Protein 2ECM (pdb70)

Secondary structure (DSSP, 8-state):
--S---S-TTT-----TTTS-EEE-TTS-EEETTHHHHHHHHT---TTS--SS--

InterPro domains:
  IPR001841 Zinc finger, RING-type [PF13639] (144-186)
  IPR001841 Zinc finger, RING-type [PS50089] (145-186)
  IPR001841 Zinc finger, RING-type [SM00184] (145-186)
  IPR008913 Zinc finger, CHY-type [PF05495] (20-85)
  IPR008913 Zinc finger, CHY-type [PS51266] (13-80)
  IPR013083 Zinc finger, RING/FYVE/PHD-type [G3DSA:3.30.40.10] (138-188)
  IPR017921 Zinc finger, CTCHY-type [PS51270] (82-144)
  IPR037274 Zinc finger, CHY-type superfamily [SSF161219] (15-82)
  IPR037275 Zinc finger, CTCHY-type superfamily [SSF161245] (83-138)
  IPR039512 RCHY1, zinc-ribbon [PF14599] (191-248)

Structure (mmCIF, N/CA/C/O backbone):
data_2ECM
#
_entry.id   2ECM
#
loop_
_entity.id
_entity.type
_entity.pdbx_description
1 polymer 'RING finger and CHY zinc finger domain-containing protein 1'
2 non-polymer 'ZINC ION'
#
loop_
_atom_site.group_PDB
_atom_site.id
_atom_site.type_symbol
_atom_site.label_atom_id
_atom_site.label_alt_id
_atom_site.label_comp_id
_atom_site.label_asym_id
_atom_site.label_entity_id
_atom_site.label_seq_id
_atom_site.pdbx_PDB_ins_code
_atom_site.Cartn_x
_atom_site.Cartn_y
_atom_site.Cartn_z
_atom_site.occupancy
_atom_site.B_iso_or_equiv
_atom_site.auth_seq_id
_atom_site.auth_comp_id
_atom_site.auth_asym_id
_atom_site.auth_atom_id
_atom_site.pdbx_PDB_model_num
ATOM 1 N N . GLY A 1 1 ? 10.044 -3.182 -21.454 1.00 0.00 1 GLY A N 1
ATOM 2 C CA . GLY A 1 1 ? 10.649 -4.087 -20.495 1.00 0.00 1 GLY A CA 1
ATOM 3 C C . GLY A 1 1 ? 10.642 -3.529 -19.086 1.00 0.00 1 GLY A C 1
ATOM 4 O O . GLY A 1 1 ? 10.535 -2.318 -18.891 1.00 0.00 1 GLY A O 1
ATOM 8 N N . SER A 1 2 ? 10.756 -4.413 -18.100 1.00 0.00 2 SER A N 1
ATOM 9 C CA . SER A 1 2 ? 10.757 -4.002 -16.701 1.00 0.00 2 SER A CA 1
ATOM 10 C C . SER A 1 2 ? 11.543 -4.989 -15.845 1.00 0.00 2 SER A C 1
ATOM 11 O O . SER A 1 2 ? 11.100 -6.113 -15.608 1.00 0.00 2 SER A O 1
ATOM 19 N N . SER A 1 3 ? 12.714 -4.561 -15.383 1.00 0.00 3 SER A N 1
ATOM 20 C CA . SER A 1 3 ? 13.565 -5.408 -14.556 1.00 0.00 3 SER A CA 1
ATOM 21 C C . SER A 1 3 ? 13.182 -5.291 -13.084 1.00 0.00 3 SER A C 1
ATOM 22 O O . SER A 1 3 ? 13.014 -6.295 -12.393 1.00 0.00 3 SER A O 1
ATOM 30 N N . GLY A 1 4 ? 13.046 -4.056 -12.610 1.00 0.00 4 GLY A N 1
ATOM 31 C CA . GLY A 1 4 ? 12.684 -3.829 -11.223 1.00 0.00 4 GLY A CA 1
ATOM 32 C C . GLY A 1 4 ? 11.187 -3.694 -11.029 1.00 0.00 4 GLY A C 1
ATOM 33 O O . GLY A 1 4 ? 10.556 -2.813 -11.613 1.00 0.00 4 GLY A O 1
ATOM 37 N N . SER A 1 5 ? 10.616 -4.570 -10.208 1.00 0.00 5 SER A N 1
ATOM 38 C CA . SER A 1 5 ? 9.183 -4.548 -9.944 1.00 0.00 5 SER A CA 1
ATOM 39 C C . SER A 1 5 ? 8.841 -3.500 -8.888 1.00 0.00 5 SER A C 1
ATOM 40 O O . SER A 1 5 ? 8.084 -3.767 -7.956 1.00 0.00 5 SER A O 1
ATOM 48 N N . SER A 1 6 ? 9.406 -2.307 -9.043 1.00 0.00 6 SER A N 1
ATOM 49 C CA . SER A 1 6 ? 9.166 -1.219 -8.102 1.00 0.00 6 SER A CA 1
ATOM 50 C C . SER A 1 6 ? 8.638 0.017 -8.824 1.00 0.00 6 SER A C 1
ATOM 51 O O . SER A 1 6 ? 9.409 0.818 -9.351 1.00 0.00 6 SER A O 1
ATOM 59 N N . GLY A 1 7 ? 7.317 0.163 -8.844 1.00 0.00 7 GLY A N 1
ATOM 60 C CA . GLY A 1 7 ? 6.707 1.303 -9.504 1.00 0.00 7 GLY A CA 1
ATOM 61 C C . GLY A 1 7 ? 5.209 1.142 -9.674 1.00 0.00 7 GLY A C 1
ATOM 62 O O . GLY A 1 7 ? 4.696 0.023 -9.690 1.00 0.00 7 GLY A O 1
ATOM 66 N N . CYS A 1 8 ? 4.506 2.262 -9.800 1.00 0.00 8 CYS A N 1
ATOM 67 C CA . CYS A 1 8 ? 3.058 2.241 -9.968 1.00 0.00 8 CYS A CA 1
ATOM 68 C C . CYS A 1 8 ? 2.657 1.335 -11.128 1.00 0.00 8 CYS A C 1
ATOM 69 O O . CYS A 1 8 ? 2.858 1.659 -12.299 1.00 0.00 8 CYS A O 1
ATOM 76 N N . PRO A 1 9 ? 2.077 0.172 -10.798 1.00 0.00 9 PRO A N 1
ATOM 77 C CA . PRO A 1 9 ? 1.635 -0.805 -11.798 1.00 0.00 9 PRO A CA 1
ATOM 78 C C . PRO A 1 9 ? 0.429 -0.316 -12.593 1.00 0.00 9 PRO A C 1
ATOM 79 O O . PRO A 1 9 ? -0.008 -0.969 -13.541 1.00 0.00 9 PRO A O 1
ATOM 90 N N . ILE A 1 10 ? -0.105 0.836 -12.200 1.00 0.00 10 ILE A N 1
ATOM 91 C CA . ILE A 1 10 ? -1.260 1.412 -12.877 1.00 0.00 10 ILE A CA 1
ATOM 92 C C . ILE A 1 10 ? -0.833 2.238 -14.086 1.00 0.00 10 ILE A C 1
ATOM 93 O O . ILE A 1 10 ? -1.230 1.955 -15.217 1.00 0.00 10 ILE A O 1
ATOM 109 N N . CYS A 1 11 ? -0.019 3.259 -13.841 1.00 0.00 11 CYS A N 1
ATOM 110 C CA . CYS A 1 11 ? 0.465 4.126 -14.909 1.00 0.00 11 CYS A CA 1
ATOM 111 C C . CYS A 1 11 ? 1.830 3.664 -15.408 1.00 0.00 11 CYS A C 1
ATOM 112 O O . CYS A 1 11 ? 2.226 3.965 -16.535 1.00 0.00 11 CYS A O 1
ATOM 119 N N . LEU A 1 12 ? 2.546 2.930 -14.563 1.00 0.00 12 LEU A N 1
ATOM 120 C CA . LEU A 1 12 ? 3.868 2.425 -14.918 1.00 0.00 12 LEU A CA 1
ATOM 121 C C . LEU A 1 12 ? 4.855 3.571 -15.111 1.00 0.00 12 LEU A C 1
ATOM 122 O O . LEU A 1 12 ? 5.529 3.655 -16.137 1.00 0.00 12 LEU A O 1
ATOM 138 N N . GLU A 1 13 ? 4.935 4.450 -14.117 1.00 0.00 13 GLU A N 1
ATOM 139 C CA . GLU A 1 13 ? 5.842 5.591 -14.178 1.00 0.00 13 GLU A CA 1
ATOM 140 C C . GLU A 1 13 ? 6.547 5.798 -12.841 1.00 0.00 13 GLU A C 1
ATOM 141 O O . GLU A 1 13 ? 5.902 5.996 -11.811 1.00 0.00 13 GLU A O 1
ATOM 153 N N . ASP A 1 14 ? 7.874 5.750 -12.865 1.00 0.00 14 ASP A N 1
ATOM 154 C CA . ASP A 1 14 ? 8.668 5.933 -11.655 1.00 0.00 14 ASP A CA 1
ATOM 155 C C . ASP A 1 14 ? 8.039 6.985 -10.747 1.00 0.00 14 ASP A C 1
ATOM 156 O O . ASP A 1 14 ? 7.953 8.159 -11.107 1.00 0.00 14 ASP A O 1
ATOM 165 N N . ILE A 1 15 ? 7.601 6.555 -9.568 1.00 0.00 15 ILE A N 1
ATOM 166 C CA . ILE A 1 15 ? 6.980 7.459 -8.608 1.00 0.00 15 ILE A CA 1
ATOM 167 C C . ILE A 1 15 ? 8.014 8.384 -7.977 1.00 0.00 15 ILE A C 1
ATOM 168 O O . ILE A 1 15 ? 9.150 7.983 -7.724 1.00 0.00 15 ILE A O 1
ATOM 184 N N . HIS A 1 16 ? 7.612 9.626 -7.722 1.00 0.00 16 HIS A N 1
ATOM 185 C CA . HIS A 1 16 ? 8.504 10.609 -7.116 1.00 0.00 16 HIS A CA 1
ATOM 186 C C . HIS A 1 16 ? 7.842 11.273 -5.912 1.00 0.00 16 HIS A C 1
ATOM 187 O O . HIS A 1 16 ? 7.127 12.266 -6.052 1.00 0.00 16 HIS A O 1
ATOM 201 N N . THR A 1 17 ? 8.086 10.719 -4.729 1.00 0.00 17 THR A N 1
ATOM 202 C CA . THR A 1 17 ? 7.513 11.256 -3.501 1.00 0.00 17 THR A CA 1
ATOM 203 C C . THR A 1 17 ? 7.583 12.778 -3.481 1.00 0.00 17 THR A C 1
ATOM 204 O O . THR A 1 17 ? 6.590 13.452 -3.206 1.00 0.00 17 THR A O 1
ATOM 215 N N . SER A 1 18 ? 8.763 13.315 -3.776 1.00 0.00 18 SER A N 1
ATOM 216 C CA . SER A 1 18 ? 8.964 14.760 -3.789 1.00 0.00 18 SER A CA 1
ATOM 217 C C . SER A 1 18 ? 7.988 15.435 -4.748 1.00 0.00 18 SER A C 1
ATOM 218 O O . SER A 1 18 ? 7.368 16.444 -4.411 1.00 0.00 18 SER A O 1
ATOM 226 N N . ARG A 1 19 ? 7.857 14.870 -5.944 1.00 0.00 19 ARG A N 1
ATOM 227 C CA . ARG A 1 19 ? 6.958 15.417 -6.953 1.00 0.00 19 ARG A CA 1
ATOM 228 C C . ARG A 1 19 ? 5.507 15.346 -6.484 1.00 0.00 19 ARG A C 1
ATOM 229 O O . ARG A 1 19 ? 4.800 16.353 -6.466 1.00 0.00 19 ARG A O 1
ATOM 250 N N . VAL A 1 20 ? 5.071 14.149 -6.106 1.00 0.00 20 VAL A N 1
ATOM 251 C CA . VAL A 1 20 ? 3.705 13.946 -5.638 1.00 0.00 20 VAL A CA 1
ATOM 252 C C . VAL A 1 20 ? 3.659 12.926 -4.505 1.00 0.00 20 VAL A C 1
ATOM 253 O O . VAL A 1 20 ? 4.587 12.138 -4.327 1.00 0.00 20 VAL A O 1
ATOM 266 N N . VAL A 1 21 ? 2.571 12.947 -3.742 1.00 0.00 21 VAL A N 1
ATOM 267 C CA . VAL A 1 21 ? 2.402 12.023 -2.627 1.00 0.00 21 VAL A CA 1
ATOM 268 C C . VAL A 1 21 ? 2.300 10.583 -3.117 1.00 0.00 21 VAL A C 1
ATOM 269 O O . VAL A 1 21 ? 1.744 10.317 -4.182 1.00 0.00 21 VAL A O 1
ATOM 282 N N . ALA A 1 22 ? 2.839 9.656 -2.332 1.00 0.00 22 ALA A N 1
ATOM 283 C CA . ALA A 1 22 ? 2.807 8.243 -2.684 1.00 0.00 22 ALA A CA 1
ATOM 284 C C . ALA A 1 22 ? 2.061 7.431 -1.630 1.00 0.00 22 ALA A C 1
ATOM 285 O O . ALA A 1 22 ? 2.370 7.506 -0.441 1.00 0.00 22 ALA A O 1
ATOM 292 N N . HIS A 1 23 ? 1.076 6.656 -2.074 1.00 0.00 23 HIS A N 1
ATOM 293 C CA . HIS A 1 23 ? 0.285 5.830 -1.169 1.00 0.00 23 HIS A CA 1
ATOM 294 C C . HIS A 1 23 ? 0.975 4.494 -0.910 1.00 0.00 23 HIS A C 1
ATOM 295 O O . HIS A 1 23 ? 1.064 3.647 -1.799 1.00 0.00 23 HIS A O 1
ATOM 309 N N . VAL A 1 24 ? 1.463 4.313 0.313 1.00 0.00 24 VAL A N 1
ATOM 310 C CA . VAL A 1 24 ? 2.144 3.080 0.689 1.00 0.00 24 VAL A CA 1
ATOM 311 C C . VAL A 1 24 ? 1.146 1.960 0.961 1.00 0.00 24 VAL A C 1
ATOM 312 O O . VAL A 1 24 ? 0.518 1.917 2.021 1.00 0.00 24 VAL A O 1
ATOM 325 N N . LEU A 1 25 ? 1.003 1.056 -0.001 1.00 0.00 25 LEU A N 1
ATOM 326 C CA . LEU A 1 25 ? 0.080 -0.066 0.134 1.00 0.00 25 LEU A CA 1
ATOM 327 C C . LEU A 1 25 ? 0.441 -0.926 1.341 1.00 0.00 25 LEU A C 1
ATOM 328 O O . LEU A 1 25 ? 1.592 -0.979 1.774 1.00 0.00 25 LEU A O 1
ATOM 344 N N . PRO A 1 26 ? -0.564 -1.619 1.896 1.00 0.00 26 PRO A N 1
ATOM 345 C CA . PRO A 1 26 ? -0.376 -2.492 3.059 1.00 0.00 26 PRO A CA 1
ATOM 346 C C . PRO A 1 26 ? 0.429 -3.742 2.721 1.00 0.00 26 PRO A C 1
ATOM 347 O O . PRO A 1 26 ? 0.650 -4.600 3.576 1.00 0.00 26 PRO A O 1
ATOM 358 N N . CYS A 1 27 ? 0.865 -3.839 1.469 1.00 0.00 27 CYS A N 1
ATOM 359 C CA . CYS A 1 27 ? 1.645 -4.984 1.017 1.00 0.00 27 CYS A CA 1
ATOM 360 C C . CYS A 1 27 ? 3.121 -4.619 0.887 1.00 0.00 27 CYS A C 1
ATOM 361 O O . CYS A 1 27 ? 3.998 -5.470 1.035 1.00 0.00 27 CYS A O 1
ATOM 368 N N . GLY A 1 28 ? 3.389 -3.346 0.611 1.00 0.00 28 GLY A N 1
ATOM 369 C CA . GLY A 1 28 ? 4.759 -2.890 0.466 1.00 0.00 28 GLY A CA 1
ATOM 370 C C . GLY A 1 28 ? 5.029 -2.291 -0.900 1.00 0.00 28 GLY A C 1
ATOM 371 O O . GLY A 1 28 ? 6.079 -2.534 -1.496 1.00 0.00 28 GLY A O 1
ATOM 375 N N . HIS A 1 29 ? 4.078 -1.508 -1.400 1.00 0.00 29 HIS A N 1
ATOM 376 C CA . HIS A 1 29 ? 4.219 -0.873 -2.706 1.00 0.00 29 HIS A CA 1
ATOM 377 C C . HIS A 1 29 ? 3.787 0.589 -2.648 1.00 0.00 29 HIS A C 1
ATOM 378 O O . HIS A 1 29 ? 3.105 1.010 -1.712 1.00 0.00 29 HIS A O 1
ATOM 392 N N . LEU A 1 30 ? 4.189 1.360 -3.653 1.00 0.00 30 LEU A N 1
ATOM 393 C CA . LEU A 1 30 ? 3.845 2.776 -3.717 1.00 0.00 30 LEU A CA 1
ATOM 394 C C . LEU A 1 30 ? 2.926 3.060 -4.901 1.00 0.00 30 LEU A C 1
ATOM 395 O O . LEU A 1 30 ? 3.051 2.443 -5.960 1.00 0.00 30 LEU A O 1
ATOM 411 N N . LEU A 1 31 ? 2.005 3.999 -4.716 1.00 0.00 31 LEU A N 1
ATOM 412 C CA . LEU A 1 31 ? 1.066 4.368 -5.770 1.00 0.00 31 LEU A CA 1
ATOM 413 C C . LEU A 1 31 ? 0.889 5.881 -5.837 1.00 0.00 31 LEU A C 1
ATOM 414 O O . LEU A 1 31 ? 1.526 6.625 -5.089 1.00 0.00 31 LEU A O 1
ATOM 430 N N . HIS A 1 32 ? 0.019 6.331 -6.735 1.00 0.00 32 HIS A N 1
ATOM 431 C CA . HIS A 1 32 ? -0.244 7.757 -6.898 1.00 0.00 32 HIS A CA 1
ATOM 432 C C . HIS A 1 32 ? -1.634 8.115 -6.380 1.00 0.00 32 HIS A C 1
ATOM 433 O O . HIS A 1 32 ? -2.632 7.530 -6.799 1.00 0.00 32 HIS A O 1
ATOM 447 N N . ARG A 1 33 ? -1.690 9.079 -5.467 1.00 0.00 33 ARG A N 1
ATOM 448 C CA . ARG A 1 33 ? -2.957 9.514 -4.892 1.00 0.00 33 ARG A CA 1
ATOM 449 C C . ARG A 1 33 ? -4.077 9.440 -5.925 1.00 0.00 33 ARG A C 1
ATOM 450 O O . ARG A 1 33 ? -5.218 9.108 -5.599 1.00 0.00 33 ARG A O 1
ATOM 471 N N . THR A 1 34 ? -3.745 9.751 -7.174 1.00 0.00 34 THR A N 1
ATOM 472 C CA . THR A 1 34 ? -4.723 9.722 -8.255 1.00 0.00 34 THR A CA 1
ATOM 473 C C . THR A 1 34 ? -5.011 8.292 -8.697 1.00 0.00 34 THR A C 1
ATOM 474 O O . THR A 1 34 ? -6.161 7.854 -8.708 1.00 0.00 34 THR A O 1
ATOM 485 N N . CYS A 1 35 ? -3.958 7.567 -9.061 1.00 0.00 35 CYS A N 1
ATOM 486 C CA . CYS A 1 35 ? -4.097 6.185 -9.504 1.00 0.00 35 CYS A CA 1
ATOM 487 C C . CYS A 1 35 ? -4.845 5.353 -8.466 1.00 0.00 35 CYS A C 1
ATOM 488 O O . CYS A 1 35 ? -5.769 4.610 -8.799 1.00 0.00 35 CYS A O 1
ATOM 495 N N . TYR A 1 36 ? -4.440 5.485 -7.208 1.00 0.00 36 TYR A N 1
ATOM 496 C CA . TYR A 1 36 ? -5.070 4.744 -6.121 1.00 0.00 36 TYR A CA 1
ATOM 497 C C . TYR A 1 36 ? -6.582 4.949 -6.127 1.00 0.00 36 TYR A C 1
ATOM 498 O O . TYR A 1 36 ? -7.333 4.117 -5.620 1.00 0.00 36 TYR A O 1
ATOM 516 N N . GLU A 1 37 ? -7.020 6.063 -6.706 1.00 0.00 37 GLU A N 1
ATOM 517 C CA . GLU A 1 37 ? -8.442 6.378 -6.778 1.00 0.00 37 GLU A CA 1
ATOM 518 C C . GLU A 1 37 ? -9.072 5.764 -8.025 1.00 0.00 37 GLU A C 1
ATOM 519 O O . GLU A 1 37 ? -10.283 5.550 -8.079 1.00 0.00 37 GLU A O 1
ATOM 531 N N . GLU A 1 38 ? -8.241 5.484 -9.024 1.00 0.00 38 GLU A N 1
ATOM 532 C CA . GLU A 1 38 ? -8.718 4.896 -10.271 1.00 0.00 38 GLU A CA 1
ATOM 533 C C . GLU A 1 38 ? -8.901 3.388 -10.126 1.00 0.00 38 GLU A C 1
ATOM 534 O O . GLU A 1 38 ? -9.968 2.851 -10.421 1.00 0.00 38 GLU A O 1
ATOM 546 N N . MET A 1 39 ? -7.852 2.711 -9.670 1.00 0.00 39 MET A N 1
ATOM 547 C CA . MET A 1 39 ? -7.897 1.265 -9.485 1.00 0.00 39 MET A CA 1
ATOM 548 C C . MET A 1 39 ? -9.057 0.869 -8.577 1.00 0.00 39 MET A C 1
ATOM 549 O O . MET A 1 39 ? -9.713 -0.149 -8.800 1.00 0.00 39 MET A O 1
ATOM 563 N N . LEU A 1 40 ? -9.304 1.679 -7.553 1.00 0.00 40 LEU A N 1
ATOM 564 C CA . LEU A 1 40 ? -10.385 1.412 -6.611 1.00 0.00 40 LEU A CA 1
ATOM 565 C C . LEU A 1 40 ? -11.725 1.312 -7.333 1.00 0.00 40 LEU A C 1
ATOM 566 O O . LEU A 1 40 ? -12.530 0.425 -7.050 1.00 0.00 40 LEU A O 1
ATOM 582 N N . LYS A 1 41 ? -11.956 2.227 -8.268 1.00 0.00 41 LYS A N 1
ATOM 583 C CA . LYS A 1 41 ? -13.197 2.241 -9.035 1.00 0.00 41 LYS A CA 1
ATOM 584 C C . LYS A 1 41 ? -13.302 1.004 -9.922 1.00 0.00 41 LYS A C 1
ATOM 585 O O . LYS A 1 41 ? -14.270 0.250 -9.837 1.00 0.00 41 LYS A O 1
ATOM 604 N N . GLU A 1 42 ? -12.299 0.804 -10.771 1.00 0.00 42 GLU A N 1
ATOM 605 C CA . GLU A 1 42 ? -12.280 -0.342 -11.673 1.00 0.00 42 GLU A CA 1
ATOM 606 C C . GLU A 1 42 ? -12.683 -1.618 -10.939 1.00 0.00 42 GLU A C 1
ATOM 607 O O . GLU A 1 42 ? -13.688 -2.246 -11.269 1.00 0.00 42 GLU A O 1
ATOM 619 N N . GLY A 1 43 ? -11.889 -1.996 -9.942 1.00 0.00 43 GLY A N 1
ATOM 620 C CA . GLY A 1 43 ? -12.178 -3.196 -9.177 1.00 0.00 43 GLY A CA 1
ATOM 621 C C . GLY A 1 43 ? -11.009 -4.160 -9.148 1.00 0.00 43 GLY A C 1
ATOM 622 O O . GLY A 1 43 ? -11.199 -5.377 -9.148 1.00 0.00 43 GLY A O 1
ATOM 626 N N . TYR A 1 44 ? -9.797 -3.617 -9.124 1.00 0.00 44 TYR A N 1
ATOM 627 C CA . TYR A 1 44 ? -8.593 -4.438 -9.098 1.00 0.00 44 TYR A CA 1
ATOM 628 C C . TYR A 1 44 ? -7.614 -3.936 -8.040 1.00 0.00 44 TYR A C 1
ATOM 629 O O . TYR A 1 44 ? -7.311 -2.745 -7.974 1.00 0.00 44 TYR A O 1
ATOM 647 N N . ARG A 1 45 ? -7.122 -4.855 -7.215 1.00 0.00 45 ARG A N 1
ATOM 648 C CA . ARG A 1 45 ? -6.178 -4.507 -6.160 1.00 0.00 45 ARG A CA 1
ATOM 649 C C . ARG A 1 45 ? -4.740 -4.675 -6.641 1.00 0.00 45 ARG A C 1
ATOM 650 O O . ARG A 1 45 ? -4.497 -5.101 -7.770 1.00 0.00 45 ARG A O 1
ATOM 671 N N . CYS A 1 46 ? -3.789 -4.336 -5.776 1.00 0.00 46 CYS A N 1
ATOM 672 C CA . CYS A 1 46 ? -2.375 -4.448 -6.111 1.00 0.00 46 CYS A CA 1
ATOM 673 C C . CYS A 1 46 ? -2.130 -5.622 -7.054 1.00 0.00 46 CYS A C 1
ATOM 674 O O . CYS A 1 46 ? -1.987 -6.770 -6.632 1.00 0.00 46 CYS A O 1
ATOM 681 N N . PRO A 1 47 ? -2.080 -5.330 -8.362 1.00 0.00 47 PRO A N 1
ATOM 682 C CA . PRO A 1 47 ? -1.852 -6.347 -9.392 1.00 0.00 47 PRO A CA 1
ATOM 683 C C . PRO A 1 47 ? -0.430 -6.896 -9.360 1.00 0.00 47 PRO A C 1
ATOM 684 O O . PRO A 1 47 ? -0.055 -7.728 -10.188 1.00 0.00 47 PRO A O 1
ATOM 695 N N . LEU A 1 48 ? 0.359 -6.425 -8.401 1.00 0.00 48 LEU A N 1
ATOM 696 C CA . LEU A 1 48 ? 1.742 -6.869 -8.261 1.00 0.00 48 LEU A CA 1
ATOM 697 C C . LEU A 1 48 ? 1.841 -8.043 -7.291 1.00 0.00 48 LEU A C 1
ATOM 698 O O . LEU A 1 48 ? 2.578 -9.000 -7.531 1.00 0.00 48 LEU A O 1
ATOM 714 N N . CYS A 1 49 ? 1.093 -7.964 -6.196 1.00 0.00 49 CYS A N 1
ATOM 715 C CA . CYS A 1 49 ? 1.095 -9.019 -5.190 1.00 0.00 49 CYS A CA 1
ATOM 716 C C . CYS A 1 49 ? 0.159 -10.155 -5.593 1.00 0.00 49 CYS A C 1
ATOM 717 O O . CYS A 1 49 ? -0.985 -10.220 -5.143 1.00 0.00 49 CYS A O 1
ATOM 724 N N . SER A 1 50 ? 0.654 -11.049 -6.443 1.00 0.00 50 SER A N 1
ATOM 725 C CA . SER A 1 50 ? -0.138 -12.181 -6.909 1.00 0.00 50 SER A CA 1
ATOM 726 C C . SER A 1 50 ? -1.052 -12.698 -5.802 1.00 0.00 50 SER A C 1
ATOM 727 O O . SER A 1 50 ? -0.650 -12.791 -4.643 1.00 0.00 50 SER A O 1
ATOM 735 N N . GLY A 1 51 ? -2.285 -13.032 -6.169 1.00 0.00 51 GLY A N 1
ATOM 736 C CA . GLY A 1 51 ? -3.238 -13.534 -5.197 1.00 0.00 51 GLY A CA 1
ATOM 737 C C . GLY A 1 51 ? -3.952 -14.783 -5.676 1.00 0.00 51 GLY A C 1
ATOM 738 O O . GLY A 1 51 ? -3.439 -15.538 -6.502 1.00 0.00 51 GLY A O 1
ATOM 742 N N . PRO A 1 52 ? -5.164 -15.015 -5.150 1.00 0.00 52 PRO A N 1
ATOM 743 C CA . PRO A 1 52 ? -5.974 -16.181 -5.514 1.00 0.00 52 PRO A CA 1
ATOM 744 C C . PRO A 1 52 ? -6.502 -16.098 -6.942 1.00 0.00 52 PRO A C 1
ATOM 745 O O . PRO A 1 52 ? -6.153 -15.184 -7.690 1.00 0.00 52 PRO A O 1
ATOM 756 N N . SER A 1 53 ? -7.345 -17.056 -7.313 1.00 0.00 53 SER A N 1
ATOM 757 C CA . SER A 1 53 ? -7.919 -17.092 -8.654 1.00 0.00 53 SER A CA 1
ATOM 758 C C . SER A 1 53 ? -8.233 -15.683 -9.148 1.00 0.00 53 SER A C 1
ATOM 759 O O . SER A 1 53 ? -7.687 -15.230 -10.155 1.00 0.00 53 SER A O 1
ATOM 767 N N . SER A 1 54 ? -9.116 -14.994 -8.432 1.00 0.00 54 SER A N 1
ATOM 768 C CA . SER A 1 54 ? 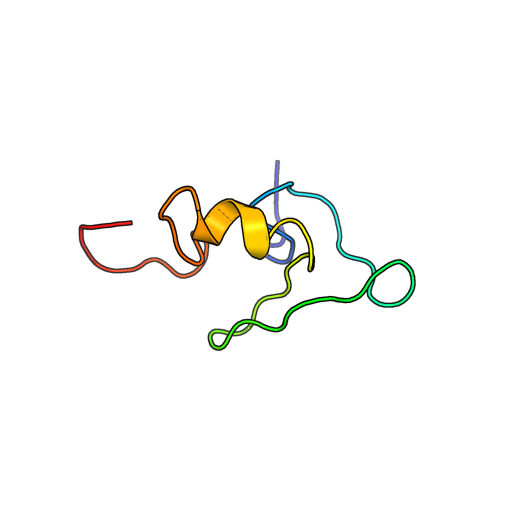-9.507 -13.638 -8.799 1.00 0.00 54 SER A CA 1
ATOM 769 C C . SER A 1 54 ? -8.297 -12.709 -8.814 1.00 0.00 54 SER A C 1
ATOM 770 O O . SER A 1 54 ? -7.265 -13.007 -8.214 1.00 0.00 54 SER A O 1
ATOM 778 N N . GLY A 1 55 ? -8.433 -11.581 -9.505 1.00 0.00 55 GLY A N 1
ATOM 779 C CA . GLY A 1 55 ? -7.344 -10.626 -9.586 1.00 0.00 55 GLY A CA 1
ATOM 780 C C . GLY A 1 55 ? -6.374 -10.945 -10.706 1.00 0.00 55 GLY A C 1
ATOM 781 O O . GLY A 1 55 ? -6.714 -11.734 -11.586 1.00 0.00 55 GLY A O 1
ATOM 787 N N . GLY A 1 1 ? 18.741 -7.862 -21.587 1.00 0.00 1 GLY A N 2
ATOM 788 C CA . GLY A 1 1 ? 18.470 -6.437 -21.647 1.00 0.00 1 GLY A CA 2
ATOM 789 C C . GLY A 1 1 ? 17.898 -5.901 -20.350 1.00 0.00 1 GLY A C 2
ATOM 790 O O . GLY A 1 1 ? 18.076 -6.501 -19.290 1.00 0.00 1 GLY A O 2
ATOM 794 N N . SER A 1 2 ? 17.210 -4.767 -20.432 1.00 0.00 2 SER A N 2
ATOM 795 C CA . SER A 1 2 ? 16.615 -4.147 -19.255 1.00 0.00 2 SER A CA 2
ATOM 796 C C . SER A 1 2 ? 15.936 -5.192 -18.375 1.00 0.00 2 SER A C 2
ATOM 797 O O . SER A 1 2 ? 15.055 -5.923 -18.827 1.00 0.00 2 SER A O 2
ATOM 805 N N . SER A 1 3 ? 16.353 -5.256 -17.114 1.00 0.00 3 SER A N 2
ATOM 806 C CA . SER A 1 3 ? 15.788 -6.214 -16.171 1.00 0.00 3 SER A CA 2
ATOM 807 C C . SER A 1 3 ? 14.532 -5.653 -15.513 1.00 0.00 3 SER A C 2
ATOM 808 O O . SER A 1 3 ? 14.328 -5.803 -14.309 1.00 0.00 3 SER A O 2
ATOM 816 N N . GLY A 1 4 ? 13.691 -5.004 -16.313 1.00 0.00 4 GLY A N 2
ATOM 817 C CA . GLY A 1 4 ? 12.465 -4.429 -15.792 1.00 0.00 4 GLY A CA 2
ATOM 818 C C . GLY A 1 4 ? 12.588 -2.942 -15.528 1.00 0.00 4 GLY A C 2
ATOM 819 O O . GLY A 1 4 ? 13.454 -2.274 -16.093 1.00 0.00 4 GLY A O 2
ATOM 823 N N . SER A 1 5 ? 11.718 -2.421 -14.669 1.00 0.00 5 SER A N 2
ATOM 824 C CA . SER A 1 5 ? 11.730 -1.001 -14.335 1.00 0.00 5 SER A CA 2
ATOM 825 C C . SER A 1 5 ? 10.903 -0.731 -13.082 1.00 0.00 5 SER A C 2
ATOM 826 O O . SER A 1 5 ? 9.674 -0.792 -13.111 1.00 0.00 5 SER A O 2
ATOM 834 N N . SER A 1 6 ? 11.587 -0.431 -11.983 1.00 0.00 6 SER A N 2
ATOM 835 C CA . SER A 1 6 ? 10.917 -0.155 -10.717 1.00 0.00 6 SER A CA 2
ATOM 836 C C . SER A 1 6 ? 10.132 1.151 -10.792 1.00 0.00 6 SER A C 2
ATOM 837 O O . SER A 1 6 ? 10.626 2.157 -11.301 1.00 0.00 6 SER A O 2
ATOM 845 N N . GLY A 1 7 ? 8.906 1.128 -10.279 1.00 0.00 7 GLY A N 2
ATOM 846 C CA . GLY A 1 7 ? 8.072 2.316 -10.297 1.00 0.00 7 GLY A CA 2
ATOM 847 C C . GLY A 1 7 ? 6.592 1.985 -10.269 1.00 0.00 7 GLY A C 2
ATOM 848 O O . GLY A 1 7 ? 6.211 0.816 -10.208 1.00 0.00 7 GLY A O 2
ATOM 852 N N . CYS A 1 8 ? 5.757 3.018 -10.313 1.00 0.00 8 CYS A N 2
ATOM 853 C CA . CYS A 1 8 ? 4.311 2.833 -10.290 1.00 0.00 8 CYS A CA 2
ATOM 854 C C . CYS A 1 8 ? 3.871 1.849 -11.371 1.00 0.00 8 CYS A C 2
ATOM 855 O O . CYS A 1 8 ? 4.033 2.090 -12.567 1.00 0.00 8 CYS A O 2
ATOM 862 N N . PRO A 1 9 ? 3.301 0.714 -10.941 1.00 0.00 9 PRO A N 2
ATOM 863 C CA . PRO A 1 9 ? 2.825 -0.328 -11.856 1.00 0.00 9 PRO A CA 2
ATOM 864 C C . PRO A 1 9 ? 1.593 0.108 -12.642 1.00 0.00 9 PRO A C 2
ATOM 865 O O . PRO A 1 9 ? 1.018 -0.675 -13.398 1.00 0.00 9 PRO A O 2
ATOM 876 N N . ILE A 1 10 ? 1.194 1.362 -12.459 1.00 0.00 10 ILE A N 2
ATOM 877 C CA . ILE A 1 10 ? 0.031 1.902 -13.152 1.00 0.00 10 ILE A CA 2
ATOM 878 C C . ILE A 1 10 ? 0.451 2.819 -14.296 1.00 0.00 10 ILE A C 2
ATOM 879 O O . ILE A 1 10 ? 0.197 2.528 -15.465 1.00 0.00 10 ILE A O 2
ATOM 895 N N . CYS A 1 11 ? 1.096 3.929 -13.952 1.00 0.00 11 CYS A N 2
ATOM 896 C CA . CYS A 1 11 ? 1.553 4.889 -14.949 1.00 0.00 11 CYS A CA 2
ATOM 897 C C . CYS A 1 11 ? 2.967 4.556 -15.417 1.00 0.00 11 CYS A C 2
ATOM 898 O O . CYS A 1 11 ? 3.412 5.023 -16.467 1.00 0.00 11 CYS A O 2
ATOM 905 N N . LEU A 1 12 ? 3.669 3.746 -14.632 1.00 0.00 12 LEU A N 2
ATOM 906 C CA . LEU A 1 12 ? 5.033 3.350 -14.965 1.00 0.00 12 LEU A CA 2
ATOM 907 C C . LEU A 1 12 ? 5.948 4.567 -15.048 1.00 0.00 12 LEU A C 2
ATOM 908 O O . LEU A 1 12 ? 6.696 4.728 -16.012 1.00 0.00 12 LEU A O 2
ATOM 924 N N . GLU A 1 13 ? 5.885 5.420 -14.030 1.00 0.00 13 GLU A N 2
ATOM 925 C CA . GLU A 1 13 ? 6.710 6.621 -13.988 1.00 0.00 13 GLU A CA 2
ATOM 926 C C . GLU A 1 13 ? 7.382 6.773 -12.626 1.00 0.00 13 GLU A C 2
ATOM 927 O O . GLU A 1 13 ? 6.777 6.497 -11.590 1.00 0.00 13 GLU A O 2
ATOM 939 N N . ASP A 1 14 ? 8.635 7.214 -12.637 1.00 0.00 14 ASP A N 2
ATOM 940 C CA . ASP A 1 14 ? 9.389 7.403 -11.404 1.00 0.00 14 ASP A CA 2
ATOM 941 C C . ASP A 1 14 ? 8.523 8.056 -10.331 1.00 0.00 14 ASP A C 2
ATOM 942 O O . ASP A 1 14 ? 7.964 9.133 -10.542 1.00 0.00 14 ASP A O 2
ATOM 951 N N . ILE A 1 15 ? 8.415 7.396 -9.183 1.00 0.00 15 ILE A N 2
ATOM 952 C CA . ILE A 1 15 ? 7.616 7.912 -8.078 1.00 0.00 15 ILE A CA 2
ATOM 953 C C . ILE A 1 15 ? 8.445 8.823 -7.179 1.00 0.00 15 ILE A C 2
ATOM 954 O O . ILE A 1 15 ? 9.146 8.355 -6.280 1.00 0.00 15 ILE A O 2
ATOM 970 N N . HIS A 1 16 ? 8.360 10.126 -7.425 1.00 0.00 16 HIS A N 2
ATOM 971 C CA . HIS A 1 16 ? 9.101 11.104 -6.636 1.00 0.00 16 HIS A CA 2
ATOM 972 C C . HIS A 1 16 ? 8.277 11.572 -5.440 1.00 0.00 16 HIS A C 2
ATOM 973 O O . HIS A 1 16 ? 7.132 11.998 -5.590 1.00 0.00 16 HIS A O 2
ATOM 987 N N . THR A 1 17 ? 8.868 11.490 -4.252 1.00 0.00 17 THR A N 2
ATOM 988 C CA . THR A 1 17 ? 8.189 11.904 -3.030 1.00 0.00 17 THR A CA 2
ATOM 989 C C . THR A 1 17 ? 8.332 13.404 -2.803 1.00 0.00 17 THR A C 2
ATOM 990 O O . THR A 1 17 ? 8.522 13.855 -1.673 1.00 0.00 17 THR A O 2
ATOM 1001 N N . SER A 1 18 ? 8.240 14.173 -3.883 1.00 0.00 18 SER A N 2
ATOM 1002 C CA . SER A 1 18 ? 8.362 15.624 -3.801 1.00 0.00 18 SER A CA 2
ATOM 1003 C C . SER A 1 18 ? 7.266 16.308 -4.612 1.00 0.00 18 SER A C 2
ATOM 1004 O O . SER A 1 18 ? 6.683 17.301 -4.176 1.00 0.00 18 SER A O 2
ATOM 1012 N N . ARG A 1 19 ? 6.991 15.770 -5.796 1.00 0.00 19 ARG A N 2
ATOM 1013 C CA . ARG A 1 19 ? 5.966 16.328 -6.670 1.00 0.00 19 ARG A CA 2
ATOM 1014 C C . ARG A 1 19 ? 4.649 15.573 -6.515 1.00 0.00 19 ARG A C 2
ATOM 1015 O O . ARG A 1 19 ? 3.582 16.179 -6.416 1.00 0.00 19 ARG A O 2
ATOM 1036 N N . VAL A 1 20 ? 4.733 14.247 -6.494 1.00 0.00 20 VAL A N 2
ATOM 1037 C CA . VAL A 1 20 ? 3.548 13.408 -6.351 1.00 0.00 20 VAL A CA 2
ATOM 1038 C C . VAL A 1 20 ? 3.547 12.683 -5.009 1.00 0.00 20 VAL A C 2
ATOM 1039 O O . VAL A 1 20 ? 4.593 12.249 -4.525 1.00 0.00 20 VAL A O 2
ATOM 1052 N N . VAL A 1 21 ? 2.366 12.556 -4.413 1.00 0.00 21 VAL A N 2
ATOM 1053 C CA . VAL A 1 21 ? 2.228 11.882 -3.127 1.00 0.00 21 VAL A CA 2
ATOM 1054 C C . VAL A 1 21 ? 2.377 10.372 -3.279 1.00 0.00 21 VAL A C 2
ATOM 1055 O O . VAL A 1 21 ? 1.872 9.781 -4.234 1.00 0.00 21 VAL A O 2
ATOM 1068 N N . ALA A 1 22 ? 3.074 9.753 -2.332 1.00 0.00 22 ALA A N 2
ATOM 1069 C CA . ALA A 1 22 ? 3.287 8.312 -2.359 1.00 0.00 22 ALA A CA 2
ATOM 1070 C C . ALA A 1 22 ? 2.241 7.586 -1.519 1.00 0.00 22 ALA A C 2
ATOM 1071 O O . ALA A 1 22 ? 2.021 7.924 -0.356 1.00 0.00 22 ALA A O 2
ATOM 1078 N N . HIS A 1 23 ? 1.599 6.587 -2.117 1.00 0.00 23 HIS A N 2
ATOM 1079 C CA . HIS A 1 23 ? 0.575 5.813 -1.423 1.00 0.00 23 HIS A CA 2
ATOM 1080 C C . HIS A 1 23 ? 1.002 4.356 -1.276 1.00 0.00 23 HIS A C 2
ATOM 1081 O O . HIS A 1 23 ? 0.590 3.496 -2.054 1.00 0.00 23 HIS A O 2
ATOM 1095 N N . VAL A 1 24 ? 1.832 4.086 -0.273 1.00 0.00 24 VAL A N 2
ATOM 1096 C CA . VAL A 1 24 ? 2.315 2.733 -0.023 1.00 0.00 24 VAL A CA 2
ATOM 1097 C C . VAL A 1 24 ? 1.176 1.813 0.400 1.00 0.00 24 VAL A C 2
ATOM 1098 O O . VAL A 1 24 ? 0.743 1.832 1.553 1.00 0.00 24 VAL A O 2
ATOM 1111 N N . LEU A 1 25 ? 0.694 1.006 -0.539 1.00 0.00 25 LEU A N 2
ATOM 1112 C CA . LEU A 1 25 ? -0.395 0.076 -0.263 1.00 0.00 25 LEU A CA 2
ATOM 1113 C C . LEU A 1 25 ? -0.093 -0.767 0.972 1.00 0.00 25 LEU A C 2
ATOM 1114 O O . LEU A 1 25 ? 1.056 -0.908 1.391 1.00 0.00 25 LEU A O 2
ATOM 1130 N N . PRO A 1 26 ? -1.147 -1.343 1.568 1.00 0.00 26 PRO A N 2
ATOM 1131 C CA . PRO A 1 26 ? -1.019 -2.184 2.762 1.00 0.00 26 PRO A CA 2
ATOM 1132 C C . PRO A 1 26 ? -0.337 -3.515 2.463 1.00 0.00 26 PRO A C 2
ATOM 1133 O O . PRO A 1 26 ? -0.062 -4.301 3.370 1.00 0.00 26 PRO A O 2
ATOM 1144 N N . CYS A 1 27 ? -0.066 -3.762 1.186 1.00 0.00 27 CYS A N 2
ATOM 1145 C CA . CYS A 1 27 ? 0.584 -4.997 0.766 1.00 0.00 27 CYS A CA 2
ATOM 1146 C C . CYS A 1 27 ? 2.101 -4.834 0.744 1.00 0.00 27 CYS A C 2
ATOM 1147 O O . CYS A 1 27 ? 2.841 -5.760 1.073 1.00 0.00 27 CYS A O 2
ATOM 1154 N N . GLY A 1 28 ? 2.557 -3.647 0.355 1.00 0.00 28 GLY A N 2
ATOM 1155 C CA . GLY A 1 28 ? 3.983 -3.383 0.297 1.00 0.00 28 GLY A CA 2
ATOM 1156 C C . GLY A 1 28 ? 4.422 -2.865 -1.058 1.00 0.00 28 GLY A C 2
ATOM 1157 O O . GLY A 1 28 ? 5.454 -3.281 -1.585 1.00 0.00 28 GLY A O 2
ATOM 1161 N N . HIS A 1 29 ? 3.636 -1.955 -1.625 1.00 0.00 29 HIS A N 2
ATOM 1162 C CA . HIS A 1 29 ? 3.949 -1.379 -2.928 1.00 0.00 29 HIS A CA 2
ATOM 1163 C C . HIS A 1 29 ? 3.664 0.119 -2.944 1.00 0.00 29 HIS A C 2
ATOM 1164 O O . HIS A 1 29 ? 2.759 0.596 -2.257 1.00 0.00 29 HIS A O 2
ATOM 1178 N N . LEU A 1 30 ? 4.441 0.857 -3.729 1.00 0.00 30 LEU A N 2
ATOM 1179 C CA . LEU A 1 30 ? 4.272 2.302 -3.833 1.00 0.00 30 LEU A CA 2
ATOM 1180 C C . LEU A 1 30 ? 3.426 2.665 -5.049 1.00 0.00 30 LEU A C 2
ATOM 1181 O O . LEU A 1 30 ? 3.671 2.183 -6.156 1.00 0.00 30 LEU A O 2
ATOM 1197 N N . LEU A 1 31 ? 2.431 3.520 -4.838 1.00 0.00 31 LEU A N 2
ATOM 1198 C CA . LEU A 1 31 ? 1.550 3.950 -5.917 1.00 0.00 31 LEU A CA 2
ATOM 1199 C C . LEU A 1 31 ? 1.249 5.442 -5.813 1.00 0.00 31 LEU A C 2
ATOM 1200 O O . LEU A 1 31 ? 1.683 6.109 -4.873 1.00 0.00 31 LEU A O 2
ATOM 1216 N N . HIS A 1 32 ? 0.502 5.960 -6.783 1.00 0.00 32 HIS A N 2
ATOM 1217 C CA . HIS A 1 32 ? 0.141 7.373 -6.799 1.00 0.00 32 HIS A CA 2
ATOM 1218 C C . HIS A 1 32 ? -1.303 7.569 -6.346 1.00 0.00 32 HIS A C 2
ATOM 1219 O O . HIS A 1 32 ? -2.142 6.683 -6.512 1.00 0.00 32 HIS A O 2
ATOM 1233 N N . ARG A 1 33 ? -1.585 8.735 -5.773 1.00 0.00 33 ARG A N 2
ATOM 1234 C CA . ARG A 1 33 ? -2.927 9.046 -5.295 1.00 0.00 33 ARG A CA 2
ATOM 1235 C C . ARG A 1 33 ? -3.957 8.857 -6.405 1.00 0.00 33 ARG A C 2
ATOM 1236 O O . ARG A 1 33 ? -5.023 8.280 -6.186 1.00 0.00 33 ARG A O 2
ATOM 1257 N N . THR A 1 34 ? -3.632 9.347 -7.597 1.00 0.00 34 THR A N 2
ATOM 1258 C CA . THR A 1 34 ? -4.529 9.234 -8.740 1.00 0.00 34 THR A CA 2
ATOM 1259 C C . THR A 1 34 ? -4.631 7.790 -9.218 1.00 0.00 34 THR A C 2
ATOM 1260 O O . THR A 1 34 ? -5.721 7.220 -9.277 1.00 0.00 34 THR A O 2
ATOM 1271 N N . CYS A 1 35 ? -3.489 7.201 -9.557 1.00 0.00 35 CYS A N 2
ATOM 1272 C CA . CYS A 1 35 ? -3.449 5.823 -10.030 1.00 0.00 35 CYS A CA 2
ATOM 1273 C C . CYS A 1 35 ? -4.204 4.899 -9.077 1.00 0.00 35 CYS A C 2
ATOM 1274 O O . CYS A 1 35 ? -4.982 4.048 -9.508 1.00 0.00 35 CYS A O 2
ATOM 1281 N N . TYR A 1 36 ? -3.968 5.074 -7.782 1.00 0.00 36 TYR A N 2
ATOM 1282 C CA . TYR A 1 36 ? -4.624 4.256 -6.769 1.00 0.00 36 TYR A CA 2
ATOM 1283 C C . TYR A 1 36 ? -6.130 4.500 -6.762 1.00 0.00 36 TYR A C 2
ATOM 1284 O O . TYR A 1 36 ? -6.921 3.560 -6.693 1.00 0.00 36 TYR A O 2
ATOM 1302 N N . GLU A 1 37 ? -6.518 5.769 -6.835 1.00 0.00 37 GLU A N 2
ATOM 1303 C CA . GLU A 1 37 ? -7.929 6.137 -6.838 1.00 0.00 37 GLU A CA 2
ATOM 1304 C C . GLU A 1 37 ? -8.678 5.411 -7.951 1.00 0.00 37 GLU A C 2
ATOM 1305 O O . GLU A 1 37 ? -9.841 5.040 -7.790 1.00 0.00 37 GLU A O 2
ATOM 1317 N N . GLU A 1 38 ? -8.004 5.213 -9.079 1.00 0.00 38 GLU A N 2
ATOM 1318 C CA . GLU A 1 38 ? -8.607 4.532 -10.219 1.00 0.00 38 GLU A CA 2
ATOM 1319 C C . GLU A 1 38 ? -8.795 3.046 -9.929 1.00 0.00 38 GLU A C 2
ATOM 1320 O O . GLU A 1 38 ? -9.920 2.552 -9.871 1.00 0.00 38 GLU A O 2
ATOM 1332 N N . MET A 1 39 ? -7.684 2.339 -9.747 1.00 0.00 39 MET A N 2
ATOM 1333 C CA . MET A 1 39 ? -7.726 0.910 -9.463 1.00 0.00 39 MET A CA 2
ATOM 1334 C C . MET A 1 39 ? -8.676 0.614 -8.307 1.00 0.00 39 MET A C 2
ATOM 1335 O O . MET A 1 39 ? -9.313 -0.440 -8.268 1.00 0.00 39 MET A O 2
ATOM 1349 N N . LEU A 1 40 ? -8.767 1.548 -7.367 1.00 0.00 40 LEU A N 2
ATOM 1350 C CA . LEU A 1 40 ? -9.640 1.387 -6.210 1.00 0.00 40 LEU A CA 2
ATOM 1351 C C . LEU A 1 40 ? -11.080 1.131 -6.645 1.00 0.00 40 LEU A C 2
ATOM 1352 O O . LEU A 1 40 ? -11.670 0.105 -6.305 1.00 0.00 40 LEU A O 2
ATOM 1368 N N . LYS A 1 41 ? -11.639 2.070 -7.401 1.00 0.00 41 LYS A N 2
ATOM 1369 C CA . LYS A 1 41 ? -13.009 1.946 -7.886 1.00 0.00 41 LYS A CA 2
ATOM 1370 C C . LYS A 1 41 ? -13.114 0.852 -8.945 1.00 0.00 41 LYS A C 2
ATOM 1371 O O . LYS A 1 41 ? -14.095 0.111 -8.988 1.00 0.00 41 LYS A O 2
ATOM 1390 N N . GLU A 1 42 ? -12.096 0.758 -9.795 1.00 0.00 42 GLU A N 2
ATOM 1391 C CA . GLU A 1 42 ? -12.075 -0.246 -10.852 1.00 0.00 42 GLU A CA 2
ATOM 1392 C C . GLU A 1 42 ? -12.578 -1.591 -10.335 1.00 0.00 42 GLU A C 2
ATOM 1393 O O . GLU A 1 42 ? -13.663 -2.043 -10.700 1.00 0.00 42 GLU A O 2
ATOM 1405 N N . GLY A 1 43 ? -11.780 -2.226 -9.482 1.00 0.00 43 GLY A N 2
ATOM 1406 C CA . GLY A 1 43 ? -12.159 -3.513 -8.929 1.00 0.00 43 GLY A CA 2
ATOM 1407 C C . GLY A 1 43 ? -10.990 -4.240 -8.296 1.00 0.00 43 GLY A C 2
ATOM 1408 O O . GLY A 1 43 ? -11.150 -4.926 -7.286 1.00 0.00 43 GLY A O 2
ATOM 1412 N N . TYR A 1 44 ? -9.811 -4.091 -8.890 1.00 0.00 44 TYR A N 2
ATOM 1413 C CA . TYR A 1 44 ? -8.610 -4.742 -8.380 1.00 0.00 44 TYR A CA 2
ATOM 1414 C C . TYR A 1 44 ? -7.922 -3.872 -7.332 1.00 0.00 44 TYR A C 2
ATOM 1415 O O . TYR A 1 44 ? -7.745 -2.670 -7.527 1.00 0.00 44 TYR A O 2
ATOM 1433 N N . ARG A 1 45 ? -7.536 -4.490 -6.221 1.00 0.00 45 ARG A N 2
ATOM 1434 C CA . ARG A 1 45 ? -6.868 -3.773 -5.141 1.00 0.00 45 ARG A CA 2
ATOM 1435 C C . ARG A 1 45 ? -5.403 -3.519 -5.483 1.00 0.00 45 ARG A C 2
ATOM 1436 O O . ARG A 1 45 ? -4.848 -2.472 -5.147 1.00 0.00 45 ARG A O 2
ATOM 1457 N N . CYS A 1 46 ? -4.781 -4.484 -6.153 1.00 0.00 46 CYS A N 2
ATOM 1458 C CA . CYS A 1 46 ? -3.380 -4.366 -6.540 1.00 0.00 46 CYS A CA 2
ATOM 1459 C C . CYS A 1 46 ? -3.059 -5.293 -7.709 1.00 0.00 46 CYS A C 2
ATOM 1460 O O . CYS A 1 46 ? -3.300 -6.499 -7.661 1.00 0.00 46 CYS A O 2
ATOM 1467 N N . PRO A 1 47 ? -2.502 -4.717 -8.785 1.00 0.00 47 PRO A N 2
ATOM 1468 C CA . PRO A 1 47 ? -2.135 -5.472 -9.986 1.00 0.00 47 PRO A CA 2
ATOM 1469 C C . PRO A 1 47 ? -0.949 -6.401 -9.748 1.00 0.00 47 PRO A C 2
ATOM 1470 O O . PRO A 1 47 ? -0.716 -7.336 -10.514 1.00 0.00 47 PRO A O 2
ATOM 1481 N N . LEU A 1 48 ? -0.203 -6.137 -8.681 1.00 0.00 48 LEU A N 2
ATOM 1482 C CA . LEU A 1 48 ? 0.960 -6.950 -8.341 1.00 0.00 48 LEU A CA 2
ATOM 1483 C C . LEU A 1 48 ? 0.555 -8.153 -7.494 1.00 0.00 48 LEU A C 2
ATOM 1484 O O . LEU A 1 48 ? 0.735 -9.301 -7.901 1.00 0.00 48 LEU A O 2
ATOM 1500 N N . CYS A 1 49 ? 0.004 -7.882 -6.316 1.00 0.00 49 CYS A N 2
ATOM 1501 C CA . CYS A 1 49 ? -0.429 -8.940 -5.412 1.00 0.00 49 CYS A CA 2
ATOM 1502 C C . CYS A 1 49 ? -1.660 -9.655 -5.962 1.00 0.00 49 CYS A C 2
ATOM 1503 O O . CYS A 1 49 ? -2.787 -9.371 -5.559 1.00 0.00 49 CYS A O 2
ATOM 1510 N N . SER A 1 50 ? -1.434 -10.585 -6.885 1.00 0.00 50 SER A N 2
ATOM 1511 C CA . SER A 1 50 ? -2.524 -11.339 -7.493 1.00 0.00 50 SER A CA 2
ATOM 1512 C C . SER A 1 50 ? -2.522 -12.785 -7.007 1.00 0.00 50 SER A C 2
ATOM 1513 O O . SER A 1 50 ? -1.725 -13.604 -7.463 1.00 0.00 50 SER A O 2
ATOM 1521 N N . GLY A 1 51 ? -3.422 -13.092 -6.077 1.00 0.00 51 GLY A N 2
ATOM 1522 C CA . GLY A 1 51 ? -3.508 -14.438 -5.543 1.00 0.00 51 GLY A CA 2
ATOM 1523 C C . GLY A 1 51 ? -4.410 -14.524 -4.328 1.00 0.00 51 GLY A C 2
ATOM 1524 O O . GLY A 1 51 ? -5.134 -13.584 -3.998 1.00 0.00 51 GLY A O 2
ATOM 1528 N N . PRO A 1 52 ? -4.376 -15.676 -3.641 1.00 0.00 52 PRO A N 2
ATOM 1529 C CA . PRO A 1 52 ? -5.192 -15.909 -2.446 1.00 0.00 52 PRO A CA 2
ATOM 1530 C C . PRO A 1 52 ? -4.732 -15.072 -1.257 1.00 0.00 52 PRO A C 2
ATOM 1531 O O . PRO A 1 52 ? -5.361 -15.079 -0.200 1.00 0.00 52 PRO A O 2
ATOM 1542 N N . SER A 1 53 ? -3.630 -14.351 -1.439 1.00 0.00 53 SER A N 2
ATOM 1543 C CA . SER A 1 53 ? -3.083 -13.511 -0.379 1.00 0.00 53 SER A CA 2
ATOM 1544 C C . SER A 1 53 ? -4.176 -12.654 0.253 1.00 0.00 53 SER A C 2
ATOM 1545 O O . SER A 1 53 ? -4.998 -12.062 -0.445 1.00 0.00 53 SER A O 2
ATOM 1553 N N . SER A 1 54 ? -4.177 -12.594 1.581 1.00 0.00 54 SER A N 2
ATOM 1554 C CA . SER A 1 54 ? -5.170 -11.814 2.310 1.00 0.00 54 SER A CA 2
ATOM 1555 C C . SER A 1 54 ? -5.172 -10.362 1.840 1.00 0.00 54 SER A C 2
ATOM 1556 O O . SER A 1 54 ? -4.117 -9.758 1.652 1.00 0.00 54 SER A O 2
ATOM 1564 N N . GLY A 1 55 ? -6.366 -9.809 1.653 1.00 0.00 55 GLY A N 2
ATOM 1565 C CA . GLY A 1 55 ? -6.484 -8.433 1.206 1.00 0.00 55 GLY A CA 2
ATOM 1566 C C . GLY A 1 55 ? -7.385 -7.607 2.104 1.00 0.00 55 GLY A C 2
ATOM 1567 O O . GLY A 1 55 ? -6.918 -6.627 2.682 1.00 0.00 55 GLY A O 2
ATOM 1573 N N . GLY A 1 1 ? 18.120 -7.527 -16.513 1.00 0.00 1 GLY A N 3
ATOM 1574 C CA . GLY A 1 1 ? 18.966 -6.553 -15.847 1.00 0.00 1 GLY A CA 3
ATOM 1575 C C . GLY A 1 1 ? 18.300 -5.945 -14.628 1.00 0.00 1 GLY A C 3
ATOM 1576 O O . GLY A 1 1 ? 18.535 -6.381 -13.501 1.00 0.00 1 GLY A O 3
ATOM 1580 N N . SER A 1 2 ? 17.468 -4.933 -14.853 1.00 0.00 2 SER A N 3
ATOM 1581 C CA . SER A 1 2 ? 16.770 -4.260 -13.764 1.00 0.00 2 SER A CA 3
ATOM 1582 C C . SER A 1 2 ? 16.098 -5.273 -12.842 1.00 0.00 2 SER A C 3
ATOM 1583 O O . SER A 1 2 ? 15.389 -6.169 -13.298 1.00 0.00 2 SER A O 3
ATOM 1591 N N . SER A 1 3 ? 16.326 -5.122 -11.541 1.00 0.00 3 SER A N 3
ATOM 1592 C CA . SER A 1 3 ? 15.746 -6.024 -10.554 1.00 0.00 3 SER A CA 3
ATOM 1593 C C . SER A 1 3 ? 14.783 -5.278 -9.635 1.00 0.00 3 SER A C 3
ATOM 1594 O O . SER A 1 3 ? 13.668 -5.734 -9.385 1.00 0.00 3 SER A O 3
ATOM 1602 N N . GLY A 1 4 ? 15.223 -4.127 -9.135 1.00 0.00 4 GLY A N 3
ATOM 1603 C CA . GLY A 1 4 ? 14.389 -3.336 -8.250 1.00 0.00 4 GLY A CA 3
ATOM 1604 C C . GLY A 1 4 ? 13.089 -2.911 -8.904 1.00 0.00 4 GLY A C 3
ATOM 1605 O O . GLY A 1 4 ? 13.071 -1.994 -9.725 1.00 0.00 4 GLY A O 3
ATOM 1609 N N . SER A 1 5 ? 11.999 -3.579 -8.541 1.00 0.00 5 SER A N 3
ATOM 1610 C CA . SER A 1 5 ? 10.690 -3.269 -9.103 1.00 0.00 5 SER A CA 3
ATOM 1611 C C . SER A 1 5 ? 9.788 -2.624 -8.055 1.00 0.00 5 SER A C 3
ATOM 1612 O O . SER A 1 5 ? 8.952 -3.291 -7.445 1.00 0.00 5 SER A O 3
ATOM 1620 N N . SER A 1 6 ? 9.965 -1.323 -7.851 1.00 0.00 6 SER A N 3
ATOM 1621 C CA . SER A 1 6 ? 9.171 -0.587 -6.875 1.00 0.00 6 SER A CA 3
ATOM 1622 C C . SER A 1 6 ? 8.562 0.664 -7.501 1.00 0.00 6 SER A C 3
ATOM 1623 O O . SER A 1 6 ? 9.077 1.769 -7.335 1.00 0.00 6 SER A O 3
ATOM 1631 N N . GLY A 1 7 ? 7.460 0.481 -8.223 1.00 0.00 7 GLY A N 3
ATOM 1632 C CA . GLY A 1 7 ? 6.799 1.602 -8.864 1.00 0.00 7 GLY A CA 3
ATOM 1633 C C . GLY A 1 7 ? 5.302 1.396 -8.991 1.00 0.00 7 GLY A C 3
ATOM 1634 O O . GLY A 1 7 ? 4.743 0.468 -8.406 1.00 0.00 7 GLY A O 3
ATOM 1638 N N . CYS A 1 8 ? 4.650 2.266 -9.756 1.00 0.00 8 CYS A N 3
ATOM 1639 C CA . CYS A 1 8 ? 3.209 2.177 -9.957 1.00 0.00 8 CYS A CA 3
ATOM 1640 C C . CYS A 1 8 ? 2.880 1.292 -11.155 1.00 0.00 8 CYS A C 3
ATOM 1641 O O . CYS A 1 8 ? 3.142 1.640 -12.307 1.00 0.00 8 CYS A O 3
ATOM 1648 N N . PRO A 1 9 ? 2.291 0.119 -10.880 1.00 0.00 9 PRO A N 3
ATOM 1649 C CA . PRO A 1 9 ? 1.913 -0.841 -11.922 1.00 0.00 9 PRO A CA 3
ATOM 1650 C C . PRO A 1 9 ? 0.748 -0.344 -12.772 1.00 0.00 9 PRO A C 3
ATOM 1651 O O . PRO A 1 9 ? 0.490 -0.870 -13.855 1.00 0.00 9 PRO A O 3
ATOM 1662 N N . ILE A 1 10 ? 0.050 0.671 -12.275 1.00 0.00 10 ILE A N 3
ATOM 1663 C CA . ILE A 1 10 ? -1.086 1.239 -12.991 1.00 0.00 10 ILE A CA 3
ATOM 1664 C C . ILE A 1 10 ? -0.624 2.085 -14.172 1.00 0.00 10 ILE A C 3
ATOM 1665 O O . ILE A 1 10 ? -0.979 1.815 -15.320 1.00 0.00 10 ILE A O 3
ATOM 1681 N N . CYS A 1 11 ? 0.170 3.111 -13.883 1.00 0.00 11 CYS A N 3
ATOM 1682 C CA . CYS A 1 11 ? 0.683 3.997 -14.921 1.00 0.00 11 CYS A CA 3
ATOM 1683 C C . CYS A 1 11 ? 2.049 3.526 -15.412 1.00 0.00 11 CYS A C 3
ATOM 1684 O O . CYS A 1 11 ? 2.472 3.862 -16.519 1.00 0.00 11 CYS A O 3
ATOM 1691 N N . LEU A 1 12 ? 2.733 2.746 -14.583 1.00 0.00 12 LEU A N 3
ATOM 1692 C CA . LEU A 1 12 ? 4.051 2.228 -14.933 1.00 0.00 12 LEU A CA 3
ATOM 1693 C C . LEU A 1 12 ? 5.047 3.365 -15.135 1.00 0.00 12 LEU A C 3
ATOM 1694 O O . LEU A 1 12 ? 5.725 3.433 -16.160 1.00 0.00 12 LEU A O 3
ATOM 1710 N N . GLU A 1 13 ? 5.132 4.253 -14.150 1.00 0.00 13 GLU A N 3
ATOM 1711 C CA . GLU A 1 13 ? 6.047 5.387 -14.221 1.00 0.00 13 GLU A CA 3
ATOM 1712 C C . GLU A 1 13 ? 6.649 5.686 -12.851 1.00 0.00 13 GLU A C 3
ATOM 1713 O O . GLU A 1 13 ? 5.928 5.839 -11.864 1.00 0.00 13 GLU A O 3
ATOM 1725 N N . ASP A 1 14 ? 7.974 5.766 -12.798 1.00 0.00 14 ASP A N 3
ATOM 1726 C CA . ASP A 1 14 ? 8.674 6.047 -11.550 1.00 0.00 14 ASP A CA 3
ATOM 1727 C C . ASP A 1 14 ? 7.869 7.007 -10.680 1.00 0.00 14 ASP A C 3
ATOM 1728 O O . ASP A 1 14 ? 7.338 8.005 -11.167 1.00 0.00 14 ASP A O 3
ATOM 1737 N N . ILE A 1 15 ? 7.783 6.697 -9.391 1.00 0.00 15 ILE A N 3
ATOM 1738 C CA . ILE A 1 15 ? 7.042 7.532 -8.453 1.00 0.00 15 ILE A CA 3
ATOM 1739 C C . ILE A 1 15 ? 7.973 8.490 -7.716 1.00 0.00 15 ILE A C 3
ATOM 1740 O O . ILE A 1 15 ? 9.069 8.111 -7.301 1.00 0.00 15 ILE A O 3
ATOM 1756 N N . HIS A 1 16 ? 7.529 9.732 -7.556 1.00 0.00 16 HIS A N 3
ATOM 1757 C CA . HIS A 1 16 ? 8.321 10.744 -6.866 1.00 0.00 16 HIS A CA 3
ATOM 1758 C C . HIS A 1 16 ? 7.813 10.956 -5.443 1.00 0.00 16 HIS A C 3
ATOM 1759 O O . HIS A 1 16 ? 6.726 10.499 -5.086 1.00 0.00 16 HIS A O 3
ATOM 1773 N N . THR A 1 17 ? 8.606 11.650 -4.633 1.00 0.00 17 THR A N 3
ATOM 1774 C CA . THR A 1 17 ? 8.238 11.920 -3.249 1.00 0.00 17 THR A CA 3
ATOM 1775 C C . THR A 1 17 ? 7.982 13.407 -3.029 1.00 0.00 17 THR A C 3
ATOM 1776 O O . THR A 1 17 ? 6.963 13.793 -2.456 1.00 0.00 17 THR A O 3
ATOM 1787 N N . SER A 1 18 ? 8.913 14.237 -3.488 1.00 0.00 18 SER A N 3
ATOM 1788 C CA . SER A 1 18 ? 8.789 15.682 -3.337 1.00 0.00 18 SER A CA 3
ATOM 1789 C C . SER A 1 18 ? 7.815 16.254 -4.363 1.00 0.00 18 SER A C 3
ATOM 1790 O O . SER A 1 18 ? 6.960 17.076 -4.032 1.00 0.00 18 SER A O 3
ATOM 1798 N N . ARG A 1 19 ? 7.951 15.813 -5.609 1.00 0.00 19 ARG A N 3
ATOM 1799 C CA . ARG A 1 19 ? 7.085 16.280 -6.684 1.00 0.00 19 ARG A CA 3
ATOM 1800 C C . ARG A 1 19 ? 5.632 15.901 -6.415 1.00 0.00 19 ARG A C 3
ATOM 1801 O O . ARG A 1 19 ? 4.752 16.761 -6.369 1.00 0.00 19 ARG A O 3
ATOM 1822 N N . VAL A 1 20 ? 5.387 14.606 -6.240 1.00 0.00 20 VAL A N 3
ATOM 1823 C CA . VAL A 1 20 ? 4.041 14.112 -5.975 1.00 0.00 20 VAL A CA 3
ATOM 1824 C C . VAL A 1 20 ? 3.996 13.303 -4.684 1.00 0.00 20 VAL A C 3
ATOM 1825 O O . VAL A 1 20 ? 5.032 12.999 -4.092 1.00 0.00 20 VAL A O 3
ATOM 1838 N N . VAL A 1 21 ? 2.788 12.956 -4.250 1.00 0.00 21 VAL A N 3
ATOM 1839 C CA . VAL A 1 21 ? 2.608 12.181 -3.029 1.00 0.00 21 VAL A CA 3
ATOM 1840 C C . VAL A 1 21 ? 2.829 10.694 -3.284 1.00 0.00 21 VAL A C 3
ATOM 1841 O O . VAL A 1 21 ? 2.931 10.259 -4.431 1.00 0.00 21 VAL A O 3
ATOM 1854 N N . ALA A 1 22 ? 2.902 9.919 -2.207 1.00 0.00 22 ALA A N 3
ATOM 1855 C CA . ALA A 1 22 ? 3.109 8.480 -2.314 1.00 0.00 22 ALA A CA 3
ATOM 1856 C C . ALA A 1 22 ? 2.100 7.716 -1.464 1.00 0.00 22 ALA A C 3
ATOM 1857 O O . ALA A 1 22 ? 2.045 7.885 -0.245 1.00 0.00 22 ALA A O 3
ATOM 1864 N N . HIS A 1 23 ? 1.302 6.874 -2.113 1.00 0.00 23 HIS A N 3
ATOM 1865 C CA . HIS A 1 2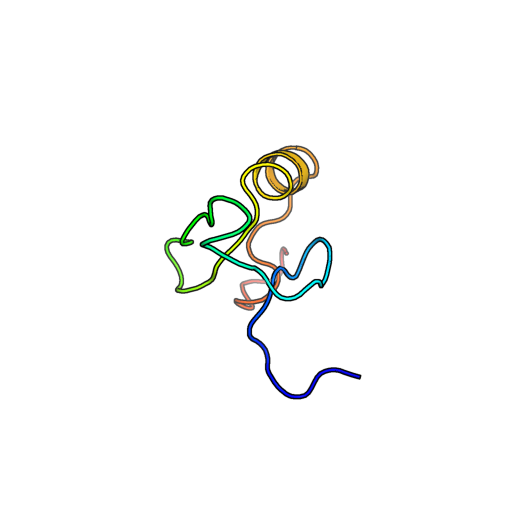3 ? 0.294 6.084 -1.416 1.00 0.00 23 HIS A CA 3
ATOM 1866 C C . HIS A 1 23 ? 0.740 4.631 -1.282 1.00 0.00 23 HIS A C 3
ATOM 1867 O O . HIS A 1 23 ? 0.365 3.778 -2.087 1.00 0.00 23 HIS A O 3
ATOM 1881 N N . VAL A 1 24 ? 1.544 4.355 -0.260 1.00 0.00 24 VAL A N 3
ATOM 1882 C CA . VAL A 1 24 ? 2.042 3.006 -0.020 1.00 0.00 24 VAL A CA 3
ATOM 1883 C C . VAL A 1 24 ? 0.915 2.073 0.410 1.00 0.00 24 VAL A C 3
ATOM 1884 O O . VAL A 1 24 ? -0.055 2.501 1.038 1.00 0.00 24 VAL A O 3
ATOM 1897 N N . LEU A 1 25 ? 1.048 0.797 0.067 1.00 0.00 25 LEU A N 3
ATOM 1898 C CA . LEU A 1 25 ? 0.041 -0.199 0.418 1.00 0.00 25 LEU A CA 3
ATOM 1899 C C . LEU A 1 25 ? 0.522 -1.078 1.568 1.00 0.00 25 LEU A C 3
ATOM 1900 O O . LEU A 1 25 ? 1.720 -1.224 1.811 1.00 0.00 25 LEU A O 3
ATOM 1916 N N . PRO A 1 26 ? -0.433 -1.682 2.291 1.00 0.00 26 PRO A N 3
ATOM 1917 C CA . PRO A 1 26 ? -0.131 -2.560 3.425 1.00 0.00 26 PRO A CA 3
ATOM 1918 C C . PRO A 1 26 ? 0.505 -3.875 2.987 1.00 0.00 26 PRO A C 3
ATOM 1919 O O . PRO A 1 26 ? 0.781 -4.748 3.810 1.00 0.00 26 PRO A O 3
ATOM 1930 N N . CYS A 1 27 ? 0.736 -4.010 1.685 1.00 0.00 27 CYS A N 3
ATOM 1931 C CA . CYS A 1 27 ? 1.339 -5.219 1.137 1.00 0.00 27 CYS A CA 3
ATOM 1932 C C . CYS A 1 27 ? 2.830 -5.014 0.881 1.00 0.00 27 CYS A C 3
ATOM 1933 O O . CYS A 1 27 ? 3.638 -5.914 1.106 1.00 0.00 27 CYS A O 3
ATOM 1940 N N . GLY A 1 28 ? 3.186 -3.823 0.410 1.00 0.00 28 GLY A N 3
ATOM 1941 C CA . GLY A 1 28 ? 4.578 -3.522 0.132 1.00 0.00 28 GLY A CA 3
ATOM 1942 C C . GLY A 1 28 ? 4.779 -2.930 -1.249 1.00 0.00 28 GLY A C 3
ATOM 1943 O O . GLY A 1 28 ? 5.674 -3.344 -1.986 1.00 0.00 28 GLY A O 3
ATOM 1947 N N . HIS A 1 29 ? 3.942 -1.959 -1.602 1.00 0.00 29 HIS A N 3
ATOM 1948 C CA . HIS A 1 29 ? 4.031 -1.310 -2.906 1.00 0.00 29 HIS A CA 3
ATOM 1949 C C . HIS A 1 29 ? 3.573 0.143 -2.821 1.00 0.00 29 HIS A C 3
ATOM 1950 O O . HIS A 1 29 ? 2.711 0.487 -2.012 1.00 0.00 29 HIS A O 3
ATOM 1964 N N . LEU A 1 30 ? 4.156 0.991 -3.661 1.00 0.00 30 LEU A N 3
ATOM 1965 C CA . LEU A 1 30 ? 3.809 2.408 -3.681 1.00 0.00 30 LEU A CA 3
ATOM 1966 C C . LEU A 1 30 ? 2.903 2.730 -4.866 1.00 0.00 30 LEU A C 3
ATOM 1967 O O . LEU A 1 30 ? 3.007 2.112 -5.926 1.00 0.00 30 LEU A O 3
ATOM 1983 N N . LEU A 1 31 ? 2.017 3.701 -4.679 1.00 0.00 31 LEU A N 3
ATOM 1984 C CA . LEU A 1 31 ? 1.094 4.108 -5.733 1.00 0.00 31 LEU A CA 3
ATOM 1985 C C . LEU A 1 31 ? 0.918 5.623 -5.749 1.00 0.00 31 LEU A C 3
ATOM 1986 O O . LEU A 1 31 ? 1.485 6.333 -4.918 1.00 0.00 31 LEU A O 3
ATOM 2002 N N . HIS A 1 32 ? 0.127 6.112 -6.699 1.00 0.00 32 HIS A N 3
ATOM 2003 C CA . HIS A 1 32 ? -0.126 7.543 -6.822 1.00 0.00 32 HIS A CA 3
ATOM 2004 C C . HIS A 1 32 ? -1.473 7.911 -6.207 1.00 0.00 32 HIS A C 3
ATOM 2005 O O . HIS A 1 32 ? -2.231 7.039 -5.782 1.00 0.00 32 HIS A O 3
ATOM 2019 N N . ARG A 1 33 ? -1.763 9.207 -6.163 1.00 0.00 33 ARG A N 3
ATOM 2020 C CA . ARG A 1 33 ? -3.017 9.690 -5.598 1.00 0.00 33 ARG A CA 3
ATOM 2021 C C . ARG A 1 33 ? -4.151 9.575 -6.613 1.00 0.00 33 ARG A C 3
ATOM 2022 O O . ARG A 1 33 ? -5.307 9.357 -6.249 1.00 0.00 33 ARG A O 3
ATOM 2043 N N . THR A 1 34 ? -3.812 9.722 -7.890 1.00 0.00 34 THR A N 3
ATOM 2044 C CA . THR A 1 34 ? -4.800 9.636 -8.958 1.00 0.00 34 THR A CA 3
ATOM 2045 C C . THR A 1 34 ? -5.013 8.191 -9.395 1.00 0.00 34 THR A C 3
ATOM 2046 O O . THR A 1 34 ? -6.087 7.829 -9.875 1.00 0.00 34 THR A O 3
ATOM 2057 N N . CYS A 1 35 ? -3.984 7.369 -9.224 1.00 0.00 35 CYS A N 3
ATOM 2058 C CA . CYS A 1 35 ? -4.058 5.962 -9.601 1.00 0.00 35 CYS A CA 3
ATOM 2059 C C . CYS A 1 35 ? -4.779 5.150 -8.529 1.00 0.00 35 CYS A C 3
ATOM 2060 O O . CYS A 1 35 ? -5.656 4.341 -8.833 1.00 0.00 35 CYS A O 3
ATOM 2067 N N . TYR A 1 36 ? -4.403 5.371 -7.274 1.00 0.00 36 TYR A N 3
ATOM 2068 C CA . TYR A 1 36 ? -5.011 4.658 -6.157 1.00 0.00 36 TYR A CA 3
ATOM 2069 C C . TYR A 1 36 ? -6.526 4.844 -6.152 1.00 0.00 36 TYR A C 3
ATOM 2070 O O . TYR A 1 36 ? -7.262 4.011 -5.625 1.00 0.00 36 TYR A O 3
ATOM 2088 N N . GLU A 1 37 ? -6.983 5.942 -6.746 1.00 0.00 37 GLU A N 3
ATOM 2089 C CA . GLU A 1 37 ? -8.409 6.237 -6.810 1.00 0.00 37 GLU A CA 3
ATOM 2090 C C . GLU A 1 37 ? -9.074 5.462 -7.944 1.00 0.00 37 GLU A C 3
ATOM 2091 O O . GLU A 1 37 ? -10.197 4.978 -7.802 1.00 0.00 37 GLU A O 3
ATOM 2103 N N . GLU A 1 38 ? -8.373 5.350 -9.068 1.00 0.00 38 GLU A N 3
ATOM 2104 C CA . GLU A 1 38 ? -8.897 4.635 -10.226 1.00 0.00 38 GLU A CA 3
ATOM 2105 C C . GLU A 1 38 ? -9.008 3.141 -9.938 1.00 0.00 38 GLU A C 3
ATOM 2106 O O . GLU A 1 38 ? -10.072 2.544 -10.100 1.00 0.00 38 GLU A O 3
ATOM 2118 N N . MET A 1 39 ? -7.901 2.543 -9.510 1.00 0.00 39 MET A N 3
ATOM 2119 C CA . MET A 1 39 ? -7.874 1.118 -9.199 1.00 0.00 39 MET A CA 3
ATOM 2120 C C . MET A 1 39 ? -9.001 0.750 -8.240 1.00 0.00 39 MET A C 3
ATOM 2121 O O . MET A 1 39 ? -9.580 -0.333 -8.333 1.00 0.00 39 MET A O 3
ATOM 2135 N N . LEU A 1 40 ? -9.307 1.656 -7.318 1.00 0.00 40 LEU A N 3
ATOM 2136 C CA . LEU A 1 40 ? -10.366 1.426 -6.341 1.00 0.00 40 LEU A CA 3
ATOM 2137 C C . LEU A 1 40 ? -11.727 1.334 -7.024 1.00 0.00 40 LEU A C 3
ATOM 2138 O O . LEU A 1 40 ? -12.561 0.504 -6.661 1.00 0.00 40 LEU A O 3
ATOM 2154 N N . LYS A 1 41 ? -11.944 2.191 -8.015 1.00 0.00 41 LYS A N 3
ATOM 2155 C CA . LYS A 1 41 ? -13.202 2.206 -8.753 1.00 0.00 41 LYS A CA 3
ATOM 2156 C C . LYS A 1 41 ? -13.298 1.006 -9.690 1.00 0.00 41 LYS A C 3
ATOM 2157 O O . LYS A 1 41 ? -14.229 0.207 -9.596 1.00 0.00 41 LYS A O 3
ATOM 2176 N N . GLU A 1 42 ? -12.328 0.886 -10.591 1.00 0.00 42 GLU A N 3
ATOM 2177 C CA . GLU A 1 42 ? -12.304 -0.217 -11.544 1.00 0.00 42 GLU A CA 3
ATOM 2178 C C . GLU A 1 42 ? -12.705 -1.527 -10.871 1.00 0.00 42 GLU A C 3
ATOM 2179 O O . GLU A 1 42 ? -13.639 -2.199 -11.304 1.00 0.00 42 GLU A O 3
ATOM 2191 N N . GLY A 1 43 ? -11.990 -1.882 -9.807 1.00 0.00 43 GLY A N 3
ATOM 2192 C CA . GLY A 1 43 ? -12.285 -3.109 -9.091 1.00 0.00 43 GLY A CA 3
ATOM 2193 C C . GLY A 1 43 ? -11.131 -4.092 -9.124 1.00 0.00 43 GLY A C 3
ATOM 2194 O O . GLY A 1 43 ? -11.340 -5.302 -9.203 1.00 0.00 43 GLY A O 3
ATOM 2198 N N . TYR A 1 44 ? -9.911 -3.570 -9.065 1.00 0.00 44 TYR A N 3
ATOM 2199 C CA . TYR A 1 44 ? -8.719 -4.410 -9.093 1.00 0.00 44 TYR A CA 3
ATOM 2200 C C . TYR A 1 44 ? -7.726 -3.982 -8.018 1.00 0.00 44 TYR A C 3
ATOM 2201 O O . TYR A 1 44 ? -7.375 -2.806 -7.914 1.00 0.00 44 TYR A O 3
ATOM 2219 N N . ARG A 1 45 ? -7.275 -4.944 -7.220 1.00 0.00 45 ARG A N 3
ATOM 2220 C CA . ARG A 1 45 ? -6.322 -4.668 -6.152 1.00 0.00 45 ARG A CA 3
ATOM 2221 C C . ARG A 1 45 ? -4.888 -4.788 -6.658 1.00 0.00 45 ARG A C 3
ATOM 2222 O O . ARG A 1 45 ? -4.655 -5.085 -7.831 1.00 0.00 45 ARG A O 3
ATOM 2243 N N . CYS A 1 46 ? -3.930 -4.556 -5.767 1.00 0.00 46 CYS A N 3
ATOM 2244 C CA . CYS A 1 46 ? -2.518 -4.636 -6.123 1.00 0.00 46 CYS A CA 3
ATOM 2245 C C . CYS A 1 46 ? -2.279 -5.736 -7.153 1.00 0.00 46 CYS A C 3
ATOM 2246 O O . CYS A 1 46 ? -2.226 -6.923 -6.830 1.00 0.00 46 CYS A O 3
ATOM 2253 N N . PRO A 1 47 ? -2.130 -5.334 -8.424 1.00 0.00 47 PRO A N 3
ATOM 2254 C CA . PRO A 1 47 ? -1.893 -6.269 -9.528 1.00 0.00 47 PRO A CA 3
ATOM 2255 C C . PRO A 1 47 ? -0.507 -6.902 -9.463 1.00 0.00 47 PRO A C 3
ATOM 2256 O O . PRO A 1 47 ? -0.128 -7.681 -10.339 1.00 0.00 47 PRO A O 3
ATOM 2267 N N . LEU A 1 48 ? 0.244 -6.565 -8.421 1.00 0.00 48 LEU A N 3
ATOM 2268 C CA . LEU A 1 48 ? 1.589 -7.102 -8.241 1.00 0.00 48 LEU A CA 3
ATOM 2269 C C . LEU A 1 48 ? 1.590 -8.241 -7.227 1.00 0.00 48 LEU A C 3
ATOM 2270 O O . LEU A 1 48 ? 2.321 -9.220 -7.378 1.00 0.00 48 LEU A O 3
ATOM 2286 N N . CYS A 1 49 ? 0.764 -8.107 -6.194 1.00 0.00 49 CYS A N 3
ATOM 2287 C CA . CYS A 1 49 ? 0.667 -9.125 -5.155 1.00 0.00 49 CYS A CA 3
ATOM 2288 C C . CYS A 1 49 ? -0.435 -10.130 -5.480 1.00 0.00 49 CYS A C 3
ATOM 2289 O O . CYS A 1 49 ? -1.568 -9.994 -5.019 1.00 0.00 49 CYS A O 3
ATOM 2296 N N . SER A 1 50 ? -0.093 -11.139 -6.275 1.00 0.00 50 SER A N 3
ATOM 2297 C CA . SER A 1 50 ? -1.053 -12.165 -6.664 1.00 0.00 50 SER A CA 3
ATOM 2298 C C . SER A 1 50 ? -0.586 -13.545 -6.210 1.00 0.00 50 SER A C 3
ATOM 2299 O O . SER A 1 50 ? 0.541 -13.953 -6.484 1.00 0.00 50 SER A O 3
ATOM 2307 N N . GLY A 1 51 ? -1.465 -14.259 -5.512 1.00 0.00 51 GLY A N 3
ATOM 2308 C CA . GLY A 1 51 ? -1.126 -15.586 -5.031 1.00 0.00 51 GLY A CA 3
ATOM 2309 C C . GLY A 1 51 ? -1.349 -15.735 -3.539 1.00 0.00 51 GLY A C 3
ATOM 2310 O O . GLY A 1 51 ? -2.145 -15.017 -2.933 1.00 0.00 51 GLY A O 3
ATOM 2314 N N . PRO A 1 52 ? -0.635 -16.689 -2.922 1.00 0.00 52 PRO A N 3
ATOM 2315 C CA . PRO A 1 52 ? -0.742 -16.954 -1.485 1.00 0.00 52 PRO A CA 3
ATOM 2316 C C . PRO A 1 52 ? -0.151 -15.829 -0.642 1.00 0.00 52 PRO A C 3
ATOM 2317 O O . PRO A 1 52 ? -0.708 -15.453 0.389 1.00 0.00 52 PRO A O 3
ATOM 2328 N N . SER A 1 53 ? 0.982 -15.294 -1.088 1.00 0.00 53 SER A N 3
ATOM 2329 C CA . SER A 1 53 ? 1.651 -14.214 -0.373 1.00 0.00 53 SER A CA 3
ATOM 2330 C C . SER A 1 53 ? 0.634 -13.244 0.221 1.00 0.00 53 SER A C 3
ATOM 2331 O O . SER A 1 53 ? 0.598 -13.032 1.433 1.00 0.00 53 SER A O 3
ATOM 2339 N N . SER A 1 54 ? -0.190 -12.659 -0.641 1.00 0.00 54 SER A N 3
ATOM 2340 C CA . SER A 1 54 ? -1.206 -11.708 -0.204 1.00 0.00 54 SER A CA 3
ATOM 2341 C C . SER A 1 54 ? -2.270 -12.402 0.641 1.00 0.00 54 SER A C 3
ATOM 2342 O O . SER A 1 54 ? -2.685 -11.889 1.680 1.00 0.00 54 SER A O 3
ATOM 2350 N N . GLY A 1 55 ? -2.708 -13.572 0.187 1.00 0.00 55 GLY A N 3
ATOM 2351 C CA . GLY A 1 55 ? -3.720 -14.317 0.912 1.00 0.00 55 GLY A CA 3
ATOM 2352 C C . GLY A 1 55 ? -3.282 -15.733 1.230 1.00 0.00 55 GLY A C 3
ATOM 2353 O O . GLY A 1 55 ? -2.790 -15.975 2.331 1.00 0.00 55 GLY A O 3
ATOM 2359 N N . GLY A 1 1 ? 23.411 -5.247 -11.863 1.00 0.00 1 GLY A N 4
ATOM 2360 C CA . GLY A 1 1 ? 22.235 -4.470 -12.208 1.00 0.00 1 GLY A CA 4
ATOM 2361 C C . GLY A 1 1 ? 21.044 -4.802 -11.331 1.00 0.00 1 GLY A C 4
ATOM 2362 O O . GLY A 1 1 ? 20.264 -5.701 -11.646 1.00 0.00 1 GLY A O 4
ATOM 2366 N N . SER A 1 2 ? 20.903 -4.077 -10.227 1.00 0.00 2 SER A N 4
ATOM 2367 C CA . SER A 1 2 ? 19.801 -4.303 -9.299 1.00 0.00 2 SER A CA 4
ATOM 2368 C C . SER A 1 2 ? 18.551 -3.551 -9.746 1.00 0.00 2 SER A C 4
ATOM 2369 O O . SER A 1 2 ? 17.475 -4.135 -9.878 1.00 0.00 2 SER A O 4
ATOM 2377 N N . SER A 1 3 ? 18.701 -2.251 -9.978 1.00 0.00 3 SER A N 4
ATOM 2378 C CA . SER A 1 3 ? 17.585 -1.416 -10.407 1.00 0.00 3 SER A CA 4
ATOM 2379 C C . SER A 1 3 ? 17.118 -1.811 -11.805 1.00 0.00 3 SER A C 4
ATOM 2380 O O . SER A 1 3 ? 17.822 -1.596 -12.791 1.00 0.00 3 SER A O 4
ATOM 2388 N N . GLY A 1 4 ? 15.924 -2.390 -11.882 1.00 0.00 4 GLY A N 4
ATOM 2389 C CA . GLY A 1 4 ? 15.382 -2.805 -13.163 1.00 0.00 4 GLY A CA 4
ATOM 2390 C C . GLY A 1 4 ? 14.283 -1.884 -13.654 1.00 0.00 4 GLY A C 4
ATOM 2391 O O . GLY A 1 4 ? 14.513 -0.695 -13.875 1.00 0.00 4 GLY A O 4
ATOM 2395 N N . SER A 1 5 ? 13.085 -2.434 -13.828 1.00 0.00 5 SER A N 4
ATOM 2396 C CA . SER A 1 5 ? 11.948 -1.654 -14.302 1.00 0.00 5 SER A CA 4
ATOM 2397 C C . SER A 1 5 ? 10.909 -1.482 -13.197 1.00 0.00 5 SER A C 4
ATOM 2398 O O . SER A 1 5 ? 9.708 -1.609 -13.434 1.00 0.00 5 SER A O 4
ATOM 2406 N N . SER A 1 6 ? 11.382 -1.192 -11.989 1.00 0.00 6 SER A N 4
ATOM 2407 C CA . SER A 1 6 ? 10.495 -1.007 -10.846 1.00 0.00 6 SER A CA 4
ATOM 2408 C C . SER A 1 6 ? 9.748 0.320 -10.948 1.00 0.00 6 SER A C 4
ATOM 2409 O O . SER A 1 6 ? 10.125 1.200 -11.721 1.00 0.00 6 SER A O 4
ATOM 2417 N N . GLY A 1 7 ? 8.685 0.455 -10.162 1.00 0.00 7 GLY A N 4
ATOM 2418 C CA . GLY A 1 7 ? 7.900 1.676 -10.178 1.00 0.00 7 GLY A CA 4
ATOM 2419 C C . GLY A 1 7 ? 6.410 1.409 -10.099 1.00 0.00 7 GLY A C 4
ATOM 2420 O O . GLY A 1 7 ? 5.981 0.256 -10.042 1.00 0.00 7 GLY A O 4
ATOM 2424 N N . CYS A 1 8 ? 5.619 2.476 -10.094 1.00 0.00 8 CYS A N 4
ATOM 2425 C CA . CYS A 1 8 ? 4.168 2.353 -10.019 1.00 0.00 8 CYS A CA 4
ATOM 2426 C C . CYS A 1 8 ? 3.655 1.342 -11.040 1.00 0.00 8 CYS A C 4
ATOM 2427 O O . CYS A 1 8 ? 3.781 1.526 -12.251 1.00 0.00 8 CYS A O 4
ATOM 2434 N N . PRO A 1 9 ? 3.061 0.247 -10.542 1.00 0.00 9 PRO A N 4
ATOM 2435 C CA . PRO A 1 9 ? 2.516 -0.815 -11.393 1.00 0.00 9 PRO A CA 4
ATOM 2436 C C . PRO A 1 9 ? 1.272 -0.367 -12.153 1.00 0.00 9 PRO A C 4
ATOM 2437 O O . PRO A 1 9 ? 0.657 -1.154 -12.873 1.00 0.00 9 PRO A O 4
ATOM 2448 N N . ILE A 1 10 ? 0.908 0.900 -11.988 1.00 0.00 10 ILE A N 4
ATOM 2449 C CA . ILE A 1 10 ? -0.261 1.452 -12.661 1.00 0.00 10 ILE A CA 4
ATOM 2450 C C . ILE A 1 10 ? 0.140 2.243 -13.901 1.00 0.00 10 ILE A C 4
ATOM 2451 O O . ILE A 1 10 ? -0.324 1.964 -15.007 1.00 0.00 10 ILE A O 4
ATOM 2467 N N . CYS A 1 11 ? 1.006 3.233 -13.709 1.00 0.00 11 CYS A N 4
ATOM 2468 C CA . CYS A 1 11 ? 1.472 4.065 -14.812 1.00 0.00 11 CYS A CA 4
ATOM 2469 C C . CYS A 1 11 ? 2.875 3.653 -15.250 1.00 0.00 11 CYS A C 4
ATOM 2470 O O . CYS A 1 11 ? 3.351 4.061 -16.310 1.00 0.00 11 CYS A O 4
ATOM 2477 N N . LEU A 1 12 ? 3.531 2.842 -14.427 1.00 0.00 12 LEU A N 4
ATOM 2478 C CA . LEU A 1 12 ? 4.879 2.373 -14.729 1.00 0.00 12 LEU A CA 4
ATOM 2479 C C . LEU A 1 12 ? 5.822 3.547 -14.974 1.00 0.00 12 LEU A C 4
ATOM 2480 O O . LEU A 1 12 ? 6.500 3.606 -15.999 1.00 0.00 12 LEU A O 4
ATOM 2496 N N . GLU A 1 13 ? 5.860 4.476 -14.025 1.00 0.00 13 GLU A N 4
ATOM 2497 C CA . GLU A 1 13 ? 6.721 5.648 -14.138 1.00 0.00 13 GLU A CA 4
ATOM 2498 C C . GLU A 1 13 ? 7.378 5.972 -12.799 1.00 0.00 13 GLU A C 4
ATOM 2499 O O . GLU A 1 13 ? 6.729 5.937 -11.753 1.00 0.00 13 GLU A O 4
ATOM 2511 N N . ASP A 1 14 ? 8.668 6.286 -12.841 1.00 0.00 14 ASP A N 4
ATOM 2512 C CA . ASP A 1 14 ? 9.413 6.616 -11.632 1.00 0.00 14 ASP A CA 4
ATOM 2513 C C . ASP A 1 14 ? 8.558 7.441 -10.674 1.00 0.00 14 ASP A C 4
ATOM 2514 O O . ASP A 1 14 ? 8.019 8.482 -11.049 1.00 0.00 14 ASP A O 4
ATOM 2523 N N . ILE A 1 15 ? 8.438 6.967 -9.439 1.00 0.00 15 ILE A N 4
ATOM 2524 C CA . ILE A 1 15 ? 7.649 7.661 -8.429 1.00 0.00 15 ILE A CA 4
ATOM 2525 C C . ILE A 1 15 ? 8.482 8.716 -7.709 1.00 0.00 15 ILE A C 4
ATOM 2526 O O . ILE A 1 15 ? 9.587 8.439 -7.242 1.00 0.00 15 ILE A O 4
ATOM 2542 N N . HIS A 1 16 ? 7.944 9.929 -7.622 1.00 0.00 16 HIS A N 4
ATOM 2543 C CA . HIS A 1 16 ? 8.636 11.026 -6.956 1.00 0.00 16 HIS A CA 4
ATOM 2544 C C . HIS A 1 16 ? 7.879 11.470 -5.708 1.00 0.00 16 HIS A C 4
ATOM 2545 O O . HIS A 1 16 ? 6.730 11.907 -5.788 1.00 0.00 16 HIS A O 4
ATOM 2559 N N . THR A 1 17 ? 8.529 11.353 -4.554 1.00 0.00 17 THR A N 4
ATOM 2560 C CA . THR A 1 17 ? 7.917 11.740 -3.290 1.00 0.00 17 THR A CA 4
ATOM 2561 C C . THR A 1 17 ? 8.065 13.237 -3.042 1.00 0.00 17 THR A C 4
ATOM 2562 O O . THR A 1 17 ? 8.145 13.681 -1.897 1.00 0.00 17 THR A O 4
ATOM 2573 N N . SER A 1 18 ? 8.100 14.010 -4.122 1.00 0.00 18 SER A N 4
ATOM 2574 C CA . SER A 1 18 ? 8.242 15.458 -4.021 1.00 0.00 18 SER A CA 4
ATOM 2575 C C . SER A 1 18 ? 7.099 16.167 -4.742 1.00 0.00 18 SER A C 4
ATOM 2576 O O . SER A 1 18 ? 6.571 17.167 -4.257 1.00 0.00 18 SER A O 4
ATOM 2584 N N . ARG A 1 19 ? 6.723 15.641 -5.903 1.00 0.00 19 ARG A N 4
ATOM 2585 C CA . ARG A 1 19 ? 5.645 16.223 -6.692 1.00 0.00 19 ARG A CA 4
ATOM 2586 C C . ARG A 1 19 ? 4.285 15.755 -6.183 1.00 0.00 19 ARG A C 4
ATOM 2587 O O . ARG A 1 19 ? 3.435 16.566 -5.815 1.00 0.00 19 ARG A O 4
ATOM 2608 N N . VAL A 1 20 ? 4.085 14.441 -6.164 1.00 0.00 20 VAL A N 4
ATOM 2609 C CA . VAL A 1 20 ? 2.829 13.864 -5.700 1.00 0.00 20 VAL A CA 4
ATOM 2610 C C . VAL A 1 20 ? 3.029 13.083 -4.406 1.00 0.00 20 VAL A C 4
ATOM 2611 O O . VAL A 1 20 ? 4.157 12.887 -3.954 1.00 0.00 20 VAL A O 4
ATOM 2624 N N . VAL A 1 21 ? 1.925 12.638 -3.814 1.00 0.00 21 VAL A N 4
ATOM 2625 C CA . VAL A 1 21 ? 1.978 11.876 -2.572 1.00 0.00 21 VAL A CA 4
ATOM 2626 C C . VAL A 1 21 ? 2.154 10.387 -2.847 1.00 0.00 21 VAL A C 4
ATOM 2627 O O . VAL A 1 21 ? 1.383 9.789 -3.597 1.00 0.00 21 VAL A O 4
ATOM 2640 N N . ALA A 1 22 ? 3.174 9.794 -2.235 1.00 0.00 22 ALA A N 4
ATOM 2641 C CA . ALA A 1 22 ? 3.450 8.374 -2.413 1.00 0.00 22 ALA A CA 4
ATOM 2642 C C . ALA A 1 22 ? 2.552 7.525 -1.519 1.00 0.00 22 ALA A C 4
ATOM 2643 O O . ALA A 1 22 ? 2.775 7.426 -0.312 1.00 0.00 22 ALA A O 4
ATOM 2650 N N . HIS A 1 23 ? 1.536 6.913 -2.120 1.00 0.00 23 HIS A N 4
ATOM 2651 C CA . HIS A 1 23 ? 0.604 6.072 -1.377 1.00 0.00 23 HIS A CA 4
ATOM 2652 C C . HIS A 1 23 ? 1.130 4.643 -1.269 1.00 0.00 23 HIS A C 4
ATOM 2653 O O . HIS A 1 23 ? 1.101 3.885 -2.238 1.00 0.00 23 HIS A O 4
ATOM 2667 N N . VAL A 1 24 ? 1.612 4.284 -0.083 1.00 0.00 24 VAL A N 4
ATOM 2668 C CA . VAL A 1 24 ? 2.144 2.947 0.152 1.00 0.00 24 VAL A CA 4
ATOM 2669 C C . VAL A 1 24 ? 1.047 1.990 0.604 1.00 0.00 24 VAL A C 4
ATOM 2670 O O . VAL A 1 24 ? 0.317 2.270 1.557 1.00 0.00 24 VAL A O 4
ATOM 2683 N N . LEU A 1 25 ? 0.935 0.860 -0.084 1.00 0.00 25 LEU A N 4
ATOM 2684 C CA . LEU A 1 25 ? -0.074 -0.141 0.247 1.00 0.00 25 LEU A CA 4
ATOM 2685 C C . LEU A 1 25 ? 0.381 -1.007 1.417 1.00 0.00 25 LEU A C 4
ATOM 2686 O O . LEU A 1 25 ? 1.574 -1.170 1.673 1.00 0.00 25 LEU A O 4
ATOM 2702 N N . PRO A 1 26 ? -0.591 -1.579 2.143 1.00 0.00 26 PRO A N 4
ATOM 2703 C CA . PRO A 1 26 ? -0.314 -2.441 3.296 1.00 0.00 26 PRO A CA 4
ATOM 2704 C C . PRO A 1 26 ? 0.300 -3.775 2.888 1.00 0.00 26 PRO A C 4
ATOM 2705 O O . PRO A 1 26 ? 0.556 -4.636 3.731 1.00 0.00 26 PRO A O 4
ATOM 2716 N N . CYS A 1 27 ? 0.536 -3.941 1.591 1.00 0.00 27 CYS A N 4
ATOM 2717 C CA . CYS A 1 27 ? 1.121 -5.171 1.071 1.00 0.00 27 CYS A CA 4
ATOM 2718 C C . CYS A 1 27 ? 2.633 -5.034 0.925 1.00 0.00 27 CYS A C 4
ATOM 2719 O O . CYS A 1 27 ? 3.382 -5.969 1.207 1.00 0.00 27 CYS A O 4
ATOM 2726 N N . GLY A 1 28 ? 3.076 -3.862 0.481 1.00 0.00 28 GLY A N 4
ATOM 2727 C CA . GLY A 1 28 ? 4.497 -3.624 0.306 1.00 0.00 28 GLY A CA 4
ATOM 2728 C C . GLY A 1 28 ? 4.827 -3.073 -1.067 1.00 0.00 28 GLY A C 4
ATOM 2729 O O . GLY A 1 28 ? 5.744 -3.555 -1.734 1.00 0.00 28 GLY A O 4
ATOM 2733 N N . HIS A 1 29 ? 4.078 -2.060 -1.493 1.00 0.00 29 HIS A N 4
ATOM 2734 C CA . HIS A 1 29 ? 4.296 -1.443 -2.796 1.00 0.00 29 HIS A CA 4
ATOM 2735 C C . HIS A 1 29 ? 3.947 0.042 -2.760 1.00 0.00 29 HIS A C 4
ATOM 2736 O O . HIS A 1 29 ? 3.188 0.491 -1.900 1.00 0.00 29 HIS A O 4
ATOM 2750 N N . LEU A 1 30 ? 4.506 0.799 -3.697 1.00 0.00 30 LEU A N 4
ATOM 2751 C CA . LEU A 1 30 ? 4.255 2.234 -3.772 1.00 0.00 30 LEU A CA 4
ATOM 2752 C C . LEU A 1 30 ? 3.333 2.565 -4.941 1.00 0.00 30 LEU A C 4
ATOM 2753 O O . LEU A 1 30 ? 3.459 1.996 -6.026 1.00 0.00 30 LEU A O 4
ATOM 2769 N N . LEU A 1 31 ? 2.406 3.489 -4.713 1.00 0.00 31 LEU A N 4
ATOM 2770 C CA . LEU A 1 31 ? 1.463 3.898 -5.748 1.00 0.00 31 LEU A CA 4
ATOM 2771 C C . LEU A 1 31 ? 1.246 5.408 -5.720 1.00 0.00 31 LEU A C 4
ATOM 2772 O O . LEU A 1 31 ? 1.738 6.100 -4.829 1.00 0.00 31 LEU A O 4
ATOM 2788 N N . HIS A 1 32 ? 0.504 5.912 -6.702 1.00 0.00 32 HIS A N 4
ATOM 2789 C CA . HIS A 1 32 ? 0.219 7.340 -6.788 1.00 0.00 32 HIS A CA 4
ATOM 2790 C C . HIS A 1 32 ? -1.196 7.642 -6.304 1.00 0.00 32 HIS A C 4
ATOM 2791 O O . HIS A 1 32 ? -1.993 6.731 -6.081 1.00 0.00 32 HIS A O 4
ATOM 2805 N N . ARG A 1 33 ? -1.499 8.926 -6.142 1.00 0.00 33 ARG A N 4
ATOM 2806 C CA . ARG A 1 33 ? -2.817 9.347 -5.682 1.00 0.00 33 ARG A CA 4
ATOM 2807 C C . ARG A 1 33 ? -3.852 9.207 -6.794 1.00 0.00 33 ARG A C 4
ATOM 2808 O O . ARG A 1 33 ? -4.976 8.762 -6.560 1.00 0.00 33 ARG A O 4
ATOM 2829 N N . THR A 1 34 ? -3.465 9.591 -8.007 1.00 0.00 34 THR A N 4
ATOM 2830 C CA . THR A 1 34 ? -4.359 9.510 -9.155 1.00 0.00 34 THR A CA 4
ATOM 2831 C C . THR A 1 34 ? -4.492 8.074 -9.649 1.00 0.00 34 THR A C 4
ATOM 2832 O O . THR A 1 34 ? -5.484 7.714 -10.282 1.00 0.00 34 THR A O 4
ATOM 2843 N N . CYS A 1 35 ? -3.486 7.257 -9.355 1.00 0.00 35 CYS A N 4
ATOM 2844 C CA . CYS A 1 35 ? -3.490 5.859 -9.769 1.00 0.00 35 CYS A CA 4
ATOM 2845 C C . CYS A 1 35 ? -4.234 4.994 -8.756 1.00 0.00 35 CYS A C 4
ATOM 2846 O O . CYS A 1 35 ? -4.973 4.081 -9.127 1.00 0.00 35 CYS A O 4
ATOM 2853 N N . TYR A 1 36 ? -4.035 5.288 -7.476 1.00 0.00 36 TYR A N 4
ATOM 2854 C CA . TYR A 1 36 ? -4.686 4.537 -6.409 1.00 0.00 36 TYR A CA 4
ATOM 2855 C C . TYR A 1 36 ? -6.179 4.845 -6.358 1.00 0.00 36 TYR A C 4
ATOM 2856 O O . TYR A 1 36 ? -6.978 4.023 -5.910 1.00 0.00 36 TYR A O 4
ATOM 2874 N N . GLU A 1 37 ? -6.547 6.035 -6.821 1.00 0.00 37 GLU A N 4
ATOM 2875 C CA . GLU A 1 37 ? -7.945 6.452 -6.829 1.00 0.00 37 GLU A CA 4
ATOM 2876 C C . GLU A 1 37 ? -8.711 5.769 -7.958 1.00 0.00 37 GLU A C 4
ATOM 2877 O O . GLU A 1 37 ? -9.915 5.539 -7.853 1.00 0.00 37 GLU A O 4
ATOM 2889 N N . GLU A 1 38 ? -8.002 5.447 -9.036 1.00 0.00 38 GLU A N 4
ATOM 2890 C CA . GLU A 1 38 ? -8.616 4.792 -10.185 1.00 0.00 38 GLU A CA 4
ATOM 2891 C C . GLU A 1 38 ? -8.903 3.323 -9.884 1.00 0.00 38 GLU A C 4
ATOM 2892 O O . GLU A 1 38 ? -10.054 2.889 -9.900 1.00 0.00 38 GLU A O 4
ATOM 2904 N N . MET A 1 39 ? -7.847 2.564 -9.611 1.00 0.00 39 MET A N 4
ATOM 2905 C CA . MET A 1 39 ? -7.985 1.145 -9.306 1.00 0.00 39 MET A CA 4
ATOM 2906 C C . MET A 1 39 ? -9.084 0.915 -8.274 1.00 0.00 39 MET A C 4
ATOM 2907 O O . MET A 1 39 ? -9.735 -0.131 -8.267 1.00 0.00 39 MET A O 4
ATOM 2921 N N . LEU A 1 40 ? -9.287 1.898 -7.403 1.00 0.00 40 LEU A N 4
ATOM 2922 C CA . LEU A 1 40 ? -10.308 1.802 -6.366 1.00 0.00 40 LEU A CA 4
ATOM 2923 C C . LEU A 1 40 ? -11.701 1.712 -6.980 1.00 0.00 40 LEU A C 4
ATOM 2924 O O . LEU A 1 40 ? -12.531 0.911 -6.548 1.00 0.00 40 LEU A O 4
ATOM 2940 N N . LYS A 1 41 ? -11.951 2.536 -7.991 1.00 0.00 41 LYS A N 4
ATOM 2941 C CA . LYS A 1 41 ? -13.243 2.548 -8.668 1.00 0.00 41 LYS A CA 4
ATOM 2942 C C . LYS A 1 41 ? -13.395 1.328 -9.571 1.00 0.00 41 LYS A C 4
ATOM 2943 O O . LYS A 1 41 ? -14.388 0.606 -9.491 1.00 0.00 41 LYS A O 4
ATOM 2962 N N . GLU A 1 42 ? -12.403 1.104 -10.428 1.00 0.00 42 GLU A N 4
ATOM 2963 C CA . GLU A 1 42 ? -12.428 -0.030 -11.345 1.00 0.00 42 GLU A CA 4
ATOM 2964 C C . GLU A 1 42 ? -12.915 -1.291 -10.637 1.00 0.00 42 GLU A C 4
ATOM 2965 O O . GLU A 1 42 ? -13.965 -1.838 -10.971 1.00 0.00 42 GLU A O 4
ATOM 2977 N N . GLY A 1 43 ? -12.142 -1.748 -9.656 1.00 0.00 43 GLY A N 4
ATOM 2978 C CA . GLY A 1 43 ? -12.510 -2.942 -8.917 1.00 0.00 43 GLY A CA 4
ATOM 2979 C C . GLY A 1 43 ? -11.428 -4.003 -8.955 1.00 0.00 43 GLY A C 4
ATOM 2980 O O . GLY A 1 43 ? -11.710 -5.178 -9.191 1.00 0.00 43 GLY A O 4
ATOM 2984 N N . TYR A 1 44 ? -10.188 -3.590 -8.723 1.00 0.00 44 TYR A N 4
ATOM 2985 C CA . TYR A 1 44 ? -9.059 -4.513 -8.736 1.00 0.00 44 TYR A CA 4
ATOM 2986 C C . TYR A 1 44 ? -8.000 -4.093 -7.722 1.00 0.00 44 TYR A C 4
ATOM 2987 O O . TYR A 1 44 ? -7.638 -2.919 -7.635 1.00 0.00 44 TYR A O 4
ATOM 3005 N N . ARG A 1 45 ? -7.506 -5.061 -6.957 1.00 0.00 45 ARG A N 4
ATOM 3006 C CA . ARG A 1 45 ? -6.488 -4.792 -5.948 1.00 0.00 45 ARG A CA 4
ATOM 3007 C C . ARG A 1 45 ? -5.092 -4.820 -6.563 1.00 0.00 45 ARG A C 4
ATOM 3008 O O . ARG A 1 45 ? -4.931 -5.102 -7.751 1.00 0.00 45 ARG A O 4
ATOM 3029 N N . CYS A 1 46 ? -4.086 -4.524 -5.747 1.00 0.00 46 CYS A N 4
ATOM 3030 C CA . CYS A 1 46 ? -2.703 -4.513 -6.210 1.00 0.00 46 CYS A CA 4
ATOM 3031 C C . CYS A 1 46 ? -2.471 -5.600 -7.256 1.00 0.00 46 CYS A C 4
ATOM 3032 O O . CYS A 1 46 ? -2.553 -6.795 -6.975 1.00 0.00 46 CYS A O 4
ATOM 3039 N N . PRO A 1 47 ? -2.176 -5.175 -8.494 1.00 0.00 47 PRO A N 4
ATOM 3040 C CA . PRO A 1 47 ? -1.925 -6.095 -9.607 1.00 0.00 47 PRO A CA 4
ATOM 3041 C C . PRO A 1 47 ? -0.612 -6.855 -9.448 1.00 0.00 47 PRO A C 4
ATOM 3042 O O . PRO A 1 47 ? -0.287 -7.729 -10.253 1.00 0.00 47 PRO A O 4
ATOM 3053 N N . LEU A 1 48 ? 0.138 -6.516 -8.406 1.00 0.00 48 LEU A N 4
ATOM 3054 C CA . LEU A 1 48 ? 1.417 -7.167 -8.140 1.00 0.00 48 LEU A CA 4
ATOM 3055 C C . LEU A 1 48 ? 1.248 -8.317 -7.153 1.00 0.00 48 LEU A C 4
ATOM 3056 O O . LEU A 1 48 ? 1.790 -9.405 -7.351 1.00 0.00 48 LEU A O 4
ATOM 3072 N N . CYS A 1 49 ? 0.490 -8.071 -6.089 1.00 0.00 49 CYS A N 4
ATOM 3073 C CA . CYS A 1 49 ? 0.247 -9.086 -5.071 1.00 0.00 49 CYS A CA 4
ATOM 3074 C C . CYS A 1 49 ? -0.978 -9.926 -5.422 1.00 0.00 49 CYS A C 4
ATOM 3075 O O . CYS A 1 49 ? -1.819 -10.203 -4.567 1.00 0.00 49 CYS A O 4
ATOM 3082 N N . SER A 1 50 ? -1.071 -10.328 -6.686 1.00 0.00 50 SER A N 4
ATOM 3083 C CA . SER A 1 50 ? -2.194 -11.133 -7.151 1.00 0.00 50 SER A CA 4
ATOM 3084 C C . SER A 1 50 ? -2.166 -12.521 -6.519 1.00 0.00 50 SER A C 4
ATOM 3085 O O . SER A 1 50 ? -3.170 -12.994 -5.988 1.00 0.00 50 SER A O 4
ATOM 3093 N N . GLY A 1 51 ? -1.007 -13.170 -6.580 1.00 0.00 51 GLY A N 4
ATOM 3094 C CA . GLY A 1 51 ? -0.869 -14.497 -6.011 1.00 0.00 51 GLY A CA 4
ATOM 3095 C C . GLY A 1 51 ? -1.076 -14.508 -4.509 1.00 0.00 51 GLY A C 4
ATOM 3096 O O . GLY A 1 51 ? -0.927 -13.490 -3.833 1.00 0.00 51 GLY A O 4
ATOM 3100 N N . PRO A 1 52 ? -1.430 -15.682 -3.965 1.00 0.00 52 PRO A N 4
ATOM 3101 C CA . PRO A 1 52 ? -1.666 -15.849 -2.528 1.00 0.00 52 PRO A CA 4
ATOM 3102 C C . PRO A 1 52 ? -0.381 -15.747 -1.713 1.00 0.00 52 PRO A C 4
ATOM 3103 O O . PRO A 1 52 ? 0.254 -16.757 -1.410 1.00 0.00 52 PRO A O 4
ATOM 3114 N N . SER A 1 53 ? -0.005 -14.522 -1.361 1.00 0.00 53 SER A N 4
ATOM 3115 C CA . SER A 1 53 ? 1.206 -14.289 -0.583 1.00 0.00 53 SER A CA 4
ATOM 3116 C C . SER A 1 53 ? 1.195 -15.113 0.701 1.00 0.00 53 SER A C 4
ATOM 3117 O O . SER A 1 53 ? 0.135 -15.485 1.203 1.00 0.00 53 SER A O 4
ATOM 3125 N N . SER A 1 54 ? 2.383 -15.394 1.226 1.00 0.00 54 SER A N 4
ATOM 3126 C CA . SER A 1 54 ? 2.512 -16.177 2.450 1.00 0.00 54 SER A CA 4
ATOM 3127 C C . SER A 1 54 ? 1.909 -15.433 3.637 1.00 0.00 54 SER A C 4
ATOM 3128 O O . SER A 1 54 ? 2.295 -14.304 3.938 1.00 0.00 54 SER A O 4
ATOM 3136 N N . GLY A 1 55 ? 0.958 -16.075 4.309 1.00 0.00 55 GLY A N 4
ATOM 3137 C CA . GLY A 1 55 ? 0.316 -15.459 5.456 1.00 0.00 55 GLY A CA 4
ATOM 3138 C C . GLY A 1 55 ? -1.115 -15.924 5.638 1.00 0.00 55 GLY A C 4
ATOM 3139 O O . GLY A 1 55 ? -1.401 -16.615 6.615 1.00 0.00 55 GLY A O 4
ATOM 3145 N N . GLY A 1 1 ? 14.529 -12.121 -13.304 1.00 0.00 1 GLY A N 5
ATOM 3146 C CA . GLY A 1 1 ? 13.913 -11.412 -12.198 1.00 0.00 1 GLY A CA 5
ATOM 3147 C C . GLY A 1 1 ? 13.638 -9.958 -12.523 1.00 0.00 1 GLY A C 5
ATOM 3148 O O . GLY A 1 1 ? 13.575 -9.577 -13.692 1.00 0.00 1 GLY A O 5
ATOM 3152 N N . SER A 1 2 ? 13.472 -9.142 -11.487 1.00 0.00 2 SER A N 5
ATOM 3153 C CA . SER A 1 2 ? 13.197 -7.722 -11.668 1.00 0.00 2 SER A CA 5
ATOM 3154 C C . SER A 1 2 ? 13.450 -6.950 -10.376 1.00 0.00 2 SER A C 5
ATOM 3155 O O . SER A 1 2 ? 12.674 -7.041 -9.424 1.00 0.00 2 SER A O 5
ATOM 3163 N N . SER A 1 3 ? 14.540 -6.191 -10.351 1.00 0.00 3 SER A N 5
ATOM 3164 C CA . SER A 1 3 ? 14.899 -5.406 -9.176 1.00 0.00 3 SER A CA 5
ATOM 3165 C C . SER A 1 3 ? 15.790 -4.229 -9.560 1.00 0.00 3 SER A C 5
ATOM 3166 O O . SER A 1 3 ? 16.564 -4.307 -10.513 1.00 0.00 3 SER A O 5
ATOM 3174 N N . GLY A 1 4 ? 15.673 -3.137 -8.811 1.00 0.00 4 GLY A N 5
ATOM 3175 C CA . GLY A 1 4 ? 16.472 -1.958 -9.088 1.00 0.00 4 GLY A CA 5
ATOM 3176 C C . GLY A 1 4 ? 15.644 -0.810 -9.632 1.00 0.00 4 GLY A C 5
ATOM 3177 O O . GLY A 1 4 ? 15.580 0.260 -9.027 1.00 0.00 4 GLY A O 5
ATOM 3181 N N . SER A 1 5 ? 15.010 -1.032 -10.778 1.00 0.00 5 SER A N 5
ATOM 3182 C CA . SER A 1 5 ? 14.186 -0.006 -11.407 1.00 0.00 5 SER A CA 5
ATOM 3183 C C . SER A 1 5 ? 12.721 -0.433 -11.444 1.00 0.00 5 SER A C 5
ATOM 3184 O O . SER A 1 5 ? 12.291 -1.138 -12.357 1.00 0.00 5 SER A O 5
ATOM 3192 N N . SER A 1 6 ? 11.960 0.001 -10.444 1.00 0.00 6 SER A N 5
ATOM 3193 C CA . SER A 1 6 ? 10.544 -0.338 -10.359 1.00 0.00 6 SER A CA 5
ATOM 3194 C C . SER A 1 6 ? 9.716 0.883 -9.973 1.00 0.00 6 SER A C 5
ATOM 3195 O O . SER A 1 6 ? 9.870 1.432 -8.883 1.00 0.00 6 SER A O 5
ATOM 3203 N N . GLY A 1 7 ? 8.835 1.303 -10.876 1.00 0.00 7 GLY A N 5
ATOM 3204 C CA . GLY A 1 7 ? 7.995 2.456 -10.613 1.00 0.00 7 GLY A CA 5
ATOM 3205 C C . GLY A 1 7 ? 6.548 2.075 -10.368 1.00 0.00 7 GLY A C 5
ATOM 3206 O O . GLY A 1 7 ? 6.259 0.974 -9.900 1.00 0.00 7 GLY A O 5
ATOM 3210 N N . CYS A 1 8 ? 5.636 2.989 -10.683 1.00 0.00 8 CYS A N 5
ATOM 3211 C CA . CYS A 1 8 ? 4.211 2.745 -10.493 1.00 0.00 8 CYS A CA 5
ATOM 3212 C C . CYS A 1 8 ? 3.705 1.689 -11.470 1.00 0.00 8 CYS A C 5
ATOM 3213 O O . CYS A 1 8 ? 3.764 1.855 -12.689 1.00 0.00 8 CYS A O 5
ATOM 3220 N N . PRO A 1 9 ? 3.194 0.575 -10.925 1.00 0.00 9 PRO A N 5
ATOM 3221 C CA . PRO A 1 9 ? 2.666 -0.531 -11.731 1.00 0.00 9 PRO A CA 5
ATOM 3222 C C . PRO A 1 9 ? 1.367 -0.164 -12.438 1.00 0.00 9 PRO A C 5
ATOM 3223 O O . PRO A 1 9 ? 0.756 -0.998 -13.106 1.00 0.00 9 PRO A O 5
ATOM 3234 N N . ILE A 1 10 ? 0.950 1.089 -12.288 1.00 0.00 10 ILE A N 5
ATOM 3235 C CA . ILE A 1 10 ? -0.276 1.566 -12.915 1.00 0.00 10 ILE A CA 5
ATOM 3236 C C . ILE A 1 10 ? 0.028 2.404 -14.152 1.00 0.00 10 ILE A C 5
ATOM 3237 O O . ILE A 1 10 ? -0.362 2.051 -15.266 1.00 0.00 10 ILE A O 5
ATOM 3253 N N . CYS A 1 11 ? 0.729 3.514 -13.951 1.00 0.00 11 CYS A N 5
ATOM 3254 C CA . CYS A 1 11 ? 1.089 4.402 -15.049 1.00 0.00 11 CYS A CA 5
ATOM 3255 C C . CYS A 1 11 ? 2.465 4.049 -15.607 1.00 0.00 11 CYS A C 5
ATOM 3256 O O . CYS A 1 11 ? 2.802 4.412 -16.734 1.00 0.00 11 CYS A O 5
ATOM 3263 N N . LEU A 1 12 ? 3.255 3.339 -14.809 1.00 0.00 12 LEU A N 5
ATOM 3264 C CA . LEU A 1 12 ? 4.595 2.936 -15.222 1.00 0.00 12 LEU A CA 5
ATOM 3265 C C . LEU A 1 12 ? 5.517 4.145 -15.335 1.00 0.00 12 LEU A C 5
ATOM 3266 O O . LEU A 1 12 ? 6.209 4.318 -16.337 1.00 0.00 12 LEU A O 5
ATOM 3282 N N . GLU A 1 13 ? 5.522 4.978 -14.299 1.00 0.00 13 GLU A N 5
ATOM 3283 C CA . GLU A 1 13 ? 6.361 6.171 -14.282 1.00 0.00 13 GLU A CA 5
ATOM 3284 C C . GLU A 1 13 ? 7.186 6.238 -13.000 1.00 0.00 13 GLU A C 5
ATOM 3285 O O . GLU A 1 13 ? 6.976 5.457 -12.072 1.00 0.00 13 GLU A O 5
ATOM 3297 N N . ASP A 1 14 ? 8.126 7.176 -12.957 1.00 0.00 14 ASP A N 5
ATOM 3298 C CA . ASP A 1 14 ? 8.983 7.346 -11.790 1.00 0.00 14 ASP A CA 5
ATOM 3299 C C . ASP A 1 14 ? 8.196 7.924 -10.617 1.00 0.00 14 ASP A C 5
ATOM 3300 O O . ASP A 1 14 ? 7.526 8.948 -10.752 1.00 0.00 14 ASP A O 5
ATOM 3309 N N . ILE A 1 15 ? 8.281 7.260 -9.470 1.00 0.00 15 ILE A N 5
ATOM 3310 C CA . ILE A 1 15 ? 7.577 7.707 -8.274 1.00 0.00 15 ILE A CA 5
ATOM 3311 C C . ILE A 1 15 ? 8.479 8.568 -7.395 1.00 0.00 15 ILE A C 5
ATOM 3312 O O . ILE A 1 15 ? 9.505 8.103 -6.897 1.00 0.00 15 ILE A O 5
ATOM 3328 N N . HIS A 1 16 ? 8.088 9.824 -7.208 1.00 0.00 16 HIS A N 5
ATOM 3329 C CA . HIS A 1 16 ? 8.859 10.750 -6.386 1.00 0.00 16 HIS A CA 5
ATOM 3330 C C . HIS A 1 16 ? 8.106 11.098 -5.106 1.00 0.00 16 HIS A C 5
ATOM 3331 O O . HIS A 1 16 ? 6.890 10.922 -5.021 1.00 0.00 16 HIS A O 5
ATOM 3345 N N . THR A 1 17 ? 8.836 11.592 -4.110 1.00 0.00 17 THR A N 5
ATOM 3346 C CA . THR A 1 17 ? 8.237 11.962 -2.834 1.00 0.00 17 THR A CA 5
ATOM 3347 C C . THR A 1 17 ? 7.825 13.430 -2.826 1.00 0.00 17 THR A C 5
ATOM 3348 O O . THR A 1 17 ? 6.901 13.821 -2.113 1.00 0.00 17 THR A O 5
ATOM 3359 N N . SER A 1 18 ? 8.516 14.239 -3.623 1.00 0.00 18 SER A N 5
ATOM 3360 C CA . SER A 1 18 ? 8.223 15.665 -3.704 1.00 0.00 18 SER A CA 5
ATOM 3361 C C . SER A 1 18 ? 7.200 15.948 -4.799 1.00 0.00 18 SER A C 5
ATOM 3362 O O . SER A 1 18 ? 6.043 16.262 -4.517 1.00 0.00 18 SER A O 5
ATOM 3370 N N . ARG A 1 19 ? 7.634 15.833 -6.050 1.00 0.00 19 ARG A N 5
ATOM 3371 C CA . ARG A 1 19 ? 6.757 16.078 -7.189 1.00 0.00 19 ARG A CA 5
ATOM 3372 C C . ARG A 1 19 ? 5.358 15.528 -6.925 1.00 0.00 19 ARG A C 5
ATOM 3373 O O . ARG A 1 19 ? 4.377 16.273 -6.921 1.00 0.00 19 ARG A O 5
ATOM 3394 N N . VAL A 1 20 ? 5.273 14.220 -6.706 1.00 0.00 20 VAL A N 5
ATOM 3395 C CA . VAL A 1 20 ? 3.995 13.570 -6.440 1.00 0.00 20 VAL A CA 5
ATOM 3396 C C . VAL A 1 20 ? 4.028 12.812 -5.118 1.00 0.00 20 VAL A C 5
ATOM 3397 O O . VAL A 1 20 ? 5.088 12.635 -4.518 1.00 0.00 20 VAL A O 5
ATOM 3410 N N . VAL A 1 21 ? 2.859 12.367 -4.669 1.00 0.00 21 VAL A N 5
ATOM 3411 C CA . VAL A 1 21 ? 2.753 11.626 -3.417 1.00 0.00 21 VAL A CA 5
ATOM 3412 C C . VAL A 1 21 ? 2.929 10.129 -3.648 1.00 0.00 21 VAL A C 5
ATOM 3413 O O . VAL A 1 21 ? 2.688 9.628 -4.746 1.00 0.00 21 VAL A O 5
ATOM 3426 N N . ALA A 1 22 ? 3.350 9.421 -2.606 1.00 0.00 22 ALA A N 5
ATOM 3427 C CA . ALA A 1 22 ? 3.555 7.980 -2.694 1.00 0.00 22 ALA A CA 5
ATOM 3428 C C . ALA A 1 22 ? 2.709 7.241 -1.664 1.00 0.00 22 ALA A C 5
ATOM 3429 O O . ALA A 1 22 ? 3.090 7.128 -0.498 1.00 0.00 22 ALA A O 5
ATOM 3436 N N . HIS A 1 23 ? 1.558 6.739 -2.100 1.00 0.00 23 HIS A N 5
ATOM 3437 C CA . HIS A 1 23 ? 0.656 6.010 -1.215 1.00 0.00 23 HIS A CA 5
ATOM 3438 C C . HIS A 1 23 ? 1.167 4.594 -0.966 1.00 0.00 23 HIS A C 5
ATOM 3439 O O . HIS A 1 23 ? 0.984 3.703 -1.796 1.00 0.00 23 HIS A O 5
ATOM 3453 N N . VAL A 1 24 ? 1.809 4.394 0.181 1.00 0.00 24 VAL A N 5
ATOM 3454 C CA . VAL A 1 24 ? 2.345 3.086 0.538 1.00 0.00 24 VAL A CA 5
ATOM 3455 C C . VAL A 1 24 ? 1.226 2.098 0.847 1.00 0.00 24 VAL A C 5
ATOM 3456 O O . VAL A 1 24 ? 0.605 2.159 1.909 1.00 0.00 24 VAL A O 5
ATOM 3469 N N . LEU A 1 25 ? 0.973 1.189 -0.088 1.00 0.00 25 LEU A N 5
ATOM 3470 C CA . LEU A 1 25 ? -0.072 0.186 0.083 1.00 0.00 25 LEU A CA 5
ATOM 3471 C C . LEU A 1 25 ? 0.185 -0.662 1.325 1.00 0.00 25 LEU A C 5
ATOM 3472 O O . LEU A 1 25 ? 1.322 -0.833 1.765 1.00 0.00 25 LEU A O 5
ATOM 3488 N N . PRO A 1 26 ? -0.895 -1.208 1.903 1.00 0.00 26 PRO A N 5
ATOM 3489 C CA . PRO A 1 26 ? -0.812 -2.050 3.100 1.00 0.00 26 PRO A CA 5
ATOM 3490 C C . PRO A 1 26 ? -0.160 -3.399 2.816 1.00 0.00 26 PRO A C 5
ATOM 3491 O O . PRO A 1 26 ? -0.047 -4.245 3.704 1.00 0.00 26 PRO A O 5
ATOM 3502 N N . CYS A 1 27 ? 0.268 -3.594 1.573 1.00 0.00 27 CYS A N 5
ATOM 3503 C CA . CYS A 1 27 ? 0.908 -4.841 1.171 1.00 0.00 27 CYS A CA 5
ATOM 3504 C C . CYS A 1 27 ? 2.420 -4.664 1.060 1.00 0.00 27 CYS A C 5
ATOM 3505 O O . CYS A 1 27 ? 3.178 -5.627 1.165 1.00 0.00 27 CYS A O 5
ATOM 3512 N N . GLY A 1 28 ? 2.851 -3.424 0.846 1.00 0.00 28 GLY A N 5
ATOM 3513 C CA . GLY A 1 28 ? 4.270 -3.143 0.723 1.00 0.00 28 GLY A CA 5
ATOM 3514 C C . GLY A 1 28 ? 4.648 -2.661 -0.663 1.00 0.00 28 GLY A C 5
ATOM 3515 O O . GLY A 1 28 ? 5.646 -3.103 -1.232 1.00 0.00 28 GLY A O 5
ATOM 3519 N N . HIS A 1 29 ? 3.847 -1.751 -1.210 1.00 0.00 29 HIS A N 5
ATOM 3520 C CA . HIS A 1 29 ? 4.102 -1.209 -2.540 1.00 0.00 29 HIS A CA 5
ATOM 3521 C C . HIS A 1 29 ? 3.816 0.289 -2.579 1.00 0.00 29 HIS A C 5
ATOM 3522 O O . HIS A 1 29 ? 3.186 0.836 -1.673 1.00 0.00 29 HIS A O 5
ATOM 3536 N N . LEU A 1 30 ? 4.283 0.948 -3.634 1.00 0.00 30 LEU A N 5
ATOM 3537 C CA . LEU A 1 30 ? 4.078 2.384 -3.791 1.00 0.00 30 LEU A CA 5
ATOM 3538 C C . LEU A 1 30 ? 3.127 2.674 -4.948 1.00 0.00 30 LEU A C 5
ATOM 3539 O O . LEU A 1 30 ? 3.287 2.141 -6.047 1.00 0.00 30 LEU A O 5
ATOM 3555 N N . LEU A 1 31 ? 2.138 3.525 -4.695 1.00 0.00 31 LEU A N 5
ATOM 3556 C CA . LEU A 1 31 ? 1.162 3.889 -5.715 1.00 0.00 31 LEU A CA 5
ATOM 3557 C C . LEU A 1 31 ? 0.822 5.374 -5.639 1.00 0.00 31 LEU A C 5
ATOM 3558 O O . LEU A 1 31 ? 0.933 5.993 -4.580 1.00 0.00 31 LEU A O 5
ATOM 3574 N N . HIS A 1 32 ? 0.406 5.939 -6.768 1.00 0.00 32 HIS A N 5
ATOM 3575 C CA . HIS A 1 32 ? 0.048 7.352 -6.828 1.00 0.00 32 HIS A CA 5
ATOM 3576 C C . HIS A 1 32 ? -1.381 7.571 -6.339 1.00 0.00 32 HIS A C 5
ATOM 3577 O O . HIS A 1 32 ? -2.218 6.672 -6.417 1.00 0.00 32 HIS A O 5
ATOM 3591 N N . ARG A 1 33 ? -1.651 8.770 -5.834 1.00 0.00 33 ARG A N 5
ATOM 3592 C CA . ARG A 1 33 ? -2.977 9.106 -5.331 1.00 0.00 33 ARG A CA 5
ATOM 3593 C C . ARG A 1 33 ? -4.022 8.997 -6.437 1.00 0.00 33 ARG A C 5
ATOM 3594 O O . ARG A 1 33 ? -5.141 8.538 -6.207 1.00 0.00 33 ARG A O 5
ATOM 3615 N N . THR A 1 34 ? -3.650 9.424 -7.640 1.00 0.00 34 THR A N 5
ATOM 3616 C CA . THR A 1 34 ? -4.555 9.376 -8.782 1.00 0.00 34 THR A CA 5
ATOM 3617 C C . THR A 1 34 ? -4.690 7.955 -9.317 1.00 0.00 34 THR A C 5
ATOM 3618 O O . THR A 1 34 ? -5.721 7.590 -9.883 1.00 0.00 34 THR A O 5
ATOM 3629 N N . CYS A 1 35 ? -3.643 7.158 -9.135 1.00 0.00 35 CYS A N 5
ATOM 3630 C CA . CYS A 1 35 ? -3.644 5.776 -9.600 1.00 0.00 35 CYS A CA 5
ATOM 3631 C C . CYS A 1 35 ? -4.360 4.868 -8.604 1.00 0.00 35 CYS A C 5
ATOM 3632 O O . CYS A 1 35 ? -4.984 3.877 -8.988 1.00 0.00 35 CYS A O 5
ATOM 3639 N N . TYR A 1 36 ? -4.267 5.212 -7.325 1.00 0.00 36 TYR A N 5
ATOM 3640 C CA . TYR A 1 36 ? -4.903 4.427 -6.273 1.00 0.00 36 TYR A CA 5
ATOM 3641 C C . TYR A 1 36 ? -6.378 4.793 -6.138 1.00 0.00 36 TYR A C 5
ATOM 3642 O O . TYR A 1 36 ? -7.181 4.003 -5.641 1.00 0.00 36 TYR A O 5
ATOM 3660 N N . GLU A 1 37 ? -6.727 5.995 -6.586 1.00 0.00 37 GLU A N 5
ATOM 3661 C CA . GLU A 1 37 ? -8.106 6.465 -6.516 1.00 0.00 37 GLU A CA 5
ATOM 3662 C C . GLU A 1 37 ? -8.968 5.782 -7.573 1.00 0.00 37 GLU A C 5
ATOM 3663 O O . GLU A 1 37 ? -10.155 5.538 -7.357 1.00 0.00 37 GLU A O 5
ATOM 3675 N N . GLU A 1 38 ? -8.362 5.478 -8.717 1.00 0.00 38 GLU A N 5
ATOM 3676 C CA . GLU A 1 38 ? -9.075 4.825 -9.808 1.00 0.00 38 GLU A CA 5
ATOM 3677 C C . GLU A 1 38 ? -9.342 3.358 -9.483 1.00 0.00 38 GLU A C 5
ATOM 3678 O O . GLU A 1 38 ? -10.485 2.959 -9.263 1.00 0.00 38 GLU A O 5
ATOM 3690 N N . MET A 1 39 ? -8.279 2.561 -9.456 1.00 0.00 39 MET A N 5
ATOM 3691 C CA . MET A 1 39 ? -8.398 1.139 -9.158 1.00 0.00 39 MET A CA 5
ATOM 3692 C C . MET A 1 39 ? -9.439 0.897 -8.069 1.00 0.00 39 MET A C 5
ATOM 3693 O O . MET A 1 39 ? -10.208 -0.063 -8.134 1.00 0.00 39 MET A O 5
ATOM 3707 N N . LEU A 1 40 ? -9.458 1.772 -7.070 1.00 0.00 40 LEU A N 5
ATOM 3708 C CA . LEU A 1 40 ? -10.404 1.654 -5.967 1.00 0.00 40 LEU A CA 5
ATOM 3709 C C . LEU A 1 40 ? -11.824 1.450 -6.486 1.00 0.00 40 LEU A C 5
ATOM 3710 O O . LEU A 1 40 ? -12.544 0.563 -6.027 1.00 0.00 40 LEU A O 5
ATOM 3726 N N . LYS A 1 41 ? -12.220 2.276 -7.448 1.00 0.00 41 LYS A N 5
ATOM 3727 C CA . LYS A 1 41 ? -13.552 2.186 -8.034 1.00 0.00 41 LYS A CA 5
ATOM 3728 C C . LYS A 1 41 ? -13.654 0.987 -8.972 1.00 0.00 41 LYS A C 5
ATOM 3729 O O . LYS A 1 41 ? -14.651 0.267 -8.967 1.00 0.00 41 LYS A O 5
ATOM 3748 N N . GLU A 1 42 ? -12.615 0.780 -9.775 1.00 0.00 42 GLU A N 5
ATOM 3749 C CA . GLU A 1 42 ? -12.588 -0.333 -10.718 1.00 0.00 42 GLU A CA 5
ATOM 3750 C C . GLU A 1 42 ? -12.650 -1.669 -9.984 1.00 0.00 42 GLU A C 5
ATOM 3751 O O . GLU A 1 42 ? -12.786 -1.713 -8.762 1.00 0.00 42 GLU A O 5
ATOM 3763 N N . GLY A 1 43 ? -12.551 -2.758 -10.740 1.00 0.00 43 GLY A N 5
ATOM 3764 C CA . GLY A 1 43 ? -12.598 -4.081 -10.145 1.00 0.00 43 GLY A CA 5
ATOM 3765 C C . GLY A 1 43 ? -11.255 -4.782 -10.183 1.00 0.00 43 GLY A C 5
ATOM 3766 O O . GLY A 1 43 ? -11.168 -5.953 -10.555 1.00 0.00 43 GLY A O 5
ATOM 3770 N N . TYR A 1 44 ? -10.204 -4.066 -9.801 1.00 0.00 44 TYR A N 5
ATOM 3771 C CA . TYR A 1 44 ? -8.858 -4.625 -9.796 1.00 0.00 44 TYR A CA 5
ATOM 3772 C C . TYR A 1 44 ? -8.005 -3.985 -8.705 1.00 0.00 44 TYR A C 5
ATOM 3773 O O . TYR A 1 44 ? -8.007 -2.766 -8.535 1.00 0.00 44 TYR A O 5
ATOM 3791 N N . ARG A 1 45 ? -7.276 -4.817 -7.969 1.00 0.00 45 ARG A N 5
ATOM 3792 C CA . ARG A 1 45 ? -6.418 -4.334 -6.894 1.00 0.00 45 ARG A CA 5
ATOM 3793 C C . ARG A 1 45 ? -4.945 -4.495 -7.259 1.00 0.00 45 ARG A C 5
ATOM 3794 O O . ARG A 1 45 ? -4.611 -4.891 -8.377 1.00 0.00 45 ARG A O 5
ATOM 3815 N N . CYS A 1 46 ? -4.068 -4.184 -6.311 1.00 0.00 46 CYS A N 5
ATOM 3816 C CA . CYS A 1 46 ? -2.631 -4.293 -6.531 1.00 0.00 46 CYS A CA 5
ATOM 3817 C C . CYS A 1 46 ? -2.310 -5.462 -7.457 1.00 0.00 46 CYS A C 5
ATOM 3818 O O . CYS A 1 46 ? -2.356 -6.628 -7.065 1.00 0.00 46 CYS A O 5
ATOM 3825 N N . PRO A 1 47 ? -1.976 -5.145 -8.717 1.00 0.00 47 PRO A N 5
ATOM 3826 C CA . PRO A 1 47 ? -1.640 -6.155 -9.725 1.00 0.00 47 PRO A CA 5
ATOM 3827 C C . PRO A 1 47 ? -0.307 -6.837 -9.440 1.00 0.00 47 PRO A C 5
ATOM 3828 O O . PRO A 1 47 ? 0.131 -7.707 -10.194 1.00 0.00 47 PRO A O 5
ATOM 3839 N N . LEU A 1 48 ? 0.335 -6.439 -8.347 1.00 0.00 48 LEU A N 5
ATOM 3840 C CA . LEU A 1 48 ? 1.619 -7.013 -7.962 1.00 0.00 48 LEU A CA 5
ATOM 3841 C C . LEU A 1 48 ? 1.426 -8.197 -7.021 1.00 0.00 48 LEU A C 5
ATOM 3842 O O . LEU A 1 48 ? 1.990 -9.271 -7.233 1.00 0.00 48 LEU A O 5
ATOM 3858 N N . CYS A 1 49 ? 0.623 -7.996 -5.981 1.00 0.00 49 CYS A N 5
ATOM 3859 C CA . CYS A 1 49 ? 0.353 -9.047 -5.008 1.00 0.00 49 CYS A CA 5
ATOM 3860 C C . CYS A 1 49 ? -0.634 -10.067 -5.569 1.00 0.00 49 CYS A C 5
ATOM 3861 O O . CYS A 1 49 ? -1.838 -9.818 -5.620 1.00 0.00 49 CYS A O 5
ATOM 3868 N N . SER A 1 50 ? -0.114 -11.216 -5.988 1.00 0.00 50 SER A N 5
ATOM 3869 C CA . SER A 1 50 ? -0.948 -12.273 -6.548 1.00 0.00 50 SER A CA 5
ATOM 3870 C C . SER A 1 50 ? -1.727 -12.991 -5.450 1.00 0.00 50 SER A C 5
ATOM 3871 O O . SER A 1 50 ? -2.934 -13.196 -5.563 1.00 0.00 50 SER A O 5
ATOM 3879 N N . GLY A 1 51 ? -1.025 -13.370 -4.386 1.00 0.00 51 GLY A N 5
ATOM 3880 C CA . GLY A 1 51 ? -1.665 -14.061 -3.282 1.00 0.00 51 GLY A CA 5
ATOM 3881 C C . GLY A 1 51 ? -1.812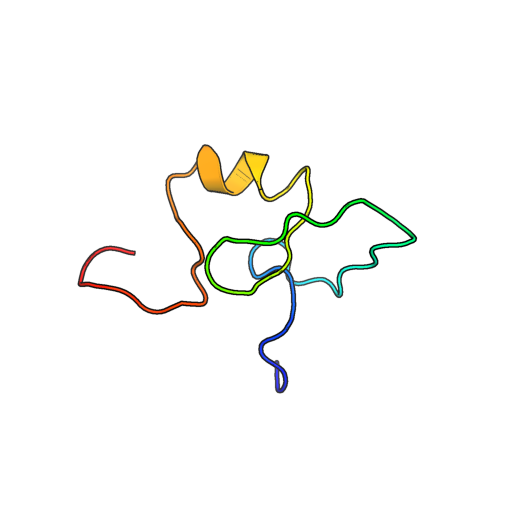 -13.182 -2.056 1.00 0.00 51 GLY A C 5
ATOM 3882 O O . GLY A 1 51 ? -0.956 -12.349 -1.757 1.00 0.00 51 GLY A O 5
ATOM 3886 N N . PRO A 1 52 ? -2.920 -13.363 -1.323 1.00 0.00 52 PRO A N 5
ATOM 3887 C CA . PRO A 1 52 ? -3.203 -12.588 -0.111 1.00 0.00 52 PRO A CA 5
ATOM 3888 C C . PRO A 1 52 ? -2.266 -12.947 1.038 1.00 0.00 52 PRO A C 5
ATOM 3889 O O . PRO A 1 52 ? -2.274 -14.077 1.528 1.00 0.00 52 PRO A O 5
ATOM 3900 N N . SER A 1 53 ? -1.461 -11.979 1.464 1.00 0.00 53 SER A N 5
ATOM 3901 C CA . SER A 1 53 ? -0.516 -12.195 2.553 1.00 0.00 53 SER A CA 5
ATOM 3902 C C . SER A 1 53 ? -1.179 -11.943 3.905 1.00 0.00 53 SER A C 5
ATOM 3903 O O . SER A 1 53 ? -2.330 -11.513 3.974 1.00 0.00 53 SER A O 5
ATOM 3911 N N . SER A 1 54 ? -0.442 -12.216 4.977 1.00 0.00 54 SER A N 5
ATOM 3912 C CA . SER A 1 54 ? -0.958 -12.024 6.327 1.00 0.00 54 SER A CA 5
ATOM 3913 C C . SER A 1 54 ? -0.203 -10.908 7.044 1.00 0.00 54 SER A C 5
ATOM 3914 O O . SER A 1 54 ? 0.995 -10.723 6.838 1.00 0.00 54 SER A O 5
ATOM 3922 N N . GLY A 1 55 ? -0.915 -10.167 7.887 1.00 0.00 55 GLY A N 5
ATOM 3923 C CA . GLY A 1 55 ? -0.297 -9.078 8.622 1.00 0.00 55 GLY A CA 5
ATOM 3924 C C . GLY A 1 55 ? -1.091 -7.790 8.526 1.00 0.00 55 GLY A C 5
ATOM 3925 O O . GLY A 1 55 ? -0.657 -6.778 9.073 1.00 0.00 55 GLY A O 5
ATOM 3931 N N . GLY A 1 1 ? 6.893 -8.991 -14.820 1.00 0.00 1 GLY A N 6
ATOM 3932 C CA . GLY A 1 1 ? 6.955 -10.290 -14.178 1.00 0.00 1 GLY A CA 6
ATOM 3933 C C . GLY A 1 1 ? 8.340 -10.613 -13.654 1.00 0.00 1 GLY A C 6
ATOM 3934 O O . GLY A 1 1 ? 8.836 -11.725 -13.833 1.00 0.00 1 GLY A O 6
ATOM 3938 N N . SER A 1 2 ? 8.969 -9.636 -13.007 1.00 0.00 2 SER A N 6
ATOM 3939 C CA . SER A 1 2 ? 10.308 -9.819 -12.461 1.00 0.00 2 SER A CA 6
ATOM 3940 C C . SER A 1 2 ? 10.379 -9.328 -11.018 1.00 0.00 2 SER A C 6
ATOM 3941 O O . SER A 1 2 ? 9.920 -8.231 -10.702 1.00 0.00 2 SER A O 6
ATOM 3949 N N . SER A 1 3 ? 10.957 -10.149 -10.148 1.00 0.00 3 SER A N 6
ATOM 3950 C CA . SER A 1 3 ? 11.084 -9.801 -8.737 1.00 0.00 3 SER A CA 6
ATOM 3951 C C . SER A 1 3 ? 11.387 -8.316 -8.570 1.00 0.00 3 SER A C 6
ATOM 3952 O O . SER A 1 3 ? 12.403 -7.819 -9.055 1.00 0.00 3 SER A O 6
ATOM 3960 N N . GLY A 1 4 ? 10.497 -7.611 -7.878 1.00 0.00 4 GLY A N 6
ATOM 3961 C CA . GLY A 1 4 ? 10.685 -6.189 -7.658 1.00 0.00 4 GLY A CA 6
ATOM 3962 C C . GLY A 1 4 ? 9.719 -5.344 -8.464 1.00 0.00 4 GLY A C 6
ATOM 3963 O O . GLY A 1 4 ? 8.735 -5.855 -8.999 1.00 0.00 4 GLY A O 6
ATOM 3967 N N . SER A 1 5 ? 9.998 -4.047 -8.549 1.00 0.00 5 SER A N 6
ATOM 3968 C CA . SER A 1 5 ? 9.142 -3.129 -9.291 1.00 0.00 5 SER A CA 6
ATOM 3969 C C . SER A 1 5 ? 9.950 -1.956 -9.839 1.00 0.00 5 SER A C 6
ATOM 3970 O O . SER A 1 5 ? 10.898 -1.492 -9.206 1.00 0.00 5 SER A O 6
ATOM 3978 N N . SER A 1 6 ? 9.567 -1.482 -11.020 1.00 0.00 6 SER A N 6
ATOM 3979 C CA . SER A 1 6 ? 10.257 -0.366 -11.656 1.00 0.00 6 SER A CA 6
ATOM 3980 C C . SER A 1 6 ? 9.382 0.885 -11.656 1.00 0.00 6 SER A C 6
ATOM 3981 O O . SER A 1 6 ? 9.295 1.595 -12.657 1.00 0.00 6 SER A O 6
ATOM 3989 N N . GLY A 1 7 ? 8.736 1.147 -10.524 1.00 0.00 7 GLY A N 6
ATOM 3990 C CA . GLY A 1 7 ? 7.876 2.311 -10.414 1.00 0.00 7 GLY A CA 6
ATOM 3991 C C . GLY A 1 7 ? 6.414 1.940 -10.266 1.00 0.00 7 GLY A C 6
ATOM 3992 O O . GLY A 1 7 ? 6.086 0.812 -9.897 1.00 0.00 7 GLY A O 6
ATOM 3996 N N . CYS A 1 8 ? 5.532 2.892 -10.554 1.00 0.00 8 CYS A N 6
ATOM 3997 C CA . CYS A 1 8 ? 4.096 2.661 -10.450 1.00 0.00 8 CYS A CA 6
ATOM 3998 C C . CYS A 1 8 ? 3.623 1.682 -11.521 1.00 0.00 8 CYS A C 6
ATOM 3999 O O . CYS A 1 8 ? 3.738 1.933 -12.721 1.00 0.00 8 CYS A O 6
ATOM 4006 N N . PRO A 1 9 ? 3.078 0.539 -11.078 1.00 0.00 9 PRO A N 6
ATOM 4007 C CA . PRO A 1 9 ? 2.576 -0.500 -11.982 1.00 0.00 9 PRO A CA 6
ATOM 4008 C C . PRO A 1 9 ? 1.312 -0.067 -12.718 1.00 0.00 9 PRO A C 6
ATOM 4009 O O . PRO A 1 9 ? 0.729 -0.842 -13.477 1.00 0.00 9 PRO A O 6
ATOM 4020 N N . ILE A 1 10 ? 0.895 1.173 -12.489 1.00 0.00 10 ILE A N 6
ATOM 4021 C CA . ILE A 1 10 ? -0.299 1.708 -13.131 1.00 0.00 10 ILE A CA 6
ATOM 4022 C C . ILE A 1 10 ? 0.066 2.609 -14.307 1.00 0.00 10 ILE A C 6
ATOM 4023 O O . ILE A 1 10 ? -0.340 2.361 -15.443 1.00 0.00 10 ILE A O 6
ATOM 4039 N N . CYS A 1 11 ? 0.838 3.654 -14.027 1.00 0.00 11 CYS A N 6
ATOM 4040 C CA . CYS A 1 11 ? 1.260 4.591 -15.061 1.00 0.00 11 CYS A CA 6
ATOM 4041 C C . CYS A 1 11 ? 2.665 4.260 -15.555 1.00 0.00 11 CYS A C 6
ATOM 4042 O O . CYS A 1 11 ? 3.077 4.697 -16.630 1.00 0.00 11 CYS A O 6
ATOM 4049 N N . LEU A 1 12 ? 3.397 3.484 -14.762 1.00 0.00 12 LEU A N 6
ATOM 4050 C CA . LEU A 1 12 ? 4.757 3.093 -15.118 1.00 0.00 12 LEU A CA 6
ATOM 4051 C C . LEU A 1 12 ? 5.648 4.319 -15.293 1.00 0.00 12 LEU A C 6
ATOM 4052 O O . LEU A 1 12 ? 6.381 4.429 -16.276 1.00 0.00 12 LEU A O 6
ATOM 4068 N N . GLU A 1 13 ? 5.580 5.236 -14.333 1.00 0.00 13 GLU A N 6
ATOM 4069 C CA . GLU A 1 13 ? 6.382 6.452 -14.382 1.00 0.00 13 GLU A CA 6
ATOM 4070 C C . GLU A 1 13 ? 7.145 6.654 -13.076 1.00 0.00 13 GLU A C 6
ATOM 4071 O O . GLU A 1 13 ? 6.565 6.598 -11.991 1.00 0.00 13 GLU A O 6
ATOM 4083 N N . ASP A 1 14 ? 8.447 6.888 -13.188 1.00 0.00 14 ASP A N 6
ATOM 4084 C CA . ASP A 1 14 ? 9.290 7.099 -12.017 1.00 0.00 14 ASP A CA 6
ATOM 4085 C C . ASP A 1 14 ? 8.545 7.891 -10.947 1.00 0.00 14 ASP A C 6
ATOM 4086 O O . ASP A 1 14 ? 8.242 9.070 -11.132 1.00 0.00 14 ASP A O 6
ATOM 4095 N N . ILE A 1 15 ? 8.253 7.235 -9.829 1.00 0.00 15 ILE A N 6
ATOM 4096 C CA . ILE A 1 15 ? 7.543 7.878 -8.730 1.00 0.00 15 ILE A CA 6
ATOM 4097 C C . ILE A 1 15 ? 8.480 8.762 -7.913 1.00 0.00 15 ILE A C 6
ATOM 4098 O O . ILE A 1 15 ? 9.466 8.286 -7.350 1.00 0.00 15 ILE A O 6
ATOM 4114 N N . HIS A 1 16 ? 8.164 10.052 -7.852 1.00 0.00 16 HIS A N 6
ATOM 4115 C CA . HIS A 1 16 ? 8.976 11.003 -7.102 1.00 0.00 16 HIS A CA 6
ATOM 4116 C C . HIS A 1 16 ? 8.547 11.048 -5.639 1.00 0.00 16 HIS A C 6
ATOM 4117 O O . HIS A 1 16 ? 7.426 10.669 -5.297 1.00 0.00 16 HIS A O 6
ATOM 4131 N N . THR A 1 17 ? 9.446 11.515 -4.778 1.00 0.00 17 THR A N 6
ATOM 4132 C CA . THR A 1 17 ? 9.161 11.609 -3.351 1.00 0.00 17 THR A CA 6
ATOM 4133 C C . THR A 1 17 ? 8.798 13.035 -2.955 1.00 0.00 17 THR A C 6
ATOM 4134 O O . THR A 1 17 ? 7.929 13.253 -2.110 1.00 0.00 17 THR A O 6
ATOM 4145 N N . SER A 1 18 ? 9.467 14.004 -3.571 1.00 0.00 18 SER A N 6
ATOM 4146 C CA . SER A 1 18 ? 9.217 15.411 -3.280 1.00 0.00 18 SER A CA 6
ATOM 4147 C C . SER A 1 18 ? 8.410 16.062 -4.400 1.00 0.00 18 SER A C 6
ATOM 4148 O O . SER A 1 18 ? 8.664 17.205 -4.780 1.00 0.00 18 SER A O 6
ATOM 4156 N N . ARG A 1 19 ? 7.435 15.325 -4.923 1.00 0.00 19 ARG A N 6
ATOM 4157 C CA . ARG A 1 19 ? 6.591 15.829 -6.000 1.00 0.00 19 ARG A CA 6
ATOM 4158 C C . ARG A 1 19 ? 5.114 15.667 -5.653 1.00 0.00 19 ARG A C 6
ATOM 4159 O O . ARG A 1 19 ? 4.393 16.650 -5.485 1.00 0.00 19 ARG A O 6
ATOM 4180 N N . VAL A 1 20 ? 4.669 14.418 -5.548 1.00 0.00 20 VAL A N 6
ATOM 4181 C CA . VAL A 1 20 ? 3.279 14.127 -5.221 1.00 0.00 20 VAL A CA 6
ATOM 4182 C C . VAL A 1 20 ? 3.181 13.178 -4.032 1.00 0.00 20 VAL A C 6
ATOM 4183 O O . VAL A 1 20 ? 4.182 12.616 -3.588 1.00 0.00 20 VAL A O 6
ATOM 4196 N N . VAL A 1 21 ? 1.967 13.003 -3.519 1.00 0.00 21 VAL A N 6
ATOM 4197 C CA . VAL A 1 21 ? 1.737 12.121 -2.381 1.00 0.00 21 VAL A CA 6
ATOM 4198 C C . VAL A 1 21 ? 1.761 10.657 -2.808 1.00 0.00 21 VAL A C 6
ATOM 4199 O O . VAL A 1 21 ? 0.926 10.216 -3.596 1.00 0.00 21 VAL A O 6
ATOM 4212 N N . ALA A 1 22 ? 2.724 9.908 -2.280 1.00 0.00 22 ALA A N 6
ATOM 4213 C CA . ALA A 1 22 ? 2.855 8.493 -2.603 1.00 0.00 22 ALA A CA 6
ATOM 4214 C C . ALA A 1 22 ? 1.966 7.640 -1.706 1.00 0.00 22 ALA A C 6
ATOM 4215 O O . ALA A 1 22 ? 1.967 7.796 -0.484 1.00 0.00 22 ALA A O 6
ATOM 4222 N N . HIS A 1 23 ? 1.206 6.738 -2.319 1.00 0.00 23 HIS A N 6
ATOM 4223 C CA . HIS A 1 23 ? 0.311 5.859 -1.575 1.00 0.00 23 HIS A CA 6
ATOM 4224 C C . HIS A 1 23 ? 0.934 4.479 -1.390 1.00 0.00 23 HIS A C 6
ATOM 4225 O O . HIS A 1 23 ? 0.953 3.666 -2.315 1.00 0.00 23 HIS A O 6
ATOM 4239 N N . VAL A 1 24 ? 1.443 4.220 -0.190 1.00 0.00 24 VAL A N 6
ATOM 4240 C CA . VAL A 1 24 ? 2.067 2.938 0.116 1.00 0.00 24 VAL A CA 6
ATOM 4241 C C . VAL A 1 24 ? 1.023 1.900 0.513 1.00 0.00 24 VAL A C 6
ATOM 4242 O O . VAL A 1 24 ? 0.481 1.940 1.618 1.00 0.00 24 VAL A O 6
ATOM 4255 N N . LEU A 1 25 ? 0.746 0.971 -0.395 1.00 0.00 25 LEU A N 6
ATOM 4256 C CA . LEU A 1 25 ? -0.234 -0.079 -0.140 1.00 0.00 25 LEU A CA 6
ATOM 4257 C C . LEU A 1 25 ? 0.163 -0.909 1.077 1.00 0.00 25 LEU A C 6
ATOM 4258 O O . LEU A 1 25 ? 1.339 -1.036 1.416 1.00 0.00 25 LEU A O 6
ATOM 4274 N N . PRO A 1 26 ? -0.842 -1.491 1.749 1.00 0.00 26 PRO A N 6
ATOM 4275 C CA . PRO A 1 26 ? -0.622 -2.322 2.937 1.00 0.00 26 PRO A CA 6
ATOM 4276 C C . PRO A 1 26 ? 0.051 -3.648 2.601 1.00 0.00 26 PRO A C 6
ATOM 4277 O O . PRO A 1 26 ? 0.262 -4.488 3.476 1.00 0.00 26 PRO A O 6
ATOM 4288 N N . CYS A 1 27 ? 0.387 -3.830 1.328 1.00 0.00 27 CYS A N 6
ATOM 4289 C CA . CYS A 1 27 ? 1.036 -5.054 0.875 1.00 0.00 27 CYS A CA 6
ATOM 4290 C C . CYS A 1 27 ? 2.533 -4.833 0.675 1.00 0.00 27 CYS A C 6
ATOM 4291 O O . CYS A 1 27 ? 3.332 -5.757 0.819 1.00 0.00 27 CYS A O 6
ATOM 4298 N N . GLY A 1 28 ? 2.904 -3.601 0.341 1.00 0.00 28 GLY A N 6
ATOM 4299 C CA . GLY A 1 28 ? 4.303 -3.281 0.126 1.00 0.00 28 GLY A CA 6
ATOM 4300 C C . GLY A 1 28 ? 4.577 -2.794 -1.283 1.00 0.00 28 GLY A C 6
ATOM 4301 O O . GLY A 1 28 ? 5.505 -3.264 -1.941 1.00 0.00 28 GLY A O 6
ATOM 4305 N N . HIS A 1 29 ? 3.765 -1.850 -1.749 1.00 0.00 29 HIS A N 6
ATOM 4306 C CA . HIS A 1 29 ? 3.924 -1.299 -3.091 1.00 0.00 29 HIS A CA 6
ATOM 4307 C C . HIS A 1 29 ? 3.681 0.207 -3.092 1.00 0.00 29 HIS A C 6
ATOM 4308 O O . HIS A 1 29 ? 2.938 0.728 -2.259 1.00 0.00 29 HIS A O 6
ATOM 4322 N N . LEU A 1 30 ? 4.312 0.902 -4.032 1.00 0.00 30 LEU A N 6
ATOM 4323 C CA . LEU A 1 30 ? 4.166 2.349 -4.141 1.00 0.00 30 LEU A CA 6
ATOM 4324 C C . LEU A 1 30 ? 3.242 2.717 -5.298 1.00 0.00 30 LEU A C 6
ATOM 4325 O O . LEU A 1 30 ? 3.392 2.211 -6.411 1.00 0.00 30 LEU A O 6
ATOM 4341 N N . LEU A 1 31 ? 2.289 3.602 -5.029 1.00 0.00 31 LEU A N 6
ATOM 4342 C CA . LEU A 1 31 ? 1.341 4.040 -6.048 1.00 0.00 31 LEU A CA 6
ATOM 4343 C C . LEU A 1 31 ? 1.089 5.541 -5.947 1.00 0.00 31 LEU A C 6
ATOM 4344 O O . LEU A 1 31 ? 1.589 6.206 -5.039 1.00 0.00 31 LEU A O 6
ATOM 4360 N N . HIS A 1 32 ? 0.309 6.069 -6.885 1.00 0.00 32 HIS A N 6
ATOM 4361 C CA . HIS A 1 32 ? -0.012 7.492 -6.901 1.00 0.00 32 HIS A CA 6
ATOM 4362 C C . HIS A 1 32 ? -1.419 7.737 -6.364 1.00 0.00 32 HIS A C 6
ATOM 4363 O O . HIS A 1 32 ? -2.194 6.799 -6.174 1.00 0.00 32 HIS A O 6
ATOM 4377 N N . ARG A 1 33 ? -1.742 9.003 -6.119 1.00 0.00 33 ARG A N 6
ATOM 4378 C CA . ARG A 1 33 ? -3.054 9.370 -5.602 1.00 0.00 33 ARG A CA 6
ATOM 4379 C C . ARG A 1 33 ? -4.112 9.293 -6.699 1.00 0.00 33 ARG A C 6
ATOM 4380 O O . ARG A 1 33 ? -5.264 8.941 -6.442 1.00 0.00 33 ARG A O 6
ATOM 4401 N N . THR A 1 34 ? -3.714 9.624 -7.923 1.00 0.00 34 THR A N 6
ATOM 4402 C CA . THR A 1 34 ? -4.627 9.594 -9.059 1.00 0.00 34 THR A CA 6
ATOM 4403 C C . THR A 1 34 ? -4.741 8.187 -9.635 1.00 0.00 34 THR A C 6
ATOM 4404 O O . THR A 1 34 ? -5.738 7.845 -10.272 1.00 0.00 34 THR A O 6
ATOM 4415 N N . CYS A 1 35 ? -3.714 7.375 -9.408 1.00 0.00 35 CYS A N 6
ATOM 4416 C CA . CYS A 1 35 ? -3.699 6.004 -9.904 1.00 0.00 35 CYS A CA 6
ATOM 4417 C C . CYS A 1 35 ? -4.457 5.075 -8.961 1.00 0.00 35 CYS A C 6
ATOM 4418 O O . CYS A 1 35 ? -5.131 4.143 -9.399 1.00 0.00 35 CYS A O 6
ATOM 4425 N N . TYR A 1 36 ? -4.341 5.336 -7.663 1.00 0.00 36 TYR A N 6
ATOM 4426 C CA . TYR A 1 36 ? -5.013 4.523 -6.657 1.00 0.00 36 TYR A CA 6
ATOM 4427 C C . TYR A 1 36 ? -6.518 4.774 -6.670 1.00 0.00 36 TYR A C 6
ATOM 4428 O O . TYR A 1 36 ? -7.314 3.842 -6.561 1.00 0.00 36 TYR A O 6
ATOM 4446 N N . GLU A 1 37 ? -6.898 6.041 -6.804 1.00 0.00 37 GLU A N 6
ATOM 4447 C CA . GLU A 1 37 ? -8.307 6.416 -6.830 1.00 0.00 37 GLU A CA 6
ATOM 4448 C C . GLU A 1 37 ? -9.034 5.720 -7.978 1.00 0.00 37 GLU A C 6
ATOM 4449 O O . GLU A 1 37 ? -10.249 5.531 -7.933 1.00 0.00 37 GLU A O 6
ATOM 4461 N N . GLU A 1 38 ? -8.279 5.343 -9.006 1.00 0.00 38 GLU A N 6
ATOM 4462 C CA . GLU A 1 38 ? -8.852 4.670 -10.166 1.00 0.00 38 GLU A CA 6
ATOM 4463 C C . GLU A 1 38 ? -9.018 3.177 -9.902 1.00 0.00 38 GLU A C 6
ATOM 4464 O O . GLU A 1 38 ? -10.136 2.666 -9.848 1.00 0.00 38 GLU A O 6
ATOM 4476 N N . MET A 1 39 ? -7.896 2.483 -9.738 1.00 0.00 39 MET A N 6
ATOM 4477 C CA . MET A 1 39 ? -7.917 1.048 -9.479 1.00 0.00 39 MET A CA 6
ATOM 4478 C C . MET A 1 39 ? -8.966 0.700 -8.427 1.00 0.00 39 MET A C 6
ATOM 4479 O O . MET A 1 39 ? -9.571 -0.372 -8.470 1.00 0.00 39 MET A O 6
ATOM 4493 N N . LEU A 1 40 ? -9.176 1.612 -7.485 1.00 0.00 40 LEU A N 6
ATOM 4494 C CA . LEU A 1 40 ? -10.152 1.401 -6.421 1.00 0.00 40 LEU A CA 6
ATOM 4495 C C . LEU A 1 40 ? -11.541 1.151 -6.999 1.00 0.00 40 LEU A C 6
ATOM 4496 O O . LEU A 1 40 ? -12.261 0.258 -6.550 1.00 0.00 40 LEU A O 6
ATOM 4512 N N . LYS A 1 41 ? -11.912 1.944 -7.998 1.00 0.00 41 LYS A N 6
ATOM 4513 C CA . LYS A 1 41 ? -13.214 1.808 -8.641 1.00 0.00 41 LYS A CA 6
ATOM 4514 C C . LYS A 1 41 ? -13.192 0.693 -9.682 1.00 0.00 41 LYS A C 6
ATOM 4515 O O . LYS A 1 41 ? -14.218 0.074 -9.963 1.00 0.00 41 LYS A O 6
ATOM 4534 N N . GLU A 1 42 ? -12.017 0.444 -10.251 1.00 0.00 42 GLU A N 6
ATOM 4535 C CA . GLU A 1 42 ? -11.863 -0.597 -11.261 1.00 0.00 42 GLU A CA 6
ATOM 4536 C C . GLU A 1 42 ? -12.337 -1.946 -10.728 1.00 0.00 42 GLU A C 6
ATOM 4537 O O . GLU A 1 42 ? -13.393 -2.443 -11.116 1.00 0.00 42 GLU A O 6
ATOM 4549 N N . GLY A 1 43 ? -11.546 -2.535 -9.836 1.00 0.00 43 GLY A N 6
ATOM 4550 C CA . GLY A 1 43 ? -11.900 -3.821 -9.264 1.00 0.00 43 GLY A CA 6
ATOM 4551 C C . GLY A 1 43 ? -10.683 -4.644 -8.891 1.00 0.00 43 GLY A C 6
ATOM 4552 O O . GLY A 1 43 ? -10.582 -5.816 -9.256 1.00 0.00 43 GLY A O 6
ATOM 4556 N N . TYR A 1 44 ? -9.756 -4.031 -8.164 1.00 0.00 44 TYR A N 6
ATOM 4557 C CA . TYR A 1 44 ? -8.538 -4.713 -7.745 1.00 0.00 44 TYR A CA 6
ATOM 4558 C C . TYR A 1 44 ? -7.742 -3.856 -6.766 1.00 0.00 44 TYR A C 6
ATOM 4559 O O . TYR A 1 44 ? -7.511 -2.671 -7.007 1.00 0.00 44 TYR A O 6
ATOM 4577 N N . ARG A 1 45 ? -7.326 -4.465 -5.660 1.00 0.00 45 ARG A N 6
ATOM 4578 C CA . ARG A 1 45 ? -6.556 -3.758 -4.643 1.00 0.00 45 ARG A CA 6
ATOM 4579 C C . ARG A 1 45 ? -5.106 -3.582 -5.083 1.00 0.00 45 ARG A C 6
ATOM 4580 O O . ARG A 1 45 ? -4.474 -2.569 -4.783 1.00 0.00 45 ARG A O 6
ATOM 4601 N N . CYS A 1 46 ? -4.584 -4.576 -5.795 1.00 0.00 46 CYS A N 6
ATOM 4602 C CA . CYS A 1 46 ? -3.209 -4.532 -6.276 1.00 0.00 46 CYS A CA 6
ATOM 4603 C C . CYS A 1 46 ? -2.973 -5.592 -7.348 1.00 0.00 46 CYS A C 6
ATOM 4604 O O . CYS A 1 46 ? -3.187 -6.786 -7.133 1.00 0.00 46 CYS A O 6
ATOM 4611 N N . PRO A 1 47 ? -2.523 -5.148 -8.530 1.00 0.00 47 PRO A N 6
ATOM 4612 C CA . PRO A 1 47 ? -2.248 -6.042 -9.659 1.00 0.00 47 PRO A CA 6
ATOM 4613 C C . PRO A 1 47 ? -1.029 -6.925 -9.415 1.00 0.00 47 PRO A C 6
ATOM 4614 O O . PRO A 1 47 ? -0.918 -8.016 -9.976 1.00 0.00 47 PRO A O 6
ATOM 4625 N N . LEU A 1 48 ? -0.116 -6.448 -8.576 1.00 0.00 48 LEU A N 6
ATOM 4626 C CA . LEU A 1 48 ? 1.095 -7.195 -8.258 1.00 0.00 48 LEU A CA 6
ATOM 4627 C C . LEU A 1 48 ? 0.802 -8.306 -7.254 1.00 0.00 48 LEU A C 6
ATOM 4628 O O . LEU A 1 48 ? 1.335 -9.411 -7.362 1.00 0.00 48 LEU A O 6
ATOM 4644 N N . CYS A 1 49 ? -0.050 -8.007 -6.280 1.00 0.00 49 CYS A N 6
ATOM 4645 C CA . CYS A 1 49 ? -0.416 -8.980 -5.258 1.00 0.00 49 CYS A CA 6
ATOM 4646 C C . CYS A 1 49 ? -1.618 -9.808 -5.702 1.00 0.00 49 CYS A C 6
ATOM 4647 O O . CYS A 1 49 ? -2.542 -10.048 -4.924 1.00 0.00 49 CYS A O 6
ATOM 4654 N N . SER A 1 50 ? -1.598 -10.243 -6.958 1.00 0.00 50 SER A N 6
ATOM 4655 C CA . SER A 1 50 ? -2.688 -11.042 -7.507 1.00 0.00 50 SER A CA 6
ATOM 4656 C C . SER A 1 50 ? -2.843 -12.351 -6.738 1.00 0.00 50 SER A C 6
ATOM 4657 O O . SER A 1 50 ? -1.858 -12.984 -6.362 1.00 0.00 50 SER A O 6
ATOM 4665 N N . GLY A 1 51 ? -4.090 -12.750 -6.507 1.00 0.00 51 GLY A N 6
ATOM 4666 C CA . GLY A 1 51 ? -4.354 -13.980 -5.784 1.00 0.00 51 GLY A CA 6
ATOM 4667 C C . GLY A 1 51 ? -5.201 -13.756 -4.547 1.00 0.00 51 GLY A C 6
ATOM 4668 O O . GLY A 1 51 ? -5.268 -12.651 -4.007 1.00 0.00 51 GLY A O 6
ATOM 4672 N N . PRO A 1 52 ? -5.868 -14.822 -4.080 1.00 0.00 52 PRO A N 6
ATOM 4673 C CA . PRO A 1 52 ? -6.727 -14.760 -2.894 1.00 0.00 52 PRO A CA 6
ATOM 4674 C C . PRO A 1 52 ? -5.929 -14.574 -1.608 1.00 0.00 52 PRO A C 6
ATOM 4675 O O . PRO A 1 52 ? -6.492 -14.558 -0.514 1.00 0.00 52 PRO A O 6
ATOM 4686 N N . SER A 1 53 ? -4.615 -14.434 -1.748 1.00 0.00 53 SER A N 6
ATOM 4687 C CA . SER A 1 53 ? -3.738 -14.252 -0.597 1.00 0.00 53 SER A CA 6
ATOM 4688 C C . SER A 1 53 ? -4.439 -13.455 0.499 1.00 0.00 53 SER A C 6
ATOM 4689 O O . SER A 1 53 ? -4.575 -13.921 1.630 1.00 0.00 53 SER A O 6
ATOM 4697 N N . SER A 1 54 ? -4.882 -12.250 0.154 1.00 0.00 54 SER A N 6
ATOM 4698 C CA . SER A 1 54 ? -5.566 -11.386 1.108 1.00 0.00 54 SER A CA 6
ATOM 4699 C C . SER A 1 54 ? -6.884 -12.008 1.558 1.00 0.00 54 SER A C 6
ATOM 4700 O O . SER A 1 54 ? -7.802 -12.192 0.759 1.00 0.00 54 SER A O 6
ATOM 4708 N N . GLY A 1 55 ? -6.970 -12.332 2.845 1.00 0.00 55 GLY A N 6
ATOM 4709 C CA . GLY A 1 55 ? -8.179 -12.931 3.380 1.00 0.00 55 GLY A CA 6
ATOM 4710 C C . GLY A 1 55 ? -8.415 -12.562 4.832 1.00 0.00 55 GLY A C 6
ATOM 4711 O O . GLY A 1 55 ? -8.075 -11.449 5.230 1.00 0.00 55 GLY A O 6
ATOM 4717 N N . GLY A 1 1 ? 15.828 -3.033 -5.050 1.00 0.00 1 GLY A N 7
ATOM 4718 C CA . GLY A 1 1 ? 15.478 -3.749 -6.262 1.00 0.00 1 GLY A CA 7
ATOM 4719 C C . GLY A 1 1 ? 15.707 -2.922 -7.511 1.00 0.00 1 GLY A C 7
ATOM 4720 O O . GLY A 1 1 ? 14.799 -2.749 -8.325 1.00 0.00 1 GLY A O 7
ATOM 4724 N N . SER A 1 2 ? 16.923 -2.408 -7.664 1.00 0.00 2 SER A N 7
ATOM 4725 C CA . SER A 1 2 ? 17.267 -1.589 -8.821 1.00 0.00 2 SER A CA 7
ATOM 4726 C C . SER A 1 2 ? 16.991 -2.340 -10.120 1.00 0.00 2 SER A C 7
ATOM 4727 O O . SER A 1 2 ? 16.351 -1.814 -11.030 1.00 0.00 2 SER A O 7
ATOM 4735 N N . SER A 1 3 ? 17.479 -3.574 -10.197 1.00 0.00 3 SER A N 7
ATOM 4736 C CA . SER A 1 3 ? 17.290 -4.398 -11.386 1.00 0.00 3 SER A CA 7
ATOM 4737 C C . SER A 1 3 ? 15.968 -5.157 -11.315 1.00 0.00 3 SER A C 7
ATOM 4738 O O . SER A 1 3 ? 15.898 -6.336 -11.658 1.00 0.00 3 SER A O 7
ATOM 4746 N N . GLY A 1 4 ? 14.921 -4.470 -10.867 1.00 0.00 4 GLY A N 7
ATOM 4747 C CA . GLY A 1 4 ? 13.616 -5.094 -10.759 1.00 0.00 4 GLY A CA 7
ATOM 4748 C C . GLY A 1 4 ? 12.483 -4.103 -10.936 1.00 0.00 4 GLY A C 7
ATOM 4749 O O . GLY A 1 4 ? 12.003 -3.890 -12.049 1.00 0.00 4 GLY A O 7
ATOM 4753 N N . SER A 1 5 ? 12.052 -3.496 -9.834 1.00 0.00 5 SER A N 7
ATOM 4754 C CA . SER A 1 5 ? 10.964 -2.526 -9.871 1.00 0.00 5 SER A CA 7
ATOM 4755 C C . SER A 1 5 ? 11.372 -1.282 -10.654 1.00 0.00 5 SER A C 7
ATOM 4756 O O . SER A 1 5 ? 12.454 -0.732 -10.448 1.00 0.00 5 SER A O 7
ATOM 4764 N N . SER A 1 6 ? 10.498 -0.844 -11.554 1.00 0.00 6 SER A N 7
ATOM 4765 C CA . SER A 1 6 ? 10.767 0.333 -12.372 1.00 0.00 6 SER A CA 7
ATOM 4766 C C . SER A 1 6 ? 9.999 1.544 -11.851 1.00 0.00 6 SER A C 7
ATOM 4767 O O . SER A 1 6 ? 10.526 2.655 -11.806 1.00 0.00 6 SER A O 7
ATOM 4775 N N . GLY A 1 7 ? 8.749 1.320 -11.459 1.00 0.00 7 GLY A N 7
ATOM 4776 C CA . GLY A 1 7 ? 7.928 2.401 -10.946 1.00 0.00 7 GLY A CA 7
ATOM 4777 C C . GLY A 1 7 ? 6.473 2.003 -10.795 1.00 0.00 7 GLY A C 7
ATOM 4778 O O . GLY A 1 7 ? 6.123 0.832 -10.945 1.00 0.00 7 GLY A O 7
ATOM 4782 N N . CYS A 1 8 ? 5.622 2.978 -10.496 1.00 0.00 8 CYS A N 7
ATOM 4783 C CA . CYS A 1 8 ? 4.197 2.724 -10.322 1.00 0.00 8 CYS A CA 7
ATOM 4784 C C . CYS A 1 8 ? 3.712 1.656 -11.298 1.00 0.00 8 CYS A C 7
ATOM 4785 O O . CYS A 1 8 ? 3.756 1.827 -12.517 1.00 0.00 8 CYS A O 7
ATOM 4792 N N . PRO A 1 9 ? 3.237 0.527 -10.752 1.00 0.00 9 PRO A N 7
ATOM 4793 C CA . PRO A 1 9 ? 2.734 -0.591 -11.555 1.00 0.00 9 PRO A CA 7
ATOM 4794 C C . PRO A 1 9 ? 1.418 -0.259 -12.251 1.00 0.00 9 PRO A C 7
ATOM 4795 O O . PRO A 1 9 ? 0.824 -1.110 -12.913 1.00 0.00 9 PRO A O 7
ATOM 4806 N N . ILE A 1 10 ? 0.969 0.982 -12.096 1.00 0.00 10 ILE A N 7
ATOM 4807 C CA . ILE A 1 10 ? -0.275 1.426 -12.711 1.00 0.00 10 ILE A CA 7
ATOM 4808 C C . ILE A 1 10 ? -0.006 2.247 -13.967 1.00 0.00 10 ILE A C 7
ATOM 4809 O O . ILE A 1 10 ? -0.343 1.834 -15.077 1.00 0.00 10 ILE A O 7
ATOM 4825 N N . CYS A 1 11 ? 0.606 3.413 -13.785 1.00 0.00 11 CYS A N 7
ATOM 4826 C CA . CYS A 1 11 ? 0.923 4.293 -14.902 1.00 0.00 11 CYS A CA 7
ATOM 4827 C C . CYS A 1 11 ? 2.304 3.976 -15.470 1.00 0.00 11 CYS A C 7
ATOM 4828 O O . CYS A 1 11 ? 2.616 4.331 -16.608 1.00 0.00 11 CYS A O 7
ATOM 4835 N N . LEU A 1 12 ? 3.126 3.305 -14.671 1.00 0.00 12 LEU A N 7
ATOM 4836 C CA . LEU A 1 12 ? 4.474 2.939 -15.093 1.00 0.00 12 LEU A CA 7
ATOM 4837 C C . LEU A 1 12 ? 5.320 4.181 -15.351 1.00 0.00 12 LEU A C 7
ATOM 4838 O O . LEU A 1 12 ? 5.970 4.296 -16.389 1.00 0.00 12 LEU A O 7
ATOM 4854 N N . GLU A 1 13 ? 5.309 5.107 -14.397 1.00 0.00 13 GLU A N 7
ATOM 4855 C CA . GLU A 1 13 ? 6.077 6.340 -14.521 1.00 0.00 13 GLU A CA 7
ATOM 4856 C C . GLU A 1 13 ? 6.892 6.603 -13.258 1.00 0.00 13 GLU A C 7
ATOM 4857 O O . GLU A 1 13 ? 6.350 6.635 -12.153 1.00 0.00 13 GLU A O 7
ATOM 4869 N N . ASP A 1 14 ? 8.196 6.790 -13.430 1.00 0.00 14 ASP A N 7
ATOM 4870 C CA . ASP A 1 14 ? 9.086 7.051 -12.305 1.00 0.00 14 ASP A CA 7
ATOM 4871 C C . ASP A 1 14 ? 8.383 7.882 -11.237 1.00 0.00 14 ASP A C 7
ATOM 4872 O O . ASP A 1 14 ? 8.143 9.075 -11.422 1.00 0.00 14 ASP A O 7
ATOM 4881 N N . ILE A 1 15 ? 8.053 7.242 -10.119 1.00 0.00 15 ILE A N 7
ATOM 4882 C CA . ILE A 1 15 ? 7.377 7.922 -9.022 1.00 0.00 15 ILE A CA 7
ATOM 4883 C C . ILE A 1 15 ? 8.273 8.988 -8.400 1.00 0.00 15 ILE A C 7
ATOM 4884 O O . ILE A 1 15 ? 9.003 8.722 -7.444 1.00 0.00 15 ILE A O 7
ATOM 4900 N N . HIS A 1 16 ? 8.213 10.198 -8.949 1.00 0.00 16 HIS A N 7
ATOM 4901 C CA . HIS A 1 16 ? 9.018 11.306 -8.446 1.00 0.00 16 HIS A CA 7
ATOM 4902 C C . HIS A 1 16 ? 8.943 11.386 -6.925 1.00 0.00 16 HIS A C 7
ATOM 4903 O O . HIS A 1 16 ? 7.868 11.570 -6.353 1.00 0.00 16 HIS A O 7
ATOM 4917 N N . THR A 1 17 ? 10.093 11.245 -6.272 1.00 0.00 17 THR A N 7
ATOM 4918 C CA . THR A 1 17 ? 10.158 11.299 -4.817 1.00 0.00 17 THR A CA 7
ATOM 4919 C C . THR A 1 17 ? 9.941 12.720 -4.310 1.00 0.00 17 THR A C 7
ATOM 4920 O O . THR A 1 17 ? 10.334 13.688 -4.960 1.00 0.00 17 THR A O 7
ATOM 4931 N N . SER A 1 18 ? 9.314 12.838 -3.144 1.00 0.00 18 SER A N 7
ATOM 4932 C CA . SER A 1 18 ? 9.043 14.142 -2.550 1.00 0.00 18 SER A CA 7
ATOM 4933 C C . SER A 1 18 ? 8.436 15.091 -3.579 1.00 0.00 18 SER A C 7
ATOM 4934 O O . SER A 1 18 ? 8.844 16.247 -3.689 1.00 0.00 18 SER A O 7
ATOM 4942 N N . ARG A 1 19 ? 7.458 14.594 -4.329 1.00 0.00 19 ARG A N 7
ATOM 4943 C CA . ARG A 1 19 ? 6.795 15.396 -5.350 1.00 0.00 19 ARG A CA 7
ATOM 4944 C C . ARG A 1 19 ? 5.278 15.281 -5.230 1.00 0.00 19 ARG A C 7
ATOM 4945 O O . ARG A 1 19 ? 4.561 16.279 -5.315 1.00 0.00 19 ARG A O 7
ATOM 4966 N N . VAL A 1 20 ? 4.795 14.058 -5.033 1.00 0.00 20 VAL A N 7
ATOM 4967 C CA . VAL A 1 20 ? 3.364 13.813 -4.902 1.00 0.00 20 VAL A CA 7
ATOM 4968 C C . VAL A 1 20 ? 3.080 12.787 -3.810 1.00 0.00 20 VAL A C 7
ATOM 4969 O O . VAL A 1 20 ? 3.916 11.934 -3.513 1.00 0.00 20 VAL A O 7
ATOM 4982 N N . VAL A 1 21 ? 1.895 12.877 -3.215 1.00 0.00 21 VAL A N 7
ATOM 4983 C CA . VAL A 1 21 ? 1.499 11.955 -2.157 1.00 0.00 21 VAL A CA 7
ATOM 4984 C C . VAL A 1 21 ? 1.338 10.538 -2.695 1.00 0.00 21 VAL A C 7
ATOM 4985 O O . VAL A 1 21 ? 0.433 10.261 -3.482 1.00 0.00 21 VAL A O 7
ATOM 4998 N N . ALA A 1 22 ? 2.220 9.643 -2.263 1.00 0.00 22 ALA A N 7
ATOM 4999 C CA . ALA A 1 22 ? 2.174 8.252 -2.699 1.00 0.00 22 ALA A CA 7
ATOM 5000 C C . ALA A 1 22 ? 1.395 7.393 -1.710 1.00 0.00 22 ALA A C 7
ATOM 5001 O O . ALA A 1 22 ? 1.717 7.348 -0.522 1.00 0.00 22 ALA A O 7
ATOM 5008 N N . HIS A 1 23 ? 0.367 6.711 -2.206 1.00 0.00 23 HIS A N 7
ATOM 5009 C CA . HIS A 1 23 ? -0.459 5.852 -1.365 1.00 0.00 23 HIS A CA 7
ATOM 5010 C C . HIS A 1 23 ? 0.232 4.516 -1.109 1.00 0.00 23 HIS A C 7
ATOM 5011 O O . HIS A 1 23 ? 0.120 3.584 -1.906 1.00 0.00 23 HIS A O 7
ATOM 5025 N N . VAL A 1 24 ? 0.949 4.430 0.008 1.00 0.00 24 VAL A N 7
ATOM 5026 C CA . VAL A 1 24 ? 1.658 3.208 0.369 1.00 0.00 24 VAL A CA 7
ATOM 5027 C C . VAL A 1 24 ? 0.682 2.082 0.692 1.00 0.00 24 VAL A C 7
ATOM 5028 O O . VAL A 1 24 ? -0.167 2.215 1.574 1.00 0.00 24 VAL A O 7
ATOM 5041 N N . LEU A 1 25 ? 0.809 0.972 -0.028 1.00 0.00 25 LEU A N 7
ATOM 5042 C CA . LEU A 1 25 ? -0.061 -0.180 0.182 1.00 0.00 25 LEU A CA 7
ATOM 5043 C C . LEU A 1 25 ? 0.369 -0.969 1.414 1.00 0.00 25 LEU A C 7
ATOM 5044 O O . LEU A 1 25 ? 1.526 -0.933 1.832 1.00 0.00 25 LEU A O 7
ATOM 5060 N N . PRO A 1 26 ? -0.584 -1.702 2.010 1.00 0.00 26 PRO A N 7
ATOM 5061 C CA . PRO A 1 26 ? -0.327 -2.517 3.201 1.00 0.00 26 PRO A CA 7
ATOM 5062 C C . PRO A 1 26 ? 0.551 -3.726 2.898 1.00 0.00 26 PRO A C 7
ATOM 5063 O O . PRO A 1 26 ? 0.871 -4.512 3.790 1.00 0.00 26 PRO A O 7
ATOM 5074 N N . CYS A 1 27 ? 0.937 -3.869 1.634 1.00 0.00 27 CYS A N 7
ATOM 5075 C CA . CYS A 1 27 ? 1.778 -4.983 1.213 1.00 0.00 27 CYS A CA 7
ATOM 5076 C C . CYS A 1 27 ? 3.242 -4.560 1.137 1.00 0.00 27 CYS A C 7
ATOM 5077 O O . CYS A 1 27 ? 4.141 -5.342 1.445 1.00 0.00 27 CYS A O 7
ATOM 5084 N N . GLY A 1 28 ? 3.473 -3.317 0.725 1.00 0.00 28 GLY A N 7
ATOM 5085 C CA . GLY A 1 28 ? 4.829 -2.812 0.617 1.00 0.00 28 GLY A CA 7
ATOM 5086 C C . GLY A 1 28 ? 5.128 -2.245 -0.757 1.00 0.00 28 GLY A C 7
ATOM 5087 O O . GLY A 1 28 ? 6.214 -2.454 -1.300 1.00 0.00 28 GLY A O 7
ATOM 5091 N N . HIS A 1 29 ? 4.164 -1.527 -1.322 1.00 0.00 29 HIS A N 7
ATOM 5092 C CA . HIS A 1 29 ? 4.329 -0.929 -2.642 1.00 0.00 29 HIS A CA 7
ATOM 5093 C C . HIS A 1 29 ? 3.871 0.527 -2.640 1.00 0.00 29 HIS A C 7
ATOM 5094 O O . HIS A 1 29 ? 3.036 0.925 -1.827 1.00 0.00 29 HIS A O 7
ATOM 5108 N N . LEU A 1 30 ? 4.424 1.317 -3.554 1.00 0.00 30 LEU A N 7
ATOM 5109 C CA . LEU A 1 30 ? 4.074 2.729 -3.658 1.00 0.00 30 LEU A CA 7
ATOM 5110 C C . LEU A 1 30 ? 3.128 2.971 -4.830 1.00 0.00 30 LEU A C 7
ATOM 5111 O O . LEU A 1 30 ? 3.299 2.400 -5.908 1.00 0.00 30 LEU A O 7
ATOM 5127 N N . LEU A 1 31 ? 2.132 3.822 -4.613 1.00 0.00 31 LEU A N 7
ATOM 5128 C CA . LEU A 1 31 ? 1.160 4.142 -5.653 1.00 0.00 31 LEU A CA 7
ATOM 5129 C C . LEU A 1 31 ? 0.836 5.633 -5.656 1.00 0.00 31 LEU A C 7
ATOM 5130 O O . LEU A 1 31 ? 1.047 6.327 -4.660 1.00 0.00 31 LEU A O 7
ATOM 5146 N N . HIS A 1 32 ? 0.321 6.120 -6.780 1.00 0.00 32 HIS A N 7
ATOM 5147 C CA . HIS A 1 32 ? -0.034 7.528 -6.912 1.00 0.00 32 HIS A CA 7
ATOM 5148 C C . HIS A 1 32 ? -1.448 7.782 -6.396 1.00 0.00 32 HIS A C 7
ATOM 5149 O O . HIS A 1 32 ? -2.247 6.855 -6.266 1.00 0.00 32 HIS A O 7
ATOM 5163 N N . ARG A 1 33 ? -1.748 9.043 -6.104 1.00 0.00 33 ARG A N 7
ATOM 5164 C CA . ARG A 1 33 ? -3.064 9.418 -5.601 1.00 0.00 33 ARG A CA 7
ATOM 5165 C C . ARG A 1 33 ? -4.128 9.248 -6.682 1.00 0.00 33 ARG A C 7
ATOM 5166 O O . ARG A 1 33 ? -5.248 8.819 -6.404 1.00 0.00 33 ARG A O 7
ATOM 5187 N N . THR A 1 34 ? -3.770 9.588 -7.916 1.00 0.00 34 THR A N 7
ATOM 5188 C CA . THR A 1 34 ? -4.693 9.475 -9.038 1.00 0.00 34 THR A CA 7
ATOM 5189 C C . THR A 1 34 ? -4.789 8.035 -9.529 1.00 0.00 34 THR A C 7
ATOM 5190 O O . THR A 1 34 ? -5.793 7.634 -10.117 1.00 0.00 34 THR A O 7
ATOM 5201 N N . CYS A 1 35 ? -3.737 7.260 -9.283 1.00 0.00 35 CYS A N 7
ATOM 5202 C CA . CYS A 1 35 ? -3.702 5.864 -9.699 1.00 0.00 35 CYS A CA 7
ATOM 5203 C C . CYS A 1 35 ? -4.459 4.982 -8.710 1.00 0.00 35 CYS A C 7
ATOM 5204 O O . CYS A 1 35 ? -5.078 3.990 -9.095 1.00 0.00 35 CYS A O 7
ATOM 5211 N N . TYR A 1 36 ? -4.405 5.351 -7.435 1.00 0.00 36 TYR A N 7
ATOM 5212 C CA . TYR A 1 36 ? -5.083 4.593 -6.391 1.00 0.00 36 TYR A CA 7
ATOM 5213 C C . TYR A 1 36 ? -6.582 4.881 -6.394 1.00 0.00 36 TYR A C 7
ATOM 5214 O O . TYR A 1 36 ? -7.386 4.042 -5.992 1.00 0.00 36 TYR A O 7
ATOM 5232 N N . GLU A 1 37 ? -6.947 6.074 -6.853 1.00 0.00 37 GLU A N 7
ATOM 5233 C CA . GLU A 1 37 ? -8.348 6.474 -6.909 1.00 0.00 37 GLU A CA 7
ATOM 5234 C C . GLU A 1 37 ? -9.079 5.740 -8.030 1.00 0.00 37 GLU A C 7
ATOM 5235 O O . GLU A 1 37 ? -10.240 5.360 -7.883 1.00 0.00 37 GLU A O 7
ATOM 5247 N N . GLU A 1 38 ? -8.389 5.544 -9.149 1.00 0.00 38 GLU A N 7
ATOM 5248 C CA . GLU A 1 38 ? -8.973 4.858 -10.295 1.00 0.00 38 GLU A CA 7
ATOM 5249 C C . GLU A 1 38 ? -9.170 3.374 -9.998 1.00 0.00 38 GLU A C 7
ATOM 5250 O O . GLU A 1 38 ? -10.299 2.893 -9.905 1.00 0.00 38 GLU A O 7
ATOM 5262 N N . MET A 1 39 ? -8.063 2.654 -9.850 1.00 0.00 39 MET A N 7
ATOM 5263 C CA . MET A 1 39 ? -8.114 1.225 -9.562 1.00 0.00 39 MET A CA 7
ATOM 5264 C C . MET A 1 39 ? -9.248 0.905 -8.595 1.00 0.00 39 MET A C 7
ATOM 5265 O O . MET A 1 39 ? -9.886 -0.144 -8.694 1.00 0.00 39 MET A O 7
ATOM 5279 N N . LEU A 1 40 ? -9.495 1.815 -7.659 1.00 0.00 40 LEU A N 7
ATOM 5280 C CA . LEU A 1 40 ? -10.554 1.630 -6.672 1.00 0.00 40 LEU A CA 7
ATOM 5281 C C . LEU A 1 40 ? -11.900 1.402 -7.353 1.00 0.00 40 LEU A C 7
ATOM 5282 O O . LEU A 1 40 ? -12.630 0.470 -7.014 1.00 0.00 40 LEU A O 7
ATOM 5298 N N . LYS A 1 41 ? -12.221 2.258 -8.317 1.00 0.00 41 LYS A N 7
ATOM 5299 C CA . LYS A 1 41 ? -13.477 2.149 -9.050 1.00 0.00 41 LYS A CA 7
ATOM 5300 C C . LYS A 1 41 ? -13.546 0.834 -9.819 1.00 0.00 41 LYS A C 7
ATOM 5301 O O . LYS A 1 41 ? -14.435 0.015 -9.586 1.00 0.00 41 LYS A O 7
ATOM 5320 N N . GLU A 1 42 ? -12.603 0.638 -10.735 1.00 0.00 42 GLU A N 7
ATOM 5321 C CA . GLU A 1 42 ? -12.558 -0.579 -11.537 1.00 0.00 42 GLU A CA 7
ATOM 5322 C C . GLU A 1 42 ? -12.936 -1.797 -10.699 1.00 0.00 42 GLU A C 7
ATOM 5323 O O . GLU A 1 42 ? -13.959 -2.436 -10.938 1.00 0.00 42 GLU A O 7
ATOM 5335 N N . GLY A 1 43 ? -12.100 -2.113 -9.714 1.00 0.00 43 GLY A N 7
ATOM 5336 C CA . GLY A 1 43 ? -12.362 -3.253 -8.855 1.00 0.00 43 GLY A CA 7
ATOM 5337 C C . GLY A 1 43 ? -11.218 -4.247 -8.846 1.00 0.00 43 GLY A C 7
ATOM 5338 O O . GLY A 1 43 ? -11.432 -5.452 -8.975 1.00 0.00 43 GLY A O 7
ATOM 5342 N N . TYR A 1 44 ? -9.999 -3.742 -8.694 1.00 0.00 44 TYR A N 7
ATOM 5343 C CA . TYR A 1 44 ? -8.815 -4.593 -8.673 1.00 0.00 44 TYR A CA 7
ATOM 5344 C C . TYR A 1 44 ? -7.781 -4.064 -7.685 1.00 0.00 44 TYR A C 7
ATOM 5345 O O . TYR A 1 44 ? -7.411 -2.890 -7.725 1.00 0.00 44 TYR A O 7
ATOM 5363 N N . ARG A 1 45 ? -7.317 -4.939 -6.799 1.00 0.00 45 ARG A N 7
ATOM 5364 C CA . ARG A 1 45 ? -6.325 -4.562 -5.799 1.00 0.00 45 ARG A CA 7
ATOM 5365 C C . ARG A 1 45 ? -4.915 -4.644 -6.374 1.00 0.00 45 ARG A C 7
ATOM 5366 O O . ARG A 1 45 ? -4.731 -4.935 -7.556 1.00 0.00 45 ARG A O 7
ATOM 5387 N N . CYS A 1 46 ? -3.921 -4.385 -5.531 1.00 0.00 46 CYS A N 7
ATOM 5388 C CA . CYS A 1 46 ? -2.527 -4.428 -5.954 1.00 0.00 46 CYS A CA 7
ATOM 5389 C C . CYS A 1 46 ? -2.293 -5.568 -6.941 1.00 0.00 46 CYS A C 7
ATOM 5390 O O . CYS A 1 46 ? -2.307 -6.745 -6.583 1.00 0.00 46 CYS A O 7
ATOM 5397 N N . PRO A 1 47 ? -2.074 -5.211 -8.216 1.00 0.00 47 PRO A N 7
ATOM 5398 C CA . PRO A 1 47 ? -1.833 -6.188 -9.281 1.00 0.00 47 PRO A CA 7
ATOM 5399 C C . PRO A 1 47 ? -0.480 -6.878 -9.139 1.00 0.00 47 PRO A C 7
ATOM 5400 O O . PRO A 1 47 ? -0.254 -7.947 -9.709 1.00 0.00 47 PRO A O 7
ATOM 5411 N N . LEU A 1 48 ? 0.415 -6.263 -8.375 1.00 0.00 48 LEU A N 7
ATOM 5412 C CA . LEU A 1 48 ? 1.746 -6.819 -8.158 1.00 0.00 48 LEU A CA 7
ATOM 5413 C C . LEU A 1 48 ? 1.690 -8.009 -7.206 1.00 0.00 48 LEU A C 7
ATOM 5414 O O . LEU A 1 48 ? 2.339 -9.031 -7.433 1.00 0.00 48 LEU A O 7
ATOM 5430 N N . CYS A 1 49 ? 0.909 -7.872 -6.140 1.00 0.00 49 CYS A N 7
ATOM 5431 C CA . CYS A 1 49 ? 0.765 -8.936 -5.154 1.00 0.00 49 CYS A CA 7
ATOM 5432 C C . CYS A 1 49 ? -0.328 -9.917 -5.567 1.00 0.00 49 CYS A C 7
ATOM 5433 O O . CYS A 1 49 ? -1.465 -9.827 -5.103 1.00 0.00 49 CYS A O 7
ATOM 5440 N N . SER A 1 50 ? 0.025 -10.853 -6.442 1.00 0.00 50 SER A N 7
ATOM 5441 C CA . SER A 1 50 ? -0.927 -11.849 -6.921 1.00 0.00 50 SER A CA 7
ATOM 5442 C C . SER A 1 50 ? -0.218 -12.933 -7.728 1.00 0.00 50 SER A C 7
ATOM 5443 O O . SER A 1 50 ? 0.822 -12.689 -8.338 1.00 0.00 50 SER A O 7
ATOM 5451 N N . GLY A 1 51 ? -0.790 -14.133 -7.725 1.00 0.00 51 GLY A N 7
ATOM 5452 C CA . GLY A 1 51 ? -0.201 -15.238 -8.458 1.00 0.00 51 GLY A CA 7
ATOM 5453 C C . GLY A 1 51 ? -1.201 -15.937 -9.357 1.00 0.00 51 GLY A C 7
ATOM 5454 O O . GLY A 1 51 ? -1.445 -15.523 -10.491 1.00 0.00 51 GLY A O 7
ATOM 5458 N N . PRO A 1 52 ? -1.800 -17.024 -8.850 1.00 0.00 52 PRO A N 7
ATOM 5459 C CA . PRO A 1 52 ? -2.789 -17.806 -9.599 1.00 0.00 52 PRO A CA 7
ATOM 5460 C C . PRO A 1 52 ? -4.101 -17.052 -9.788 1.00 0.00 52 PRO A C 7
ATOM 5461 O O . PRO A 1 52 ? -4.367 -16.068 -9.098 1.00 0.00 52 PRO A O 7
ATOM 5472 N N . SER A 1 53 ? -4.916 -17.520 -10.728 1.00 0.00 53 SER A N 7
ATOM 5473 C CA . SER A 1 53 ? -6.199 -16.887 -11.010 1.00 0.00 53 SER A CA 7
ATOM 5474 C C . SER A 1 53 ? -7.354 -17.817 -10.652 1.00 0.00 53 SER A C 7
ATOM 5475 O O . SER A 1 53 ? -8.333 -17.923 -11.391 1.00 0.00 53 SER A O 7
ATOM 5483 N N . SER A 1 54 ? -7.232 -18.490 -9.512 1.00 0.00 54 SER A N 7
ATOM 5484 C CA . SER A 1 54 ? -8.263 -19.415 -9.056 1.00 0.00 54 SER A CA 7
ATOM 5485 C C . SER A 1 54 ? -9.553 -18.670 -8.725 1.00 0.00 54 SER A C 7
ATOM 5486 O O . SER A 1 54 ? -9.530 -17.491 -8.374 1.00 0.00 54 SER A O 7
ATOM 5494 N N . GLY A 1 55 ? -10.678 -19.369 -8.839 1.00 0.00 55 GLY A N 7
ATOM 5495 C CA . GLY A 1 55 ? -11.963 -18.759 -8.549 1.00 0.00 55 GLY A CA 7
ATOM 5496 C C . GLY A 1 55 ? -12.731 -18.400 -9.805 1.00 0.00 55 GLY A C 7
ATOM 5497 O O . GLY A 1 55 ? -13.799 -18.965 -10.036 1.00 0.00 55 GLY A O 7
ATOM 5503 N N . GLY A 1 1 ? 19.806 -6.368 -7.090 1.00 0.00 1 GLY A N 8
ATOM 5504 C CA . GLY A 1 1 ? 19.402 -5.103 -6.506 1.00 0.00 1 GLY A CA 8
ATOM 5505 C C . GLY A 1 1 ? 17.896 -4.936 -6.467 1.00 0.00 1 GLY A C 8
ATOM 5506 O O . GLY A 1 1 ? 17.199 -5.687 -5.785 1.00 0.00 1 GLY A O 8
ATOM 5510 N N . SER A 1 2 ? 17.393 -3.947 -7.199 1.00 0.00 2 SER A N 8
ATOM 5511 C CA . SER A 1 2 ? 15.960 -3.681 -7.241 1.00 0.00 2 SER A CA 8
ATOM 5512 C C . SER A 1 2 ? 15.325 -4.317 -8.474 1.00 0.00 2 SER A C 8
ATOM 5513 O O . SER A 1 2 ? 16.014 -4.659 -9.434 1.00 0.00 2 SER A O 8
ATOM 5521 N N . SER A 1 3 ? 14.005 -4.473 -8.438 1.00 0.00 3 SER A N 8
ATOM 5522 C CA . SER A 1 3 ? 13.276 -5.072 -9.550 1.00 0.00 3 SER A CA 8
ATOM 5523 C C . SER A 1 3 ? 13.289 -4.152 -10.767 1.00 0.00 3 SER A C 8
ATOM 5524 O O . SER A 1 3 ? 13.151 -2.936 -10.641 1.00 0.00 3 SER A O 8
ATOM 5532 N N . GLY A 1 4 ? 13.457 -4.743 -11.946 1.00 0.00 4 GLY A N 8
ATOM 5533 C CA . GLY A 1 4 ? 13.486 -3.963 -13.169 1.00 0.00 4 GLY A CA 8
ATOM 5534 C C . GLY A 1 4 ? 12.428 -2.878 -13.190 1.00 0.00 4 GLY A C 8
ATOM 5535 O O . GLY A 1 4 ? 12.742 -1.698 -13.349 1.00 0.00 4 GLY A O 8
ATOM 5539 N N . SER A 1 5 ? 11.170 -3.277 -13.031 1.00 0.00 5 SER A N 8
ATOM 5540 C CA . SER A 1 5 ? 10.061 -2.330 -13.038 1.00 0.00 5 SER A CA 8
ATOM 5541 C C . SER A 1 5 ? 10.370 -1.125 -12.154 1.00 0.00 5 SER A C 8
ATOM 5542 O O . SER A 1 5 ? 10.458 0.005 -12.635 1.00 0.00 5 SER A O 8
ATOM 5550 N N . SER A 1 6 ? 10.534 -1.375 -10.859 1.00 0.00 6 SER A N 8
ATOM 5551 C CA . SER A 1 6 ? 10.830 -0.311 -9.907 1.00 0.00 6 SER A CA 8
ATOM 5552 C C . SER A 1 6 ? 10.017 0.941 -10.222 1.00 0.00 6 SER A C 8
ATOM 5553 O O . SER A 1 6 ? 10.537 2.056 -10.195 1.00 0.00 6 SER A O 8
ATOM 5561 N N . GLY A 1 7 ? 8.736 0.748 -10.520 1.00 0.00 7 GLY A N 8
ATOM 5562 C CA . GLY A 1 7 ? 7.870 1.870 -10.836 1.00 0.00 7 GLY A CA 8
ATOM 5563 C C . GLY A 1 7 ? 6.403 1.542 -10.642 1.00 0.00 7 GLY A C 8
ATOM 5564 O O . GLY A 1 7 ? 6.035 0.378 -10.483 1.00 0.00 7 GLY A O 8
ATOM 5568 N N . CYS A 1 8 ? 5.562 2.571 -10.655 1.00 0.00 8 CYS A N 8
ATOM 5569 C CA . CYS A 1 8 ? 4.127 2.388 -10.478 1.00 0.00 8 CYS A CA 8
ATOM 5570 C C . CYS A 1 8 ? 3.565 1.440 -11.534 1.00 0.00 8 CYS A C 8
ATOM 5571 O O . CYS A 1 8 ? 3.636 1.697 -12.736 1.00 0.00 8 CYS A O 8
ATOM 5578 N N . PRO A 1 9 ? 2.992 0.317 -11.076 1.00 0.00 9 PRO A N 8
ATOM 5579 C CA . PRO A 1 9 ? 2.406 -0.692 -11.963 1.00 0.00 9 PRO A CA 8
ATOM 5580 C C . PRO A 1 9 ? 1.130 -0.200 -12.637 1.00 0.00 9 PRO A C 8
ATOM 5581 O O . PRO A 1 9 ? 0.479 -0.943 -13.372 1.00 0.00 9 PRO A O 8
ATOM 5592 N N . ILE A 1 10 ? 0.778 1.056 -12.383 1.00 0.00 10 ILE A N 8
ATOM 5593 C CA . ILE A 1 10 ? -0.419 1.647 -12.967 1.00 0.00 10 ILE A CA 8
ATOM 5594 C C . ILE A 1 10 ? -0.074 2.507 -14.178 1.00 0.00 10 ILE A C 8
ATOM 5595 O O . ILE A 1 10 ? -0.537 2.250 -15.289 1.00 0.00 10 ILE A O 8
ATOM 5611 N N . CYS A 1 11 ? 0.746 3.530 -13.956 1.00 0.00 11 CYS A N 8
ATOM 5612 C CA . CYS A 1 11 ? 1.156 4.428 -15.028 1.00 0.00 11 CYS A CA 8
ATOM 5613 C C . CYS A 1 11 ? 2.541 4.056 -15.550 1.00 0.00 11 CYS A C 8
ATOM 5614 O O . CYS A 1 11 ? 2.908 4.405 -16.672 1.00 0.00 11 CYS A O 8
ATOM 5621 N N . LEU A 1 12 ? 3.305 3.344 -14.728 1.00 0.00 12 LEU A N 8
ATOM 5622 C CA . LEU A 1 12 ? 4.649 2.923 -15.106 1.00 0.00 12 LEU A CA 8
ATOM 5623 C C . LEU A 1 12 ? 5.563 4.128 -15.300 1.00 0.00 12 LEU A C 8
ATOM 5624 O O . LEU A 1 12 ? 6.251 4.240 -16.315 1.00 0.00 12 LEU A O 8
ATOM 5640 N N . GLU A 1 13 ? 5.566 5.026 -14.320 1.00 0.00 13 GLU A N 8
ATOM 5641 C CA . GLU A 1 13 ? 6.397 6.223 -14.384 1.00 0.00 13 GLU A CA 8
ATOM 5642 C C . GLU A 1 13 ? 7.160 6.426 -13.078 1.00 0.00 13 GLU A C 8
ATOM 5643 O O . GLU A 1 13 ? 6.575 6.403 -11.995 1.00 0.00 13 GLU A O 8
ATOM 5655 N N . ASP A 1 14 ? 8.469 6.622 -13.189 1.00 0.00 14 ASP A N 8
ATOM 5656 C CA . ASP A 1 14 ? 9.313 6.829 -12.018 1.00 0.00 14 ASP A CA 8
ATOM 5657 C C . ASP A 1 14 ? 8.570 7.621 -10.946 1.00 0.00 14 ASP A C 8
ATOM 5658 O O . ASP A 1 14 ? 8.281 8.804 -11.123 1.00 0.00 14 ASP A O 8
ATOM 5667 N N . ILE A 1 15 ? 8.265 6.959 -9.835 1.00 0.00 15 ILE A N 8
ATOM 5668 C CA . ILE A 1 15 ? 7.556 7.600 -8.735 1.00 0.00 15 ILE A CA 8
ATOM 5669 C C . ILE A 1 15 ? 8.444 8.619 -8.028 1.00 0.00 15 ILE A C 8
ATOM 5670 O O . ILE A 1 15 ? 9.628 8.372 -7.798 1.00 0.00 15 ILE A O 8
ATOM 5686 N N . HIS A 1 16 ? 7.864 9.764 -7.684 1.00 0.00 16 HIS A N 8
ATOM 5687 C CA . HIS A 1 16 ? 8.602 10.820 -7.000 1.00 0.00 16 HIS A CA 8
ATOM 5688 C C . HIS A 1 16 ? 8.318 10.799 -5.501 1.00 0.00 16 HIS A C 8
ATOM 5689 O O . HIS A 1 16 ? 7.609 9.923 -5.005 1.00 0.00 16 HIS A O 8
ATOM 5703 N N . THR A 1 17 ? 8.877 11.769 -4.784 1.00 0.00 17 THR A N 8
ATOM 5704 C CA . THR A 1 17 ? 8.686 11.860 -3.342 1.00 0.00 17 THR A CA 8
ATOM 5705 C C . THR A 1 17 ? 8.057 13.193 -2.954 1.00 0.00 17 THR A C 8
ATOM 5706 O O . THR A 1 17 ? 7.160 13.246 -2.113 1.00 0.00 17 THR A O 8
ATOM 5717 N N . SER A 1 18 ? 8.532 14.269 -3.574 1.00 0.00 18 SER A N 8
ATOM 5718 C CA . SER A 1 18 ? 8.018 15.604 -3.291 1.00 0.00 18 SER A CA 8
ATOM 5719 C C . SER A 1 18 ? 6.927 15.988 -4.286 1.00 0.00 18 SER A C 8
ATOM 5720 O O . SER A 1 18 ? 5.779 16.218 -3.908 1.00 0.00 18 SER A O 8
ATOM 5728 N N . ARG A 1 19 ? 7.296 16.056 -5.561 1.00 0.00 19 ARG A N 8
ATOM 5729 C CA . ARG A 1 19 ? 6.351 16.413 -6.612 1.00 0.00 19 ARG A CA 8
ATOM 5730 C C . ARG A 1 19 ? 4.965 15.851 -6.311 1.00 0.00 19 ARG A C 8
ATOM 5731 O O . ARG A 1 19 ? 3.996 16.598 -6.175 1.00 0.00 19 ARG A O 8
ATOM 5752 N N . VAL A 1 20 ? 4.878 14.528 -6.208 1.00 0.00 20 VAL A N 8
ATOM 5753 C CA . VAL A 1 20 ? 3.611 13.865 -5.923 1.00 0.00 20 VAL A CA 8
ATOM 5754 C C . VAL A 1 20 ? 3.705 13.023 -4.655 1.00 0.00 20 VAL A C 8
ATOM 5755 O O . VAL A 1 20 ? 4.798 12.748 -4.159 1.00 0.00 20 VAL A O 8
ATOM 5768 N N . VAL A 1 21 ? 2.552 12.614 -4.136 1.00 0.00 21 VAL A N 8
ATOM 5769 C CA . VAL A 1 21 ? 2.503 11.801 -2.927 1.00 0.00 21 VAL A CA 8
ATOM 5770 C C . VAL A 1 21 ? 2.669 10.321 -3.252 1.00 0.00 21 VAL A C 8
ATOM 5771 O O . VAL A 1 21 ? 2.218 9.851 -4.296 1.00 0.00 21 VAL A O 8
ATOM 5784 N N . ALA A 1 22 ? 3.320 9.592 -2.352 1.00 0.00 22 ALA A N 8
ATOM 5785 C CA . ALA A 1 22 ? 3.544 8.165 -2.542 1.00 0.00 22 ALA A CA 8
ATOM 5786 C C . ALA A 1 22 ? 2.659 7.342 -1.612 1.00 0.00 22 ALA A C 8
ATOM 5787 O O . ALA A 1 22 ? 2.975 7.165 -0.434 1.00 0.00 22 ALA A O 8
ATOM 5794 N N . HIS A 1 23 ? 1.550 6.840 -2.146 1.00 0.00 23 HIS A N 8
ATOM 5795 C CA . HIS A 1 23 ? 0.620 6.035 -1.363 1.00 0.00 23 HIS A CA 8
ATOM 5796 C C . HIS A 1 23 ? 1.163 4.625 -1.155 1.00 0.00 23 HIS A C 8
ATOM 5797 O O . HIS A 1 23 ? 1.196 3.818 -2.085 1.00 0.00 23 HIS A O 8
ATOM 5811 N N . VAL A 1 24 ? 1.589 4.334 0.070 1.00 0.00 24 VAL A N 8
ATOM 5812 C CA . VAL A 1 24 ? 2.131 3.021 0.399 1.00 0.00 24 VAL A CA 8
ATOM 5813 C C . VAL A 1 24 ? 1.015 2.009 0.634 1.00 0.00 24 VAL A C 8
ATOM 5814 O O . VAL A 1 24 ? 0.287 2.089 1.625 1.00 0.00 24 VAL A O 8
ATOM 5827 N N . LEU A 1 25 ? 0.884 1.057 -0.284 1.00 0.00 25 LEU A N 8
ATOM 5828 C CA . LEU A 1 25 ? -0.144 0.028 -0.178 1.00 0.00 25 LEU A CA 8
ATOM 5829 C C . LEU A 1 25 ? 0.003 -0.756 1.122 1.00 0.00 25 LEU A C 8
ATOM 5830 O O . LEU A 1 25 ? 1.095 -0.888 1.677 1.00 0.00 25 LEU A O 8
ATOM 5846 N N . PRO A 1 26 ? -1.121 -1.292 1.621 1.00 0.00 26 PRO A N 8
ATOM 5847 C CA . PRO A 1 26 ? -1.143 -2.075 2.860 1.00 0.00 26 PRO A CA 8
ATOM 5848 C C . PRO A 1 26 ? -0.452 -3.425 2.705 1.00 0.00 26 PRO A C 8
ATOM 5849 O O . PRO A 1 26 ? -0.393 -4.216 3.647 1.00 0.00 26 PRO A O 8
ATOM 5860 N N . CYS A 1 27 ? 0.071 -3.683 1.511 1.00 0.00 27 CYS A N 8
ATOM 5861 C CA . CYS A 1 27 ? 0.758 -4.938 1.232 1.00 0.00 27 CYS A CA 8
ATOM 5862 C C . CYS A 1 27 ? 2.272 -4.748 1.264 1.00 0.00 27 CYS A C 8
ATOM 5863 O O . CYS A 1 27 ? 3.010 -5.636 1.688 1.00 0.00 27 CYS A O 8
ATOM 5870 N N . GLY A 1 28 ? 2.726 -3.583 0.814 1.00 0.00 28 GLY A N 8
ATOM 5871 C CA . GLY A 1 28 ? 4.149 -3.297 0.800 1.00 0.00 28 GLY A CA 8
ATOM 5872 C C . GLY A 1 28 ? 4.626 -2.791 -0.547 1.00 0.00 28 GLY A C 8
ATOM 5873 O O . GLY A 1 28 ? 5.723 -3.129 -0.993 1.00 0.00 28 GLY A O 8
ATOM 5877 N N . HIS A 1 29 ? 3.799 -1.979 -1.198 1.00 0.00 29 HIS A N 8
ATOM 5878 C CA . HIS A 1 29 ? 4.142 -1.426 -2.504 1.00 0.00 29 HIS A CA 8
ATOM 5879 C C . HIS A 1 29 ? 3.893 0.079 -2.539 1.00 0.00 29 HIS A C 8
ATOM 5880 O O . HIS A 1 29 ? 3.300 0.643 -1.618 1.00 0.00 29 HIS A O 8
ATOM 5894 N N . LEU A 1 30 ? 4.350 0.725 -3.606 1.00 0.00 30 LEU A N 8
ATOM 5895 C CA . LEU A 1 30 ? 4.178 2.165 -3.761 1.00 0.00 30 LEU A CA 8
ATOM 5896 C C . LEU A 1 30 ? 3.232 2.480 -4.915 1.00 0.00 30 LEU A C 8
ATOM 5897 O O . LEU A 1 30 ? 3.349 1.911 -6.001 1.00 0.00 30 LEU A O 8
ATOM 5913 N N . LEU A 1 31 ? 2.294 3.389 -4.673 1.00 0.00 31 LEU A N 8
ATOM 5914 C CA . LEU A 1 31 ? 1.328 3.782 -5.693 1.00 0.00 31 LEU A CA 8
ATOM 5915 C C . LEU A 1 31 ? 1.090 5.289 -5.667 1.00 0.00 31 LEU A C 8
ATOM 5916 O O . LEU A 1 31 ? 1.500 5.976 -4.731 1.00 0.00 31 LEU A O 8
ATOM 5932 N N . HIS A 1 32 ? 0.424 5.795 -6.699 1.00 0.00 32 HIS A N 8
ATOM 5933 C CA . HIS A 1 32 ? 0.130 7.221 -6.794 1.00 0.00 32 HIS A CA 8
ATOM 5934 C C . HIS A 1 32 ? -1.265 7.524 -6.253 1.00 0.00 32 HIS A C 8
ATOM 5935 O O . HIS A 1 32 ? -2.060 6.615 -6.017 1.00 0.00 32 HIS A O 8
ATOM 5949 N N . ARG A 1 33 ? -1.553 8.807 -6.060 1.00 0.00 33 ARG A N 8
ATOM 5950 C CA . ARG A 1 33 ? -2.850 9.229 -5.546 1.00 0.00 33 ARG A CA 8
ATOM 5951 C C . ARG A 1 33 ? -3.916 9.162 -6.636 1.00 0.00 33 ARG A C 8
ATOM 5952 O O . ARG A 1 33 ? -5.054 8.766 -6.384 1.00 0.00 33 ARG A O 8
ATOM 5973 N N . THR A 1 34 ? -3.538 9.552 -7.850 1.00 0.00 34 THR A N 8
ATOM 5974 C CA . THR A 1 34 ? -4.460 9.538 -8.978 1.00 0.00 34 THR A CA 8
ATOM 5975 C C . THR A 1 34 ? -4.618 8.131 -9.542 1.00 0.00 34 THR A C 8
ATOM 5976 O O . THR A 1 34 ? -5.611 7.823 -10.202 1.00 0.00 34 THR A O 8
ATOM 5987 N N . CYS A 1 35 ? -3.634 7.278 -9.277 1.00 0.00 35 CYS A N 8
ATOM 5988 C CA . CYS A 1 35 ? -3.663 5.902 -9.758 1.00 0.00 35 CYS A CA 8
ATOM 5989 C C . CYS A 1 35 ? -4.463 5.012 -8.810 1.00 0.00 35 CYS A C 8
ATOM 5990 O O . CYS A 1 35 ? -5.243 4.166 -9.247 1.00 0.00 35 CYS A O 8
ATOM 5997 N N . TYR A 1 36 ? -4.263 5.210 -7.512 1.00 0.00 36 TYR A N 8
ATOM 5998 C CA . TYR A 1 36 ? -4.963 4.425 -6.502 1.00 0.00 36 TYR A CA 8
ATOM 5999 C C . TYR A 1 36 ? -6.453 4.749 -6.497 1.00 0.00 36 TYR A C 8
ATOM 6000 O O . TYR A 1 36 ? -7.286 3.886 -6.221 1.00 0.00 36 TYR A O 8
ATOM 6018 N N . GLU A 1 37 ? -6.782 6.000 -6.805 1.00 0.00 37 GLU A N 8
ATOM 6019 C CA . GLU A 1 37 ? -8.172 6.439 -6.835 1.00 0.00 37 GLU A CA 8
ATOM 6020 C C . GLU A 1 37 ? -8.926 5.778 -7.986 1.00 0.00 37 GLU A C 8
ATOM 6021 O O . GLU A 1 37 ? -10.156 5.763 -8.008 1.00 0.00 37 GLU A O 8
ATOM 6033 N N . GLU A 1 38 ? -8.178 5.233 -8.941 1.00 0.00 38 GLU A N 8
ATOM 6034 C CA . GLU A 1 38 ? -8.775 4.573 -10.095 1.00 0.00 38 GLU A CA 8
ATOM 6035 C C . GLU A 1 38 ? -9.048 3.101 -9.799 1.00 0.00 38 GLU A C 8
ATOM 6036 O O . GLU A 1 38 ? -10.181 2.634 -9.911 1.00 0.00 38 GLU A O 8
ATOM 6048 N N . MET A 1 39 ? -8.001 2.376 -9.420 1.00 0.00 39 MET A N 8
ATOM 6049 C CA . MET A 1 39 ? -8.127 0.957 -9.106 1.00 0.00 39 MET A CA 8
ATOM 6050 C C . MET A 1 39 ? -9.157 0.734 -8.003 1.00 0.00 39 MET A C 8
ATOM 6051 O O . MET A 1 39 ? -9.645 -0.381 -7.812 1.00 0.00 39 MET A O 8
ATOM 6065 N N . LEU A 1 40 ? -9.484 1.799 -7.281 1.00 0.00 40 LEU A N 8
ATOM 6066 C CA . LEU A 1 40 ? -10.456 1.719 -6.196 1.00 0.00 40 LEU A CA 8
ATOM 6067 C C . LEU A 1 40 ? -11.853 1.433 -6.737 1.00 0.00 40 LEU A C 8
ATOM 6068 O O . LEU A 1 40 ? -12.427 0.375 -6.479 1.00 0.00 40 LEU A O 8
ATOM 6084 N N . LYS A 1 41 ? -12.396 2.383 -7.492 1.00 0.00 41 LYS A N 8
ATOM 6085 C CA . LYS A 1 41 ? -13.725 2.233 -8.073 1.00 0.00 41 LYS A CA 8
ATOM 6086 C C . LYS A 1 41 ? -13.748 1.097 -9.090 1.00 0.00 41 LYS A C 8
ATOM 6087 O O . LYS A 1 41 ? -14.755 0.405 -9.238 1.00 0.00 41 LYS A O 8
ATOM 6106 N N . GLU A 1 42 ? -12.632 0.909 -9.787 1.00 0.00 42 GLU A N 8
ATOM 6107 C CA . GLU A 1 42 ? -12.526 -0.145 -10.790 1.00 0.00 42 GLU A CA 8
ATOM 6108 C C . GLU A 1 42 ? -12.822 -1.511 -10.176 1.00 0.00 42 GLU A C 8
ATOM 6109 O O . GLU A 1 42 ? -13.828 -2.142 -10.497 1.00 0.00 42 GLU A O 8
ATOM 6121 N N . GLY A 1 43 ? -11.937 -1.960 -9.292 1.00 0.00 43 GLY A N 8
ATOM 6122 C CA . GLY A 1 43 ? -12.120 -3.248 -8.648 1.00 0.00 43 GLY A CA 8
ATOM 6123 C C . GLY A 1 43 ? -10.820 -4.014 -8.503 1.00 0.00 43 GLY A C 8
ATOM 6124 O O . GLY A 1 43 ? -10.518 -4.540 -7.432 1.00 0.00 43 GLY A O 8
ATOM 6128 N N . TYR A 1 44 ? -10.050 -4.079 -9.583 1.00 0.00 44 TYR A N 8
ATOM 6129 C CA . TYR A 1 44 ? -8.777 -4.789 -9.573 1.00 0.00 44 TYR A CA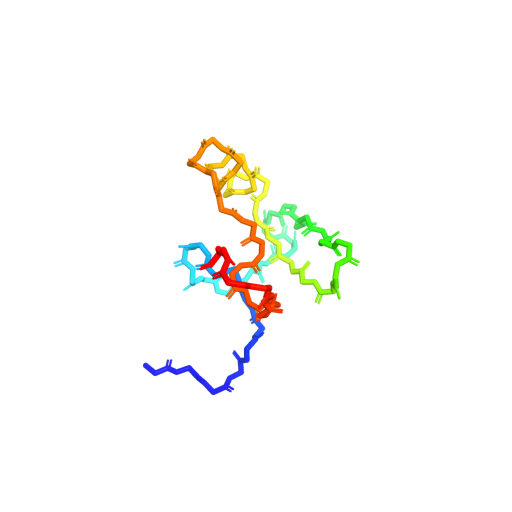 8
ATOM 6130 C C . TYR A 1 44 ? -7.881 -4.285 -8.446 1.00 0.00 44 TYR A C 8
ATOM 6131 O O . TYR A 1 44 ? -7.695 -3.080 -8.277 1.00 0.00 44 TYR A O 8
ATOM 6149 N N . ARG A 1 45 ? -7.328 -5.218 -7.677 1.00 0.00 45 ARG A N 8
ATOM 6150 C CA . ARG A 1 45 ? -6.451 -4.870 -6.565 1.00 0.00 45 ARG A CA 8
ATOM 6151 C C . ARG A 1 45 ? -4.997 -4.795 -7.021 1.00 0.00 45 ARG A C 8
ATOM 6152 O O . ARG A 1 45 ? -4.701 -4.923 -8.210 1.00 0.00 45 ARG A O 8
ATOM 6173 N N . CYS A 1 46 ? -4.093 -4.587 -6.070 1.00 0.00 46 CYS A N 8
ATOM 6174 C CA . CYS A 1 46 ? -2.670 -4.494 -6.373 1.00 0.00 46 CYS A CA 8
ATOM 6175 C C . CYS A 1 46 ? -2.286 -5.467 -7.483 1.00 0.00 46 CYS A C 8
ATOM 6176 O O . CYS A 1 46 ? -2.317 -6.686 -7.313 1.00 0.00 46 CYS A O 8
ATOM 6183 N N . PRO A 1 47 ? -1.915 -4.918 -8.649 1.00 0.00 47 PRO A N 8
ATOM 6184 C CA . PRO A 1 47 ? -1.516 -5.719 -9.810 1.00 0.00 47 PRO A CA 8
ATOM 6185 C C . PRO A 1 47 ? -0.177 -6.418 -9.601 1.00 0.00 47 PRO A C 8
ATOM 6186 O O . PRO A 1 47 ? 0.258 -7.211 -10.436 1.00 0.00 47 PRO A O 8
ATOM 6197 N N . LEU A 1 48 ? 0.471 -6.119 -8.481 1.00 0.00 48 LEU A N 8
ATOM 6198 C CA . LEU A 1 48 ? 1.762 -6.720 -8.161 1.00 0.00 48 LEU A CA 8
ATOM 6199 C C . LEU A 1 48 ? 1.584 -7.970 -7.305 1.00 0.00 48 LEU A C 8
ATOM 6200 O O . LEU A 1 48 ? 2.256 -8.980 -7.514 1.00 0.00 48 LEU A O 8
ATOM 6216 N N . CYS A 1 49 ? 0.672 -7.896 -6.341 1.00 0.00 49 CYS A N 8
ATOM 6217 C CA . CYS A 1 49 ? 0.402 -9.021 -5.454 1.00 0.00 49 CYS A CA 8
ATOM 6218 C C . CYS A 1 49 ? -0.600 -9.983 -6.085 1.00 0.00 49 CYS A C 8
ATOM 6219 O O . CYS A 1 49 ? -1.527 -10.452 -5.424 1.00 0.00 49 CYS A O 8
ATOM 6226 N N . SER A 1 50 ? -0.408 -10.273 -7.368 1.00 0.00 50 SER A N 8
ATOM 6227 C CA . SER A 1 50 ? -1.297 -11.176 -8.089 1.00 0.00 50 SER A CA 8
ATOM 6228 C C . SER A 1 50 ? -1.146 -12.607 -7.582 1.00 0.00 50 SER A C 8
ATOM 6229 O O . SER A 1 50 ? -0.120 -13.249 -7.799 1.00 0.00 50 SER A O 8
ATOM 6237 N N . GLY A 1 51 ? -2.179 -13.099 -6.904 1.00 0.00 51 GLY A N 8
ATOM 6238 C CA . GLY A 1 51 ? -2.143 -14.450 -6.375 1.00 0.00 51 GLY A CA 8
ATOM 6239 C C . GLY A 1 51 ? -2.097 -14.479 -4.860 1.00 0.00 51 GLY A C 8
ATOM 6240 O O . GLY A 1 51 ? -1.320 -13.764 -4.228 1.00 0.00 51 GLY A O 8
ATOM 6244 N N . PRO A 1 52 ? -2.947 -15.321 -4.255 1.00 0.00 52 PRO A N 8
ATOM 6245 C CA . PRO A 1 52 ? -3.021 -15.460 -2.797 1.00 0.00 52 PRO A CA 8
ATOM 6246 C C . PRO A 1 52 ? -1.783 -16.135 -2.216 1.00 0.00 52 PRO A C 8
ATOM 6247 O O . PRO A 1 52 ? -1.633 -16.234 -0.998 1.00 0.00 52 PRO A O 8
ATOM 6258 N N . SER A 1 53 ? -0.900 -16.599 -3.094 1.00 0.00 53 SER A N 8
ATOM 6259 C CA . SER A 1 53 ? 0.323 -17.268 -2.668 1.00 0.00 53 SER A CA 8
ATOM 6260 C C . SER A 1 53 ? 0.852 -16.660 -1.373 1.00 0.00 53 SER A C 8
ATOM 6261 O O . SER A 1 53 ? 1.498 -15.612 -1.385 1.00 0.00 53 SER A O 8
ATOM 6269 N N . SER A 1 54 ? 0.573 -17.325 -0.256 1.00 0.00 54 SER A N 8
ATOM 6270 C CA . SER A 1 54 ? 1.017 -16.848 1.048 1.00 0.00 54 SER A CA 8
ATOM 6271 C C . SER A 1 54 ? 1.500 -18.008 1.914 1.00 0.00 54 SER A C 8
ATOM 6272 O O . SER A 1 54 ? 0.762 -18.960 2.165 1.00 0.00 54 SER A O 8
ATOM 6280 N N . GLY A 1 55 ? 2.746 -17.920 2.369 1.00 0.00 55 GLY A N 8
ATOM 6281 C CA . GLY A 1 55 ? 3.308 -18.967 3.202 1.00 0.00 55 GLY A CA 8
ATOM 6282 C C . GLY A 1 55 ? 3.972 -20.061 2.389 1.00 0.00 55 GLY A C 8
ATOM 6283 O O . GLY A 1 55 ? 3.728 -21.237 2.655 1.00 0.00 55 GLY A O 8
ATOM 6289 N N . GLY A 1 1 ? 1.469 -8.819 -18.962 1.00 0.00 1 GLY A N 9
ATOM 6290 C CA . GLY A 1 1 ? 2.792 -8.914 -19.551 1.00 0.00 1 GLY A CA 9
ATOM 6291 C C . GLY A 1 1 ? 3.496 -7.573 -19.613 1.00 0.00 1 GLY A C 9
ATOM 6292 O O . GLY A 1 1 ? 3.662 -7.001 -20.690 1.00 0.00 1 GLY A O 9
ATOM 6296 N N . SER A 1 2 ? 3.910 -7.069 -18.455 1.00 0.00 2 SER A N 9
ATOM 6297 C CA . SER A 1 2 ? 4.595 -5.784 -18.381 1.00 0.00 2 SER A CA 9
ATOM 6298 C C . SER A 1 2 ? 5.404 -5.673 -17.093 1.00 0.00 2 SER A C 9
ATOM 6299 O O . SER A 1 2 ? 4.929 -6.031 -16.015 1.00 0.00 2 SER A O 9
ATOM 6307 N N . SER A 1 3 ? 6.630 -5.174 -17.213 1.00 0.00 3 SER A N 9
ATOM 6308 C CA . SER A 1 3 ? 7.509 -5.018 -16.059 1.00 0.00 3 SER A CA 9
ATOM 6309 C C . SER A 1 3 ? 7.913 -3.558 -15.877 1.00 0.00 3 SER A C 9
ATOM 6310 O O . SER A 1 3 ? 7.798 -2.751 -16.798 1.00 0.00 3 SER A O 9
ATOM 6318 N N . GLY A 1 4 ? 8.388 -3.227 -14.680 1.00 0.00 4 GLY A N 9
ATOM 6319 C CA . GLY A 1 4 ? 8.803 -1.865 -14.398 1.00 0.00 4 GLY A CA 9
ATOM 6320 C C . GLY A 1 4 ? 10.011 -1.805 -13.484 1.00 0.00 4 GLY A C 9
ATOM 6321 O O . GLY A 1 4 ? 10.463 -2.829 -12.973 1.00 0.00 4 GLY A O 9
ATOM 6325 N N . SER A 1 5 ? 10.537 -0.601 -13.281 1.00 0.00 5 SER A N 9
ATOM 6326 C CA . SER A 1 5 ? 11.705 -0.412 -12.427 1.00 0.00 5 SER A CA 9
ATOM 6327 C C . SER A 1 5 ? 11.304 0.196 -11.086 1.00 0.00 5 SER A C 9
ATOM 6328 O O . SER A 1 5 ? 11.419 1.404 -10.881 1.00 0.00 5 SER A O 9
ATOM 6336 N N . SER A 1 6 ? 10.834 -0.651 -10.176 1.00 0.00 6 SER A N 9
ATOM 6337 C CA . SER A 1 6 ? 10.412 -0.198 -8.856 1.00 0.00 6 SER A CA 9
ATOM 6338 C C . SER A 1 6 ? 9.564 1.066 -8.960 1.00 0.00 6 SER A C 9
ATOM 6339 O O . SER A 1 6 ? 9.755 2.019 -8.207 1.00 0.00 6 SER A O 9
ATOM 6347 N N . GLY A 1 7 ? 8.626 1.066 -9.902 1.00 0.00 7 GLY A N 9
ATOM 6348 C CA . GLY A 1 7 ? 7.762 2.217 -10.089 1.00 0.00 7 GLY A CA 9
ATOM 6349 C C . GLY A 1 7 ? 6.293 1.868 -9.953 1.00 0.00 7 GLY A C 9
ATOM 6350 O O . GLY A 1 7 ? 5.943 0.723 -9.665 1.00 0.00 7 GLY A O 9
ATOM 6354 N N . CYS A 1 8 ? 5.430 2.857 -10.160 1.00 0.00 8 CYS A N 9
ATOM 6355 C CA . CYS A 1 8 ? 3.991 2.650 -10.057 1.00 0.00 8 CYS A CA 9
ATOM 6356 C C . CYS A 1 8 ? 3.515 1.615 -11.072 1.00 0.00 8 CYS A C 9
ATOM 6357 O O . CYS A 1 8 ? 3.621 1.804 -12.284 1.00 0.00 8 CYS A O 9
ATOM 6364 N N . PRO A 1 9 ? 2.979 0.494 -10.568 1.00 0.00 9 PRO A N 9
ATOM 6365 C CA . PRO A 1 9 ? 2.476 -0.593 -11.413 1.00 0.00 9 PRO A CA 9
ATOM 6366 C C . PRO A 1 9 ? 1.205 -0.204 -12.162 1.00 0.00 9 PRO A C 9
ATOM 6367 O O . PRO A 1 9 ? 0.612 -1.024 -12.863 1.00 0.00 9 PRO A O 9
ATOM 6378 N N . ILE A 1 10 ? 0.793 1.050 -12.008 1.00 0.00 10 ILE A N 9
ATOM 6379 C CA . ILE A 1 10 ? -0.406 1.546 -12.671 1.00 0.00 10 ILE A CA 9
ATOM 6380 C C . ILE A 1 10 ? -0.052 2.358 -13.913 1.00 0.00 10 ILE A C 9
ATOM 6381 O O . ILE A 1 10 ? -0.446 2.012 -15.027 1.00 0.00 10 ILE A O 9
ATOM 6397 N N . CYS A 1 11 ? 0.696 3.438 -13.713 1.00 0.00 11 CYS A N 9
ATOM 6398 C CA . CYS A 1 11 ? 1.105 4.299 -14.816 1.00 0.00 11 CYS A CA 9
ATOM 6399 C C . CYS A 1 11 ? 2.519 3.958 -15.276 1.00 0.00 11 CYS A C 9
ATOM 6400 O O . CYS A 1 11 ? 2.966 4.408 -16.332 1.00 0.00 11 CYS A O 9
ATOM 6407 N N . LEU A 1 12 ? 3.219 3.159 -14.478 1.00 0.00 12 LEU A N 9
ATOM 6408 C CA . LEU A 1 12 ? 4.582 2.756 -14.803 1.00 0.00 12 LEU A CA 9
ATOM 6409 C C . LEU A 1 12 ? 5.490 3.973 -14.950 1.00 0.00 12 LEU A C 9
ATOM 6410 O O . LEU A 1 12 ? 6.270 4.066 -15.896 1.00 0.00 12 LEU A O 9
ATOM 6426 N N . GLU A 1 13 ? 5.382 4.902 -14.005 1.00 0.00 13 GLU A N 9
ATOM 6427 C CA . GLU A 1 13 ? 6.195 6.113 -14.029 1.00 0.00 13 GLU A CA 9
ATOM 6428 C C . GLU A 1 13 ? 6.878 6.336 -12.683 1.00 0.00 13 GLU A C 9
ATOM 6429 O O . GLU A 1 13 ? 6.254 6.209 -11.630 1.00 0.00 13 GLU A O 9
ATOM 6441 N N . ASP A 1 14 ? 8.163 6.669 -12.727 1.00 0.00 14 ASP A N 9
ATOM 6442 C CA . ASP A 1 14 ? 8.932 6.911 -11.512 1.00 0.00 14 ASP A CA 9
ATOM 6443 C C . ASP A 1 14 ? 8.092 7.650 -10.476 1.00 0.00 14 ASP A C 9
ATOM 6444 O O . ASP A 1 14 ? 7.451 8.655 -10.784 1.00 0.00 14 ASP A O 9
ATOM 6453 N N . ILE A 1 15 ? 8.099 7.145 -9.247 1.00 0.00 15 ILE A N 9
ATOM 6454 C CA . ILE A 1 15 ? 7.338 7.758 -8.165 1.00 0.00 15 ILE A CA 9
ATOM 6455 C C . ILE A 1 15 ? 8.220 8.673 -7.322 1.00 0.00 15 ILE A C 9
ATOM 6456 O O . ILE A 1 15 ? 8.800 8.246 -6.323 1.00 0.00 15 ILE A O 9
ATOM 6472 N N . HIS A 1 16 ? 8.314 9.934 -7.730 1.00 0.00 16 HIS A N 9
ATOM 6473 C CA . HIS A 1 16 ? 9.124 10.912 -7.010 1.00 0.00 16 HIS A CA 9
ATOM 6474 C C . HIS A 1 16 ? 8.450 11.318 -5.703 1.00 0.00 16 HIS A C 9
ATOM 6475 O O . HIS A 1 16 ? 7.390 11.946 -5.707 1.00 0.00 16 HIS A O 9
ATOM 6489 N N . THR A 1 17 ? 9.071 10.956 -4.585 1.00 0.00 17 THR A N 9
ATOM 6490 C CA . THR A 1 17 ? 8.531 11.281 -3.271 1.00 0.00 17 THR A CA 9
ATOM 6491 C C . THR A 1 17 ? 8.935 12.687 -2.843 1.00 0.00 17 THR A C 9
ATOM 6492 O O . THR A 1 17 ? 9.200 12.936 -1.666 1.00 0.00 17 THR A O 9
ATOM 6503 N N . SER A 1 18 ? 8.980 13.604 -3.804 1.00 0.00 18 SER A N 9
ATOM 6504 C CA . SER A 1 18 ? 9.356 14.985 -3.526 1.00 0.00 18 SER A CA 9
ATOM 6505 C C . SER A 1 18 ? 8.396 15.957 -4.207 1.00 0.00 18 SER A C 9
ATOM 6506 O O . SER A 1 18 ? 8.056 17.001 -3.651 1.00 0.00 18 SER A O 9
ATOM 6514 N N . ARG A 1 19 ? 7.964 15.604 -5.413 1.00 0.00 19 ARG A N 9
ATOM 6515 C CA . ARG A 1 19 ? 7.045 16.444 -6.171 1.00 0.00 19 ARG A CA 9
ATOM 6516 C C . ARG A 1 19 ? 5.608 15.956 -6.015 1.00 0.00 19 ARG A C 9
ATOM 6517 O O . ARG A 1 19 ? 4.695 16.746 -5.773 1.00 0.00 19 ARG A O 9
ATOM 6538 N N . VAL A 1 20 ? 5.413 14.648 -6.155 1.00 0.00 20 VAL A N 9
ATOM 6539 C CA . VAL A 1 20 ? 4.088 14.054 -6.029 1.00 0.00 20 VAL A CA 9
ATOM 6540 C C . VAL A 1 20 ? 3.993 13.182 -4.783 1.00 0.00 20 VAL A C 9
ATOM 6541 O O . VAL A 1 20 ? 4.996 12.653 -4.304 1.00 0.00 20 VAL A O 9
ATOM 6554 N N . VAL A 1 21 ? 2.779 13.034 -4.261 1.00 0.00 21 VAL A N 9
ATOM 6555 C CA . VAL A 1 21 ? 2.552 12.224 -3.071 1.00 0.00 21 VAL A CA 9
ATOM 6556 C C . VAL A 1 21 ? 2.715 10.740 -3.377 1.00 0.00 21 VAL A C 9
ATOM 6557 O O . VAL A 1 21 ? 2.629 10.320 -4.531 1.00 0.00 21 VAL A O 9
ATOM 6570 N N . ALA A 1 22 ? 2.950 9.949 -2.335 1.00 0.00 22 ALA A N 9
ATOM 6571 C CA . ALA A 1 22 ? 3.123 8.510 -2.492 1.00 0.00 22 ALA A CA 9
ATOM 6572 C C . ALA A 1 22 ? 2.220 7.741 -1.534 1.00 0.00 22 ALA A C 9
ATOM 6573 O O . ALA A 1 22 ? 2.344 7.863 -0.315 1.00 0.00 22 ALA A O 9
ATOM 6580 N N . HIS A 1 23 ? 1.311 6.948 -2.093 1.00 0.00 23 HIS A N 9
ATOM 6581 C CA . HIS A 1 23 ? 0.386 6.158 -1.288 1.00 0.00 23 HIS A CA 9
ATOM 6582 C C . HIS A 1 23 ? 0.871 4.717 -1.160 1.00 0.00 23 HIS A C 9
ATOM 6583 O O . HIS A 1 23 ? 0.717 3.916 -2.081 1.00 0.00 23 HIS A O 9
ATOM 6597 N N . VAL A 1 24 ? 1.459 4.396 -0.011 1.00 0.00 24 VAL A N 9
ATOM 6598 C CA . VAL A 1 24 ? 1.966 3.052 0.237 1.00 0.00 24 VAL A CA 9
ATOM 6599 C C . VAL A 1 24 ? 0.838 2.101 0.624 1.00 0.00 24 VAL A C 9
ATOM 6600 O O . VAL A 1 24 ? 0.037 2.398 1.511 1.00 0.00 24 VAL A O 9
ATOM 6613 N N . LEU A 1 25 ? 0.780 0.957 -0.048 1.00 0.00 25 LEU A N 9
ATOM 6614 C CA . LEU A 1 25 ? -0.250 -0.040 0.225 1.00 0.00 25 LEU A CA 9
ATOM 6615 C C . LEU A 1 25 ? 0.169 -0.956 1.370 1.00 0.00 25 LEU A C 9
ATOM 6616 O O . LEU A 1 25 ? 1.353 -1.119 1.666 1.00 0.00 25 LEU A O 9
ATOM 6632 N N . PRO A 1 26 ? -0.824 -1.572 2.028 1.00 0.00 26 PRO A N 9
ATOM 6633 C CA . PRO A 1 26 ? -0.583 -2.486 3.149 1.00 0.00 26 PRO A CA 9
ATOM 6634 C C . PRO A 1 26 ? 0.064 -3.793 2.703 1.00 0.00 26 PRO A C 9
ATOM 6635 O O . PRO A 1 26 ? 0.294 -4.691 3.513 1.00 0.00 26 PRO A O 9
ATOM 6646 N N . CYS A 1 27 ? 0.356 -3.892 1.411 1.00 0.00 27 CYS A N 9
ATOM 6647 C CA . CYS A 1 27 ? 0.976 -5.089 0.857 1.00 0.00 27 CYS A CA 9
ATOM 6648 C C . CYS A 1 27 ? 2.483 -4.901 0.706 1.00 0.00 27 CYS A C 9
ATOM 6649 O O . CYS A 1 27 ? 3.262 -5.822 0.946 1.00 0.00 27 CYS A O 9
ATOM 6656 N N . GLY A 1 28 ? 2.887 -3.698 0.306 1.00 0.00 28 GLY A N 9
ATOM 6657 C CA . GLY A 1 28 ? 4.298 -3.410 0.131 1.00 0.00 28 GLY A CA 9
ATOM 6658 C C . GLY A 1 28 ? 4.603 -2.811 -1.228 1.00 0.00 28 GLY A C 9
ATOM 6659 O O . GLY A 1 28 ? 5.598 -3.165 -1.861 1.00 0.00 28 GLY A O 9
ATOM 6663 N N . HIS A 1 29 ? 3.744 -1.903 -1.679 1.00 0.00 29 HIS A N 9
ATOM 6664 C CA . HIS A 1 29 ? 3.925 -1.254 -2.972 1.00 0.00 29 HIS A CA 9
ATOM 6665 C C . HIS A 1 29 ? 3.475 0.203 -2.918 1.00 0.00 29 HIS A C 9
ATOM 6666 O O . HIS A 1 29 ? 2.558 0.552 -2.174 1.00 0.00 29 HIS A O 9
ATOM 6680 N N . LEU A 1 30 ? 4.126 1.048 -3.709 1.00 0.00 30 LEU A N 9
ATOM 6681 C CA . LEU A 1 30 ? 3.793 2.468 -3.751 1.00 0.00 30 LEU A CA 9
ATOM 6682 C C . LEU A 1 30 ? 2.863 2.775 -4.920 1.00 0.00 30 LEU A C 9
ATOM 6683 O O . LEU A 1 30 ? 2.976 2.178 -5.991 1.00 0.00 30 LEU A O 9
ATOM 6699 N N . LEU A 1 31 ? 1.944 3.711 -4.708 1.00 0.00 31 LEU A N 9
ATOM 6700 C CA . LEU A 1 31 ? 0.995 4.100 -5.745 1.00 0.00 31 LEU A CA 9
ATOM 6701 C C . LEU A 1 31 ? 0.773 5.609 -5.742 1.00 0.00 31 LEU A C 9
ATOM 6702 O O . LEU A 1 31 ? 1.180 6.305 -4.811 1.00 0.00 31 LEU A O 9
ATOM 6718 N N . HIS A 1 32 ? 0.121 6.109 -6.787 1.00 0.00 32 HIS A N 9
ATOM 6719 C CA . HIS A 1 32 ? -0.158 7.536 -6.903 1.00 0.00 32 HIS A CA 9
ATOM 6720 C C . HIS A 1 32 ? -1.569 7.854 -6.416 1.00 0.00 32 HIS A C 9
ATOM 6721 O O . HIS A 1 32 ? -2.453 6.997 -6.441 1.00 0.00 32 HIS A O 9
ATOM 6735 N N . ARG A 1 33 ? -1.772 9.091 -5.974 1.00 0.00 33 ARG A N 9
ATOM 6736 C CA . ARG A 1 33 ? -3.074 9.521 -5.480 1.00 0.00 33 ARG A CA 9
ATOM 6737 C C . ARG A 1 33 ? -4.147 9.347 -6.551 1.00 0.00 33 ARG A C 9
ATOM 6738 O O . ARG A 1 33 ? -5.281 8.969 -6.254 1.00 0.00 33 ARG A O 9
ATOM 6759 N N . THR A 1 34 ? -3.781 9.625 -7.798 1.00 0.00 34 THR A N 9
ATOM 6760 C CA . THR A 1 34 ? -4.712 9.500 -8.913 1.00 0.00 34 THR A CA 9
ATOM 6761 C C . THR A 1 34 ? -4.909 8.040 -9.304 1.00 0.00 34 THR A C 9
ATOM 6762 O O . THR A 1 34 ? -6.039 7.557 -9.391 1.00 0.00 34 THR A O 9
ATOM 6773 N N . CYS A 1 35 ? -3.804 7.341 -9.540 1.00 0.00 35 CYS A N 9
ATOM 6774 C CA . CYS A 1 35 ? -3.855 5.935 -9.922 1.00 0.00 35 CYS A CA 9
ATOM 6775 C C . CYS A 1 35 ? -4.664 5.126 -8.912 1.00 0.00 35 CYS A C 9
ATOM 6776 O O . CYS A 1 35 ? -5.390 4.202 -9.280 1.00 0.00 35 CYS A O 9
ATOM 6783 N N . TYR A 1 36 ? -4.535 5.481 -7.638 1.00 0.00 36 TYR A N 9
ATOM 6784 C CA . TYR A 1 36 ? -5.251 4.787 -6.575 1.00 0.00 36 TYR A CA 9
ATOM 6785 C C . TYR A 1 36 ? -6.749 5.069 -6.654 1.00 0.00 36 TYR A C 9
ATOM 6786 O O . TYR A 1 36 ? -7.570 4.212 -6.328 1.00 0.00 36 TYR A O 9
ATOM 6804 N N . GLU A 1 37 ? -7.095 6.276 -7.089 1.00 0.00 37 GLU A N 9
ATOM 6805 C CA . GLU A 1 37 ? -8.493 6.672 -7.211 1.00 0.00 37 GLU A CA 9
ATOM 6806 C C . GLU A 1 37 ? -9.208 5.828 -8.263 1.00 0.00 37 GLU A C 9
ATOM 6807 O O . GLU A 1 37 ? -10.434 5.722 -8.260 1.00 0.00 37 GLU A O 9
ATOM 6819 N N . GLU A 1 38 ? -8.431 5.231 -9.162 1.00 0.00 38 GLU A N 9
ATOM 6820 C CA . GLU A 1 38 ? -8.990 4.399 -10.220 1.00 0.00 38 GLU A CA 9
ATOM 6821 C C . GLU A 1 38 ? -9.170 2.960 -9.743 1.00 0.00 38 GLU A C 9
ATOM 6822 O O . GLU A 1 38 ? -10.293 2.482 -9.591 1.00 0.00 38 GLU A O 9
ATOM 6834 N N . MET A 1 39 ? -8.054 2.277 -9.510 1.00 0.00 39 MET A N 9
ATOM 6835 C CA . MET A 1 39 ? -8.088 0.893 -9.050 1.00 0.00 39 MET A CA 9
ATOM 6836 C C . MET A 1 39 ? -9.131 0.711 -7.953 1.00 0.00 39 MET A C 9
ATOM 6837 O O . MET A 1 39 ? -9.711 -0.366 -7.805 1.00 0.00 39 MET A O 9
ATOM 6851 N N . LEU A 1 40 ? -9.366 1.769 -7.184 1.00 0.00 40 LEU A N 9
ATOM 6852 C CA . LEU A 1 40 ? -10.340 1.725 -6.099 1.00 0.00 40 LEU A CA 9
ATOM 6853 C C . LEU A 1 40 ? -11.718 1.328 -6.619 1.00 0.00 40 LEU A C 9
ATOM 6854 O O . LEU A 1 40 ? -12.337 0.390 -6.117 1.00 0.00 40 LEU A O 9
ATOM 6870 N N . LYS A 1 41 ? -12.192 2.047 -7.631 1.00 0.00 41 LYS A N 9
ATOM 6871 C CA . LYS A 1 41 ? -13.495 1.769 -8.223 1.00 0.00 41 LYS A CA 9
ATOM 6872 C C . LYS A 1 41 ? -13.452 0.494 -9.059 1.00 0.00 41 LYS A C 9
ATOM 6873 O O . LYS A 1 41 ? -14.430 -0.250 -9.123 1.00 0.00 41 LYS A O 9
ATOM 6892 N N . GLU A 1 42 ? -12.311 0.248 -9.697 1.00 0.00 42 GLU A N 9
ATOM 6893 C CA . GLU A 1 42 ? -12.142 -0.938 -10.528 1.00 0.00 42 GLU A CA 9
ATOM 6894 C C . GLU A 1 42 ? -12.114 -2.202 -9.673 1.00 0.00 42 GLU A C 9
ATOM 6895 O O . GLU A 1 42 ? -11.876 -2.144 -8.467 1.00 0.00 42 GLU A O 9
ATOM 6907 N N . GLY A 1 43 ? -12.359 -3.344 -10.308 1.00 0.00 43 GLY A N 9
ATOM 6908 C CA . GLY A 1 43 ? -12.358 -4.606 -9.591 1.00 0.00 43 GLY A CA 9
ATOM 6909 C C . GLY A 1 43 ? -10.959 -5.150 -9.377 1.00 0.00 43 GLY A C 9
ATOM 6910 O O . GLY A 1 43 ? -10.736 -6.358 -9.462 1.00 0.00 43 GLY A O 9
ATOM 6914 N N . TYR A 1 44 ? -10.014 -4.258 -9.102 1.00 0.00 44 TYR A N 9
ATOM 6915 C CA . TYR A 1 44 ? -8.629 -4.655 -8.881 1.00 0.00 44 TYR A CA 9
ATOM 6916 C C . TYR A 1 44 ? -7.939 -3.704 -7.907 1.00 0.00 44 TYR A C 9
ATOM 6917 O O . TYR A 1 44 ? -8.098 -2.487 -7.994 1.00 0.00 44 TYR A O 9
ATOM 6935 N N . ARG A 1 45 ? -7.171 -4.270 -6.982 1.00 0.00 45 ARG A N 9
ATOM 6936 C CA . ARG A 1 45 ? -6.456 -3.474 -5.991 1.00 0.00 45 ARG A CA 9
ATOM 6937 C C . ARG A 1 45 ? -4.985 -3.328 -6.370 1.00 0.00 45 ARG A C 9
ATOM 6938 O O . ARG A 1 45 ? -4.552 -2.267 -6.820 1.00 0.00 45 ARG A O 9
ATOM 6959 N N . CYS A 1 46 ? -4.222 -4.400 -6.185 1.00 0.00 46 CYS A N 9
ATOM 6960 C CA . CYS A 1 46 ? -2.800 -4.392 -6.506 1.00 0.00 46 CYS A CA 9
ATOM 6961 C C . CYS A 1 46 ? -2.451 -5.533 -7.456 1.00 0.00 46 CYS A C 9
ATOM 6962 O O . CYS A 1 46 ? -2.497 -6.710 -7.097 1.00 0.00 46 CYS A O 9
ATOM 6969 N N . PRO A 1 47 ? -2.092 -5.179 -8.699 1.00 0.00 47 PRO A N 9
ATOM 6970 C CA . PRO A 1 47 ? -1.726 -6.158 -9.727 1.00 0.00 47 PRO A CA 9
ATOM 6971 C C . PRO A 1 47 ? -0.394 -6.840 -9.431 1.00 0.00 47 PRO A C 9
ATOM 6972 O O . PRO A 1 47 ? -0.129 -7.943 -9.912 1.00 0.00 47 PRO A O 9
ATOM 6983 N N . LEU A 1 48 ? 0.440 -6.177 -8.638 1.00 0.00 48 LEU A N 9
ATOM 6984 C CA . LEU A 1 48 ? 1.746 -6.720 -8.277 1.00 0.00 48 LEU A CA 9
ATOM 6985 C C . LEU A 1 48 ? 1.600 -7.898 -7.320 1.00 0.00 48 LEU A C 9
ATOM 6986 O O . LEU A 1 48 ? 2.417 -8.819 -7.323 1.00 0.00 48 LEU A O 9
ATOM 7002 N N . CYS A 1 49 ? 0.553 -7.863 -6.502 1.00 0.00 49 CYS A N 9
ATOM 7003 C CA . CYS A 1 49 ? 0.298 -8.928 -5.539 1.00 0.00 49 CYS A CA 9
ATOM 7004 C C . CYS A 1 49 ? -0.688 -9.947 -6.104 1.00 0.00 49 CYS A C 9
ATOM 7005 O O . CYS A 1 49 ? -1.887 -9.879 -5.836 1.00 0.00 49 CYS A O 9
ATOM 7012 N N . SER A 1 50 ? -0.172 -10.890 -6.886 1.00 0.00 50 SER A N 9
ATOM 7013 C CA . SER A 1 50 ? -1.007 -11.921 -7.491 1.00 0.00 50 SER A CA 9
ATOM 7014 C C . SER A 1 50 ? -1.567 -12.860 -6.428 1.00 0.00 50 SER A C 9
ATOM 7015 O O . SER A 1 50 ? -1.150 -12.825 -5.271 1.00 0.00 50 SER A O 9
ATOM 7023 N N . GLY A 1 51 ? -2.515 -13.701 -6.830 1.00 0.00 51 GLY A N 9
ATOM 7024 C CA . GLY A 1 51 ? -3.118 -14.639 -5.900 1.00 0.00 51 GLY A CA 9
ATOM 7025 C C . GLY A 1 51 ? -4.402 -15.241 -6.435 1.00 0.00 51 GLY A C 9
ATOM 7026 O O . GLY A 1 51 ? -4.550 -15.476 -7.635 1.00 0.00 51 GLY A O 9
ATOM 7030 N N . PRO A 1 52 ? -5.358 -15.504 -5.532 1.00 0.00 52 PRO A N 9
ATOM 7031 C CA . PRO A 1 52 ? -6.653 -16.088 -5.897 1.00 0.00 52 PRO A CA 9
ATOM 7032 C C . PRO A 1 52 ? -7.525 -15.116 -6.685 1.00 0.00 52 PRO A C 9
ATOM 7033 O O . PRO A 1 52 ? -8.240 -14.299 -6.105 1.00 0.00 52 PRO A O 9
ATOM 7044 N N . SER A 1 53 ? -7.463 -15.212 -8.009 1.00 0.00 53 SER A N 9
ATOM 7045 C CA . SER A 1 53 ? -8.246 -14.339 -8.876 1.00 0.00 53 SER A CA 9
ATOM 7046 C C . SER A 1 53 ? -8.993 -15.149 -9.931 1.00 0.00 53 SER A C 9
ATOM 7047 O O . SER A 1 53 ? -9.040 -14.771 -11.102 1.00 0.00 53 SER A O 9
ATOM 7055 N N . SER A 1 54 ? -9.576 -16.266 -9.507 1.00 0.00 54 SER A N 9
ATOM 7056 C CA . SER A 1 54 ? -10.318 -17.133 -10.415 1.00 0.00 54 SER A CA 9
ATOM 7057 C C . SER A 1 54 ? -11.378 -16.343 -11.175 1.00 0.00 54 SER A C 9
ATOM 7058 O O . SER A 1 54 ? -12.106 -15.539 -10.594 1.00 0.00 54 SER A O 9
ATOM 7066 N N . GLY A 1 55 ? -11.459 -16.578 -12.482 1.00 0.00 55 GLY A N 9
ATOM 7067 C CA . GLY A 1 55 ? -12.432 -15.881 -13.302 1.00 0.00 55 GLY A CA 9
ATOM 7068 C C . GLY A 1 55 ? -11.786 -15.082 -14.417 1.00 0.00 55 GLY A C 9
ATOM 7069 O O . GLY A 1 55 ? -12.216 -15.198 -15.563 1.00 0.00 55 GLY A O 9
ATOM 7075 N N . GLY A 1 1 ? 12.692 -6.895 -19.515 1.00 0.00 1 GLY A N 10
ATOM 7076 C CA . GLY A 1 1 ? 12.474 -6.214 -18.252 1.00 0.00 1 GLY A CA 10
ATOM 7077 C C . GLY A 1 1 ? 11.236 -6.711 -17.532 1.00 0.00 1 GLY A C 10
ATOM 7078 O O . GLY A 1 1 ? 11.062 -7.915 -17.342 1.00 0.00 1 GLY A O 10
ATOM 7082 N N . SER A 1 2 ? 10.376 -5.783 -17.127 1.00 0.00 2 SER A N 10
ATOM 7083 C CA . SER A 1 2 ? 9.151 -6.133 -16.418 1.00 0.00 2 SER A CA 10
ATOM 7084 C C . SER A 1 2 ? 9.425 -7.182 -15.345 1.00 0.00 2 SER A C 10
ATOM 7085 O O . SER A 1 2 ? 8.658 -8.130 -15.177 1.00 0.00 2 SER A O 10
ATOM 7093 N N . SER A 1 3 ? 10.525 -7.004 -14.620 1.00 0.00 3 SER A N 10
ATOM 7094 C CA . SER A 1 3 ? 10.905 -7.936 -13.565 1.00 0.00 3 SER A CA 10
ATOM 7095 C C . SER A 1 3 ? 11.224 -7.192 -12.272 1.00 0.00 3 SER A C 10
ATOM 7096 O O . SER A 1 3 ? 12.271 -6.557 -12.149 1.00 0.00 3 SER A O 10
ATOM 7104 N N . GLY A 1 4 ? 10.311 -7.275 -11.308 1.00 0.00 4 GLY A N 10
ATOM 7105 C CA . GLY A 1 4 ? 10.513 -6.606 -10.036 1.00 0.00 4 GLY A CA 10
ATOM 7106 C C . GLY A 1 4 ? 9.757 -5.295 -9.945 1.00 0.00 4 GLY A C 10
ATOM 7107 O O . GLY A 1 4 ? 9.317 -4.752 -10.959 1.00 0.00 4 GLY A O 10
ATOM 7111 N N . SER A 1 5 ? 9.602 -4.786 -8.727 1.00 0.00 5 SER A N 10
ATOM 7112 C CA . SER A 1 5 ? 8.889 -3.534 -8.506 1.00 0.00 5 SER A CA 10
ATOM 7113 C C . SER A 1 5 ? 9.409 -2.441 -9.435 1.00 0.00 5 SER A C 10
ATOM 7114 O O . SER A 1 5 ? 10.422 -1.801 -9.153 1.00 0.00 5 SER A O 10
ATOM 7122 N N . SER A 1 6 ? 8.708 -2.235 -10.546 1.00 0.00 6 SER A N 10
ATOM 7123 C CA . SER A 1 6 ? 9.100 -1.223 -11.520 1.00 0.00 6 SER A CA 10
ATOM 7124 C C . SER A 1 6 ? 8.174 -0.012 -11.448 1.00 0.00 6 SER A C 10
ATOM 7125 O O . SER A 1 6 ? 7.143 0.034 -12.117 1.00 0.00 6 SER A O 10
ATOM 7133 N N . GLY A 1 7 ? 8.552 0.966 -10.631 1.00 0.00 7 GLY A N 10
ATOM 7134 C CA . GLY A 1 7 ? 7.745 2.164 -10.486 1.00 0.00 7 GLY A CA 10
ATOM 7135 C C . GLY A 1 7 ? 6.285 1.852 -10.223 1.00 0.00 7 GLY A C 10
ATOM 7136 O O . GLY A 1 7 ? 5.959 0.815 -9.644 1.00 0.00 7 GLY A O 10
ATOM 7140 N N . CYS A 1 8 ? 5.404 2.751 -10.646 1.00 0.00 8 CYS A N 10
ATOM 7141 C CA . CYS A 1 8 ? 3.971 2.568 -10.451 1.00 0.00 8 CYS A CA 10
ATOM 7142 C C . CYS A 1 8 ? 3.416 1.537 -11.429 1.00 0.00 8 CYS A C 10
ATOM 7143 O O . CYS A 1 8 ? 3.504 1.690 -12.648 1.00 0.00 8 CYS A O 10
ATOM 7150 N N . PRO A 1 9 ? 2.830 0.460 -10.884 1.00 0.00 9 PRO A N 10
ATOM 7151 C CA . PRO A 1 9 ? 2.248 -0.617 -11.690 1.00 0.00 9 PRO A CA 10
ATOM 7152 C C . PRO A 1 9 ? 0.984 -0.177 -12.421 1.00 0.00 9 PRO A C 10
ATOM 7153 O O . PRO A 1 9 ? 0.340 -0.976 -13.102 1.00 0.00 9 PRO A O 10
ATOM 7164 N N . ILE A 1 10 ? 0.635 1.096 -12.275 1.00 0.00 10 ILE A N 10
ATOM 7165 C CA . ILE A 1 10 ? -0.551 1.642 -12.923 1.00 0.00 10 ILE A CA 10
ATOM 7166 C C . ILE A 1 10 ? -0.179 2.443 -14.166 1.00 0.00 10 ILE A C 10
ATOM 7167 O O . ILE A 1 10 ? -0.469 2.036 -15.291 1.00 0.00 10 ILE A O 10
ATOM 7183 N N . CYS A 1 11 ? 0.467 3.585 -13.956 1.00 0.00 11 CYS A N 10
ATOM 7184 C CA . CYS A 1 11 ? 0.881 4.444 -15.058 1.00 0.00 11 CYS A CA 10
ATOM 7185 C C . CYS A 1 11 ? 2.238 4.011 -15.606 1.00 0.00 11 CYS A C 10
ATOM 7186 O O . CYS A 1 11 ? 2.554 4.249 -16.772 1.00 0.00 11 CYS A O 10
ATOM 7193 N N . LEU A 1 12 ? 3.037 3.375 -14.756 1.00 0.00 12 LEU A N 10
ATOM 7194 C CA . LEU A 1 12 ? 4.360 2.908 -15.153 1.00 0.00 12 LEU A CA 10
ATOM 7195 C C . LEU A 1 12 ? 5.306 4.082 -15.385 1.00 0.00 12 LEU A C 10
ATOM 7196 O O . LEU A 1 12 ? 5.915 4.199 -16.447 1.00 0.00 12 LEU A O 10
ATOM 7212 N N . GLU A 1 13 ? 5.423 4.947 -14.383 1.00 0.00 13 GLU A N 10
ATOM 7213 C CA . GLU A 1 13 ? 6.296 6.112 -14.478 1.00 0.00 13 GLU A CA 10
ATOM 7214 C C . GLU A 1 13 ? 7.011 6.365 -13.155 1.00 0.00 13 GLU A C 10
ATOM 7215 O O . GLU A 1 13 ? 6.402 6.309 -12.086 1.00 0.00 13 GLU A O 10
ATOM 7227 N N . ASP A 1 14 ? 8.308 6.643 -13.234 1.00 0.00 14 ASP A N 10
ATOM 7228 C CA . ASP A 1 14 ? 9.108 6.905 -12.043 1.00 0.00 14 ASP A CA 10
ATOM 7229 C C . ASP A 1 14 ? 8.296 7.664 -10.999 1.00 0.00 14 ASP A C 10
ATOM 7230 O O . ASP A 1 14 ? 7.779 8.749 -11.269 1.00 0.00 14 ASP A O 10
ATOM 7239 N N . ILE A 1 15 ? 8.186 7.086 -9.808 1.00 0.00 15 ILE A N 10
ATOM 7240 C CA . ILE A 1 15 ? 7.436 7.708 -8.723 1.00 0.00 15 ILE A CA 10
ATOM 7241 C C . ILE A 1 15 ? 8.308 8.686 -7.943 1.00 0.00 15 ILE A C 10
ATOM 7242 O O . ILE A 1 15 ? 9.447 8.377 -7.594 1.00 0.00 15 ILE A O 10
ATOM 7258 N N . HIS A 1 16 ? 7.763 9.868 -7.671 1.00 0.00 16 HIS A N 10
ATOM 7259 C CA . HIS A 1 16 ? 8.490 10.892 -6.929 1.00 0.00 16 HIS A CA 10
ATOM 7260 C C . HIS A 1 16 ? 8.044 10.926 -5.471 1.00 0.00 16 HIS A C 10
ATOM 7261 O O . HIS A 1 16 ? 7.241 10.100 -5.036 1.00 0.00 16 HIS A O 10
ATOM 7275 N N . THR A 1 17 ? 8.572 11.886 -4.717 1.00 0.00 17 THR A N 10
ATOM 7276 C CA . THR A 1 17 ? 8.231 12.026 -3.307 1.00 0.00 17 THR A CA 10
ATOM 7277 C C . THR A 1 17 ? 7.781 13.447 -2.989 1.00 0.00 17 THR A C 10
ATOM 7278 O O . THR A 1 17 ? 6.848 13.653 -2.213 1.00 0.00 17 THR A O 10
ATOM 7289 N N . SER A 1 18 ? 8.449 14.424 -3.593 1.00 0.00 18 SER A N 10
ATOM 7290 C CA . SER A 1 18 ? 8.119 15.827 -3.372 1.00 0.00 18 SER A CA 10
ATOM 7291 C C . SER A 1 18 ? 6.948 16.255 -4.250 1.00 0.00 18 SER A C 10
ATOM 7292 O O . SER A 1 18 ? 5.964 16.812 -3.763 1.00 0.00 18 SER A O 10
ATOM 7300 N N . ARG A 1 19 ? 7.062 15.991 -5.548 1.00 0.00 19 ARG A N 10
ATOM 7301 C CA . ARG A 1 19 ? 6.014 16.349 -6.495 1.00 0.00 19 ARG A CA 10
ATOM 7302 C C . ARG A 1 19 ? 4.736 15.563 -6.216 1.00 0.00 19 ARG A C 10
ATOM 7303 O O . ARG A 1 19 ? 3.694 16.141 -5.907 1.00 0.00 19 ARG A O 10
ATOM 7324 N N . VAL A 1 20 ? 4.824 14.241 -6.326 1.00 0.00 20 VAL A N 10
ATOM 7325 C CA . VAL A 1 20 ? 3.676 13.376 -6.085 1.00 0.00 20 VAL A CA 10
ATOM 7326 C C . VAL A 1 20 ? 3.926 12.449 -4.900 1.00 0.00 20 VAL A C 10
ATOM 7327 O O . VAL A 1 20 ? 5.040 11.965 -4.701 1.00 0.00 20 VAL A O 10
ATOM 7340 N N . VAL A 1 21 ? 2.880 12.205 -4.116 1.00 0.00 21 VAL A N 10
ATOM 7341 C CA . VAL A 1 21 ? 2.985 11.335 -2.951 1.00 0.00 21 VAL A CA 10
ATOM 7342 C C . VAL A 1 21 ? 2.973 9.866 -3.360 1.00 0.00 21 VAL A C 10
ATOM 7343 O O . VAL A 1 21 ? 2.436 9.507 -4.407 1.00 0.00 21 VAL A O 10
ATOM 7356 N N . ALA A 1 22 ? 3.569 9.020 -2.526 1.00 0.00 22 ALA A N 10
ATOM 7357 C CA . ALA A 1 22 ? 3.625 7.589 -2.799 1.00 0.00 22 ALA A CA 10
ATOM 7358 C C . ALA A 1 22 ? 2.774 6.807 -1.804 1.00 0.00 22 ALA A C 10
ATOM 7359 O O . ALA A 1 22 ? 3.231 6.470 -0.711 1.00 0.00 22 ALA A O 10
ATOM 7366 N N . HIS A 1 23 ? 1.534 6.522 -2.188 1.00 0.00 23 HIS A N 10
ATOM 7367 C CA . HIS A 1 23 ? 0.619 5.779 -1.329 1.00 0.00 23 HIS A CA 10
ATOM 7368 C C . HIS A 1 23 ? 1.117 4.355 -1.108 1.00 0.00 23 HIS A C 10
ATOM 7369 O O . HIS A 1 23 ? 0.981 3.496 -1.980 1.00 0.00 23 HIS A O 10
ATOM 7383 N N . VAL A 1 24 ? 1.696 4.110 0.064 1.00 0.00 24 VAL A N 10
ATOM 7384 C CA . VAL A 1 24 ? 2.215 2.790 0.400 1.00 0.00 24 VAL A CA 10
ATOM 7385 C C . VAL A 1 24 ? 1.087 1.838 0.784 1.00 0.00 24 VAL A C 10
ATOM 7386 O O . VAL A 1 24 ? 0.556 1.903 1.893 1.00 0.00 24 VAL A O 10
ATOM 7399 N N . LEU A 1 25 ? 0.726 0.955 -0.140 1.00 0.00 25 LEU A N 10
ATOM 7400 C CA . LEU A 1 25 ? -0.339 -0.013 0.101 1.00 0.00 25 LEU A CA 10
ATOM 7401 C C . LEU A 1 25 ? -0.014 -0.891 1.305 1.00 0.00 25 LEU A C 10
ATOM 7402 O O . LEU A 1 25 ? 1.144 -1.059 1.687 1.00 0.00 25 LEU A O 10
ATOM 7418 N N . PRO A 1 26 ? -1.059 -1.468 1.916 1.00 0.00 26 PRO A N 10
ATOM 7419 C CA . PRO A 1 26 ? -0.910 -2.342 3.084 1.00 0.00 26 PRO A CA 10
ATOM 7420 C C . PRO A 1 26 ? -0.256 -3.673 2.732 1.00 0.00 26 PRO A C 10
ATOM 7421 O O . PRO A 1 26 ? -0.098 -4.545 3.588 1.00 0.00 26 PRO A O 10
ATOM 7432 N N . CYS A 1 27 ? 0.122 -3.825 1.467 1.00 0.00 27 CYS A N 10
ATOM 7433 C CA . CYS A 1 27 ? 0.759 -5.051 1.001 1.00 0.00 27 CYS A CA 10
ATOM 7434 C C . CYS A 1 27 ? 2.275 -4.887 0.941 1.00 0.00 27 CYS A C 10
ATOM 7435 O O . CYS A 1 27 ? 3.023 -5.803 1.283 1.00 0.00 27 CYS A O 10
ATOM 7442 N N . GLY A 1 28 ? 2.722 -3.714 0.504 1.00 0.00 28 GLY A N 10
ATOM 7443 C CA . GLY A 1 28 ? 4.146 -3.451 0.408 1.00 0.00 28 GLY A CA 10
ATOM 7444 C C . GLY A 1 28 ? 4.541 -2.891 -0.944 1.00 0.00 28 GLY A C 10
ATOM 7445 O O . GLY A 1 28 ? 5.571 -3.270 -1.504 1.00 0.00 28 GLY A O 10
ATOM 7449 N N . HIS A 1 29 ? 3.722 -1.987 -1.472 1.00 0.00 29 HIS A N 10
ATOM 7450 C CA . HIS A 1 29 ? 3.991 -1.375 -2.768 1.00 0.00 29 HIS A CA 10
ATOM 7451 C C . HIS A 1 29 ? 3.691 0.121 -2.735 1.00 0.00 29 HIS A C 10
ATOM 7452 O O . HIS A 1 29 ? 3.008 0.608 -1.833 1.00 0.00 29 HIS A O 10
ATOM 7466 N N . LEU A 1 30 ? 4.207 0.844 -3.722 1.00 0.00 30 LEU A N 10
ATOM 7467 C CA . LEU A 1 30 ? 3.995 2.285 -3.806 1.00 0.00 30 LEU A CA 10
ATOM 7468 C C . LEU A 1 30 ? 3.081 2.634 -4.976 1.00 0.00 30 LEU A C 10
ATOM 7469 O O . LEU A 1 30 ? 3.205 2.071 -6.065 1.00 0.00 30 LEU A O 10
ATOM 7485 N N . LEU A 1 31 ? 2.163 3.566 -4.745 1.00 0.00 31 LEU A N 10
ATOM 7486 C CA . LEU A 1 31 ? 1.228 3.992 -5.781 1.00 0.00 31 LEU A CA 10
ATOM 7487 C C . LEU A 1 31 ? 1.008 5.501 -5.728 1.00 0.00 31 LEU A C 10
ATOM 7488 O O . LEU A 1 31 ? 1.440 6.170 -4.789 1.00 0.00 31 LEU A O 10
ATOM 7504 N N . HIS A 1 32 ? 0.332 6.031 -6.743 1.00 0.00 32 HIS A N 10
ATOM 7505 C CA . HIS A 1 32 ? 0.052 7.461 -6.811 1.00 0.00 32 HIS A CA 10
ATOM 7506 C C . HIS A 1 32 ? -1.329 7.772 -6.242 1.00 0.00 32 HIS A C 10
ATOM 7507 O O . HIS A 1 32 ? -2.211 6.913 -6.224 1.00 0.00 32 HIS A O 10
ATOM 7521 N N . ARG A 1 33 ? -1.510 9.004 -5.779 1.00 0.00 33 ARG A N 10
ATOM 7522 C CA . ARG A 1 33 ? -2.783 9.427 -5.208 1.00 0.00 33 ARG A CA 10
ATOM 7523 C C . ARG A 1 33 ? -3.862 9.504 -6.284 1.00 0.00 33 ARG A C 10
ATOM 7524 O O . ARG A 1 33 ? -5.055 9.422 -5.990 1.00 0.00 33 ARG A O 10
ATOM 7545 N N . THR A 1 34 ? -3.435 9.664 -7.533 1.00 0.00 34 THR A N 10
ATOM 7546 C CA . THR A 1 34 ? -4.364 9.754 -8.652 1.00 0.00 34 THR A CA 10
ATOM 7547 C C . THR A 1 34 ? -4.576 8.391 -9.302 1.00 0.00 34 THR A C 10
ATOM 7548 O O . THR A 1 34 ? -5.573 8.168 -9.989 1.00 0.00 34 THR A O 10
ATOM 7559 N N . CYS A 1 35 ? -3.631 7.483 -9.082 1.00 0.00 35 CYS A N 10
ATOM 7560 C CA . CYS A 1 35 ? -3.713 6.141 -9.646 1.00 0.00 35 CYS A CA 10
ATOM 7561 C C . CYS A 1 35 ? -4.539 5.223 -8.749 1.00 0.00 35 CYS A C 10
ATOM 7562 O O . CYS A 1 35 ? -5.233 4.327 -9.230 1.00 0.00 35 CYS A O 10
ATOM 7569 N N . TYR A 1 36 ? -4.458 5.454 -7.443 1.00 0.00 36 TYR A N 10
ATOM 7570 C CA . TYR A 1 36 ? -5.196 4.647 -6.478 1.00 0.00 36 TYR A CA 10
ATOM 7571 C C . TYR A 1 36 ? -6.688 4.959 -6.534 1.00 0.00 36 TYR A C 10
ATOM 7572 O O . TYR A 1 36 ? -7.524 4.095 -6.272 1.00 0.00 36 TYR A O 10
ATOM 7590 N N . GLU A 1 37 ? -7.014 6.201 -6.879 1.00 0.00 37 GLU A N 10
ATOM 7591 C CA . GLU A 1 37 ? -8.405 6.628 -6.970 1.00 0.00 37 GLU A CA 10
ATOM 7592 C C . GLU A 1 37 ? -9.091 5.994 -8.177 1.00 0.00 37 GLU A C 10
ATOM 7593 O O . GLU A 1 37 ? -10.316 5.891 -8.223 1.00 0.00 37 GLU A O 10
ATOM 7605 N N . GLU A 1 38 ? -8.291 5.572 -9.151 1.00 0.00 38 GLU A N 10
ATOM 7606 C CA . GLU A 1 38 ? -8.821 4.950 -10.358 1.00 0.00 38 GLU A CA 10
ATOM 7607 C C . GLU A 1 38 ? -9.053 3.456 -10.144 1.00 0.00 38 GLU A C 10
ATOM 7608 O O . GLU A 1 38 ? -10.168 2.961 -10.305 1.00 0.00 38 GLU A O 10
ATOM 7620 N N . MET A 1 39 ? -7.991 2.745 -9.781 1.00 0.00 39 MET A N 10
ATOM 7621 C CA . MET A 1 39 ? -8.078 1.309 -9.544 1.00 0.00 39 MET A CA 10
ATOM 7622 C C . MET A 1 39 ? -9.206 0.986 -8.570 1.00 0.00 39 MET A C 10
ATOM 7623 O O . MET A 1 39 ? -9.962 0.035 -8.773 1.00 0.00 39 MET A O 10
ATOM 7637 N N . LEU A 1 40 ? -9.314 1.782 -7.512 1.00 0.00 40 LEU A N 10
ATOM 7638 C CA . LEU A 1 40 ? -10.351 1.581 -6.506 1.00 0.00 40 LEU A CA 10
ATOM 7639 C C . LEU A 1 40 ? -11.707 1.337 -7.161 1.00 0.00 40 LEU A C 10
ATOM 7640 O O . LEU A 1 40 ? -12.424 0.404 -6.801 1.00 0.00 40 LEU A O 10
ATOM 7656 N N . LYS A 1 41 ? -12.051 2.181 -8.128 1.00 0.00 41 LYS A N 10
ATOM 7657 C CA . LYS A 1 41 ? -13.318 2.056 -8.838 1.00 0.00 41 LYS A CA 10
ATOM 7658 C C . LYS A 1 41 ? -13.362 0.767 -9.651 1.00 0.00 41 LYS A C 10
ATOM 7659 O O . LYS A 1 41 ? -14.373 0.065 -9.665 1.00 0.00 41 LYS A O 10
ATOM 7678 N N . GLU A 1 42 ? -12.258 0.460 -10.327 1.00 0.00 42 GLU A N 10
ATOM 7679 C CA . GLU A 1 42 ? -12.172 -0.746 -11.141 1.00 0.00 42 GLU A CA 10
ATOM 7680 C C . GLU A 1 42 ? -12.483 -1.987 -10.310 1.00 0.00 42 GLU A C 10
ATOM 7681 O O . GLU A 1 42 ? -13.510 -2.636 -10.504 1.00 0.00 42 GLU A O 10
ATOM 7693 N N . GLY A 1 43 ? -11.586 -2.312 -9.384 1.00 0.00 43 GLY A N 10
ATOM 7694 C CA . GLY A 1 43 ? -11.781 -3.474 -8.537 1.00 0.00 43 GLY A CA 10
ATOM 7695 C C . GLY A 1 43 ? -10.478 -4.013 -7.982 1.00 0.00 43 GLY A C 10
ATOM 7696 O O . GLY A 1 43 ? -10.375 -4.298 -6.788 1.00 0.00 43 GLY A O 10
ATOM 7700 N N . TYR A 1 44 ? -9.481 -4.153 -8.848 1.00 0.00 44 TYR A N 10
ATOM 7701 C CA . TYR A 1 44 ? -8.178 -4.665 -8.437 1.00 0.00 44 TYR A CA 10
ATOM 7702 C C . TYR A 1 44 ? -7.544 -3.760 -7.386 1.00 0.00 44 TYR A C 10
ATOM 7703 O O . TYR A 1 44 ? -7.583 -2.535 -7.500 1.00 0.00 44 TYR A O 10
ATOM 7721 N N . ARG A 1 45 ? -6.959 -4.373 -6.362 1.00 0.00 45 ARG A N 10
ATOM 7722 C CA . ARG A 1 45 ? -6.316 -3.624 -5.289 1.00 0.00 45 ARG A CA 10
ATOM 7723 C C . ARG A 1 45 ? -4.812 -3.525 -5.521 1.00 0.00 45 ARG A C 10
ATOM 7724 O O . ARG A 1 45 ? -4.153 -2.615 -5.016 1.00 0.00 45 ARG A O 10
ATOM 7745 N N . CYS A 1 46 ? -4.273 -4.467 -6.288 1.00 0.00 46 CYS A N 10
ATOM 7746 C CA . CYS A 1 46 ? -2.846 -4.487 -6.587 1.00 0.00 46 CYS A CA 10
ATOM 7747 C C . CYS A 1 46 ? -2.521 -5.567 -7.614 1.00 0.00 46 CYS A C 10
ATOM 7748 O O . CYS A 1 46 ? -2.660 -6.764 -7.358 1.00 0.00 46 CYS A O 10
ATOM 7755 N N . PRO A 1 47 ? -2.077 -5.138 -8.804 1.00 0.00 47 PRO A N 10
ATOM 7756 C CA . PRO A 1 47 ? -1.721 -6.052 -9.894 1.00 0.00 47 PRO A CA 10
ATOM 7757 C C . PRO A 1 47 ? -0.452 -6.843 -9.595 1.00 0.00 47 PRO A C 10
ATOM 7758 O O . PRO A 1 47 ? -0.135 -7.812 -10.287 1.00 0.00 47 PRO A O 10
ATOM 7769 N N . LEU A 1 48 ? 0.271 -6.425 -8.563 1.00 0.00 48 LEU A N 10
ATOM 7770 C CA . LEU A 1 48 ? 1.507 -7.096 -8.172 1.00 0.00 48 LEU A CA 10
ATOM 7771 C C . LEU A 1 48 ? 1.222 -8.246 -7.212 1.00 0.00 48 LEU A C 10
ATOM 7772 O O . LEU A 1 48 ? 1.724 -9.356 -7.391 1.00 0.00 48 LEU A O 10
ATOM 7788 N N . CYS A 1 49 ? 0.412 -7.974 -6.194 1.00 0.00 49 CYS A N 10
ATOM 7789 C CA . CYS A 1 49 ? 0.059 -8.986 -5.206 1.00 0.00 49 CYS A CA 10
ATOM 7790 C C . CYS A 1 49 ? -1.106 -9.841 -5.697 1.00 0.00 49 CYS A C 10
ATOM 7791 O O . CYS A 1 49 ? -2.270 -9.522 -5.455 1.00 0.00 49 CYS A O 10
ATOM 7798 N N . SER A 1 50 ? -0.783 -10.931 -6.387 1.00 0.00 50 SER A N 10
ATOM 7799 C CA . SER A 1 50 ? -1.801 -11.831 -6.915 1.00 0.00 50 SER A CA 10
ATOM 7800 C C . SER A 1 50 ? -2.076 -12.972 -5.939 1.00 0.00 50 SER A C 10
ATOM 7801 O O . SER A 1 50 ? -1.154 -13.631 -5.461 1.00 0.00 50 SER A O 10
ATOM 7809 N N . GLY A 1 51 ? -3.354 -13.198 -5.648 1.00 0.00 51 GLY A N 10
ATOM 7810 C CA . GLY A 1 51 ? -3.729 -14.259 -4.732 1.00 0.00 51 GLY A CA 10
ATOM 7811 C C . GLY A 1 51 ? -5.165 -14.138 -4.262 1.00 0.00 51 GLY A C 10
ATOM 7812 O O . GLY A 1 51 ? -5.484 -13.354 -3.368 1.00 0.00 51 GLY A O 10
ATOM 7816 N N . PRO A 1 52 ? -6.060 -14.928 -4.873 1.00 0.00 52 PRO A N 10
ATOM 7817 C CA . PRO A 1 52 ? -7.485 -14.924 -4.529 1.00 0.00 52 PRO A CA 10
ATOM 7818 C C . PRO A 1 52 ? -7.751 -15.522 -3.152 1.00 0.00 52 PRO A C 10
ATOM 7819 O O . PRO A 1 52 ? -8.835 -15.359 -2.592 1.00 0.00 52 PRO A O 10
ATOM 7830 N N . SER A 1 53 ? -6.754 -16.216 -2.611 1.00 0.00 53 SER A N 10
ATOM 7831 C CA . SER A 1 53 ? -6.882 -16.842 -1.300 1.00 0.00 53 SER A CA 10
ATOM 7832 C C . SER A 1 53 ? -7.190 -15.800 -0.228 1.00 0.00 53 SER A C 10
ATOM 7833 O O . SER A 1 53 ? -8.126 -15.958 0.555 1.00 0.00 53 SER A O 10
ATOM 7841 N N . SER A 1 54 ? -6.394 -14.736 -0.201 1.00 0.00 54 SER A N 10
ATOM 7842 C CA . SER A 1 54 ? -6.578 -13.669 0.776 1.00 0.00 54 SER A CA 10
ATOM 7843 C C . SER A 1 54 ? -6.940 -14.242 2.143 1.00 0.00 54 SER A C 10
ATOM 7844 O O . SER A 1 54 ? -7.834 -13.740 2.822 1.00 0.00 54 SER A O 10
ATOM 7852 N N . GLY A 1 55 ? -6.236 -15.297 2.541 1.00 0.00 55 GLY A N 10
ATOM 7853 C CA . GLY A 1 55 ? -6.497 -15.922 3.825 1.00 0.00 55 GLY A CA 10
ATOM 7854 C C . GLY A 1 55 ? -6.831 -17.395 3.696 1.00 0.00 55 GLY A C 10
ATOM 7855 O O . GLY A 1 55 ? -7.761 -17.858 4.355 1.00 0.00 55 GLY A O 10
ATOM 7861 N N . GLY A 1 1 ? 9.492 -10.085 -18.559 1.00 0.00 1 GLY A N 11
ATOM 7862 C CA . GLY A 1 1 ? 10.831 -9.596 -18.286 1.00 0.00 1 GLY A CA 11
ATOM 7863 C C . GLY A 1 1 ? 11.102 -9.448 -16.802 1.00 0.00 1 GLY A C 11
ATOM 7864 O O . GLY A 1 1 ? 12.087 -9.979 -16.289 1.00 0.00 1 GLY A O 11
ATOM 7868 N N . SER A 1 2 ? 10.228 -8.724 -16.111 1.00 0.00 2 SER A N 11
ATOM 7869 C CA . SER A 1 2 ? 10.382 -8.504 -14.677 1.00 0.00 2 SER A CA 11
ATOM 7870 C C . SER A 1 2 ? 9.178 -9.045 -13.912 1.00 0.00 2 SER A C 11
ATOM 7871 O O . SER A 1 2 ? 8.031 -8.745 -14.244 1.00 0.00 2 SER A O 11
ATOM 7879 N N . SER A 1 3 ? 9.448 -9.845 -12.886 1.00 0.00 3 SER A N 11
ATOM 7880 C CA . SER A 1 3 ? 8.388 -10.433 -12.075 1.00 0.00 3 SER A CA 11
ATOM 7881 C C . SER A 1 3 ? 7.479 -9.350 -11.501 1.00 0.00 3 SER A C 11
ATOM 7882 O O . SER A 1 3 ? 6.257 -9.423 -11.620 1.00 0.00 3 SER A O 11
ATOM 7890 N N . GLY A 1 4 ? 8.087 -8.345 -10.877 1.00 0.00 4 GLY A N 11
ATOM 7891 C CA . GLY A 1 4 ? 7.319 -7.261 -10.294 1.00 0.00 4 GLY A CA 11
ATOM 7892 C C . GLY A 1 4 ? 7.940 -5.904 -10.556 1.00 0.00 4 GLY A C 11
ATOM 7893 O O . GLY A 1 4 ? 9.162 -5.755 -10.518 1.00 0.00 4 GLY A O 11
ATOM 7897 N N . SER A 1 5 ? 7.098 -4.911 -10.824 1.00 0.00 5 SER A N 11
ATOM 7898 C CA . SER A 1 5 ? 7.572 -3.560 -11.099 1.00 0.00 5 SER A CA 11
ATOM 7899 C C . SER A 1 5 ? 7.321 -2.642 -9.906 1.00 0.00 5 SER A C 11
ATOM 7900 O O . SER A 1 5 ? 6.243 -2.062 -9.772 1.00 0.00 5 SER A O 11
ATOM 7908 N N . SER A 1 6 ? 8.323 -2.517 -9.042 1.00 0.00 6 SER A N 11
ATOM 7909 C CA . SER A 1 6 ? 8.210 -1.674 -7.858 1.00 0.00 6 SER A CA 11
ATOM 7910 C C . SER A 1 6 ? 7.431 -0.400 -8.170 1.00 0.00 6 SER A C 11
ATOM 7911 O O . SER A 1 6 ? 6.611 0.051 -7.372 1.00 0.00 6 SER A O 11
ATOM 7919 N N . GLY A 1 7 ? 7.694 0.176 -9.339 1.00 0.00 7 GLY A N 11
ATOM 7920 C CA . GLY A 1 7 ? 7.010 1.392 -9.738 1.00 0.00 7 GLY A CA 11
ATOM 7921 C C . GLY A 1 7 ? 5.505 1.219 -9.796 1.00 0.00 7 GLY A C 11
ATOM 7922 O O . GLY A 1 7 ? 4.965 0.237 -9.285 1.00 0.00 7 GLY A O 11
ATOM 7926 N N . CYS A 1 8 ? 4.825 2.175 -10.419 1.00 0.00 8 CYS A N 11
ATOM 7927 C CA . CYS A 1 8 ? 3.373 2.126 -10.541 1.00 0.00 8 CYS A CA 11
ATOM 7928 C C . CYS A 1 8 ? 2.955 1.256 -11.724 1.00 0.00 8 CYS A C 11
ATOM 7929 O O . CYS A 1 8 ? 3.175 1.599 -12.886 1.00 0.00 8 CYS A O 11
ATOM 7936 N N . PRO A 1 9 ? 2.338 0.104 -11.422 1.00 0.00 9 PRO A N 11
ATOM 7937 C CA . PRO A 1 9 ? 1.876 -0.838 -12.446 1.00 0.00 9 PRO A CA 11
ATOM 7938 C C . PRO A 1 9 ? 0.691 -0.297 -13.239 1.00 0.00 9 PRO A C 11
ATOM 7939 O O . PRO A 1 9 ? 0.309 -0.861 -14.265 1.00 0.00 9 PRO A O 11
ATOM 7950 N N . ILE A 1 10 ? 0.114 0.799 -12.758 1.00 0.00 10 ILE A N 11
ATOM 7951 C CA . ILE A 1 10 ? -1.027 1.416 -13.423 1.00 0.00 10 ILE A CA 11
ATOM 7952 C C . ILE A 1 10 ? -0.581 2.242 -14.625 1.00 0.00 10 ILE A C 11
ATOM 7953 O O . ILE A 1 10 ? -0.937 1.943 -15.765 1.00 0.00 10 ILE A O 11
ATOM 7969 N N . CYS A 1 11 ? 0.202 3.283 -14.362 1.00 0.00 11 CYS A N 11
ATOM 7970 C CA . CYS A 1 11 ? 0.699 4.153 -15.421 1.00 0.00 11 CYS A CA 11
ATOM 7971 C C . CYS A 1 11 ? 2.043 3.658 -15.947 1.00 0.00 11 CYS A C 11
ATOM 7972 O O . CYS A 1 11 ? 2.454 4.003 -17.056 1.00 0.00 11 CYS A O 11
ATOM 7979 N N . LEU A 1 12 ? 2.723 2.846 -15.144 1.00 0.00 12 LEU A N 11
ATOM 7980 C CA . LEU A 1 12 ? 4.021 2.302 -15.528 1.00 0.00 12 LEU A CA 11
ATOM 7981 C C . LEU A 1 12 ? 5.065 3.409 -15.637 1.00 0.00 12 LEU A C 11
ATOM 7982 O O . LEU A 1 12 ? 5.756 3.524 -16.648 1.00 0.00 12 LEU A O 11
ATOM 7998 N N . GLU A 1 13 ? 5.173 4.218 -14.588 1.00 0.00 13 GLU A N 11
ATOM 7999 C CA . GLU A 1 13 ? 6.135 5.315 -14.566 1.00 0.00 13 GLU A CA 11
ATOM 8000 C C . GLU A 1 13 ? 6.700 5.515 -13.163 1.00 0.00 13 GLU A C 11
ATOM 8001 O O . GLU A 1 13 ? 5.996 5.345 -12.168 1.00 0.00 13 GLU A O 11
ATOM 8013 N N . ASP A 1 14 ? 7.977 5.876 -13.093 1.00 0.00 14 ASP A N 11
ATOM 8014 C CA . ASP A 1 14 ? 8.639 6.100 -11.813 1.00 0.00 14 ASP A CA 11
ATOM 8015 C C . ASP A 1 14 ? 7.787 6.986 -10.909 1.00 0.00 14 ASP A C 11
ATOM 8016 O O . ASP A 1 14 ? 7.193 7.964 -11.363 1.00 0.00 14 ASP A O 11
ATOM 8025 N N . ILE A 1 15 ? 7.732 6.636 -9.628 1.00 0.00 15 ILE A N 11
ATOM 8026 C CA . ILE A 1 15 ? 6.953 7.399 -8.661 1.00 0.00 15 ILE A CA 11
ATOM 8027 C C . ILE A 1 15 ? 7.859 8.243 -7.770 1.00 0.00 15 ILE A C 11
ATOM 8028 O O . ILE A 1 15 ? 8.920 7.790 -7.339 1.00 0.00 15 ILE A O 11
ATOM 8044 N N . HIS A 1 16 ? 7.432 9.471 -7.495 1.00 0.00 16 HIS A N 11
ATOM 8045 C CA . HIS A 1 16 ? 8.203 10.378 -6.652 1.00 0.00 16 HIS A CA 11
ATOM 8046 C C . HIS A 1 16 ? 7.442 10.707 -5.371 1.00 0.00 16 HIS A C 11
ATOM 8047 O O . HIS A 1 16 ? 6.255 10.406 -5.246 1.00 0.00 16 HIS A O 11
ATOM 8061 N N . THR A 1 17 ? 8.135 11.327 -4.420 1.00 0.00 17 THR A N 11
ATOM 8062 C CA . THR A 1 17 ? 7.526 11.695 -3.148 1.00 0.00 17 THR A CA 11
ATOM 8063 C C . THR A 1 17 ? 7.522 13.207 -2.958 1.00 0.00 17 THR A C 11
ATOM 8064 O O . THR A 1 17 ? 6.493 13.798 -2.628 1.00 0.00 17 THR A O 11
ATOM 8075 N N . SER A 1 18 ? 8.677 13.830 -3.170 1.00 0.00 18 SER A N 11
ATOM 8076 C CA . SER A 1 18 ? 8.806 15.274 -3.019 1.00 0.00 18 SER A CA 11
ATOM 8077 C C . SER A 1 18 ? 7.756 16.003 -3.851 1.00 0.00 18 SER A C 11
ATOM 8078 O O . SER A 1 18 ? 7.015 16.843 -3.339 1.00 0.00 18 SER A O 11
ATOM 8086 N N . ARG A 1 19 ? 7.698 15.676 -5.138 1.00 0.00 19 ARG A N 11
ATOM 8087 C CA . ARG A 1 19 ? 6.740 16.300 -6.043 1.00 0.00 19 ARG A CA 11
ATOM 8088 C C . ARG A 1 19 ? 5.316 15.862 -5.714 1.00 0.00 19 ARG A C 11
ATOM 8089 O O . ARG A 1 19 ? 4.505 16.656 -5.238 1.00 0.00 19 ARG A O 11
ATOM 8110 N N . VAL A 1 20 ? 5.019 14.592 -5.971 1.00 0.00 20 VAL A N 11
ATOM 8111 C CA . VAL A 1 20 ? 3.693 14.047 -5.701 1.00 0.00 20 VAL A CA 11
ATOM 8112 C C . VAL A 1 20 ? 3.713 13.131 -4.483 1.00 0.00 20 VAL A C 11
ATOM 8113 O O . VAL A 1 20 ? 4.758 12.597 -4.111 1.00 0.00 20 VAL A O 11
ATOM 8126 N N . VAL A 1 21 ? 2.550 12.953 -3.865 1.00 0.00 21 VAL A N 11
ATOM 8127 C CA . VAL A 1 21 ? 2.432 12.099 -2.688 1.00 0.00 21 VAL A CA 11
ATOM 8128 C C . VAL A 1 21 ? 2.273 10.636 -3.085 1.00 0.00 21 VAL A C 11
ATOM 8129 O O . VAL A 1 21 ? 1.366 10.282 -3.837 1.00 0.00 21 VAL A O 11
ATOM 8142 N N . ALA A 1 22 ? 3.160 9.790 -2.572 1.00 0.00 22 ALA A N 11
ATOM 8143 C CA . ALA A 1 22 ? 3.116 8.363 -2.870 1.00 0.00 22 ALA A CA 11
ATOM 8144 C C . ALA A 1 22 ? 2.194 7.628 -1.903 1.00 0.00 22 ALA A C 11
ATOM 8145 O O . ALA A 1 22 ? 2.218 7.877 -0.697 1.00 0.00 22 ALA A O 11
ATOM 8152 N N . HIS A 1 23 ? 1.382 6.723 -2.439 1.00 0.00 23 HIS A N 11
ATOM 8153 C CA . HIS A 1 23 ? 0.452 5.952 -1.623 1.00 0.00 23 HIS A CA 11
ATOM 8154 C C . HIS A 1 23 ? 0.967 4.532 -1.406 1.00 0.00 23 HIS A C 11
ATOM 8155 O O . HIS A 1 23 ? 0.773 3.655 -2.248 1.00 0.00 23 HIS A O 11
ATOM 8169 N N . VAL A 1 24 ? 1.626 4.313 -0.272 1.00 0.00 24 VAL A N 11
ATOM 8170 C CA . VAL A 1 24 ? 2.169 3.000 0.055 1.00 0.00 24 VAL A CA 11
ATOM 8171 C C . VAL A 1 24 ? 1.073 2.057 0.538 1.00 0.00 24 VAL A C 11
ATOM 8172 O O . VAL A 1 24 ? 0.364 2.352 1.501 1.00 0.00 24 VAL A O 11
ATOM 8185 N N . LEU A 1 25 ? 0.939 0.920 -0.137 1.00 0.00 25 LEU A N 11
ATOM 8186 C CA . LEU A 1 25 ? -0.071 -0.068 0.223 1.00 0.00 25 LEU A CA 11
ATOM 8187 C C . LEU A 1 25 ? 0.428 -0.974 1.344 1.00 0.00 25 LEU A C 11
ATOM 8188 O O . LEU A 1 25 ? 1.631 -1.137 1.555 1.00 0.00 25 LEU A O 11
ATOM 8204 N N . PRO A 1 26 ? -0.515 -1.580 2.081 1.00 0.00 26 PRO A N 11
ATOM 8205 C CA . PRO A 1 26 ? -0.194 -2.481 3.191 1.00 0.00 26 PRO A CA 11
ATOM 8206 C C . PRO A 1 26 ? 0.415 -3.795 2.714 1.00 0.00 26 PRO A C 11
ATOM 8207 O O . PRO A 1 26 ? 0.701 -4.686 3.515 1.00 0.00 26 PRO A O 11
ATOM 8218 N N . CYS A 1 27 ? 0.612 -3.909 1.405 1.00 0.00 27 CYS A N 11
ATOM 8219 C CA . CYS A 1 27 ? 1.188 -5.114 0.820 1.00 0.00 27 CYS A CA 11
ATOM 8220 C C . CYS A 1 27 ? 2.678 -4.929 0.549 1.00 0.00 27 CYS A C 11
ATOM 8221 O O . CYS A 1 27 ? 3.454 -5.881 0.615 1.00 0.00 27 CYS A O 11
ATOM 8228 N N . GLY A 1 28 ? 3.070 -3.696 0.244 1.00 0.00 28 GLY A N 11
ATOM 8229 C CA . GLY A 1 28 ? 4.465 -3.407 -0.031 1.00 0.00 28 GLY A CA 11
ATOM 8230 C C . GLY A 1 28 ? 4.680 -2.869 -1.432 1.00 0.00 28 GLY A C 11
ATOM 8231 O O . GLY A 1 28 ? 5.626 -3.259 -2.117 1.00 0.00 28 GLY A O 11
ATOM 8235 N N . HIS A 1 29 ? 3.799 -1.970 -1.860 1.00 0.00 29 HIS A N 11
ATOM 8236 C CA . HIS A 1 29 ? 3.896 -1.378 -3.190 1.00 0.00 29 HIS A CA 11
ATOM 8237 C C . HIS A 1 29 ? 3.547 0.107 -3.150 1.00 0.00 29 HIS A C 11
ATOM 8238 O O . HIS A 1 29 ? 2.670 0.529 -2.395 1.00 0.00 29 HIS A O 11
ATOM 8252 N N . LEU A 1 30 ? 4.239 0.895 -3.966 1.00 0.00 30 LEU A N 11
ATOM 8253 C CA . LEU A 1 30 ? 4.002 2.333 -4.023 1.00 0.00 30 LEU A CA 11
ATOM 8254 C C . LEU A 1 30 ? 3.120 2.692 -5.214 1.00 0.00 30 LEU A C 11
ATOM 8255 O O . LEU A 1 30 ? 3.273 2.139 -6.304 1.00 0.00 30 LEU A O 11
ATOM 8271 N N . LEU A 1 31 ? 2.197 3.624 -5.001 1.00 0.00 31 LEU A N 11
ATOM 8272 C CA . LEU A 1 31 ? 1.291 4.060 -6.058 1.00 0.00 31 LEU A CA 11
ATOM 8273 C C . LEU A 1 31 ? 1.163 5.580 -6.073 1.00 0.00 31 LEU A C 11
ATOM 8274 O O . LEU A 1 31 ? 1.842 6.278 -5.319 1.00 0.00 31 LEU A O 11
ATOM 8290 N N . HIS A 1 32 ? 0.288 6.086 -6.936 1.00 0.00 32 HIS A N 11
ATOM 8291 C CA . HIS A 1 32 ? 0.070 7.524 -7.048 1.00 0.00 32 HIS A CA 11
ATOM 8292 C C . HIS A 1 32 ? -1.233 7.930 -6.366 1.00 0.00 32 HIS A C 11
ATOM 8293 O O . HIS A 1 32 ? -2.128 7.106 -6.174 1.00 0.00 32 HIS A O 11
ATOM 8307 N N . ARG A 1 33 ? -1.333 9.204 -6.001 1.00 0.00 33 ARG A N 11
ATOM 8308 C CA . ARG A 1 33 ? -2.525 9.719 -5.338 1.00 0.00 33 ARG A CA 11
ATOM 8309 C C . ARG A 1 33 ? -3.730 9.672 -6.274 1.00 0.00 33 ARG A C 11
ATOM 8310 O O . ARG A 1 33 ? -4.876 9.622 -5.826 1.00 0.00 33 ARG A O 11
ATOM 8331 N N . THR A 1 34 ? -3.462 9.688 -7.576 1.00 0.00 34 THR A N 11
ATOM 8332 C CA . THR A 1 34 ? -4.523 9.649 -8.574 1.00 0.00 34 THR A CA 11
ATOM 8333 C C . THR A 1 34 ? -4.795 8.221 -9.033 1.00 0.00 34 THR A C 11
ATOM 8334 O O . THR A 1 34 ? -5.939 7.767 -9.038 1.00 0.00 34 THR A O 11
ATOM 8345 N N . CYS A 1 35 ? -3.736 7.516 -9.416 1.00 0.00 35 CYS A N 11
ATOM 8346 C CA . CYS A 1 35 ? -3.859 6.138 -9.876 1.00 0.00 35 CYS A CA 11
ATOM 8347 C C . CYS A 1 35 ? -4.560 5.276 -8.831 1.00 0.00 35 CYS A C 11
ATOM 8348 O O . CYS A 1 35 ? -5.282 4.337 -9.168 1.00 0.00 35 CYS A O 11
ATOM 8355 N N . TYR A 1 36 ? -4.344 5.603 -7.561 1.00 0.00 36 TYR A N 11
ATOM 8356 C CA . TYR A 1 36 ? -4.953 4.858 -6.466 1.00 0.00 36 TYR A CA 11
ATOM 8357 C C . TYR A 1 36 ? -6.467 5.045 -6.455 1.00 0.00 36 TYR A C 11
ATOM 8358 O O . TYR A 1 36 ? -7.205 4.190 -5.968 1.00 0.00 36 TYR A O 11
ATOM 8376 N N . GLU A 1 37 ? -6.921 6.172 -6.997 1.00 0.00 37 GLU A N 11
ATOM 8377 C CA . GLU A 1 37 ? -8.347 6.472 -7.049 1.00 0.00 37 GLU A CA 11
ATOM 8378 C C . GLU A 1 37 ? -9.014 5.744 -8.213 1.00 0.00 37 GLU A C 11
ATOM 8379 O O . GLU A 1 37 ? -10.186 5.376 -8.138 1.00 0.00 37 GLU A O 11
ATOM 8391 N N . GLU A 1 38 ? -8.258 5.541 -9.288 1.00 0.00 38 GLU A N 11
ATOM 8392 C CA . GLU A 1 38 ? -8.777 4.859 -10.467 1.00 0.00 38 GLU A CA 11
ATOM 8393 C C . GLU A 1 38 ? -8.961 3.368 -10.196 1.00 0.00 38 GLU A C 11
ATOM 8394 O O . GLU A 1 38 ? -10.052 2.826 -10.369 1.00 0.00 38 GLU A O 11
ATOM 8406 N N . MET A 1 39 ? -7.886 2.713 -9.772 1.00 0.00 39 MET A N 11
ATOM 8407 C CA . MET A 1 39 ? -7.929 1.285 -9.477 1.00 0.00 39 MET A CA 11
ATOM 8408 C C . MET A 1 39 ? -9.100 0.956 -8.556 1.00 0.00 39 MET A C 11
ATOM 8409 O O . MET A 1 39 ? -9.798 -0.040 -8.754 1.00 0.00 39 MET A O 11
ATOM 8423 N N . LEU A 1 40 ? -9.310 1.797 -7.549 1.00 0.00 40 LEU A N 11
ATOM 8424 C CA . LEU A 1 40 ? -10.397 1.595 -6.597 1.00 0.00 40 LEU A CA 11
ATOM 8425 C C . LEU A 1 40 ? -11.706 1.294 -7.321 1.00 0.00 40 LEU A C 11
ATOM 8426 O O . LEU A 1 40 ? -12.498 0.464 -6.875 1.00 0.00 40 LEU A O 11
ATOM 8442 N N . LYS A 1 41 ? -11.925 1.973 -8.441 1.00 0.00 41 LYS A N 11
ATOM 8443 C CA . LYS A 1 41 ? -13.136 1.778 -9.230 1.00 0.00 41 LYS A CA 11
ATOM 8444 C C . LYS A 1 41 ? -13.090 0.448 -9.977 1.00 0.00 41 LYS A C 11
ATOM 8445 O O . LYS A 1 41 ? -14.012 -0.361 -9.878 1.00 0.00 41 LYS A O 11
ATOM 8464 N N . GLU A 1 42 ? -12.011 0.230 -10.721 1.00 0.00 42 GLU A N 11
ATOM 8465 C CA . GLU A 1 42 ? -11.846 -1.003 -11.483 1.00 0.00 42 GLU A CA 11
ATOM 8466 C C . GLU A 1 42 ? -12.251 -2.216 -10.650 1.00 0.00 42 GLU A C 11
ATOM 8467 O O . GLU A 1 42 ? -13.307 -2.807 -10.869 1.00 0.00 42 GLU A O 11
ATOM 8479 N N . GLY A 1 43 ? -11.402 -2.580 -9.695 1.00 0.00 43 GLY A N 11
ATOM 8480 C CA . GLY A 1 43 ? -11.688 -3.721 -8.844 1.00 0.00 43 GLY A CA 11
ATOM 8481 C C . GLY A 1 43 ? -10.446 -4.527 -8.518 1.00 0.00 43 GLY A C 11
ATOM 8482 O O . GLY A 1 43 ? -10.412 -5.740 -8.726 1.00 0.00 43 GLY A O 11
ATOM 8486 N N . TYR A 1 44 ? -9.422 -3.852 -8.007 1.00 0.00 44 TYR A N 11
ATOM 8487 C CA . TYR A 1 44 ? -8.171 -4.512 -7.655 1.00 0.00 44 TYR A CA 11
ATOM 8488 C C . TYR A 1 44 ? -7.330 -3.632 -6.736 1.00 0.00 44 TYR A C 11
ATOM 8489 O O . TYR A 1 44 ? -6.962 -2.513 -7.095 1.00 0.00 44 TYR A O 11
ATOM 8507 N N . ARG A 1 45 ? -7.029 -4.146 -5.548 1.00 0.00 45 ARG A N 11
ATOM 8508 C CA . ARG A 1 45 ? -6.232 -3.408 -4.575 1.00 0.00 45 ARG A CA 11
ATOM 8509 C C . ARG A 1 45 ? -4.771 -3.338 -5.011 1.00 0.00 45 ARG A C 11
ATOM 8510 O O . ARG A 1 45 ? -4.040 -2.426 -4.624 1.00 0.00 45 ARG A O 11
ATOM 8531 N N . CYS A 1 46 ? -4.352 -4.307 -5.818 1.00 0.00 46 CYS A N 11
ATOM 8532 C CA . CYS A 1 46 ? -2.979 -4.357 -6.305 1.00 0.00 46 CYS A CA 11
ATOM 8533 C C . CYS A 1 46 ? -2.810 -5.464 -7.342 1.00 0.00 46 CYS A C 11
ATOM 8534 O O . CYS A 1 46 ? -2.942 -6.652 -7.045 1.00 0.00 46 CYS A O 11
ATOM 8541 N N . PRO A 1 47 ? -2.511 -5.068 -8.588 1.00 0.00 47 PRO A N 11
ATOM 8542 C CA . PRO A 1 47 ? -2.316 -6.011 -9.693 1.00 0.00 47 PRO A CA 11
ATOM 8543 C C . PRO A 1 47 ? -1.037 -6.827 -9.541 1.00 0.00 47 PRO A C 11
ATOM 8544 O O . PRO A 1 47 ? -0.889 -7.888 -10.149 1.00 0.00 47 PRO A O 11
ATOM 8555 N N . LEU A 1 48 ? -0.116 -6.327 -8.725 1.00 0.00 48 LEU A N 11
ATOM 8556 C CA . LEU A 1 48 ? 1.152 -7.011 -8.491 1.00 0.00 48 LEU A CA 11
ATOM 8557 C C . LEU A 1 48 ? 0.980 -8.150 -7.492 1.00 0.00 48 LEU A C 11
ATOM 8558 O O . LEU A 1 48 ? 1.608 -9.201 -7.619 1.00 0.00 48 LEU A O 11
ATOM 8574 N N . CYS A 1 49 ? 0.124 -7.934 -6.499 1.00 0.00 49 CYS A N 11
ATOM 8575 C CA . CYS A 1 49 ? -0.133 -8.943 -5.478 1.00 0.00 49 CYS A CA 11
ATOM 8576 C C . CYS A 1 49 ? -1.209 -9.922 -5.938 1.00 0.00 49 CYS A C 11
ATOM 8577 O O . CYS A 1 49 ? -2.383 -9.775 -5.598 1.00 0.00 49 CYS A O 11
ATOM 8584 N N . SER A 1 50 ? -0.800 -10.921 -6.714 1.00 0.00 50 SER A N 11
ATOM 8585 C CA . SER A 1 50 ? -1.729 -11.922 -7.225 1.00 0.00 50 SER A CA 11
ATOM 8586 C C . SER A 1 50 ? -1.761 -13.147 -6.315 1.00 0.00 50 SER A C 11
ATOM 8587 O O . SER A 1 50 ? -0.724 -13.730 -6.004 1.00 0.00 50 SER A O 11
ATOM 8595 N N . GLY A 1 51 ? -2.962 -13.531 -5.893 1.00 0.00 51 GLY A N 11
ATOM 8596 C CA . GLY A 1 51 ? -3.109 -14.684 -5.024 1.00 0.00 51 GLY A CA 11
ATOM 8597 C C . GLY A 1 51 ? -4.182 -14.484 -3.972 1.00 0.00 51 GLY A C 11
ATOM 8598 O O . GLY A 1 51 ? -3.895 -14.220 -2.804 1.00 0.00 51 GLY A O 11
ATOM 8602 N N . PRO A 1 52 ? -5.452 -14.609 -4.386 1.00 0.00 52 PRO A N 11
ATOM 8603 C CA . PRO A 1 52 ? -6.597 -14.443 -3.486 1.00 0.00 52 PRO A CA 11
ATOM 8604 C C . PRO A 1 52 ? -6.711 -15.580 -2.477 1.00 0.00 52 PRO A C 11
ATOM 8605 O O . PRO A 1 52 ? -7.052 -16.708 -2.833 1.00 0.00 52 PRO A O 11
ATOM 8616 N N . SER A 1 53 ? -6.423 -15.276 -1.215 1.00 0.00 53 SER A N 11
ATOM 8617 C CA . SER A 1 53 ? -6.490 -16.274 -0.154 1.00 0.00 53 SER A CA 11
ATOM 8618 C C . SER A 1 53 ? -7.751 -16.091 0.686 1.00 0.00 53 SER A C 11
ATOM 8619 O O . SER A 1 53 ? -7.733 -15.414 1.714 1.00 0.00 53 SER A O 11
ATOM 8627 N N . SER A 1 54 ? -8.845 -16.700 0.239 1.00 0.00 54 SER A N 11
ATOM 8628 C CA . SER A 1 54 ? -10.117 -16.602 0.947 1.00 0.00 54 SER A CA 11
ATOM 8629 C C . SER A 1 54 ? -10.533 -17.958 1.507 1.00 0.00 54 SER A C 11
ATOM 8630 O O . SER A 1 54 ? -10.420 -18.982 0.835 1.00 0.00 54 SER A O 11
ATOM 8638 N N . GLY A 1 55 ? -11.015 -17.957 2.747 1.00 0.00 55 GLY A N 11
ATOM 8639 C CA . GLY A 1 55 ? -11.440 -19.192 3.379 1.00 0.00 55 GLY A CA 11
ATOM 8640 C C . GLY A 1 55 ? -10.499 -20.345 3.090 1.00 0.00 55 GLY A C 11
ATOM 8641 O O . GLY A 1 55 ? -9.314 -20.108 2.864 1.00 0.00 55 GLY A O 11
ATOM 8647 N N . GLY A 1 1 ? 14.946 2.531 -21.248 1.00 0.00 1 GLY A N 12
ATOM 8648 C CA . GLY A 1 1 ? 14.307 1.612 -20.324 1.00 0.00 1 GLY A CA 12
ATOM 8649 C C . GLY A 1 1 ? 13.891 2.286 -19.031 1.00 0.00 1 GLY A C 12
ATOM 8650 O O . GLY A 1 1 ? 13.432 3.428 -19.038 1.00 0.00 1 GLY A O 12
ATOM 8654 N N . SER A 1 2 ? 14.049 1.576 -17.919 1.00 0.00 2 SER A N 12
ATOM 8655 C CA . SER A 1 2 ? 13.681 2.110 -16.613 1.00 0.00 2 SER A CA 12
ATOM 8656 C C . SER A 1 2 ? 14.908 2.248 -15.717 1.00 0.00 2 SER A C 12
ATOM 8657 O O . SER A 1 2 ? 15.940 1.622 -15.958 1.00 0.00 2 SER A O 12
ATOM 8665 N N . SER A 1 3 ? 14.788 3.073 -14.682 1.00 0.00 3 SER A N 12
ATOM 8666 C CA . SER A 1 3 ? 15.887 3.298 -13.751 1.00 0.00 3 SER A CA 12
ATOM 8667 C C . SER A 1 3 ? 15.392 3.270 -12.308 1.00 0.00 3 SER A C 12
ATOM 8668 O O . SER A 1 3 ? 14.351 3.841 -11.986 1.00 0.00 3 SER A O 12
ATOM 8676 N N . GLY A 1 4 ? 16.147 2.600 -11.442 1.00 0.00 4 GLY A N 12
ATOM 8677 C CA . GLY A 1 4 ? 15.770 2.509 -10.044 1.00 0.00 4 GLY A CA 12
ATOM 8678 C C . GLY A 1 4 ? 14.598 1.574 -9.820 1.00 0.00 4 GLY A C 12
ATOM 8679 O O . GLY A 1 4 ? 14.484 0.541 -10.478 1.00 0.00 4 GLY A O 12
ATOM 8683 N N . SER A 1 5 ? 13.724 1.937 -8.886 1.00 0.00 5 SER A N 12
ATOM 8684 C CA . SER A 1 5 ? 12.557 1.121 -8.572 1.00 0.00 5 SER A CA 12
ATOM 8685 C C . SER A 1 5 ? 11.743 0.831 -9.829 1.00 0.00 5 SER A C 12
ATOM 8686 O O . SER A 1 5 ? 12.021 1.371 -10.900 1.00 0.00 5 SER A O 12
ATOM 8694 N N . SER A 1 6 ? 10.736 -0.025 -9.690 1.00 0.00 6 SER A N 12
ATOM 8695 C CA . SER A 1 6 ? 9.883 -0.391 -10.815 1.00 0.00 6 SER A CA 12
ATOM 8696 C C . SER A 1 6 ? 9.005 0.785 -11.235 1.00 0.00 6 SER A C 12
ATOM 8697 O O . SER A 1 6 ? 8.872 1.080 -12.422 1.00 0.00 6 SER A O 12
ATOM 8705 N N . GLY A 1 7 ? 8.409 1.452 -10.252 1.00 0.00 7 GLY A N 12
ATOM 8706 C CA . GLY A 1 7 ? 7.552 2.587 -10.539 1.00 0.00 7 GLY A CA 12
ATOM 8707 C C . GLY A 1 7 ? 6.079 2.247 -10.418 1.00 0.00 7 GLY A C 12
ATOM 8708 O O . GLY A 1 7 ? 5.721 1.147 -9.996 1.00 0.00 7 GLY A O 12
ATOM 8712 N N . CYS A 1 8 ? 5.223 3.193 -10.789 1.00 0.00 8 CYS A N 12
ATOM 8713 C CA . CYS A 1 8 ? 3.781 2.990 -10.718 1.00 0.00 8 CYS A CA 12
ATOM 8714 C C . CYS A 1 8 ? 3.302 2.090 -11.854 1.00 0.00 8 CYS A C 12
ATOM 8715 O O . CYS A 1 8 ? 3.382 2.438 -13.032 1.00 0.00 8 CYS A O 12
ATOM 8722 N N . PRO A 1 9 ? 2.792 0.903 -11.493 1.00 0.00 9 PRO A N 12
ATOM 8723 C CA . PRO A 1 9 ? 2.290 -0.072 -12.465 1.00 0.00 9 PRO A CA 12
ATOM 8724 C C . PRO A 1 9 ? 0.999 0.390 -13.135 1.00 0.00 9 PRO A C 12
ATOM 8725 O O . PRO A 1 9 ? 0.447 -0.308 -13.986 1.00 0.00 9 PRO A O 12
ATOM 8736 N N . ILE A 1 10 ? 0.525 1.568 -12.745 1.00 0.00 10 ILE A N 12
ATOM 8737 C CA . ILE A 1 10 ? -0.700 2.122 -13.309 1.00 0.00 10 ILE A CA 12
ATOM 8738 C C . ILE A 1 10 ? -0.392 3.079 -14.456 1.00 0.00 10 ILE A C 12
ATOM 8739 O O . ILE A 1 10 ? -0.741 2.818 -15.608 1.00 0.00 10 ILE A O 12
ATOM 8755 N N . CYS A 1 11 ? 0.264 4.188 -14.134 1.00 0.00 11 CYS A N 12
ATOM 8756 C CA . CYS A 1 11 ? 0.621 5.185 -15.137 1.00 0.00 11 CYS A CA 12
ATOM 8757 C C . CYS A 1 11 ? 1.982 4.873 -15.754 1.00 0.00 11 CYS A C 12
ATOM 8758 O O . CYS A 1 11 ? 2.297 5.331 -16.853 1.00 0.00 11 CYS A O 12
ATOM 8765 N N . LEU A 1 12 ? 2.784 4.092 -15.039 1.00 0.00 12 LEU A N 12
ATOM 8766 C CA . LEU A 1 12 ? 4.111 3.718 -15.516 1.00 0.00 12 LEU A CA 12
ATOM 8767 C C . LEU A 1 12 ? 5.033 4.932 -15.567 1.00 0.00 12 LEU A C 12
ATOM 8768 O O . LEU A 1 12 ? 5.803 5.099 -16.513 1.00 0.00 12 LEU A O 12
ATOM 8784 N N . GLU A 1 13 ? 4.950 5.775 -14.543 1.00 0.00 13 GLU A N 12
ATOM 8785 C CA . GLU A 1 13 ? 5.779 6.973 -14.472 1.00 0.00 13 GLU A CA 12
ATOM 8786 C C . GLU A 1 13 ? 6.558 7.019 -13.160 1.00 0.00 13 GLU A C 12
ATOM 8787 O O . GLU A 1 13 ? 5.978 6.925 -12.078 1.00 0.00 13 GLU A O 12
ATOM 8799 N N . ASP A 1 14 ? 7.874 7.163 -13.265 1.00 0.00 14 ASP A N 12
ATOM 8800 C CA . ASP A 1 14 ? 8.733 7.222 -12.089 1.00 0.00 14 ASP A CA 12
ATOM 8801 C C . ASP A 1 14 ? 8.044 7.967 -10.949 1.00 0.00 14 ASP A C 12
ATOM 8802 O O . ASP A 1 14 ? 7.444 9.022 -11.158 1.00 0.00 14 ASP A O 12
ATOM 8811 N N . ILE A 1 15 ? 8.134 7.411 -9.746 1.00 0.00 15 ILE A N 12
ATOM 8812 C CA . ILE A 1 15 ? 7.520 8.022 -8.574 1.00 0.00 15 ILE A CA 12
ATOM 8813 C C . ILE A 1 15 ? 8.539 8.829 -7.777 1.00 0.00 15 ILE A C 12
ATOM 8814 O O . ILE A 1 15 ? 9.005 8.393 -6.724 1.00 0.00 15 ILE A O 12
ATOM 8830 N N . HIS A 1 16 ? 8.880 10.009 -8.285 1.00 0.00 16 HIS A N 12
ATOM 8831 C CA . HIS A 1 16 ? 9.843 10.878 -7.619 1.00 0.00 16 HIS A CA 12
ATOM 8832 C C . HIS A 1 16 ? 9.419 11.156 -6.179 1.00 0.00 16 HIS A C 12
ATOM 8833 O O . HIS A 1 16 ? 8.253 11.443 -5.909 1.00 0.00 16 HIS A O 12
ATOM 8847 N N . THR A 1 17 ? 10.374 11.069 -5.259 1.00 0.00 17 THR A N 12
ATOM 8848 C CA . THR A 1 17 ? 10.100 11.308 -3.848 1.00 0.00 17 THR A CA 12
ATOM 8849 C C . THR A 1 17 ? 9.923 12.796 -3.567 1.00 0.00 17 THR A C 12
ATOM 8850 O O . THR A 1 17 ? 10.308 13.640 -4.377 1.00 0.00 17 THR A O 12
ATOM 8861 N N . SER A 1 18 ? 9.340 13.112 -2.415 1.00 0.00 18 SER A N 12
ATOM 8862 C CA . SER A 1 18 ? 9.110 14.499 -2.029 1.00 0.00 18 SER A CA 12
ATOM 8863 C C . SER A 1 18 ? 8.697 15.337 -3.235 1.00 0.00 18 SER A C 12
ATOM 8864 O O . SER A 1 18 ? 9.062 16.507 -3.346 1.00 0.00 18 SER A O 12
ATOM 8872 N N . ARG A 1 19 ? 7.932 14.729 -4.136 1.00 0.00 19 ARG A N 12
ATOM 8873 C CA . ARG A 1 19 ? 7.469 15.417 -5.334 1.00 0.00 19 ARG A CA 12
ATOM 8874 C C . ARG A 1 19 ? 5.961 15.258 -5.504 1.00 0.00 19 ARG A C 12
ATOM 8875 O O . ARG A 1 19 ? 5.238 16.240 -5.674 1.00 0.00 19 ARG A O 12
ATOM 8896 N N . VAL A 1 20 ? 5.492 14.015 -5.457 1.00 0.00 20 VAL A N 12
ATOM 8897 C CA . VAL A 1 20 ? 4.071 13.728 -5.605 1.00 0.00 20 VAL A CA 12
ATOM 8898 C C . VAL A 1 20 ? 3.571 12.832 -4.477 1.00 0.00 20 VAL A C 12
ATOM 8899 O O . VAL A 1 20 ? 4.285 11.944 -4.011 1.00 0.00 20 VAL A O 12
ATOM 8912 N N . VAL A 1 21 ? 2.338 13.071 -4.041 1.00 0.00 21 VAL A N 12
ATOM 8913 C CA . VAL A 1 21 ? 1.741 12.285 -2.968 1.00 0.00 21 VAL A CA 12
ATOM 8914 C C . VAL A 1 21 ? 1.764 10.797 -3.298 1.00 0.00 21 VAL A C 12
ATOM 8915 O O . VAL A 1 21 ? 1.237 10.371 -4.326 1.00 0.00 21 VAL A O 12
ATOM 8928 N N . ALA A 1 22 ? 2.377 10.011 -2.420 1.00 0.00 22 ALA A N 12
ATOM 8929 C CA . ALA A 1 22 ? 2.467 8.569 -2.617 1.00 0.00 22 ALA A CA 12
ATOM 8930 C C . ALA A 1 22 ? 1.529 7.827 -1.671 1.00 0.00 22 ALA A C 12
ATOM 8931 O O . ALA A 1 22 ? 1.273 8.277 -0.554 1.00 0.00 22 ALA A O 12
ATOM 8938 N N . HIS A 1 23 ? 1.019 6.687 -2.126 1.00 0.00 23 HIS A N 12
ATOM 8939 C CA . HIS A 1 23 ? 0.108 5.881 -1.319 1.00 0.00 23 HIS A CA 12
ATOM 8940 C C . HIS A 1 23 ? 0.672 4.481 -1.099 1.00 0.00 23 HIS A C 12
ATOM 8941 O O . HIS A 1 23 ? 0.325 3.541 -1.815 1.00 0.00 23 HIS A O 12
ATOM 8955 N N . VAL A 1 24 ? 1.543 4.349 -0.104 1.00 0.00 24 VAL A N 12
ATOM 8956 C CA . VAL A 1 24 ? 2.155 3.063 0.210 1.00 0.00 24 VAL A CA 12
ATOM 8957 C C . VAL A 1 24 ? 1.101 2.035 0.606 1.00 0.00 24 VAL A C 12
ATOM 8958 O O . VAL A 1 24 ? 0.652 1.999 1.752 1.00 0.00 24 VAL A O 12
ATOM 8971 N N . LEU A 1 25 ? 0.709 1.200 -0.350 1.00 0.00 25 LEU A N 12
ATOM 8972 C CA . LEU A 1 25 ? -0.293 0.169 -0.102 1.00 0.00 25 LEU A CA 12
ATOM 8973 C C . LEU A 1 25 ? 0.073 -0.663 1.123 1.00 0.00 25 LEU A C 12
ATOM 8974 O O . LEU A 1 25 ? 1.236 -0.751 1.519 1.00 0.00 25 LEU A O 12
ATOM 8990 N N . PRO A 1 26 ? -0.940 -1.292 1.736 1.00 0.00 26 PRO A N 12
ATOM 8991 C CA . PRO A 1 26 ? -0.749 -2.131 2.923 1.00 0.00 26 PRO A CA 12
ATOM 8992 C C . PRO A 1 26 ? -0.009 -3.426 2.604 1.00 0.00 26 PRO A C 12
ATOM 8993 O O . PRO A 1 26 ? 0.249 -4.240 3.491 1.00 0.00 26 PRO A O 12
ATOM 9004 N N . CYS A 1 27 ? 0.330 -3.611 1.333 1.00 0.00 27 CYS A N 12
ATOM 9005 C CA . CYS A 1 27 ? 1.040 -4.807 0.896 1.00 0.00 27 CYS A CA 12
ATOM 9006 C C . CYS A 1 27 ? 2.538 -4.538 0.782 1.00 0.00 27 CYS A C 12
ATOM 9007 O O . CYS A 1 27 ? 3.360 -5.391 1.116 1.00 0.00 27 CYS A O 12
ATOM 9014 N N . GLY A 1 28 ? 2.886 -3.346 0.306 1.00 0.00 28 GLY A N 12
ATOM 9015 C CA . GLY A 1 28 ? 4.284 -2.986 0.156 1.00 0.00 28 GLY A CA 12
ATOM 9016 C C . GLY A 1 28 ? 4.597 -2.440 -1.223 1.00 0.00 28 GLY A C 12
ATOM 9017 O O . GLY A 1 28 ? 5.558 -2.867 -1.865 1.00 0.00 28 GLY A O 12
ATOM 9021 N N . HIS A 1 29 ? 3.783 -1.495 -1.683 1.00 0.00 29 HIS A N 12
ATOM 9022 C CA . HIS A 1 29 ? 3.977 -0.891 -2.996 1.00 0.00 29 HIS A CA 12
ATOM 9023 C C . HIS A 1 29 ? 3.578 0.581 -2.981 1.00 0.00 29 HIS A C 12
ATOM 9024 O O . HIS A 1 29 ? 2.711 0.993 -2.210 1.00 0.00 29 HIS A O 12
ATOM 9038 N N . LEU A 1 30 ? 4.217 1.371 -3.838 1.00 0.00 30 LEU A N 12
ATOM 9039 C CA . LEU A 1 30 ? 3.929 2.799 -3.923 1.00 0.00 30 LEU A CA 12
ATOM 9040 C C . LEU A 1 30 ? 3.045 3.105 -5.128 1.00 0.00 30 LEU A C 12
ATOM 9041 O O . LEU A 1 30 ? 3.287 2.611 -6.230 1.00 0.00 30 LEU A O 12
ATOM 9057 N N . LEU A 1 31 ? 2.023 3.925 -4.912 1.00 0.00 31 LEU A N 12
ATOM 9058 C CA . LEU A 1 31 ? 1.104 4.300 -5.981 1.00 0.00 31 LEU A CA 12
ATOM 9059 C C . LEU A 1 31 ? 0.709 5.769 -5.869 1.00 0.00 31 LEU A C 12
ATOM 9060 O O . LEU A 1 31 ? 0.933 6.406 -4.840 1.00 0.00 31 LEU A O 12
ATOM 9076 N N . HIS A 1 32 ? 0.117 6.300 -6.934 1.00 0.00 32 HIS A N 12
ATOM 9077 C CA . HIS A 1 32 ? -0.312 7.694 -6.955 1.00 0.00 32 HIS A CA 12
ATOM 9078 C C . HIS A 1 32 ? -1.774 7.818 -6.534 1.00 0.00 32 HIS A C 12
ATOM 9079 O O . HIS A 1 32 ? -2.586 6.934 -6.808 1.00 0.00 32 HIS A O 12
ATOM 9093 N N . ARG A 1 33 ? -2.101 8.920 -5.867 1.00 0.00 33 ARG A N 12
ATOM 9094 C CA . ARG A 1 33 ? -3.464 9.159 -5.407 1.00 0.00 33 ARG A CA 12
ATOM 9095 C C . ARG A 1 33 ? -4.464 8.949 -6.540 1.00 0.00 33 ARG A C 12
ATOM 9096 O O . ARG A 1 33 ? -5.365 8.116 -6.442 1.00 0.00 33 ARG A O 12
ATOM 9117 N N . THR A 1 34 ? -4.300 9.712 -7.617 1.00 0.00 34 THR A N 12
ATOM 9118 C CA . THR A 1 34 ? -5.189 9.612 -8.767 1.00 0.00 34 THR A CA 12
ATOM 9119 C C . THR A 1 34 ? -5.271 8.178 -9.276 1.00 0.00 34 THR A C 12
ATOM 9120 O O . THR A 1 34 ? -6.360 7.642 -9.482 1.00 0.00 34 THR A O 12
ATOM 9131 N N . CYS A 1 35 ? -4.112 7.559 -9.476 1.00 0.00 35 CYS A N 12
ATOM 9132 C CA . CYS A 1 35 ? -4.052 6.185 -9.960 1.00 0.00 35 CYS A CA 12
ATOM 9133 C C . CYS A 1 35 ? -4.866 5.256 -9.064 1.00 0.00 35 CYS A C 12
ATOM 9134 O O . CYS A 1 35 ? -5.751 4.541 -9.535 1.00 0.00 35 CYS A O 12
ATOM 9141 N N . TYR A 1 36 ? -4.561 5.273 -7.771 1.00 0.00 36 TYR A N 12
ATOM 9142 C CA . TYR A 1 36 ? -5.262 4.431 -6.809 1.00 0.00 36 TYR A CA 12
ATOM 9143 C C . TYR A 1 36 ? -6.768 4.665 -6.877 1.00 0.00 36 TYR A C 12
ATOM 9144 O O . TYR A 1 36 ? -7.558 3.728 -6.767 1.00 0.00 36 TYR A O 12
ATOM 9162 N N . GLU A 1 37 ? -7.157 5.923 -7.059 1.00 0.00 37 GLU A N 12
ATOM 9163 C CA . GLU A 1 37 ? -8.568 6.281 -7.141 1.00 0.00 37 GLU A CA 12
ATOM 9164 C C . GLU A 1 37 ? -9.258 5.520 -8.270 1.00 0.00 37 GLU A C 12
ATOM 9165 O O . GLU A 1 37 ? -10.446 5.211 -8.187 1.00 0.00 37 GLU A O 12
ATOM 9177 N N . GLU A 1 38 ? -8.503 5.222 -9.322 1.00 0.00 38 GLU A N 12
ATOM 9178 C CA . GLU A 1 38 ? -9.042 4.498 -10.468 1.00 0.00 38 GLU A CA 12
ATOM 9179 C C . GLU A 1 38 ? -9.179 3.010 -10.156 1.00 0.00 38 GLU A C 12
ATOM 9180 O O . GLU A 1 38 ? -10.288 2.488 -10.047 1.00 0.00 38 GLU A O 12
ATOM 9192 N N . MET A 1 39 ? -8.043 2.335 -10.014 1.00 0.00 39 MET A N 12
ATOM 9193 C CA . MET A 1 39 ? -8.036 0.907 -9.715 1.00 0.00 39 MET A CA 12
ATOM 9194 C C . MET A 1 39 ? -9.008 0.584 -8.584 1.00 0.00 39 MET A C 12
ATOM 9195 O O . MET A 1 39 ? -9.576 -0.507 -8.533 1.00 0.00 39 MET A O 12
ATOM 9209 N N . LEU A 1 40 ? -9.194 1.539 -7.680 1.00 0.00 40 LEU A N 12
ATOM 9210 C CA . LEU A 1 40 ? -10.098 1.356 -6.549 1.00 0.00 40 LEU A CA 12
ATOM 9211 C C . LEU A 1 40 ? -11.500 0.993 -7.026 1.00 0.00 40 LEU A C 12
ATOM 9212 O O . LEU A 1 40 ? -12.073 -0.011 -6.600 1.00 0.00 40 LEU A O 12
ATOM 9228 N N . LYS A 1 41 ? -12.049 1.814 -7.915 1.00 0.00 41 LYS A N 12
ATOM 9229 C CA . LYS A 1 41 ? -13.383 1.579 -8.454 1.00 0.00 41 LYS A CA 12
ATOM 9230 C C . LYS A 1 41 ? -13.390 0.364 -9.377 1.00 0.00 41 LYS A C 12
ATOM 9231 O O . LYS A 1 41 ? -14.401 -0.327 -9.500 1.00 0.00 41 LYS A O 12
ATOM 9250 N N . GLU A 1 42 ? -12.256 0.110 -10.023 1.00 0.00 42 GLU A N 12
ATOM 9251 C CA . GLU A 1 42 ? -12.134 -1.022 -10.934 1.00 0.00 42 GLU A CA 12
ATOM 9252 C C . GLU A 1 42 ? -12.503 -2.326 -10.233 1.00 0.00 42 GLU A C 12
ATOM 9253 O O . GLU A 1 42 ? -13.476 -2.986 -10.598 1.00 0.00 42 GLU A O 12
ATOM 9265 N N . GLY A 1 43 ? -11.718 -2.693 -9.225 1.00 0.00 43 GLY A N 12
ATOM 9266 C CA . GLY A 1 43 ? -11.978 -3.917 -8.489 1.00 0.00 43 GLY A CA 12
ATOM 9267 C C . GLY A 1 43 ? -10.714 -4.529 -7.917 1.00 0.00 43 GLY A C 12
ATOM 9268 O O . GLY A 1 43 ? -10.737 -5.124 -6.840 1.00 0.00 43 GLY A O 12
ATOM 9272 N N . TYR A 1 44 ? -9.609 -4.384 -8.640 1.00 0.00 44 TYR A N 12
ATOM 9273 C CA . TYR A 1 44 ? -8.331 -4.931 -8.200 1.00 0.00 44 TYR A CA 12
ATOM 9274 C C . TYR A 1 44 ? -7.638 -3.981 -7.227 1.00 0.00 44 TYR A C 12
ATOM 9275 O O . TYR A 1 44 ? -7.533 -2.781 -7.483 1.00 0.00 44 TYR A O 12
ATOM 9293 N N . ARG A 1 45 ? -7.168 -4.528 -6.111 1.00 0.00 45 ARG A N 12
ATOM 9294 C CA . ARG A 1 45 ? -6.485 -3.731 -5.099 1.00 0.00 45 ARG A CA 12
ATOM 9295 C C . ARG A 1 45 ? -5.025 -3.505 -5.479 1.00 0.00 45 ARG A C 12
ATOM 9296 O O . ARG A 1 45 ? -4.486 -2.412 -5.295 1.00 0.00 45 ARG A O 12
ATOM 9317 N N . CYS A 1 46 ? -4.389 -4.544 -6.009 1.00 0.00 46 CYS A N 12
ATOM 9318 C CA . CYS A 1 46 ? -2.991 -4.460 -6.414 1.00 0.00 46 CYS A CA 12
ATOM 9319 C C . CYS A 1 46 ? -2.668 -5.509 -7.474 1.00 0.00 46 CYS A C 12
ATOM 9320 O O . CYS A 1 46 ? -2.751 -6.714 -7.236 1.00 0.00 46 CYS A O 12
ATOM 9327 N N . PRO A 1 47 ? -2.291 -5.042 -8.673 1.00 0.00 47 PRO A N 12
ATOM 9328 C CA . PRO A 1 47 ? -1.947 -5.922 -9.794 1.00 0.00 47 PRO A CA 12
ATOM 9329 C C . PRO A 1 47 ? -0.637 -6.669 -9.564 1.00 0.00 47 PRO A C 12
ATOM 9330 O O . PRO A 1 47 ? -0.408 -7.733 -10.139 1.00 0.00 47 PRO A O 12
ATOM 9341 N N . LEU A 1 48 ? 0.219 -6.105 -8.719 1.00 0.00 48 LEU A N 12
ATOM 9342 C CA . LEU A 1 48 ? 1.507 -6.718 -8.412 1.00 0.00 48 LEU A CA 12
ATOM 9343 C C . LEU A 1 48 ? 1.333 -7.909 -7.474 1.00 0.00 48 LEU A C 12
ATOM 9344 O O . LEU A 1 48 ? 1.981 -8.943 -7.640 1.00 0.00 48 LEU A O 12
ATOM 9360 N N . CYS A 1 49 ? 0.454 -7.757 -6.490 1.00 0.00 49 CYS A N 12
ATOM 9361 C CA . CYS A 1 49 ? 0.193 -8.819 -5.526 1.00 0.00 49 CYS A CA 12
ATOM 9362 C C . CYS A 1 49 ? -0.843 -9.801 -6.067 1.00 0.00 49 CYS A C 12
ATOM 9363 O O . CYS A 1 49 ? -0.529 -10.958 -6.347 1.00 0.00 49 CYS A O 12
ATOM 9370 N N . SER A 1 50 ? -2.078 -9.331 -6.210 1.00 0.00 50 SER A N 12
ATOM 9371 C CA . SER A 1 50 ? -3.161 -10.168 -6.713 1.00 0.00 50 SER A CA 12
ATOM 9372 C C . SER A 1 50 ? -2.886 -10.608 -8.148 1.00 0.00 50 SER A C 12
ATOM 9373 O O . SER A 1 50 ? -2.421 -9.821 -8.972 1.00 0.00 50 SER A O 12
ATOM 9381 N N . GLY A 1 51 ? -3.177 -11.872 -8.439 1.00 0.00 51 GLY A N 12
ATOM 9382 C CA . GLY A 1 51 ? -2.955 -12.395 -9.774 1.00 0.00 51 GLY A CA 12
ATOM 9383 C C . GLY A 1 51 ? -3.768 -13.645 -10.050 1.00 0.00 51 GLY A C 12
ATOM 9384 O O . GLY A 1 51 ? -4.869 -13.587 -10.598 1.00 0.00 51 GLY A O 12
ATOM 9388 N N . PRO A 1 52 ? -3.222 -14.808 -9.666 1.00 0.00 52 PRO A N 12
ATOM 9389 C CA . PRO A 1 52 ? -3.886 -16.099 -9.865 1.00 0.00 52 PRO A CA 12
ATOM 9390 C C . PRO A 1 52 ? -5.110 -16.266 -8.970 1.00 0.00 52 PRO A C 12
ATOM 9391 O O . PRO A 1 52 ? -5.766 -17.307 -8.988 1.00 0.00 52 PRO A O 12
ATOM 9402 N N . SER A 1 53 ? -5.411 -15.234 -8.189 1.00 0.00 53 SER A N 12
ATOM 9403 C CA . SER A 1 53 ? -6.554 -15.268 -7.285 1.00 0.00 53 SER A CA 12
ATOM 9404 C C . SER A 1 53 ? -7.817 -15.703 -8.021 1.00 0.00 53 SER A C 12
ATOM 9405 O O . SER A 1 53 ? -8.213 -15.091 -9.013 1.00 0.00 53 SER A O 12
ATOM 9413 N N . SER A 1 54 ? -8.445 -16.766 -7.528 1.00 0.00 54 SER A N 12
ATOM 9414 C CA . SER A 1 54 ? -9.661 -17.287 -8.141 1.00 0.00 54 SER A CA 12
ATOM 9415 C C . SER A 1 54 ? -10.899 -16.789 -7.401 1.00 0.00 54 SER A C 12
ATOM 9416 O O . SER A 1 54 ? -10.844 -16.487 -6.210 1.00 0.00 54 SER A O 12
ATOM 9424 N N . GLY A 1 55 ? -12.016 -16.707 -8.117 1.00 0.00 55 GLY A N 12
ATOM 9425 C CA . GLY A 1 55 ? -13.252 -16.245 -7.513 1.00 0.00 55 GLY A CA 12
ATOM 9426 C C . GLY A 1 55 ? -13.512 -14.775 -7.775 1.00 0.00 55 GLY A C 12
ATOM 9427 O O . GLY A 1 55 ? -12.565 -13.990 -7.771 1.00 0.00 55 GLY A O 12
ATOM 9433 N N . GLY A 1 1 ? 20.312 -10.365 -3.740 1.00 0.00 1 GLY A N 13
ATOM 9434 C CA . GLY A 1 1 ? 19.142 -9.610 -4.150 1.00 0.00 1 GLY A CA 13
ATOM 9435 C C . GLY A 1 1 ? 18.573 -8.767 -3.026 1.00 0.00 1 GLY A C 13
ATOM 9436 O O . GLY A 1 1 ? 17.610 -9.165 -2.370 1.00 0.00 1 GLY A O 13
ATOM 9440 N N . SER A 1 2 ? 19.169 -7.601 -2.802 1.00 0.00 2 SER A N 13
ATOM 9441 C CA . SER A 1 2 ? 18.718 -6.702 -1.746 1.00 0.00 2 SER A CA 13
ATOM 9442 C C . SER A 1 2 ? 17.692 -5.708 -2.279 1.00 0.00 2 SER A C 13
ATOM 9443 O O . SER A 1 2 ? 16.606 -5.558 -1.719 1.00 0.00 2 SER A O 13
ATOM 9451 N N . SER A 1 3 ? 18.044 -5.030 -3.367 1.00 0.00 3 SER A N 13
ATOM 9452 C CA . SER A 1 3 ? 17.156 -4.046 -3.976 1.00 0.00 3 SER A CA 13
ATOM 9453 C C . SER A 1 3 ? 16.940 -4.351 -5.455 1.00 0.00 3 SER A C 13
ATOM 9454 O O . SER A 1 3 ? 17.845 -4.821 -6.142 1.00 0.00 3 SER A O 13
ATOM 9462 N N . GLY A 1 4 ? 15.731 -4.080 -5.938 1.00 0.00 4 GLY A N 13
ATOM 9463 C CA . GLY A 1 4 ? 15.416 -4.331 -7.333 1.00 0.00 4 GLY A CA 13
ATOM 9464 C C . GLY A 1 4 ? 14.640 -3.194 -7.966 1.00 0.00 4 GLY A C 13
ATOM 9465 O O . GLY A 1 4 ? 15.059 -2.038 -7.906 1.00 0.00 4 GLY A O 13
ATOM 9469 N N . SER A 1 5 ? 13.506 -3.521 -8.576 1.00 0.00 5 SER A N 13
ATOM 9470 C CA . SER A 1 5 ? 12.671 -2.519 -9.228 1.00 0.00 5 SER A CA 13
ATOM 9471 C C . SER A 1 5 ? 11.325 -2.389 -8.521 1.00 0.00 5 SER A C 13
ATOM 9472 O O . SER A 1 5 ? 10.844 -3.336 -7.901 1.00 0.00 5 SER A O 13
ATOM 9480 N N . SER A 1 6 ? 10.724 -1.208 -8.620 1.00 0.00 6 SER A N 13
ATOM 9481 C CA . SER A 1 6 ? 9.436 -0.951 -7.988 1.00 0.00 6 SER A CA 13
ATOM 9482 C C . SER A 1 6 ? 8.830 0.354 -8.498 1.00 0.00 6 SER A C 13
ATOM 9483 O O . SER A 1 6 ? 9.518 1.367 -8.612 1.00 0.00 6 SER A O 13
ATOM 9491 N N . GLY A 1 7 ? 7.537 0.319 -8.804 1.00 0.00 7 GLY A N 13
ATOM 9492 C CA . GLY A 1 7 ? 6.859 1.503 -9.299 1.00 0.00 7 GLY A CA 13
ATOM 9493 C C . GLY A 1 7 ? 5.352 1.342 -9.320 1.00 0.00 7 GLY A C 13
ATOM 9494 O O . GLY A 1 7 ? 4.806 0.450 -8.670 1.00 0.00 7 GLY A O 13
ATOM 9498 N N . CYS A 1 8 ? 4.677 2.209 -10.067 1.00 0.00 8 CYS A N 13
ATOM 9499 C CA . CYS A 1 8 ? 3.223 2.161 -10.169 1.00 0.00 8 CYS A CA 13
ATOM 9500 C C . CYS A 1 8 ? 2.788 1.260 -11.321 1.00 0.00 8 CYS A C 13
ATOM 9501 O O . CYS A 1 8 ? 2.950 1.589 -12.496 1.00 0.00 8 CYS A O 13
ATOM 9508 N N . PRO A 1 9 ? 2.221 0.094 -10.977 1.00 0.00 9 PRO A N 13
ATOM 9509 C CA . PRO A 1 9 ? 1.749 -0.879 -11.967 1.00 0.00 9 PRO A CA 13
ATOM 9510 C C . PRO A 1 9 ? 0.517 -0.390 -12.721 1.00 0.00 9 PRO A C 13
ATOM 9511 O O . PRO A 1 9 ? 0.133 -0.963 -13.740 1.00 0.00 9 PRO A O 13
ATOM 9522 N N . ILE A 1 10 ? -0.097 0.674 -12.213 1.00 0.00 10 ILE A N 13
ATOM 9523 C CA . ILE A 1 10 ? -1.285 1.241 -12.839 1.00 0.00 10 ILE A CA 13
ATOM 9524 C C . ILE A 1 10 ? -0.919 2.048 -14.080 1.00 0.00 10 ILE A C 13
ATOM 9525 O O . ILE A 1 10 ? -1.419 1.785 -15.175 1.00 0.00 10 ILE A O 13
ATOM 9541 N N . CYS A 1 11 ? -0.043 3.031 -13.903 1.00 0.00 11 CYS A N 13
ATOM 9542 C CA . CYS A 1 11 ? 0.392 3.877 -15.008 1.00 0.00 11 CYS A CA 13
ATOM 9543 C C . CYS A 1 11 ? 1.735 3.405 -15.558 1.00 0.00 11 CYS A C 13
ATOM 9544 O O . CYS A 1 11 ? 2.129 3.775 -16.665 1.00 0.00 11 CYS A O 13
ATOM 9551 N N . LEU A 1 12 ? 2.433 2.587 -14.779 1.00 0.00 12 LEU A N 13
ATOM 9552 C CA . LEU A 1 12 ? 3.732 2.064 -15.187 1.00 0.00 12 LEU A CA 13
ATOM 9553 C C . LEU A 1 12 ? 4.742 3.192 -15.366 1.00 0.00 12 LEU A C 13
ATOM 9554 O O . LEU A 1 12 ? 5.449 3.251 -16.372 1.00 0.00 12 LEU A O 13
ATOM 9570 N N . GLU A 1 13 ? 4.804 4.085 -14.383 1.00 0.00 13 GLU A N 13
ATOM 9571 C CA . GLU A 1 13 ? 5.729 5.211 -14.433 1.00 0.00 13 GLU A CA 13
ATOM 9572 C C . GLU A 1 13 ? 6.333 5.480 -13.057 1.00 0.00 13 GLU A C 13
ATOM 9573 O O . GLU A 1 13 ? 5.625 5.505 -12.051 1.00 0.00 13 GLU A O 13
ATOM 9585 N N . ASP A 1 14 ? 7.646 5.680 -13.023 1.00 0.00 14 ASP A N 13
ATOM 9586 C CA . ASP A 1 14 ? 8.346 5.948 -11.772 1.00 0.00 14 ASP A CA 13
ATOM 9587 C C . ASP A 1 14 ? 7.508 6.837 -10.859 1.00 0.00 14 ASP A C 13
ATOM 9588 O O . ASP A 1 14 ? 6.732 7.670 -11.330 1.00 0.00 14 ASP A O 13
ATOM 9597 N N . ILE A 1 15 ? 7.668 6.654 -9.553 1.00 0.00 15 ILE A N 13
ATOM 9598 C CA . ILE A 1 15 ? 6.926 7.440 -8.575 1.00 0.00 15 ILE A CA 13
ATOM 9599 C C . ILE A 1 15 ? 7.855 8.360 -7.791 1.00 0.00 15 ILE A C 13
ATOM 9600 O O . ILE A 1 15 ? 8.888 7.928 -7.279 1.00 0.00 15 ILE A O 13
ATOM 9616 N N . HIS A 1 16 ? 7.479 9.632 -7.698 1.00 0.00 16 HIS A N 13
ATOM 9617 C CA . HIS A 1 16 ? 8.277 10.614 -6.973 1.00 0.00 16 HIS A CA 13
ATOM 9618 C C . HIS A 1 16 ? 7.815 10.726 -5.523 1.00 0.00 16 HIS A C 13
ATOM 9619 O O . HIS A 1 16 ? 6.877 10.047 -5.105 1.00 0.00 16 HIS A O 13
ATOM 9633 N N . THR A 1 17 ? 8.481 11.587 -4.760 1.00 0.00 17 THR A N 13
ATOM 9634 C CA . THR A 1 17 ? 8.141 11.786 -3.357 1.00 0.00 17 THR A CA 13
ATOM 9635 C C . THR A 1 17 ? 7.864 13.256 -3.061 1.00 0.00 17 THR A C 13
ATOM 9636 O O . THR A 1 17 ? 6.815 13.603 -2.519 1.00 0.00 17 THR A O 13
ATOM 9647 N N . SER A 1 18 ? 8.812 14.115 -3.422 1.00 0.00 18 SER A N 13
ATOM 9648 C CA . SER A 1 18 ? 8.671 15.549 -3.192 1.00 0.00 18 SER A CA 13
ATOM 9649 C C . SER A 1 18 ? 7.624 16.148 -4.126 1.00 0.00 18 SER A C 13
ATOM 9650 O O . SER A 1 18 ? 6.769 16.925 -3.701 1.00 0.00 18 SER A O 13
ATOM 9658 N N . ARG A 1 19 ? 7.699 15.781 -5.401 1.00 0.00 19 ARG A N 13
ATOM 9659 C CA . ARG A 1 19 ? 6.759 16.283 -6.397 1.00 0.00 19 ARG A CA 13
ATOM 9660 C C . ARG A 1 19 ? 5.367 15.701 -6.172 1.00 0.00 19 ARG A C 13
ATOM 9661 O O . ARG A 1 19 ? 4.422 16.427 -5.864 1.00 0.00 19 ARG A O 13
ATOM 9682 N N . VAL A 1 20 ? 5.248 14.387 -6.330 1.00 0.00 20 VAL A N 13
ATOM 9683 C CA . VAL A 1 20 ? 3.971 13.707 -6.143 1.00 0.00 20 VAL A CA 13
ATOM 9684 C C . VAL A 1 20 ? 3.993 12.828 -4.898 1.00 0.00 20 VAL A C 13
ATOM 9685 O O . VAL A 1 20 ? 5.012 12.217 -4.574 1.00 0.00 20 VAL A O 13
ATOM 9698 N N . VAL A 1 21 ? 2.862 12.768 -4.203 1.00 0.00 21 VAL A N 13
ATOM 9699 C CA . VAL A 1 21 ? 2.750 11.962 -2.993 1.00 0.00 21 VAL A CA 13
ATOM 9700 C C . VAL A 1 21 ? 2.758 10.474 -3.321 1.00 0.00 21 VAL A C 13
ATOM 9701 O O . VAL A 1 21 ? 2.365 10.067 -4.414 1.00 0.00 21 VAL A O 13
ATOM 9714 N N . ALA A 1 22 ? 3.207 9.665 -2.367 1.00 0.00 22 ALA A N 13
ATOM 9715 C CA . ALA A 1 22 ? 3.263 8.221 -2.554 1.00 0.00 22 ALA A CA 13
ATOM 9716 C C . ALA A 1 22 ? 2.365 7.502 -1.553 1.00 0.00 22 ALA A C 13
ATOM 9717 O O . ALA A 1 22 ? 2.510 7.670 -0.342 1.00 0.00 22 ALA A O 13
ATOM 9724 N N . HIS A 1 23 ? 1.436 6.702 -2.067 1.00 0.00 23 HIS A N 13
ATOM 9725 C CA . HIS A 1 23 ? 0.513 5.957 -1.217 1.00 0.00 23 HIS A CA 13
ATOM 9726 C C . HIS A 1 23 ? 1.005 4.529 -1.002 1.00 0.00 23 HIS A C 13
ATOM 9727 O O . HIS A 1 23 ? 0.661 3.623 -1.760 1.00 0.00 23 HIS A O 13
ATOM 9741 N N . VAL A 1 24 ? 1.812 4.336 0.037 1.00 0.00 24 VAL A N 13
ATOM 9742 C CA . VAL A 1 24 ? 2.350 3.018 0.352 1.00 0.00 24 VAL A CA 13
ATOM 9743 C C . VAL A 1 24 ? 1.255 2.082 0.850 1.00 0.00 24 VAL A C 13
ATOM 9744 O O . VAL A 1 24 ? 0.681 2.292 1.919 1.00 0.00 24 VAL A O 13
ATOM 9757 N N . LEU A 1 25 ? 0.969 1.046 0.068 1.00 0.00 25 LEU A N 13
ATOM 9758 C CA . LEU A 1 25 ? -0.058 0.075 0.429 1.00 0.00 25 LEU A CA 13
ATOM 9759 C C . LEU A 1 25 ? 0.388 -0.773 1.616 1.00 0.00 25 LEU A C 13
ATOM 9760 O O . LEU A 1 25 ? 1.578 -0.918 1.895 1.00 0.00 25 LEU A O 13
ATOM 9776 N N . PRO A 1 26 ? -0.589 -1.349 2.332 1.00 0.00 26 PRO A N 13
ATOM 9777 C CA . PRO A 1 26 ? -0.322 -2.194 3.499 1.00 0.00 26 PRO A CA 13
ATOM 9778 C C . PRO A 1 26 ? 0.316 -3.525 3.117 1.00 0.00 26 PRO A C 13
ATOM 9779 O O . PRO A 1 26 ? 0.559 -4.378 3.972 1.00 0.00 26 PRO A O 13
ATOM 9790 N N . CYS A 1 27 ? 0.587 -3.697 1.827 1.00 0.00 27 CYS A N 13
ATOM 9791 C CA . CYS A 1 27 ? 1.198 -4.925 1.331 1.00 0.00 27 CYS A CA 13
ATOM 9792 C C . CYS A 1 27 ? 2.688 -4.724 1.071 1.00 0.00 27 CYS A C 13
ATOM 9793 O O . CYS A 1 27 ? 3.494 -5.628 1.287 1.00 0.00 27 CYS A O 13
ATOM 9800 N N . GLY A 1 28 ? 3.047 -3.531 0.605 1.00 0.00 28 GLY A N 13
ATOM 9801 C CA . GLY A 1 28 ? 4.439 -3.233 0.324 1.00 0.00 28 GLY A CA 13
ATOM 9802 C C . GLY A 1 28 ? 4.655 -2.768 -1.103 1.00 0.00 28 GLY A C 13
ATOM 9803 O O . GLY A 1 28 ? 5.433 -3.365 -1.847 1.00 0.00 28 GLY A O 13
ATOM 9807 N N . HIS A 1 29 ? 3.963 -1.700 -1.487 1.00 0.00 29 HIS A N 13
ATOM 9808 C CA . HIS A 1 29 ? 4.083 -1.155 -2.835 1.00 0.00 29 HIS A CA 13
ATOM 9809 C C . HIS A 1 29 ? 3.703 0.322 -2.859 1.00 0.00 29 HIS A C 13
ATOM 9810 O O . HIS A 1 29 ? 2.848 0.767 -2.092 1.00 0.00 29 HIS A O 13
ATOM 9824 N N . LEU A 1 30 ? 4.343 1.078 -3.745 1.00 0.00 30 LEU A N 13
ATOM 9825 C CA . LEU A 1 30 ? 4.073 2.506 -3.869 1.00 0.00 30 LEU A CA 13
ATOM 9826 C C . LEU A 1 30 ? 3.101 2.778 -5.013 1.00 0.00 30 LEU A C 13
ATOM 9827 O O . LEU A 1 30 ? 3.196 2.171 -6.080 1.00 0.00 30 LEU A O 13
ATOM 9843 N N . LEU A 1 31 ? 2.169 3.697 -4.784 1.00 0.00 31 LEU A N 13
ATOM 9844 C CA . LEU A 1 31 ? 1.180 4.052 -5.796 1.00 0.00 31 LEU A CA 13
ATOM 9845 C C . LEU A 1 31 ? 0.911 5.554 -5.790 1.00 0.00 31 LEU A C 13
ATOM 9846 O O . LEU A 1 31 ? 1.316 6.264 -4.870 1.00 0.00 31 LEU A O 13
ATOM 9862 N N . HIS A 1 32 ? 0.222 6.030 -6.822 1.00 0.00 32 HIS A N 13
ATOM 9863 C CA . HIS A 1 32 ? -0.104 7.447 -6.935 1.00 0.00 32 HIS A CA 13
ATOM 9864 C C . HIS A 1 32 ? -1.479 7.737 -6.340 1.00 0.00 32 HIS A C 13
ATOM 9865 O O . HIS A 1 32 ? -2.352 6.869 -6.319 1.00 0.00 32 HIS A O 13
ATOM 9879 N N . ARG A 1 33 ? -1.664 8.961 -5.858 1.00 0.00 33 ARG A N 13
ATOM 9880 C CA . ARG A 1 33 ? -2.933 9.364 -5.262 1.00 0.00 33 ARG A CA 13
ATOM 9881 C C . ARG A 1 33 ? -4.043 9.386 -6.308 1.00 0.00 33 ARG A C 13
ATOM 9882 O O . ARG A 1 33 ? -5.205 9.116 -6.003 1.00 0.00 33 ARG A O 13
ATOM 9903 N N . THR A 1 34 ? -3.678 9.709 -7.545 1.00 0.00 34 THR A N 13
ATOM 9904 C CA . THR A 1 34 ? -4.642 9.768 -8.636 1.00 0.00 34 THR A CA 13
ATOM 9905 C C . THR A 1 34 ? -4.882 8.386 -9.233 1.00 0.00 34 THR A C 13
ATOM 9906 O O . THR A 1 34 ? -5.913 8.139 -9.859 1.00 0.00 34 THR A O 13
ATOM 9917 N N . CYS A 1 35 ? -3.923 7.487 -9.036 1.00 0.00 35 CYS A N 13
ATOM 9918 C CA . CYS A 1 35 ? -4.029 6.129 -9.555 1.00 0.00 35 CYS A CA 13
ATOM 9919 C C . CYS A 1 35 ? -4.798 5.235 -8.586 1.00 0.00 35 CYS A C 13
ATOM 9920 O O . CYS A 1 35 ? -5.671 4.468 -8.991 1.00 0.00 35 CYS A O 13
ATOM 9927 N N . TYR A 1 36 ? -4.467 5.341 -7.304 1.00 0.00 36 TYR A N 13
ATOM 9928 C CA . TYR A 1 36 ? -5.124 4.541 -6.276 1.00 0.00 36 TYR A CA 13
ATOM 9929 C C . TYR A 1 36 ? -6.628 4.794 -6.268 1.00 0.00 36 TYR A C 13
ATOM 9930 O O . TYR A 1 36 ? -7.410 3.936 -5.862 1.00 0.00 36 TYR A O 13
ATOM 9948 N N . GLU A 1 37 ? -7.025 5.980 -6.720 1.00 0.00 37 GLU A N 13
ATOM 9949 C CA . GLU A 1 37 ? -8.435 6.347 -6.764 1.00 0.00 37 GLU A CA 13
ATOM 9950 C C . GLU A 1 37 ? -9.139 5.661 -7.931 1.00 0.00 37 GLU A C 13
ATOM 9951 O O . GLU A 1 37 ? -10.336 5.381 -7.868 1.00 0.00 37 GLU A O 13
ATOM 9963 N N . GLU A 1 38 ? -8.387 5.394 -8.995 1.00 0.00 38 GLU A N 13
ATOM 9964 C CA . GLU A 1 38 ? -8.940 4.742 -10.176 1.00 0.00 38 GLU A CA 13
ATOM 9965 C C . GLU A 1 38 ? -9.079 3.239 -9.953 1.00 0.00 38 GLU A C 13
ATOM 9966 O O . GLU A 1 38 ? -10.170 2.682 -10.066 1.00 0.00 38 GLU A O 13
ATOM 9978 N N . MET A 1 39 ? -7.964 2.589 -9.636 1.00 0.00 39 MET A N 13
ATOM 9979 C CA . MET A 1 39 ? -7.961 1.150 -9.397 1.00 0.00 39 MET A CA 13
ATOM 9980 C C . MET A 1 39 ? -9.071 0.758 -8.427 1.00 0.00 39 MET A C 13
ATOM 9981 O O . MET A 1 39 ? -9.692 -0.296 -8.573 1.00 0.00 39 MET A O 13
ATOM 9995 N N . LEU A 1 40 ? -9.316 1.611 -7.439 1.00 0.00 40 LEU A N 13
ATOM 9996 C CA . LEU A 1 40 ? -10.352 1.353 -6.444 1.00 0.00 40 LEU A CA 13
ATOM 9997 C C . LEU A 1 40 ? -11.723 1.243 -7.103 1.00 0.00 40 LEU A C 13
ATOM 9998 O O . LEU A 1 40 ? -12.485 0.316 -6.826 1.00 0.00 40 LEU A O 13
ATOM 10014 N N . LYS A 1 41 ? -12.031 2.194 -7.978 1.00 0.00 41 LYS A N 13
ATOM 10015 C CA . LYS A 1 41 ? -13.309 2.204 -8.680 1.00 0.00 41 LYS A CA 13
ATOM 10016 C C . LYS A 1 41 ? -13.417 1.015 -9.630 1.00 0.00 41 LYS A C 13
ATOM 10017 O O . LYS A 1 41 ? -14.424 0.308 -9.640 1.00 0.00 41 LYS A O 13
ATOM 10036 N N . GLU A 1 42 ? -12.373 0.802 -10.425 1.00 0.00 42 GLU A N 13
ATOM 10037 C CA . GLU A 1 42 ? -12.353 -0.302 -11.378 1.00 0.00 42 GLU A CA 13
ATOM 10038 C C . GLU A 1 42 ? -12.607 -1.632 -10.674 1.00 0.00 42 GLU A C 13
ATOM 10039 O O . GLU A 1 42 ? -13.440 -2.426 -11.108 1.00 0.00 42 GLU A O 13
ATOM 10051 N N . GLY A 1 43 ? -11.881 -1.867 -9.585 1.00 0.00 43 GLY A N 13
ATOM 10052 C CA . GLY A 1 43 ? -12.042 -3.102 -8.839 1.00 0.00 43 GLY A CA 13
ATOM 10053 C C . GLY A 1 43 ? -10.736 -3.855 -8.678 1.00 0.00 43 GLY A C 13
ATOM 10054 O O . GLY A 1 43 ? -10.486 -4.461 -7.636 1.00 0.00 43 GLY A O 13
ATOM 10058 N N . TYR A 1 44 ? -9.903 -3.820 -9.711 1.00 0.00 44 TYR A N 13
ATOM 10059 C CA . TYR A 1 44 ? -8.618 -4.508 -9.681 1.00 0.00 44 TYR A CA 13
ATOM 10060 C C . TYR A 1 44 ? -7.733 -3.961 -8.565 1.00 0.00 44 TYR A C 13
ATOM 10061 O O . TYR A 1 44 ? -7.545 -2.750 -8.444 1.00 0.00 44 TYR A O 13
ATOM 10079 N N . ARG A 1 45 ? -7.191 -4.862 -7.753 1.00 0.00 45 ARG A N 13
ATOM 10080 C CA . ARG A 1 45 ? -6.326 -4.472 -6.646 1.00 0.00 45 ARG A CA 13
ATOM 10081 C C . ARG A 1 45 ? -4.856 -4.650 -7.016 1.00 0.00 45 ARG A C 13
ATOM 10082 O O . ARG A 1 45 ? -4.531 -5.053 -8.133 1.00 0.00 45 ARG A O 13
ATOM 10103 N N . CYS A 1 46 ? -3.973 -4.347 -6.070 1.00 0.00 46 CYS A N 13
ATOM 10104 C CA . CYS A 1 46 ? -2.538 -4.472 -6.296 1.00 0.00 46 CYS A CA 13
ATOM 10105 C C . CYS A 1 46 ? -2.234 -5.641 -7.228 1.00 0.00 46 CYS A C 13
ATOM 10106 O O . CYS A 1 46 ? -2.150 -6.796 -6.810 1.00 0.00 46 CYS A O 13
ATOM 10113 N N . PRO A 1 47 ? -2.065 -5.336 -8.523 1.00 0.00 47 PRO A N 13
ATOM 10114 C CA . PRO A 1 47 ? -1.767 -6.347 -9.542 1.00 0.00 47 PRO A CA 13
ATOM 10115 C C . PRO A 1 47 ? -0.363 -6.923 -9.394 1.00 0.00 47 PRO A C 13
ATOM 10116 O O . PRO A 1 47 ? 0.063 -7.761 -10.190 1.00 0.00 47 PRO A O 13
ATOM 10127 N N . LEU A 1 48 ? 0.352 -6.470 -8.370 1.00 0.00 48 LEU A N 13
ATOM 10128 C CA . LEU A 1 48 ? 1.710 -6.941 -8.117 1.00 0.00 48 LEU A CA 13
ATOM 10129 C C . LEU A 1 48 ? 1.703 -8.135 -7.168 1.00 0.00 48 LEU A C 13
ATOM 10130 O O . LEU A 1 48 ? 2.380 -9.135 -7.406 1.00 0.00 48 LEU A O 13
ATOM 10146 N N . CYS A 1 49 ? 0.932 -8.024 -6.091 1.00 0.00 49 CYS A N 13
ATOM 10147 C CA . CYS A 1 49 ? 0.835 -9.094 -5.106 1.00 0.00 49 CYS A CA 13
ATOM 10148 C C . CYS A 1 49 ? 0.047 -10.277 -5.663 1.00 0.00 49 CYS A C 13
ATOM 10149 O O . CYS A 1 49 ? 0.573 -11.383 -5.786 1.00 0.00 49 CYS A O 13
ATOM 10156 N N . SER A 1 50 ? -1.216 -10.034 -5.999 1.00 0.00 50 SER A N 13
ATOM 10157 C CA . SER A 1 50 ? -2.077 -11.079 -6.540 1.00 0.00 50 SER A CA 13
ATOM 10158 C C . SER A 1 50 ? -1.544 -11.584 -7.877 1.00 0.00 50 SER A C 13
ATOM 10159 O O . SER A 1 50 ? -0.633 -10.996 -8.457 1.00 0.00 50 SER A O 13
ATOM 10167 N N . GLY A 1 51 ? -2.120 -12.681 -8.360 1.00 0.00 51 GLY A N 13
ATOM 10168 C CA . GLY A 1 51 ? -1.691 -13.248 -9.625 1.00 0.00 51 GLY A CA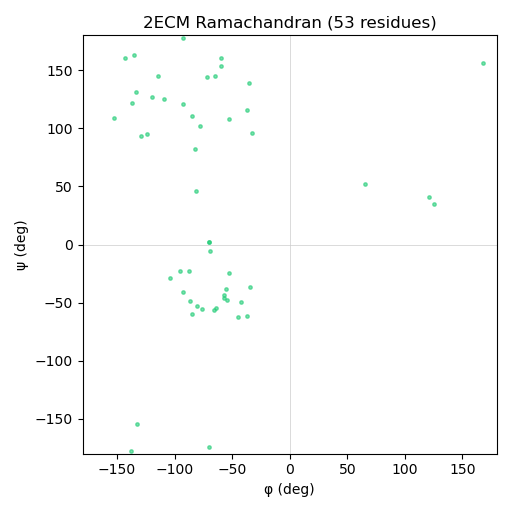 13
ATOM 10169 C C . GLY A 1 51 ? -1.781 -12.255 -10.766 1.00 0.00 51 GLY A C 13
ATOM 10170 O O . GLY A 1 51 ? -2.848 -11.720 -11.069 1.00 0.00 51 GLY A O 13
ATOM 10174 N N . PRO A 1 52 ? -0.640 -11.994 -11.421 1.00 0.00 52 PRO A N 13
ATOM 10175 C CA . PRO A 1 52 ? -0.568 -11.056 -12.545 1.00 0.00 52 PRO A CA 13
ATOM 10176 C C . PRO A 1 52 ? -1.274 -11.586 -13.788 1.00 0.00 52 PRO A C 13
ATOM 10177 O O . PRO A 1 52 ? -1.710 -12.737 -13.823 1.00 0.00 52 PRO A O 13
ATOM 10188 N N . SER A 1 53 ? -1.384 -10.740 -14.807 1.00 0.00 53 SER A N 13
ATOM 10189 C CA . SER A 1 53 ? -2.041 -11.122 -16.051 1.00 0.00 53 SER A CA 13
ATOM 10190 C C . SER A 1 53 ? -1.257 -12.220 -16.764 1.00 0.00 53 SER A C 13
ATOM 10191 O O . SER A 1 53 ? -0.131 -12.540 -16.385 1.00 0.00 53 SER A O 13
ATOM 10199 N N . SER A 1 54 ? -1.862 -12.793 -17.800 1.00 0.00 54 SER A N 13
ATOM 10200 C CA . SER A 1 54 ? -1.223 -13.857 -18.565 1.00 0.00 54 SER A CA 13
ATOM 10201 C C . SER A 1 54 ? 0.241 -13.526 -18.839 1.00 0.00 54 SER A C 13
ATOM 10202 O O . SER A 1 54 ? 1.132 -14.332 -18.572 1.00 0.00 54 SER A O 13
ATOM 10210 N N . GLY A 1 55 ? 0.481 -12.333 -19.375 1.00 0.00 55 GLY A N 13
ATOM 10211 C CA . GLY A 1 55 ? 1.838 -11.916 -19.677 1.00 0.00 55 GLY A CA 13
ATOM 10212 C C . GLY A 1 55 ? 2.027 -10.418 -19.541 1.00 0.00 55 GLY A C 13
ATOM 10213 O O . GLY A 1 55 ? 3.068 -9.989 -19.045 1.00 0.00 55 GLY A O 13
ATOM 10219 N N . GLY A 1 1 ? 22.515 -8.399 -17.202 1.00 0.00 1 GLY A N 14
ATOM 10220 C CA . GLY A 1 1 ? 21.073 -8.254 -17.269 1.00 0.00 1 GLY A CA 14
ATOM 10221 C C . GLY A 1 1 ? 20.546 -7.236 -16.278 1.00 0.00 1 GLY A C 14
ATOM 10222 O O . GLY A 1 1 ? 20.602 -7.451 -15.067 1.00 0.00 1 GLY A O 14
ATOM 10226 N N . SER A 1 2 ? 20.034 -6.122 -16.792 1.00 0.00 2 SER A N 14
ATOM 10227 C CA . SER A 1 2 ? 19.499 -5.064 -15.943 1.00 0.00 2 SER A CA 14
ATOM 10228 C C . SER A 1 2 ? 18.222 -5.520 -15.245 1.00 0.00 2 SER A C 14
ATOM 10229 O O . SER A 1 2 ? 17.656 -6.561 -15.579 1.00 0.00 2 SER A O 14
ATOM 10237 N N . SER A 1 3 ? 17.773 -4.733 -14.272 1.00 0.00 3 SER A N 14
ATOM 10238 C CA . SER A 1 3 ? 16.565 -5.056 -13.523 1.00 0.00 3 SER A CA 14
ATOM 10239 C C . SER A 1 3 ? 15.317 -4.712 -14.330 1.00 0.00 3 SER A C 14
ATOM 10240 O O . SER A 1 3 ? 14.486 -5.576 -14.610 1.00 0.00 3 SER A O 14
ATOM 10248 N N . GLY A 1 4 ? 15.192 -3.441 -14.702 1.00 0.00 4 GLY A N 14
ATOM 10249 C CA . GLY A 1 4 ? 14.043 -3.004 -15.473 1.00 0.00 4 GLY A CA 14
ATOM 10250 C C . GLY A 1 4 ? 13.397 -1.760 -14.895 1.00 0.00 4 GLY A C 14
ATOM 10251 O O . GLY A 1 4 ? 13.803 -1.274 -13.840 1.00 0.00 4 GLY A O 14
ATOM 10255 N N . SER A 1 5 ? 12.389 -1.241 -15.590 1.00 0.00 5 SER A N 14
ATOM 10256 C CA . SER A 1 5 ? 11.690 -0.042 -15.143 1.00 0.00 5 SER A CA 14
ATOM 10257 C C . SER A 1 5 ? 10.898 -0.319 -13.869 1.00 0.00 5 SER A C 14
ATOM 10258 O O . SER A 1 5 ? 9.905 -1.047 -13.887 1.00 0.00 5 SER A O 14
ATOM 10266 N N . SER A 1 6 ? 11.345 0.267 -12.763 1.00 0.00 6 SER A N 14
ATOM 10267 C CA . SER A 1 6 ? 10.681 0.082 -11.478 1.00 0.00 6 SER A CA 14
ATOM 10268 C C . SER A 1 6 ? 9.898 1.331 -11.086 1.00 0.00 6 SER A C 14
ATOM 10269 O O . SER A 1 6 ? 10.476 2.388 -10.839 1.00 0.00 6 SER A O 14
ATOM 10277 N N . GLY A 1 7 ? 8.575 1.200 -11.030 1.00 0.00 7 GLY A N 14
ATOM 10278 C CA . GLY A 1 7 ? 7.733 2.324 -10.668 1.00 0.00 7 GLY A CA 14
ATOM 10279 C C . GLY A 1 7 ? 6.278 1.930 -10.507 1.00 0.00 7 GLY A C 14
ATOM 10280 O O . GLY A 1 7 ? 5.968 0.772 -10.228 1.00 0.00 7 GLY A O 14
ATOM 10284 N N . CYS A 1 8 ? 5.382 2.896 -10.682 1.00 0.00 8 CYS A N 14
ATOM 10285 C CA . CYS A 1 8 ? 3.952 2.646 -10.553 1.00 0.00 8 CYS A CA 14
ATOM 10286 C C . CYS A 1 8 ? 3.483 1.624 -11.584 1.00 0.00 8 CYS A C 14
ATOM 10287 O O . CYS A 1 8 ? 3.601 1.825 -12.793 1.00 0.00 8 CYS A O 14
ATOM 10294 N N . PRO A 1 9 ? 2.938 0.499 -11.097 1.00 0.00 9 PRO A N 14
ATOM 10295 C CA . PRO A 1 9 ? 2.439 -0.577 -11.959 1.00 0.00 9 PRO A CA 14
ATOM 10296 C C . PRO A 1 9 ? 1.177 -0.176 -12.715 1.00 0.00 9 PRO A C 14
ATOM 10297 O O . PRO A 1 9 ? 0.588 -0.986 -13.431 1.00 0.00 9 PRO A O 14
ATOM 10308 N N . ILE A 1 10 ? 0.768 1.078 -12.552 1.00 0.00 10 ILE A N 14
ATOM 10309 C CA . ILE A 1 10 ? -0.423 1.585 -13.221 1.00 0.00 10 ILE A CA 14
ATOM 10310 C C . ILE A 1 10 ? -0.053 2.440 -14.429 1.00 0.00 10 ILE A C 14
ATOM 10311 O O . ILE A 1 10 ? -0.363 2.091 -15.568 1.00 0.00 10 ILE A O 14
ATOM 10327 N N . CYS A 1 11 ? 0.613 3.560 -14.172 1.00 0.00 11 CYS A N 14
ATOM 10328 C CA . CYS A 1 11 ? 1.027 4.465 -15.237 1.00 0.00 11 CYS A CA 14
ATOM 10329 C C . CYS A 1 11 ? 2.440 4.136 -15.712 1.00 0.00 11 CYS A C 14
ATOM 10330 O O . CYS A 1 11 ? 2.815 4.449 -16.842 1.00 0.00 11 CYS A O 14
ATOM 10337 N N . LEU A 1 12 ? 3.218 3.502 -14.841 1.00 0.00 12 LEU A N 14
ATOM 10338 C CA . LEU A 1 12 ? 4.589 3.129 -15.171 1.00 0.00 12 LEU A CA 14
ATOM 10339 C C . LEU A 1 12 ? 5.473 4.366 -15.301 1.00 0.00 12 LEU A C 14
ATOM 10340 O O . LEU A 1 12 ? 6.282 4.467 -16.223 1.00 0.00 12 LEU A O 14
ATOM 10356 N N . GLU A 1 13 ? 5.314 5.302 -14.371 1.00 0.00 13 GLU A N 14
ATOM 10357 C CA . GLU A 1 13 ? 6.099 6.530 -14.383 1.00 0.00 13 GLU A CA 14
ATOM 10358 C C . GLU A 1 13 ? 6.915 6.667 -13.100 1.00 0.00 13 GLU A C 14
ATOM 10359 O O . GLU A 1 13 ? 6.384 6.536 -11.997 1.00 0.00 13 GLU A O 14
ATOM 10371 N N . ASP A 1 14 ? 8.208 6.929 -13.254 1.00 0.00 14 ASP A N 14
ATOM 10372 C CA . ASP A 1 14 ? 9.098 7.084 -12.110 1.00 0.00 14 ASP A CA 14
ATOM 10373 C C . ASP A 1 14 ? 8.414 7.863 -10.991 1.00 0.00 14 ASP A C 14
ATOM 10374 O O . ASP A 1 14 ? 8.142 9.056 -11.129 1.00 0.00 14 ASP A O 14
ATOM 10383 N N . ILE A 1 15 ? 8.140 7.181 -9.884 1.00 0.00 15 ILE A N 14
ATOM 10384 C CA . ILE A 1 15 ? 7.488 7.810 -8.742 1.00 0.00 15 ILE A CA 14
ATOM 10385 C C . ILE A 1 15 ? 8.488 8.601 -7.906 1.00 0.00 15 ILE A C 14
ATOM 10386 O O . ILE A 1 15 ? 8.908 8.158 -6.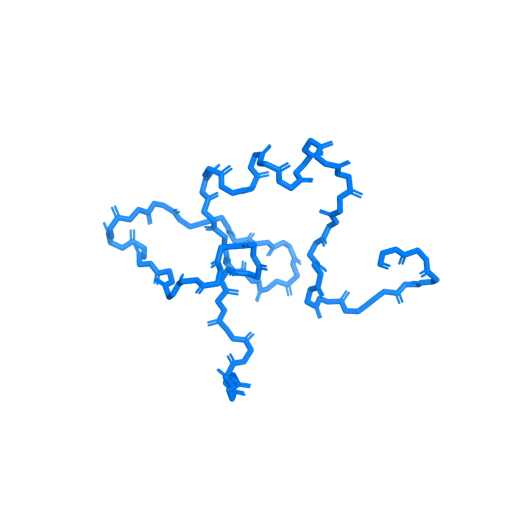836 1.00 0.00 15 ILE A O 14
ATOM 10402 N N . HIS A 1 16 ? 8.864 9.777 -8.399 1.00 0.00 16 HIS A N 14
ATOM 10403 C CA . HIS A 1 16 ? 9.813 10.632 -7.695 1.00 0.00 16 HIS A CA 14
ATOM 10404 C C . HIS A 1 16 ? 9.398 10.823 -6.240 1.00 0.00 16 HIS A C 14
ATOM 10405 O O . HIS A 1 16 ? 8.212 10.946 -5.932 1.00 0.00 16 HIS A O 14
ATOM 10419 N N . THR A 1 17 ? 10.382 10.845 -5.346 1.00 0.00 17 THR A N 14
ATOM 10420 C CA . THR A 1 17 ? 10.119 11.018 -3.923 1.00 0.00 17 THR A CA 14
ATOM 10421 C C . THR A 1 17 ? 10.038 12.495 -3.555 1.00 0.00 17 THR A C 14
ATOM 10422 O O . THR A 1 17 ? 10.794 13.316 -4.072 1.00 0.00 17 THR A O 14
ATOM 10433 N N . SER A 1 18 ? 9.115 12.826 -2.657 1.00 0.00 18 SER A N 14
ATOM 10434 C CA . SER A 1 18 ? 8.933 14.206 -2.222 1.00 0.00 18 SER A CA 14
ATOM 10435 C C . SER A 1 18 ? 8.446 15.079 -3.374 1.00 0.00 18 S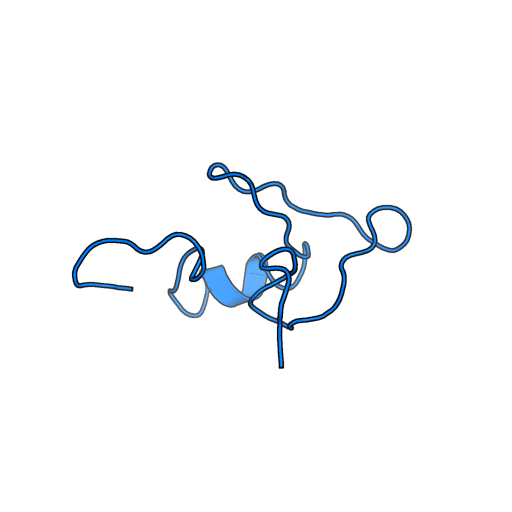ER A C 14
ATOM 10436 O O . SER A 1 18 ? 8.744 16.272 -3.432 1.00 0.00 18 SER A O 14
ATOM 10444 N N . ARG A 1 19 ? 7.695 14.476 -4.289 1.00 0.00 19 ARG A N 14
ATOM 10445 C CA . ARG A 1 19 ? 7.167 15.197 -5.441 1.00 0.00 19 ARG A CA 14
ATOM 10446 C C . ARG A 1 19 ? 5.645 15.104 -5.490 1.00 0.00 19 ARG A C 14
ATOM 10447 O O . ARG A 1 19 ? 4.951 16.120 -5.530 1.00 0.00 19 ARG A O 14
ATOM 10468 N N . VAL A 1 20 ? 5.132 13.877 -5.487 1.00 0.00 20 VAL A N 14
ATOM 10469 C CA . VAL A 1 20 ? 3.692 13.651 -5.531 1.00 0.00 20 VAL A CA 14
ATOM 10470 C C . VAL A 1 20 ? 3.263 12.634 -4.478 1.00 0.00 20 VAL A C 14
ATOM 10471 O O . VAL A 1 20 ? 3.966 11.656 -4.223 1.00 0.00 20 VAL A O 14
ATOM 10484 N N . VAL A 1 21 ? 2.105 12.872 -3.871 1.00 0.00 21 VAL A N 14
ATOM 10485 C CA . VAL A 1 21 ? 1.581 11.976 -2.847 1.00 0.00 21 VAL A CA 14
ATOM 10486 C C . VAL A 1 21 ? 1.610 10.527 -3.318 1.00 0.00 21 VAL A C 14
ATOM 10487 O O . VAL A 1 21 ? 1.187 10.217 -4.431 1.00 0.00 21 VAL A O 14
ATOM 10500 N N . ALA A 1 22 ? 2.112 9.642 -2.462 1.00 0.00 22 ALA A N 14
ATOM 10501 C CA . ALA A 1 22 ? 2.194 8.224 -2.789 1.00 0.00 22 ALA A CA 14
ATOM 10502 C C . ALA A 1 22 ? 1.425 7.382 -1.777 1.00 0.00 22 ALA A C 14
ATOM 10503 O O . ALA A 1 22 ? 1.823 7.270 -0.617 1.00 0.00 22 ALA A O 14
ATOM 10510 N N . HIS A 1 23 ? 0.321 6.791 -2.222 1.00 0.00 23 HIS A N 14
ATOM 10511 C CA . HIS A 1 23 ? -0.504 5.959 -1.354 1.00 0.00 23 HIS A CA 14
ATOM 10512 C C . HIS A 1 23 ? 0.161 4.609 -1.104 1.00 0.00 23 HIS A C 14
ATOM 10513 O O . HIS A 1 23 ? -0.173 3.612 -1.745 1.00 0.00 23 HIS A O 14
ATOM 10527 N N . VAL A 1 24 ? 1.105 4.584 -0.168 1.00 0.00 24 VAL A N 14
ATOM 10528 C CA . VAL A 1 24 ? 1.817 3.357 0.167 1.00 0.00 24 VAL A CA 14
ATOM 10529 C C . VAL A 1 24 ? 0.857 2.283 0.665 1.00 0.00 24 VAL A C 14
ATOM 10530 O O . VAL A 1 24 ? 0.377 2.340 1.798 1.00 0.00 24 VAL A O 14
ATOM 10543 N N . LEU A 1 25 ? 0.580 1.303 -0.189 1.00 0.00 25 LEU A N 14
ATOM 10544 C CA . LEU A 1 25 ? -0.324 0.213 0.164 1.00 0.00 25 LEU A CA 14
ATOM 10545 C C . LEU A 1 25 ? 0.193 -0.551 1.379 1.00 0.00 25 LEU A C 14
ATOM 10546 O O . LEU A 1 25 ? 1.386 -0.548 1.684 1.00 0.00 25 LEU A O 14
ATOM 10562 N N . PRO A 1 26 ? -0.725 -1.224 2.088 1.00 0.00 26 PRO A N 14
ATOM 10563 C CA . PRO A 1 26 ? -0.385 -2.008 3.280 1.00 0.00 26 PRO A CA 14
ATOM 10564 C C . PRO A 1 26 ? 0.415 -3.262 2.940 1.00 0.00 26 PRO A C 14
ATOM 10565 O O . PRO A 1 26 ? 0.754 -4.052 3.822 1.00 0.00 26 PRO A O 14
ATOM 10576 N N . CYS A 1 27 ? 0.714 -3.438 1.657 1.00 0.00 27 CYS A N 14
ATOM 10577 C CA . CYS A 1 27 ? 1.474 -4.595 1.201 1.00 0.00 27 CYS A CA 14
ATOM 10578 C C . CYS A 1 27 ? 2.957 -4.257 1.078 1.00 0.00 27 CYS A C 14
ATOM 10579 O O . CYS A 1 27 ? 3.819 -5.060 1.434 1.00 0.00 27 CYS A O 14
ATOM 10586 N N . GLY A 1 28 ? 3.247 -3.063 0.572 1.00 0.00 28 GLY A N 14
ATOM 10587 C CA . GLY A 1 28 ? 4.626 -2.639 0.411 1.00 0.00 28 GLY A CA 14
ATOM 10588 C C . GLY A 1 28 ? 4.904 -2.085 -0.972 1.00 0.00 28 GLY A C 14
ATOM 10589 O O . GLY A 1 28 ? 5.975 -2.314 -1.536 1.00 0.00 28 GLY A O 14
ATOM 10593 N N . HIS A 1 29 ? 3.939 -1.355 -1.521 1.00 0.00 29 HIS A N 14
ATOM 10594 C CA . HIS A 1 29 ? 4.085 -0.767 -2.848 1.00 0.00 29 HIS A CA 14
ATOM 10595 C C . HIS A 1 29 ? 3.594 0.678 -2.859 1.00 0.00 29 HIS A C 14
ATOM 10596 O O . HIS A 1 29 ? 2.770 1.071 -2.033 1.00 0.00 29 HIS A O 14
ATOM 10610 N N . LEU A 1 30 ? 4.107 1.464 -3.799 1.00 0.00 30 LEU A N 14
ATOM 10611 C CA . LEU A 1 30 ? 3.721 2.866 -3.918 1.00 0.00 30 LEU A CA 14
ATOM 10612 C C . LEU A 1 30 ? 2.772 3.072 -5.094 1.00 0.00 30 LEU A C 14
ATOM 10613 O O . LEU A 1 30 ? 2.977 2.519 -6.176 1.00 0.00 30 LEU A O 14
ATOM 10629 N N . LEU A 1 31 ? 1.734 3.872 -4.877 1.00 0.00 31 LEU A N 14
ATOM 10630 C CA . LEU A 1 31 ? 0.753 4.153 -5.920 1.00 0.00 31 LEU A CA 14
ATOM 10631 C C . LEU A 1 31 ? 0.319 5.615 -5.878 1.00 0.00 31 LEU A C 14
ATOM 10632 O O . LEU A 1 31 ? 0.130 6.187 -4.804 1.00 0.00 31 LEU A O 14
ATOM 10648 N N . HIS A 1 32 ? 0.160 6.213 -7.054 1.00 0.00 32 HIS A N 14
ATOM 10649 C CA . HIS A 1 32 ? -0.256 7.608 -7.153 1.00 0.00 32 HIS A CA 14
ATOM 10650 C C . HIS A 1 32 ? -1.691 7.783 -6.664 1.00 0.00 32 HIS A C 14
ATOM 10651 O O . HIS A 1 32 ? -2.508 6.869 -6.770 1.00 0.00 32 HIS A O 14
ATOM 10665 N N . ARG A 1 33 ? -1.989 8.963 -6.129 1.00 0.00 33 ARG A N 14
ATOM 10666 C CA . ARG A 1 33 ? -3.324 9.256 -5.623 1.00 0.00 33 ARG A CA 14
ATOM 10667 C C . ARG A 1 33 ? -4.380 9.000 -6.694 1.00 0.00 33 ARG A C 14
ATOM 10668 O O . ARG A 1 33 ? -5.416 8.390 -6.427 1.00 0.00 33 ARG A O 14
ATOM 10689 N N . THR A 1 34 ? -4.111 9.471 -7.908 1.00 0.00 34 THR A N 14
ATOM 10690 C CA . THR A 1 34 ? -5.038 9.295 -9.019 1.00 0.00 34 THR A CA 14
ATOM 10691 C C . THR A 1 34 ? -5.111 7.834 -9.448 1.00 0.00 34 THR A C 14
ATOM 10692 O O . THR A 1 34 ? -6.197 7.270 -9.586 1.00 0.00 34 THR A O 14
ATOM 10703 N N . CYS A 1 35 ? -3.949 7.224 -9.656 1.00 0.00 35 CYS A N 14
ATOM 10704 C CA . CYS A 1 35 ? -3.880 5.828 -10.069 1.00 0.00 35 CYS A CA 14
ATOM 10705 C C . CYS A 1 35 ? -4.600 4.929 -9.068 1.00 0.00 35 CYS A C 14
ATOM 10706 O O . CYS A 1 35 ? -5.250 3.955 -9.448 1.00 0.00 35 CYS A O 14
ATOM 10713 N N . TYR A 1 36 ? -4.479 5.263 -7.788 1.00 0.00 36 TYR A N 14
ATOM 10714 C CA . TYR A 1 36 ? -5.116 4.485 -6.732 1.00 0.00 36 TYR A CA 14
ATOM 10715 C C . TYR A 1 36 ? -6.611 4.782 -6.663 1.00 0.00 36 TYR A C 14
ATOM 10716 O O . TYR A 1 36 ? -7.419 3.892 -6.400 1.00 0.00 36 TYR A O 14
ATOM 10734 N N . GLU A 1 37 ? -6.969 6.039 -6.901 1.00 0.00 37 GLU A N 14
ATOM 10735 C CA . GLU A 1 37 ? -8.367 6.454 -6.865 1.00 0.00 37 GLU A CA 14
ATOM 10736 C C . GLU A 1 37 ? -9.185 5.701 -7.910 1.00 0.00 37 GLU A C 14
ATOM 10737 O O . GLU A 1 37 ? -10.393 5.524 -7.758 1.00 0.00 37 GLU A O 14
ATOM 10749 N N . GLU A 1 38 ? -8.516 5.260 -8.972 1.00 0.00 38 GLU A N 14
ATOM 10750 C CA . GLU A 1 38 ? -9.181 4.528 -10.043 1.00 0.00 38 GLU A CA 14
ATOM 10751 C C . GLU A 1 38 ? -9.390 3.067 -9.654 1.00 0.00 38 GLU A C 14
ATOM 10752 O O . GLU A 1 38 ? -10.516 2.632 -9.417 1.00 0.00 38 GLU A O 14
ATOM 10764 N N . MET A 1 39 ? -8.296 2.315 -9.592 1.00 0.00 39 MET A N 14
ATOM 10765 C CA . MET A 1 39 ? -8.358 0.903 -9.232 1.00 0.00 39 MET A CA 14
ATOM 10766 C C . MET A 1 39 ? -9.334 0.678 -8.082 1.00 0.00 39 MET A C 14
ATOM 10767 O O . MET A 1 39 ? -10.046 -0.327 -8.045 1.00 0.00 39 MET A O 14
ATOM 10781 N N . LEU A 1 40 ? -9.363 1.619 -7.144 1.00 0.00 40 LEU A N 14
ATOM 10782 C CA . LEU A 1 40 ? -10.253 1.523 -5.992 1.00 0.00 40 LEU A CA 14
ATOM 10783 C C . LEU A 1 40 ? -11.689 1.260 -6.432 1.00 0.00 40 LEU A C 14
ATOM 10784 O O . LEU A 1 40 ? -12.308 0.281 -6.016 1.00 0.00 40 LEU A O 14
ATOM 10800 N N . LYS A 1 41 ? -12.213 2.140 -7.279 1.00 0.00 41 LYS A N 14
ATOM 10801 C CA . LYS A 1 41 ? -13.575 2.002 -7.780 1.00 0.00 41 LYS A CA 14
ATOM 10802 C C . LYS A 1 41 ? -13.665 0.882 -8.812 1.00 0.00 41 LYS A C 14
ATOM 10803 O O . LYS A 1 41 ? -14.580 0.061 -8.771 1.00 0.00 41 LYS A O 14
ATOM 10822 N N . GLU A 1 42 ? -12.708 0.856 -9.735 1.00 0.00 42 GLU A N 14
ATOM 10823 C CA . GLU A 1 42 ? -12.680 -0.164 -10.777 1.00 0.00 42 GLU A CA 14
ATOM 10824 C C . GLU A 1 42 ? -12.889 -1.554 -10.183 1.00 0.00 42 GLU A C 14
ATOM 10825 O O . GLU A 1 42 ? -13.943 -2.164 -10.359 1.00 0.00 42 GLU A O 14
ATOM 10837 N N . GLY A 1 43 ? -11.876 -2.048 -9.477 1.00 0.00 43 GLY A N 14
ATOM 10838 C CA . GLY A 1 43 ? -11.967 -3.362 -8.868 1.00 0.00 43 GLY A CA 14
ATOM 10839 C C . GLY A 1 43 ? -10.609 -4.005 -8.670 1.00 0.00 43 GLY A C 14
ATOM 10840 O O . GLY A 1 43 ? -10.242 -4.366 -7.552 1.00 0.00 43 GLY A O 14
ATOM 10844 N N . TYR A 1 44 ? -9.861 -4.151 -9.758 1.00 0.00 44 TYR A N 14
ATOM 10845 C CA . TYR A 1 44 ? -8.537 -4.759 -9.700 1.00 0.00 44 TYR A CA 14
ATOM 10846 C C . TYR A 1 44 ? -7.695 -4.126 -8.596 1.00 0.00 44 TYR A C 14
ATOM 10847 O O . TYR A 1 44 ? -7.623 -2.903 -8.479 1.00 0.00 44 TYR A O 14
ATOM 10865 N N . ARG A 1 45 ? -7.060 -4.969 -7.789 1.00 0.00 45 ARG A N 14
ATOM 10866 C CA . ARG A 1 45 ? -6.223 -4.494 -6.694 1.00 0.00 45 ARG A CA 14
ATOM 10867 C C . ARG A 1 45 ? -4.745 -4.580 -7.063 1.00 0.00 45 ARG A C 14
ATOM 10868 O O . ARG A 1 45 ? -4.394 -4.915 -8.195 1.00 0.00 45 ARG A O 14
ATOM 10889 N N . CYS A 1 46 ? -3.881 -4.274 -6.100 1.00 0.00 46 CYS A N 14
ATOM 10890 C CA . CYS A 1 46 ? -2.441 -4.315 -6.322 1.00 0.00 46 CYS A CA 14
ATOM 10891 C C . CYS A 1 46 ? -2.069 -5.453 -7.268 1.00 0.00 46 CYS A C 14
ATOM 10892 O O . CYS A 1 46 ? -2.050 -6.626 -6.892 1.00 0.00 46 CYS A O 14
ATOM 10899 N N . PRO A 1 47 ? -1.766 -5.101 -8.526 1.00 0.00 47 PRO A N 14
ATOM 10900 C CA . PRO A 1 47 ? -1.388 -6.077 -9.552 1.00 0.00 47 PRO A CA 14
ATOM 10901 C C . PRO A 1 47 ? -0.018 -6.693 -9.291 1.00 0.00 47 PRO A C 14
ATOM 10902 O O . PRO A 1 47 ? 0.402 -7.619 -9.985 1.00 0.00 47 PRO A O 14
ATOM 10913 N N . LEU A 1 48 ? 0.677 -6.172 -8.284 1.00 0.00 48 LEU A N 14
ATOM 10914 C CA . LEU A 1 48 ? 2.001 -6.671 -7.930 1.00 0.00 48 LEU A CA 14
ATOM 10915 C C . LEU A 1 48 ? 1.904 -7.776 -6.882 1.00 0.00 48 LEU A C 14
ATOM 10916 O O . LEU A 1 48 ? 2.738 -8.681 -6.840 1.00 0.00 48 LEU A O 14
ATOM 10932 N N . CYS A 1 49 ? 0.881 -7.696 -6.039 1.00 0.00 49 CYS A N 14
ATOM 10933 C CA . CYS A 1 49 ? 0.673 -8.689 -4.992 1.00 0.00 49 CYS A CA 14
ATOM 10934 C C . CYS A 1 49 ? -0.397 -9.696 -5.402 1.00 0.00 49 CYS A C 14
ATOM 10935 O O . CYS A 1 49 ? -1.578 -9.360 -5.494 1.00 0.00 49 CYS A O 14
ATOM 10942 N N . SER A 1 50 ? 0.024 -10.933 -5.647 1.00 0.00 50 SER A N 14
ATOM 10943 C CA . SER A 1 50 ? -0.897 -11.988 -6.051 1.00 0.00 50 SER A CA 14
ATOM 10944 C C . SER A 1 50 ? -0.712 -13.231 -5.186 1.00 0.00 50 SER A C 14
ATOM 10945 O O . SER A 1 50 ? -1.650 -13.700 -4.544 1.00 0.00 50 SER A O 14
ATOM 10953 N N . GLY A 1 51 ? 0.508 -13.761 -5.175 1.00 0.00 51 GLY A N 14
ATOM 10954 C CA . GLY A 1 51 ? 0.796 -14.944 -4.386 1.00 0.00 51 GLY A CA 14
ATOM 10955 C C . GLY A 1 51 ? 1.063 -14.620 -2.930 1.00 0.00 51 GLY A C 14
ATOM 10956 O O . GLY A 1 51 ? 0.196 -14.770 -2.069 1.00 0.00 51 GLY A O 14
ATOM 10960 N N . PRO A 1 52 ? 2.291 -14.164 -2.636 1.00 0.00 52 PRO A N 14
ATOM 10961 C CA . PRO A 1 52 ? 2.699 -13.810 -1.274 1.00 0.00 52 PRO A CA 14
ATOM 10962 C C . PRO A 1 52 ? 2.004 -12.549 -0.771 1.00 0.00 52 PRO A C 14
ATOM 10963 O O . PRO A 1 52 ? 2.276 -12.078 0.334 1.00 0.00 52 PRO A O 14
ATOM 10974 N N . SER A 1 53 ? 1.106 -12.007 -1.588 1.00 0.00 53 SER A N 14
ATOM 10975 C CA . SER A 1 53 ? 0.375 -10.798 -1.226 1.00 0.00 53 SER A CA 14
ATOM 10976 C C . SER A 1 53 ? 0.121 -10.746 0.277 1.00 0.00 53 SER A C 14
ATOM 10977 O O . SER A 1 53 ? -0.345 -11.718 0.873 1.00 0.00 53 SER A O 14
ATOM 10985 N N . SER A 1 54 ? 0.430 -9.605 0.884 1.00 0.00 54 SER A N 14
ATOM 10986 C CA . SER A 1 54 ? 0.240 -9.426 2.319 1.00 0.00 54 SER A CA 14
ATOM 10987 C C . SER A 1 54 ? -0.992 -8.571 2.601 1.00 0.00 54 SER A C 14
ATOM 10988 O O . SER A 1 54 ? -1.705 -8.169 1.683 1.00 0.00 54 SER A O 14
ATOM 10996 N N . GLY A 1 55 ? -1.234 -8.296 3.879 1.00 0.00 55 GLY A N 14
ATOM 10997 C CA . GLY A 1 55 ? -2.379 -7.490 4.261 1.00 0.00 55 GLY A CA 14
ATOM 10998 C C . GLY A 1 55 ? -3.102 -8.046 5.471 1.00 0.00 55 GLY A C 14
ATOM 10999 O O . GLY A 1 55 ? -4.312 -7.859 5.584 1.00 0.00 55 GLY A O 14
ATOM 11005 N N . GLY A 1 1 ? 23.839 0.369 -14.313 1.00 0.00 1 GLY A N 15
ATOM 11006 C CA . GLY A 1 1 ? 22.427 0.218 -14.015 1.00 0.00 1 GLY A CA 15
ATOM 11007 C C . GLY A 1 1 ? 22.097 -1.149 -13.449 1.00 0.00 1 GLY A C 15
ATOM 11008 O O . GLY A 1 1 ? 21.688 -2.049 -14.182 1.00 0.00 1 GLY A O 15
ATOM 11012 N N . SER A 1 2 ? 22.276 -1.305 -12.141 1.00 0.00 2 SER A N 15
ATOM 11013 C CA . SER A 1 2 ? 22.000 -2.575 -11.478 1.00 0.00 2 SER A CA 15
ATOM 11014 C C . SER A 1 2 ? 20.502 -2.757 -11.257 1.00 0.00 2 SER A C 15
ATOM 11015 O O . SER A 1 2 ? 19.948 -3.823 -11.526 1.00 0.00 2 SER A O 15
ATOM 11023 N N . SER A 1 3 ? 19.851 -1.708 -10.764 1.00 0.00 3 SER A N 15
ATOM 11024 C CA . SER A 1 3 ? 18.417 -1.752 -10.502 1.00 0.00 3 SER A CA 15
ATOM 11025 C C . SER A 1 3 ? 17.662 -2.307 -11.706 1.00 0.00 3 SER A C 15
ATOM 11026 O O . SER A 1 3 ? 18.213 -2.423 -12.799 1.00 0.00 3 SER A O 15
ATOM 11034 N N . GLY A 1 4 ? 16.394 -2.650 -11.495 1.00 0.00 4 GLY A N 15
ATOM 11035 C CA . GLY A 1 4 ? 15.583 -3.190 -12.570 1.00 0.00 4 GLY A CA 15
ATOM 11036 C C . GLY A 1 4 ? 14.343 -2.359 -12.833 1.00 0.00 4 GLY A C 15
ATOM 11037 O O . GLY A 1 4 ? 14.209 -1.250 -12.316 1.00 0.00 4 GLY A O 15
ATOM 11041 N N . SER A 1 5 ? 13.433 -2.895 -13.641 1.00 0.00 5 SER A N 15
ATOM 11042 C CA . SER A 1 5 ? 12.200 -2.193 -13.977 1.00 0.00 5 SER A CA 15
ATOM 11043 C C . SER A 1 5 ? 11.245 -2.174 -12.787 1.00 0.00 5 SER A C 15
ATOM 11044 O O . SER A 1 5 ? 10.768 -3.218 -12.343 1.00 0.00 5 SER A O 15
ATOM 11052 N N . SER A 1 6 ? 10.971 -0.978 -12.276 1.00 0.00 6 SER A N 15
ATOM 11053 C CA . SER A 1 6 ? 10.076 -0.821 -11.135 1.00 0.00 6 SER A CA 15
ATOM 11054 C C . SER A 1 6 ? 9.328 0.507 -11.210 1.00 0.00 6 SER A C 15
ATOM 11055 O O . SER A 1 6 ? 9.742 1.427 -11.914 1.00 0.00 6 SER A O 15
ATOM 11063 N N . GLY A 1 7 ? 8.221 0.597 -10.479 1.00 0.00 7 GLY A N 15
ATOM 11064 C CA . GLY A 1 7 ? 7.431 1.815 -10.476 1.00 0.00 7 GLY A CA 15
ATOM 11065 C C . GLY A 1 7 ? 5.950 1.545 -10.302 1.00 0.00 7 GLY A C 15
ATOM 11066 O O . GLY A 1 7 ? 5.560 0.541 -9.704 1.00 0.00 7 GLY A O 15
ATOM 11070 N N . CYS A 1 8 ? 5.121 2.443 -10.824 1.00 0.00 8 CYS A N 15
ATOM 11071 C CA . CYS A 1 8 ? 3.674 2.299 -10.722 1.00 0.00 8 CYS A CA 15
ATOM 11072 C C . CYS A 1 8 ? 3.149 1.325 -11.773 1.00 0.00 8 CYS A C 15
ATOM 11073 O O . CYS A 1 8 ? 3.251 1.558 -12.977 1.00 0.00 8 CYS A O 15
ATOM 11080 N N . PRO A 1 9 ? 2.574 0.206 -11.308 1.00 0.00 9 PRO A N 15
ATOM 11081 C CA . PRO A 1 9 ? 2.021 -0.826 -12.190 1.00 0.00 9 PRO A CA 15
ATOM 11082 C C . PRO A 1 9 ? 0.759 -0.359 -12.908 1.00 0.00 9 PRO A C 15
ATOM 11083 O O . PRO A 1 9 ? 0.121 -1.130 -13.625 1.00 0.00 9 PRO A O 15
ATOM 11094 N N . ILE A 1 10 ? 0.406 0.907 -12.711 1.00 0.00 10 ILE A N 15
ATOM 11095 C CA . ILE A 1 10 ? -0.778 1.476 -13.342 1.00 0.00 10 ILE A CA 15
ATOM 11096 C C . ILE A 1 10 ? -0.406 2.292 -14.575 1.00 0.00 10 ILE A C 15
ATOM 11097 O O . ILE A 1 10 ? -0.851 1.997 -15.685 1.00 0.00 10 ILE A O 15
ATOM 11113 N N . CYS A 1 11 ? 0.414 3.318 -14.374 1.00 0.00 11 CYS A N 15
ATOM 11114 C CA . CYS A 1 11 ? 0.848 4.176 -15.469 1.00 0.00 11 CYS A CA 15
ATOM 11115 C C . CYS A 1 11 ? 2.265 3.821 -15.910 1.00 0.00 11 CYS A C 15
ATOM 11116 O O . CYS A 1 11 ? 2.717 4.234 -16.979 1.00 0.00 11 CYS A O 15
ATOM 11123 N N . LEU A 1 12 ? 2.961 3.051 -15.081 1.00 0.00 12 LEU A N 15
ATOM 11124 C CA . LEU A 1 12 ? 4.327 2.639 -15.384 1.00 0.00 12 LEU A CA 15
ATOM 11125 C C . LEU A 1 12 ? 5.251 3.848 -15.489 1.00 0.00 12 LEU A C 15
ATOM 11126 O O . LEU A 1 12 ? 5.997 3.988 -16.457 1.00 0.00 12 LEU A O 15
ATOM 11142 N N . GLU A 1 13 ? 5.196 4.717 -14.484 1.00 0.00 13 GLU A N 15
ATOM 11143 C CA . GLU A 1 13 ? 6.029 5.913 -14.463 1.00 0.00 13 GLU A CA 15
ATOM 11144 C C . GLU A 1 13 ? 6.770 6.037 -13.135 1.00 0.00 13 GLU A C 15
ATOM 11145 O O . GLU A 1 13 ? 6.275 5.607 -12.093 1.00 0.00 13 GLU A O 15
ATOM 11157 N N . ASP A 1 14 ? 7.960 6.627 -13.180 1.00 0.00 14 ASP A N 15
ATOM 11158 C CA . ASP A 1 14 ? 8.770 6.808 -11.982 1.00 0.00 14 ASP A CA 15
ATOM 11159 C C . ASP A 1 14 ? 7.968 7.498 -10.883 1.00 0.00 14 ASP A C 15
ATOM 11160 O O . ASP A 1 14 ? 7.351 8.539 -11.111 1.00 0.00 14 ASP A O 15
ATOM 11169 N N . ILE A 1 15 ? 7.979 6.910 -9.691 1.00 0.00 15 ILE A N 15
ATOM 11170 C CA . ILE A 1 15 ? 7.253 7.468 -8.557 1.00 0.00 15 ILE A CA 15
ATOM 11171 C C . ILE A 1 15 ? 8.202 8.157 -7.582 1.00 0.00 15 ILE A C 15
ATOM 11172 O O . ILE A 1 15 ? 9.307 7.675 -7.329 1.00 0.00 15 ILE A O 15
ATOM 11188 N N . HIS A 1 16 ? 7.762 9.285 -7.034 1.00 0.00 16 HIS A N 15
ATOM 11189 C CA . HIS A 1 16 ? 8.571 10.039 -6.083 1.00 0.00 16 HIS A CA 15
ATOM 11190 C C . HIS A 1 16 ? 7.688 10.752 -5.063 1.00 0.00 16 HIS A C 15
ATOM 11191 O O . HIS A 1 16 ? 6.988 11.710 -5.394 1.00 0.00 16 HIS A O 15
ATOM 11205 N N . THR A 1 17 ? 7.724 10.278 -3.822 1.00 0.00 17 THR A N 15
ATOM 11206 C CA . THR A 1 17 ? 6.926 10.868 -2.754 1.00 0.00 17 THR A CA 15
ATOM 11207 C C . THR A 1 17 ? 7.047 12.387 -2.754 1.00 0.00 17 THR A C 15
ATOM 11208 O O . THR A 1 17 ? 6.043 13.099 -2.776 1.00 0.00 17 THR A O 15
ATOM 11219 N N . SER A 1 18 ? 8.282 12.879 -2.729 1.00 0.00 18 SER A N 15
ATOM 11220 C CA . SER A 1 18 ? 8.533 14.315 -2.722 1.00 0.00 18 SER A CA 15
ATOM 11221 C C . SER A 1 18 ? 7.893 14.984 -3.935 1.00 0.00 18 SER A C 15
ATOM 11222 O O . SER A 1 18 ? 7.284 16.048 -3.821 1.00 0.00 18 SER A O 15
ATOM 11230 N N . ARG A 1 19 ? 8.035 14.352 -5.095 1.00 0.00 19 ARG A N 15
ATOM 11231 C CA . ARG A 1 19 ? 7.473 14.886 -6.330 1.00 0.00 19 ARG A CA 15
ATOM 11232 C C . ARG A 1 19 ? 5.955 15.002 -6.230 1.00 0.00 19 ARG A C 15
ATOM 11233 O O . ARG A 1 19 ? 5.402 16.101 -6.273 1.00 0.00 19 ARG A O 15
ATOM 11254 N N . VAL A 1 20 ? 5.286 13.861 -6.097 1.00 0.00 20 VAL A N 15
ATOM 11255 C CA . VAL A 1 20 ? 3.833 13.834 -5.990 1.00 0.00 20 VAL A CA 15
ATOM 11256 C C . VAL A 1 20 ? 3.379 12.874 -4.896 1.00 0.00 20 VAL A C 15
ATOM 11257 O O . VAL A 1 20 ? 3.929 11.783 -4.746 1.00 0.00 20 VAL A O 15
ATOM 11270 N N . VAL A 1 21 ? 2.372 13.287 -4.134 1.00 0.00 21 VAL A N 15
ATOM 11271 C CA . VAL A 1 21 ? 1.842 12.463 -3.054 1.00 0.00 21 VAL A CA 15
ATOM 11272 C C . VAL A 1 21 ? 1.692 11.011 -3.493 1.00 0.00 21 VAL A C 15
ATOM 11273 O O . VAL A 1 21 ? 0.964 10.711 -4.439 1.00 0.00 21 VAL A O 15
ATOM 11286 N N . ALA A 1 22 ? 2.385 10.114 -2.800 1.00 0.00 22 ALA A N 15
ATOM 11287 C CA . ALA A 1 22 ? 2.327 8.693 -3.117 1.00 0.00 22 ALA A CA 15
ATOM 11288 C C . ALA A 1 22 ? 1.557 7.923 -2.050 1.00 0.00 22 ALA A C 15
ATOM 11289 O O . ALA A 1 22 ? 1.768 8.122 -0.853 1.00 0.00 22 ALA A O 15
ATOM 11296 N N . HIS A 1 23 ? 0.662 7.045 -2.490 1.00 0.00 23 HIS A N 15
ATOM 11297 C CA . HIS A 1 23 ? -0.141 6.245 -1.571 1.00 0.00 23 HIS A CA 15
ATOM 11298 C C . HIS A 1 23 ? 0.494 4.876 -1.345 1.00 0.00 23 HIS A C 15
ATOM 11299 O O . HIS A 1 23 ? 0.463 4.014 -2.223 1.00 0.00 23 HIS A O 15
ATOM 11313 N N . VAL A 1 24 ? 1.071 4.685 -0.163 1.00 0.00 24 VAL A N 15
ATOM 11314 C CA . VAL A 1 24 ? 1.713 3.421 0.179 1.00 0.00 24 VAL A CA 15
ATOM 11315 C C . VAL A 1 24 ? 0.680 2.363 0.552 1.00 0.00 24 VAL A C 15
ATOM 11316 O O . VAL A 1 24 ? -0.274 2.640 1.279 1.00 0.00 24 VAL A O 15
ATOM 11329 N N . LEU A 1 25 ? 0.878 1.149 0.050 1.00 0.00 25 LEU A N 15
ATOM 11330 C CA . LEU A 1 25 ? -0.036 0.047 0.331 1.00 0.00 25 LEU A CA 15
ATOM 11331 C C . LEU A 1 25 ? 0.511 -0.845 1.441 1.00 0.00 25 LEU A C 15
ATOM 11332 O O . LEU A 1 25 ? 1.711 -0.872 1.714 1.00 0.00 25 LEU A O 15
ATOM 11348 N N . PRO A 1 26 ? -0.388 -1.595 2.095 1.00 0.00 26 PRO A N 15
ATOM 11349 C CA . PRO A 1 26 ? -0.019 -2.504 3.183 1.00 0.00 26 PRO A CA 15
ATOM 11350 C C . PRO A 1 26 ? 0.772 -3.710 2.688 1.00 0.00 26 PRO A C 15
ATOM 11351 O O . PRO A 1 26 ? 1.117 -4.601 3.465 1.00 0.00 26 PRO A O 15
ATOM 11362 N N . CYS A 1 27 ? 1.057 -3.732 1.390 1.00 0.00 27 CYS A N 15
ATOM 11363 C CA . CYS A 1 27 ? 1.808 -4.829 0.790 1.00 0.00 27 CYS A CA 15
ATOM 11364 C C . CYS A 1 27 ? 3.281 -4.460 0.637 1.00 0.00 27 CYS A C 15
ATOM 11365 O O . CYS A 1 27 ? 4.161 -5.311 0.756 1.00 0.00 27 CYS A O 15
ATOM 11372 N N . GLY A 1 28 ? 3.540 -3.183 0.372 1.00 0.00 28 GLY A N 15
ATOM 11373 C CA . GLY A 1 28 ? 4.907 -2.723 0.206 1.00 0.00 28 GLY A CA 15
ATOM 11374 C C . GLY A 1 28 ? 5.169 -2.171 -1.181 1.00 0.00 28 GLY A C 15
ATOM 11375 O O . GLY A 1 28 ? 6.234 -2.396 -1.757 1.00 0.00 28 GLY A O 15
ATOM 11379 N N . HIS A 1 29 ? 4.194 -1.446 -1.721 1.00 0.00 29 HIS A N 15
ATOM 11380 C CA . HIS A 1 29 ? 4.324 -0.860 -3.051 1.00 0.00 29 HIS A CA 15
ATOM 11381 C C . HIS A 1 29 ? 3.815 0.578 -3.063 1.00 0.00 29 HIS A C 15
ATOM 11382 O O . HIS A 1 29 ? 2.959 0.952 -2.260 1.00 0.00 29 HIS A O 15
ATOM 11396 N N . LEU A 1 30 ? 4.346 1.380 -3.979 1.00 0.00 30 LEU A N 15
ATOM 11397 C CA . LEU A 1 30 ? 3.946 2.779 -4.096 1.00 0.00 30 LEU A CA 15
ATOM 11398 C C . LEU A 1 30 ? 2.987 2.975 -5.266 1.00 0.00 30 LEU A C 15
ATOM 11399 O O . LEU A 1 30 ? 3.158 2.376 -6.329 1.00 0.00 30 LEU A O 15
ATOM 11415 N N . LEU A 1 31 ? 1.981 3.818 -5.065 1.00 0.00 31 LEU A N 15
ATOM 11416 C CA . LEU A 1 31 ? 0.996 4.096 -6.105 1.00 0.00 31 LEU A CA 15
ATOM 11417 C C . LEU A 1 31 ? 0.607 5.571 -6.106 1.00 0.00 31 LEU A C 15
ATOM 11418 O O . LEU A 1 31 ? 0.316 6.148 -5.058 1.00 0.00 31 LEU A O 15
ATOM 11434 N N . HIS A 1 32 ? 0.601 6.175 -7.290 1.00 0.00 32 HIS A N 15
ATOM 11435 C CA . HIS A 1 32 ? 0.245 7.583 -7.428 1.00 0.00 32 HIS A CA 15
ATOM 11436 C C . HIS A 1 32 ? -1.129 7.857 -6.823 1.00 0.00 32 HIS A C 15
ATOM 11437 O O . HIS A 1 32 ? -2.135 7.301 -7.265 1.00 0.00 32 HIS A O 15
ATOM 11451 N N . ARG A 1 33 ? -1.163 8.716 -5.810 1.00 0.00 33 ARG A N 15
ATOM 11452 C CA . ARG A 1 33 ? -2.412 9.062 -5.143 1.00 0.00 33 ARG A CA 15
ATOM 11453 C C . ARG A 1 33 ? -3.573 9.070 -6.134 1.00 0.00 33 ARG A C 15
ATOM 11454 O O . ARG A 1 33 ? -4.696 8.694 -5.795 1.00 0.00 33 ARG A O 15
ATOM 11475 N N . THR A 1 34 ? -3.295 9.503 -7.360 1.00 0.00 34 THR A N 15
ATOM 11476 C CA . THR A 1 34 ? -4.315 9.562 -8.399 1.00 0.00 34 THR A CA 15
ATOM 11477 C C . THR A 1 34 ? -4.631 8.171 -8.939 1.00 0.00 34 THR A C 15
ATOM 11478 O O . THR A 1 34 ? -5.795 7.783 -9.040 1.00 0.00 34 THR A O 15
ATOM 11489 N N . CYS A 1 35 ? -3.587 7.425 -9.286 1.00 0.00 35 CYS A N 15
ATOM 11490 C CA . CYS A 1 35 ? -3.752 6.077 -9.816 1.00 0.00 35 CYS A CA 15
ATOM 11491 C C . CYS A 1 35 ? -4.502 5.191 -8.825 1.00 0.00 35 CYS A C 15
ATOM 11492 O O . CYS A 1 35 ? -5.379 4.417 -9.208 1.00 0.00 35 CYS A O 15
ATOM 11499 N N . TYR A 1 36 ? -4.150 5.311 -7.549 1.00 0.00 36 TYR A N 15
ATOM 11500 C CA . TYR A 1 36 ? -4.787 4.520 -6.503 1.00 0.00 36 TYR A CA 15
ATOM 11501 C C . TYR A 1 36 ? -6.300 4.718 -6.516 1.00 0.00 36 TYR A C 15
ATOM 11502 O O . TYR A 1 36 ? -7.059 3.797 -6.214 1.00 0.00 36 TYR A O 15
ATOM 11520 N N . GLU A 1 37 ? -6.729 5.926 -6.868 1.00 0.00 37 GLU A N 15
ATOM 11521 C CA . GLU A 1 37 ? -8.151 6.245 -6.920 1.00 0.00 37 GLU A CA 15
ATOM 11522 C C . GLU A 1 37 ? -8.842 5.469 -8.037 1.00 0.00 37 GLU A C 15
ATOM 11523 O O . GLU A 1 37 ? -9.946 4.954 -7.858 1.00 0.00 37 GLU A O 15
ATOM 11535 N N . GLU A 1 38 ? -8.185 5.391 -9.190 1.00 0.00 38 GLU A N 15
ATOM 11536 C CA . GLU A 1 38 ? -8.737 4.679 -10.337 1.00 0.00 38 GLU A CA 15
ATOM 11537 C C . GLU A 1 38 ? -8.892 3.192 -10.031 1.00 0.00 38 GLU A C 15
ATOM 11538 O O . GLU A 1 38 ? -10.007 2.676 -9.958 1.00 0.00 38 GLU A O 15
ATOM 11550 N N . MET A 1 39 ? -7.765 2.509 -9.855 1.00 0.00 39 MET A N 15
ATOM 11551 C CA . MET A 1 39 ? -7.776 1.082 -9.557 1.00 0.00 39 MET A CA 15
ATOM 11552 C C . MET A 1 39 ? -8.927 0.731 -8.620 1.00 0.00 39 MET A C 15
ATOM 11553 O O . MET A 1 39 ? -9.468 -0.375 -8.672 1.00 0.00 39 MET A O 15
ATOM 11567 N N . LEU A 1 40 ? -9.298 1.677 -7.764 1.00 0.00 40 LEU A N 15
ATOM 11568 C CA . LEU A 1 40 ? -10.385 1.467 -6.815 1.00 0.00 40 LEU A CA 15
ATOM 11569 C C . LEU A 1 40 ? -11.734 1.455 -7.527 1.00 0.00 40 LEU A C 15
ATOM 11570 O O . LEU A 1 40 ? -12.590 0.616 -7.245 1.00 0.00 40 LEU A O 15
ATOM 11586 N N . LYS A 1 41 ? -11.917 2.389 -8.453 1.00 0.00 41 LYS A N 15
ATOM 11587 C CA . LYS A 1 41 ? -13.160 2.485 -9.209 1.00 0.00 41 LYS A CA 15
ATOM 11588 C C . LYS A 1 41 ? -13.588 1.116 -9.729 1.00 0.00 41 LYS A C 15
ATOM 11589 O O . LYS A 1 41 ? -14.673 0.633 -9.407 1.00 0.00 41 LYS A O 15
ATOM 11608 N N . GLU A 1 42 ? -12.728 0.498 -10.532 1.00 0.00 42 GLU A N 15
ATOM 11609 C CA . GLU A 1 42 ? -13.018 -0.816 -11.094 1.00 0.00 42 GLU A CA 15
ATOM 11610 C C . GLU A 1 42 ? -13.256 -1.841 -9.989 1.00 0.00 42 GLU A C 15
ATOM 11611 O O . GLU A 1 42 ? -14.353 -2.381 -9.853 1.00 0.00 42 GLU A O 15
ATOM 11623 N N . GLY A 1 43 ? -12.218 -2.103 -9.200 1.00 0.00 43 GLY A N 15
ATOM 11624 C CA . GLY A 1 43 ? -12.334 -3.062 -8.117 1.00 0.00 43 GLY A CA 15
ATOM 11625 C C . GLY A 1 43 ? -11.223 -4.094 -8.135 1.00 0.00 43 GLY A C 15
ATOM 11626 O O . GLY A 1 43 ? -11.482 -5.296 -8.080 1.00 0.00 43 GLY A O 15
ATOM 11630 N N . TYR A 1 44 ? -9.983 -3.624 -8.215 1.00 0.00 44 TYR A N 15
ATOM 11631 C CA . TYR A 1 44 ? -8.829 -4.514 -8.244 1.00 0.00 44 TYR A CA 15
ATOM 11632 C C . TYR A 1 44 ? -7.696 -3.967 -7.382 1.00 0.00 44 TYR A C 15
ATOM 11633 O O . TYR A 1 44 ? -7.273 -2.822 -7.546 1.00 0.00 44 TYR A O 15
ATOM 11651 N N . ARG A 1 45 ? -7.209 -4.793 -6.462 1.00 0.00 45 ARG A N 15
ATOM 11652 C CA . ARG A 1 45 ? -6.126 -4.393 -5.572 1.00 0.00 45 ARG A CA 15
ATOM 11653 C C . ARG A 1 45 ? -4.782 -4.448 -6.293 1.00 0.00 45 ARG A C 15
ATOM 11654 O O . ARG A 1 45 ? -4.718 -4.734 -7.489 1.00 0.00 45 ARG A O 15
ATOM 11675 N N . CYS A 1 46 ? -3.710 -4.171 -5.557 1.00 0.00 46 CYS A N 15
ATOM 11676 C CA . CYS A 1 46 ? -2.368 -4.187 -6.125 1.00 0.00 46 CYS A CA 15
ATOM 11677 C C . CYS A 1 46 ? -2.224 -5.309 -7.150 1.00 0.00 46 CYS A C 15
ATOM 11678 O O . CYS A 1 46 ? -2.225 -6.493 -6.814 1.00 0.00 46 CYS A O 15
ATOM 11685 N N . PRO A 1 47 ? -2.097 -4.928 -8.429 1.00 0.00 47 PRO A N 15
ATOM 11686 C CA . PRO A 1 47 ? -1.948 -5.886 -9.529 1.00 0.00 47 PRO A CA 15
ATOM 11687 C C . PRO A 1 47 ? -0.598 -6.594 -9.503 1.00 0.00 47 PRO A C 15
ATOM 11688 O O . PRO A 1 47 ? -0.441 -7.674 -10.075 1.00 0.00 47 PRO A O 15
ATOM 11699 N N . LEU A 1 48 ? 0.373 -5.981 -8.837 1.00 0.00 48 LEU A N 15
ATOM 11700 C CA . LEU A 1 48 ? 1.712 -6.553 -8.736 1.00 0.00 48 LEU A CA 15
ATOM 11701 C C . LEU A 1 48 ? 1.710 -7.787 -7.838 1.00 0.00 48 LEU A C 15
ATOM 11702 O O . LEU A 1 48 ? 2.311 -8.809 -8.169 1.00 0.00 48 LEU A O 15
ATOM 11718 N N . CYS A 1 49 ? 1.029 -7.684 -6.702 1.00 0.00 49 CYS A N 15
ATOM 11719 C CA . CYS A 1 49 ? 0.947 -8.791 -5.757 1.00 0.00 49 CYS A CA 15
ATOM 11720 C C . CYS A 1 49 ? -0.085 -9.819 -6.211 1.00 0.00 49 CYS A C 15
ATOM 11721 O O . CYS A 1 49 ? -1.227 -9.812 -5.753 1.00 0.00 49 CYS A O 15
ATOM 11728 N N . SER A 1 50 ? 0.327 -10.702 -7.115 1.00 0.00 50 SER A N 15
ATOM 11729 C CA . SER A 1 50 ? -0.562 -11.735 -7.635 1.00 0.00 50 SER A CA 15
ATOM 11730 C C . SER A 1 50 ? -0.366 -13.049 -6.884 1.00 0.00 50 SER A C 15
ATOM 11731 O O . SER A 1 50 ? 0.670 -13.270 -6.258 1.00 0.00 50 SER A O 15
ATOM 11739 N N . GLY A 1 51 ? -1.370 -13.918 -6.953 1.00 0.00 51 GLY A N 15
ATOM 11740 C CA . GLY A 1 51 ? -1.289 -15.199 -6.276 1.00 0.00 51 GLY A CA 15
ATOM 11741 C C . GLY A 1 51 ? -2.203 -16.239 -6.893 1.00 0.00 51 GLY A C 15
ATOM 11742 O O . GLY A 1 51 ? -1.941 -16.763 -7.976 1.00 0.00 51 GLY A O 15
ATOM 11746 N N . PRO A 1 52 ? -3.304 -16.555 -6.195 1.00 0.00 52 PRO A N 15
ATOM 11747 C CA . PRO A 1 52 ? -4.281 -17.543 -6.661 1.00 0.00 52 PRO A CA 15
ATOM 11748 C C . PRO A 1 52 ? -5.070 -17.052 -7.870 1.00 0.00 52 PRO A C 15
ATOM 11749 O O . PRO A 1 52 ? -5.523 -17.848 -8.693 1.00 0.00 52 PRO A O 15
ATOM 11760 N N . SER A 1 53 ? -5.230 -15.737 -7.973 1.00 0.00 53 SER A N 15
ATOM 11761 C CA . SER A 1 53 ? -5.967 -15.140 -9.081 1.00 0.00 53 SER A CA 15
ATOM 11762 C C . SER A 1 53 ? -5.641 -15.847 -10.393 1.00 0.00 53 SER A C 15
ATOM 11763 O O . SER A 1 53 ? -4.561 -16.416 -10.553 1.00 0.00 53 SER A O 15
ATOM 11771 N N . SER A 1 54 ? -6.583 -15.806 -11.330 1.00 0.00 54 SER A N 15
ATOM 11772 C CA . SER A 1 54 ? -6.399 -16.445 -12.628 1.00 0.00 54 SER A CA 15
ATOM 11773 C C . SER A 1 54 ? -6.499 -15.423 -13.756 1.00 0.00 54 SER A C 15
ATOM 11774 O O . SER A 1 54 ? -5.682 -15.414 -14.675 1.00 0.00 54 SER A O 15
ATOM 11782 N N . GLY A 1 55 ? -7.508 -14.560 -13.677 1.00 0.00 55 GLY A N 15
ATOM 11783 C CA . GLY A 1 55 ? -7.698 -13.545 -14.697 1.00 0.00 55 GLY A CA 15
ATOM 11784 C C . GLY A 1 55 ? -8.764 -13.928 -15.704 1.00 0.00 55 GLY A C 15
ATOM 11785 O O . GLY A 1 55 ? -8.464 -14.664 -16.643 1.00 0.00 55 GLY A O 15
ATOM 11791 N N . GLY A 1 1 ? 16.952 0.091 -17.804 1.00 0.00 1 GLY A N 16
ATOM 11792 C CA . GLY A 1 1 ? 16.293 -1.101 -17.305 1.00 0.00 1 GLY A CA 16
ATOM 11793 C C . GLY A 1 1 ? 15.761 -0.923 -15.897 1.00 0.00 1 GLY A C 16
ATOM 11794 O O . GLY A 1 1 ? 16.243 -0.074 -15.147 1.00 0.00 1 GLY A O 16
ATOM 11798 N N . SER A 1 2 ? 14.762 -1.723 -15.537 1.00 0.00 2 SER A N 16
ATOM 11799 C CA . SER A 1 2 ? 14.160 -1.645 -14.211 1.00 0.00 2 SER A CA 16
ATOM 11800 C C . SER A 1 2 ? 14.622 -2.806 -13.336 1.00 0.00 2 SER A C 16
ATOM 11801 O O . SER A 1 2 ? 13.964 -3.844 -13.263 1.00 0.00 2 SER A O 16
ATOM 11809 N N . SER A 1 3 ? 15.759 -2.623 -12.673 1.00 0.00 3 SER A N 16
ATOM 11810 C CA . SER A 1 3 ? 16.313 -3.656 -11.805 1.00 0.00 3 SER A CA 16
ATOM 11811 C C . SER A 1 3 ? 16.737 -3.067 -10.463 1.00 0.00 3 SER A C 16
ATOM 11812 O O . SER A 1 3 ? 17.771 -2.408 -10.360 1.00 0.00 3 SER A O 16
ATOM 11820 N N . GLY A 1 4 ? 15.930 -3.311 -9.435 1.00 0.00 4 GLY A N 16
ATOM 11821 C CA . GLY A 1 4 ? 16.237 -2.799 -8.112 1.00 0.00 4 GLY A CA 16
ATOM 11822 C C . GLY A 1 4 ? 15.256 -1.736 -7.660 1.00 0.00 4 GLY A C 16
ATOM 11823 O O . GLY A 1 4 ? 14.797 -1.751 -6.517 1.00 0.00 4 GLY A O 16
ATOM 11827 N N . SER A 1 5 ? 14.934 -0.810 -8.557 1.00 0.00 5 SER A N 16
ATOM 11828 C CA . SER A 1 5 ? 14.005 0.269 -8.242 1.00 0.00 5 SER A CA 16
ATOM 11829 C C . SER A 1 5 ? 12.728 0.146 -9.069 1.00 0.00 5 SER A C 16
ATOM 11830 O O . SER A 1 5 ? 12.686 0.551 -10.230 1.00 0.00 5 SER A O 16
ATOM 11838 N N . SER A 1 6 ? 11.689 -0.417 -8.461 1.00 0.00 6 SER A N 16
ATOM 11839 C CA . SER A 1 6 ? 10.412 -0.598 -9.140 1.00 0.00 6 SER A CA 16
ATOM 11840 C C . SER A 1 6 ? 9.604 0.696 -9.133 1.00 0.00 6 SER A C 16
ATOM 11841 O O . SER A 1 6 ? 9.814 1.567 -8.290 1.00 0.00 6 SER A O 16
ATOM 11849 N N . GLY A 1 7 ? 8.678 0.814 -10.080 1.00 0.00 7 GLY A N 16
ATOM 11850 C CA . GLY A 1 7 ? 7.852 2.004 -10.165 1.00 0.00 7 GLY A CA 16
ATOM 11851 C C . GLY A 1 7 ? 6.378 1.702 -9.979 1.00 0.00 7 GLY A C 16
ATOM 11852 O O . GLY A 1 7 ? 6.015 0.720 -9.330 1.00 0.00 7 GLY A O 16
ATOM 11856 N N . CYS A 1 8 ? 5.526 2.547 -10.549 1.00 0.00 8 CYS A N 16
ATOM 11857 C CA . CYS A 1 8 ? 4.083 2.368 -10.441 1.00 0.00 8 CYS A CA 16
ATOM 11858 C C . CYS A 1 8 ? 3.572 1.412 -11.515 1.00 0.00 8 CYS A C 16
ATOM 11859 O O . CYS A 1 8 ? 3.652 1.685 -12.713 1.00 0.00 8 CYS A O 16
ATOM 11866 N N . PRO A 1 9 ? 3.034 0.264 -11.078 1.00 0.00 9 PRO A N 16
ATOM 11867 C CA . PRO A 1 9 ? 2.499 -0.755 -11.985 1.00 0.00 9 PRO A CA 16
ATOM 11868 C C . PRO A 1 9 ? 1.216 -0.302 -12.674 1.00 0.00 9 PRO A C 16
ATOM 11869 O O . PRO A 1 9 ? 0.657 -1.023 -13.502 1.00 0.00 9 PRO A O 16
ATOM 11880 N N . ILE A 1 10 ? 0.754 0.895 -12.327 1.00 0.00 10 ILE A N 16
ATOM 11881 C CA . ILE A 1 10 ? -0.462 1.443 -12.914 1.00 0.00 10 ILE A CA 16
ATOM 11882 C C . ILE A 1 10 ? -0.150 2.260 -14.163 1.00 0.00 10 ILE A C 16
ATOM 11883 O O . ILE A 1 10 ? -0.588 1.923 -15.264 1.00 0.00 10 ILE A O 16
ATOM 11899 N N . CYS A 1 11 ? 0.612 3.334 -13.987 1.00 0.00 11 CYS A N 16
ATOM 11900 C CA . CYS A 1 11 ? 0.985 4.199 -15.099 1.00 0.00 11 CYS A CA 16
ATOM 11901 C C . CYS A 1 11 ? 2.337 3.790 -15.677 1.00 0.00 11 CYS A C 16
ATOM 11902 O O . CYS A 1 11 ? 2.660 4.114 -16.820 1.00 0.00 11 CYS A O 16
ATOM 11909 N N . LEU A 1 12 ? 3.123 3.075 -14.879 1.00 0.00 12 LEU A N 16
ATOM 11910 C CA . LEU A 1 12 ? 4.440 2.620 -15.310 1.00 0.00 12 LEU A CA 16
ATOM 11911 C C . LEU A 1 12 ? 5.375 3.803 -15.544 1.00 0.00 12 LEU A C 16
ATOM 11912 O O . LEU A 1 12 ? 6.064 3.868 -16.561 1.00 0.00 12 LEU A O 16
ATOM 11928 N N . GLU A 1 13 ? 5.393 4.733 -14.595 1.00 0.00 13 GLU A N 16
ATOM 11929 C CA . GLU A 1 13 ? 6.245 5.912 -14.699 1.00 0.00 13 GLU A CA 16
ATOM 11930 C C . GLU A 1 13 ? 6.910 6.222 -13.361 1.00 0.00 13 GLU A C 16
ATOM 11931 O O . GLU A 1 13 ? 6.274 6.156 -12.309 1.00 0.00 13 GLU A O 16
ATOM 11943 N N . ASP A 1 14 ? 8.195 6.558 -13.410 1.00 0.00 14 ASP A N 16
ATOM 11944 C CA . ASP A 1 14 ? 8.948 6.878 -12.203 1.00 0.00 14 ASP A CA 16
ATOM 11945 C C . ASP A 1 14 ? 8.065 7.595 -11.186 1.00 0.00 14 ASP A C 16
ATOM 11946 O O . ASP A 1 14 ? 7.297 8.490 -11.538 1.00 0.00 14 ASP A O 16
ATOM 11955 N N . ILE A 1 15 ? 8.180 7.194 -9.924 1.00 0.00 15 ILE A N 16
ATOM 11956 C CA . ILE A 1 15 ? 7.393 7.798 -8.857 1.00 0.00 15 ILE A CA 16
ATOM 11957 C C . ILE A 1 15 ? 8.240 8.753 -8.021 1.00 0.00 15 ILE A C 16
ATOM 11958 O O . ILE A 1 15 ? 9.422 8.505 -7.783 1.00 0.00 15 ILE A O 16
ATOM 11974 N N . HIS A 1 16 ? 7.626 9.845 -7.577 1.00 0.00 16 HIS A N 16
ATOM 11975 C CA . HIS A 1 16 ? 8.323 10.836 -6.765 1.00 0.00 16 HIS A CA 16
ATOM 11976 C C . HIS A 1 16 ? 7.719 10.915 -5.366 1.00 0.00 16 HIS A C 16
ATOM 11977 O O . HIS A 1 16 ? 6.623 10.410 -5.122 1.00 0.00 16 HIS A O 16
ATOM 11991 N N . THR A 1 17 ? 8.442 11.551 -4.449 1.00 0.00 17 THR A N 16
ATOM 11992 C CA . THR A 1 17 ? 7.979 11.694 -3.075 1.00 0.00 17 THR A CA 16
ATOM 11993 C C . THR A 1 17 ? 7.635 13.145 -2.759 1.00 0.00 17 THR A C 16
ATOM 11994 O O . THR A 1 17 ? 6.621 13.429 -2.121 1.00 0.00 17 THR A O 16
ATOM 12005 N N . SER A 1 18 ? 8.487 14.062 -3.208 1.00 0.00 18 SER A N 16
ATOM 12006 C CA . SER A 1 18 ? 8.275 15.485 -2.970 1.00 0.00 18 SER A CA 16
ATOM 12007 C C . SER A 1 18 ? 7.252 16.053 -3.949 1.00 0.00 18 SER A C 16
ATOM 12008 O O . SER A 1 18 ? 6.178 16.504 -3.550 1.00 0.00 18 SER A O 16
ATOM 12016 N N . ARG A 1 19 ? 7.594 16.027 -5.233 1.00 0.00 19 ARG A N 16
ATOM 12017 C CA . ARG A 1 19 ? 6.707 16.540 -6.270 1.00 0.00 19 ARG A CA 16
ATOM 12018 C C . ARG A 1 19 ? 5.305 15.954 -6.127 1.00 0.00 19 ARG A C 16
ATOM 12019 O O . ARG A 1 19 ? 4.318 16.686 -6.061 1.00 0.00 19 ARG A O 16
ATOM 12040 N N . VAL A 1 20 ? 5.227 14.628 -6.078 1.00 0.00 20 VAL A N 16
ATOM 12041 C CA . VAL A 1 20 ? 3.947 13.943 -5.942 1.00 0.00 20 VAL A CA 16
ATOM 12042 C C . VAL A 1 20 ? 3.914 13.086 -4.681 1.00 0.00 20 VAL A C 16
ATOM 12043 O O . VAL A 1 20 ? 4.953 12.644 -4.191 1.00 0.00 20 VAL A O 16
ATOM 12056 N N . VAL A 1 21 ? 2.713 12.855 -4.160 1.00 0.00 21 VAL A N 16
ATOM 12057 C CA . VAL A 1 21 ? 2.544 12.049 -2.957 1.00 0.00 21 VAL A CA 16
ATOM 12058 C C . VAL A 1 21 ? 2.478 10.564 -3.295 1.00 0.00 21 VAL A C 16
ATOM 12059 O O . VAL A 1 21 ? 1.943 10.176 -4.333 1.00 0.00 21 VAL A O 16
ATOM 12072 N N . ALA A 1 22 ? 3.024 9.737 -2.410 1.00 0.00 22 ALA A N 16
ATOM 12073 C CA . ALA A 1 22 ? 3.025 8.293 -2.613 1.00 0.00 22 ALA A CA 16
ATOM 12074 C C . ALA A 1 22 ? 2.054 7.604 -1.660 1.00 0.00 22 ALA A C 16
ATOM 12075 O O . ALA A 1 22 ? 1.928 7.992 -0.498 1.00 0.00 22 ALA A O 16
ATOM 12082 N N . HIS A 1 23 ? 1.369 6.581 -2.159 1.00 0.00 23 HIS A N 16
ATOM 12083 C CA . HIS A 1 23 ? 0.408 5.837 -1.352 1.00 0.00 23 HIS A CA 16
ATOM 12084 C C . HIS A 1 23 ? 0.870 4.398 -1.145 1.00 0.00 23 HIS A C 16
ATOM 12085 O O . HIS A 1 23 ? 0.527 3.507 -1.922 1.00 0.00 23 HIS A O 16
ATOM 12099 N N . VAL A 1 24 ? 1.652 4.178 -0.092 1.00 0.00 24 VAL A N 16
ATOM 12100 C CA . VAL A 1 24 ? 2.161 2.848 0.217 1.00 0.00 24 VAL A CA 16
ATOM 12101 C C . VAL A 1 24 ? 1.024 1.887 0.548 1.00 0.00 24 VAL A C 16
ATOM 12102 O O . VAL A 1 24 ? 0.348 2.036 1.567 1.00 0.00 24 VAL A O 16
ATOM 12115 N N . LEU A 1 25 ? 0.819 0.901 -0.318 1.00 0.00 25 LEU A N 16
ATOM 12116 C CA . LEU A 1 25 ? -0.236 -0.086 -0.118 1.00 0.00 25 LEU A CA 16
ATOM 12117 C C . LEU A 1 25 ? 0.048 -0.946 1.109 1.00 0.00 25 LEU A C 16
ATOM 12118 O O . LEU A 1 25 ? 1.184 -1.057 1.570 1.00 0.00 25 LEU A O 16
ATOM 12134 N N . PRO A 1 26 ? -1.007 -1.572 1.651 1.00 0.00 26 PRO A N 16
ATOM 12135 C CA . PRO A 1 26 ? -0.896 -2.436 2.830 1.00 0.00 26 PRO A CA 16
ATOM 12136 C C . PRO A 1 26 ? -0.155 -3.735 2.529 1.00 0.00 26 PRO A C 16
ATOM 12137 O O . PRO A 1 26 ? 0.153 -4.510 3.435 1.00 0.00 26 PRO A O 16
ATOM 12148 N N . CYS A 1 27 ? 0.128 -3.967 1.252 1.00 0.00 27 CYS A N 16
ATOM 12149 C CA . CYS A 1 27 ? 0.832 -5.171 0.831 1.00 0.00 27 CYS A CA 16
ATOM 12150 C C . CYS A 1 27 ? 2.340 -4.935 0.793 1.00 0.00 27 CYS A C 16
ATOM 12151 O O . CYS A 1 27 ? 3.124 -5.804 1.173 1.00 0.00 27 CYS A O 16
ATOM 12158 N N . GLY A 1 28 ? 2.737 -3.753 0.333 1.00 0.00 28 GLY A N 16
ATOM 12159 C CA . GLY A 1 28 ? 4.148 -3.423 0.255 1.00 0.00 28 GLY A CA 16
ATOM 12160 C C . GLY A 1 28 ? 4.544 -2.891 -1.108 1.00 0.00 28 GLY A C 16
ATOM 12161 O O . GLY A 1 28 ? 5.585 -3.264 -1.650 1.00 0.00 28 GLY A O 16
ATOM 12165 N N . HIS A 1 29 ? 3.712 -2.017 -1.665 1.00 0.00 29 HIS A N 16
ATOM 12166 C CA . HIS A 1 29 ? 3.981 -1.433 -2.975 1.00 0.00 29 HIS A CA 16
ATOM 12167 C C . HIS A 1 29 ? 3.584 0.040 -3.004 1.00 0.00 29 HIS A C 16
ATOM 12168 O O . HIS A 1 29 ? 2.576 0.434 -2.416 1.00 0.00 29 HIS A O 16
ATOM 12182 N N . LEU A 1 30 ? 4.382 0.849 -3.692 1.00 0.00 30 LEU A N 16
ATOM 12183 C CA . LEU A 1 30 ? 4.114 2.279 -3.798 1.00 0.00 30 LEU A CA 16
ATOM 12184 C C . LEU A 1 30 ? 3.199 2.576 -4.982 1.00 0.00 30 LEU A C 16
ATOM 12185 O O . LEU A 1 30 ? 3.299 1.939 -6.032 1.00 0.00 30 LEU A O 16
ATOM 12201 N N . LEU A 1 31 ? 2.310 3.547 -4.808 1.00 0.00 31 LEU A N 16
ATOM 12202 C CA . LEU A 1 31 ? 1.379 3.930 -5.863 1.00 0.00 31 LEU A CA 16
ATOM 12203 C C . LEU A 1 31 ? 1.194 5.444 -5.903 1.00 0.00 31 LEU A C 16
ATOM 12204 O O . LEU A 1 31 ? 1.737 6.168 -5.069 1.00 0.00 31 LEU A O 16
ATOM 12220 N N . HIS A 1 32 ? 0.422 5.915 -6.877 1.00 0.00 32 HIS A N 16
ATOM 12221 C CA . HIS A 1 32 ? 0.163 7.343 -7.024 1.00 0.00 32 HIS A CA 16
ATOM 12222 C C . HIS A 1 32 ? -1.202 7.710 -6.448 1.00 0.00 32 HIS A C 16
ATOM 12223 O O . HIS A 1 32 ? -2.110 6.880 -6.401 1.00 0.00 32 HIS A O 16
ATOM 12237 N N . ARG A 1 33 ? -1.338 8.957 -6.009 1.00 0.00 33 ARG A N 16
ATOM 12238 C CA . ARG A 1 33 ? -2.590 9.432 -5.434 1.00 0.00 33 ARG A CA 16
ATOM 12239 C C . ARG A 1 33 ? -3.733 9.301 -6.436 1.00 0.00 33 ARG A C 16
ATOM 12240 O O . ARG A 1 33 ? -4.846 8.914 -6.079 1.00 0.00 33 ARG A O 16
ATOM 12261 N N . THR A 1 34 ? -3.450 9.627 -7.694 1.00 0.00 34 THR A N 16
ATOM 12262 C CA . THR A 1 34 ? -4.454 9.548 -8.748 1.00 0.00 34 THR A CA 16
ATOM 12263 C C . THR A 1 34 ? -4.671 8.106 -9.193 1.00 0.00 34 THR A C 16
ATOM 12264 O O . THR A 1 34 ? -5.807 7.648 -9.315 1.00 0.00 34 THR A O 16
ATOM 12275 N N . CYS A 1 35 ? -3.575 7.395 -9.434 1.00 0.00 35 CYS A N 16
ATOM 12276 C CA . CYS A 1 35 ? -3.645 6.004 -9.866 1.00 0.00 35 CYS A CA 16
ATOM 12277 C C . CYS A 1 35 ? -4.436 5.164 -8.868 1.00 0.00 35 CYS A C 16
ATOM 12278 O O . CYS A 1 35 ? -5.189 4.269 -9.254 1.00 0.00 35 CYS A O 16
ATOM 12285 N N . TYR A 1 36 ? -4.261 5.459 -7.585 1.00 0.00 36 TYR A N 16
ATOM 12286 C CA . TYR A 1 36 ? -4.957 4.730 -6.532 1.00 0.00 36 TYR A CA 16
ATOM 12287 C C . TYR A 1 36 ? -6.452 5.035 -6.554 1.00 0.00 36 TYR A C 16
ATOM 12288 O O . TYR A 1 36 ? -7.271 4.207 -6.157 1.00 0.00 36 TYR A O 16
ATOM 12306 N N . GLU A 1 37 ? -6.798 6.230 -7.022 1.00 0.00 37 GLU A N 16
ATOM 12307 C CA . GLU A 1 37 ? -8.194 6.645 -7.097 1.00 0.00 37 GLU A CA 16
ATOM 12308 C C . GLU A 1 37 ? -8.919 5.916 -8.224 1.00 0.00 37 GLU A C 16
ATOM 12309 O O . GLU A 1 37 ? -10.123 5.670 -8.145 1.00 0.00 37 GLU A O 16
ATOM 12321 N N . GLU A 1 38 ? -8.178 5.574 -9.273 1.00 0.00 38 GLU A N 16
ATOM 12322 C CA . GLU A 1 38 ? -8.750 4.874 -10.417 1.00 0.00 38 GLU A CA 16
ATOM 12323 C C . GLU A 1 38 ? -8.992 3.403 -10.091 1.00 0.00 38 GLU A C 16
ATOM 12324 O O . GLU A 1 38 ? -10.112 2.907 -10.205 1.00 0.00 38 GLU A O 16
ATOM 12336 N N . MET A 1 39 ? -7.932 2.712 -9.684 1.00 0.00 39 MET A N 16
ATOM 12337 C CA . MET A 1 39 ? -8.029 1.298 -9.340 1.00 0.00 39 MET A CA 16
ATOM 12338 C C . MET A 1 39 ? -9.185 1.051 -8.377 1.00 0.00 39 MET A C 16
ATOM 12339 O O . MET A 1 39 ? -9.914 0.066 -8.505 1.00 0.00 39 MET A O 16
ATOM 12353 N N . LEU A 1 40 ? -9.347 1.949 -7.412 1.00 0.00 40 LEU A N 16
ATOM 12354 C CA . LEU A 1 40 ? -10.416 1.828 -6.426 1.00 0.00 40 LEU A CA 16
ATOM 12355 C C . LEU A 1 40 ? -11.745 1.502 -7.100 1.00 0.00 40 LEU A C 16
ATOM 12356 O O . LEU A 1 40 ? -12.507 0.663 -6.620 1.00 0.00 40 LEU A O 16
ATOM 12372 N N . LYS A 1 41 ? -12.016 2.170 -8.216 1.00 0.00 41 LYS A N 16
ATOM 12373 C CA . LYS A 1 41 ? -13.250 1.950 -8.959 1.00 0.00 41 LYS A CA 16
ATOM 12374 C C . LYS A 1 41 ? -13.250 0.576 -9.620 1.00 0.00 41 LYS A C 16
ATOM 12375 O O . LYS A 1 41 ? -14.178 -0.211 -9.436 1.00 0.00 41 LYS A O 16
ATOM 12394 N N . GLU A 1 42 ? -12.202 0.294 -10.389 1.00 0.00 42 GLU A N 16
ATOM 12395 C CA . GLU A 1 42 ? -12.083 -0.986 -11.077 1.00 0.00 42 GLU A CA 16
ATOM 12396 C C . GLU A 1 42 ? -12.370 -2.144 -10.125 1.00 0.00 42 GLU A C 16
ATOM 12397 O O . GLU A 1 42 ? -13.306 -2.915 -10.333 1.00 0.00 42 GLU A O 16
ATOM 12409 N N . GLY A 1 43 ? -11.557 -2.258 -9.079 1.00 0.00 43 GLY A N 16
ATOM 12410 C CA . GLY A 1 43 ? -11.740 -3.324 -8.111 1.00 0.00 43 GLY A CA 16
ATOM 12411 C C . GLY A 1 43 ? -10.423 -3.899 -7.627 1.00 0.00 43 GLY A C 16
ATOM 12412 O O . GLY A 1 43 ? -10.198 -4.026 -6.423 1.00 0.00 43 GLY A O 16
ATOM 12416 N N . TYR A 1 44 ? -9.552 -4.250 -8.566 1.00 0.00 44 TYR A N 16
ATOM 12417 C CA . TYR A 1 44 ? -8.252 -4.819 -8.229 1.00 0.00 44 TYR A CA 16
ATOM 12418 C C . TYR A 1 44 ? -7.546 -3.976 -7.172 1.00 0.00 44 TYR A C 16
ATOM 12419 O O . TYR A 1 44 ? -7.405 -2.762 -7.322 1.00 0.00 44 TYR A O 16
ATOM 12437 N N . ARG A 1 45 ? -7.104 -4.629 -6.102 1.00 0.00 45 ARG A N 16
ATOM 12438 C CA . ARG A 1 45 ? -6.413 -3.941 -5.018 1.00 0.00 45 ARG A CA 16
ATOM 12439 C C . ARG A 1 45 ? -4.932 -3.769 -5.341 1.00 0.00 45 ARG A C 16
ATOM 12440 O O . ARG A 1 45 ? -4.294 -2.816 -4.891 1.00 0.00 45 ARG A O 16
ATOM 12461 N N . CYS A 1 46 ? -4.390 -4.696 -6.123 1.00 0.00 46 CYS A N 16
ATOM 12462 C CA . CYS A 1 46 ? -2.984 -4.649 -6.506 1.00 0.00 46 CYS A CA 16
ATOM 12463 C C . CYS A 1 46 ? -2.665 -5.724 -7.540 1.00 0.00 46 CYS A C 16
ATOM 12464 O O . CYS A 1 46 ? -2.783 -6.922 -7.283 1.00 0.00 46 CYS A O 16
ATOM 12471 N N . PRO A 1 47 ? -2.252 -5.288 -8.739 1.00 0.00 47 PRO A N 16
ATOM 12472 C CA . PRO A 1 47 ? -1.906 -6.197 -9.836 1.00 0.00 47 PRO A CA 16
ATOM 12473 C C . PRO A 1 47 ? -0.621 -6.970 -9.565 1.00 0.00 47 PRO A C 16
ATOM 12474 O O . PRO A 1 47 ? -0.331 -7.966 -10.231 1.00 0.00 47 PRO A O 16
ATOM 12485 N N . LEU A 1 48 ? 0.147 -6.508 -8.585 1.00 0.00 48 LEU A N 16
ATOM 12486 C CA . LEU A 1 48 ? 1.403 -7.158 -8.225 1.00 0.00 48 LEU A CA 16
ATOM 12487 C C . LEU A 1 48 ? 1.153 -8.363 -7.324 1.00 0.00 48 LEU A C 16
ATOM 12488 O O . LEU A 1 48 ? 1.729 -9.433 -7.527 1.00 0.00 48 LEU A O 16
ATOM 12504 N N . CYS A 1 49 ? 0.290 -8.184 -6.330 1.00 0.00 49 CYS A N 16
ATOM 12505 C CA . CYS A 1 49 ? -0.037 -9.257 -5.399 1.00 0.00 49 CYS A CA 16
ATOM 12506 C C . CYS A 1 49 ? -1.243 -10.054 -5.889 1.00 0.00 49 CYS A C 16
ATOM 12507 O O . CYS A 1 49 ? -2.371 -9.824 -5.453 1.00 0.00 49 CYS A O 16
ATOM 12514 N N . SER A 1 50 ? -0.996 -10.991 -6.799 1.00 0.00 50 SER A N 16
ATOM 12515 C CA . SER A 1 50 ? -2.061 -11.819 -7.351 1.00 0.00 50 SER A CA 16
ATOM 12516 C C . SER A 1 50 ? -1.623 -13.277 -7.444 1.00 0.00 50 SER A C 16
ATOM 12517 O O . SER A 1 50 ? -0.831 -13.645 -8.311 1.00 0.00 50 SER A O 16
ATOM 12525 N N . GLY A 1 51 ? -2.144 -14.104 -6.543 1.00 0.00 51 GLY A N 16
ATOM 12526 C CA . GLY A 1 51 ? -1.795 -15.513 -6.540 1.00 0.00 51 GLY A CA 16
ATOM 12527 C C . GLY A 1 51 ? -1.636 -16.067 -5.138 1.00 0.00 51 GLY A C 16
ATOM 12528 O O . GLY A 1 51 ? -2.612 -16.378 -4.455 1.00 0.00 51 GLY A O 16
ATOM 12532 N N . PRO A 1 52 ? -0.379 -16.200 -4.689 1.00 0.00 52 PRO A N 16
ATOM 12533 C CA . PRO A 1 52 ? -0.065 -16.722 -3.356 1.00 0.00 52 PRO A CA 16
ATOM 12534 C C . PRO A 1 52 ? -0.464 -15.756 -2.246 1.00 0.00 52 PRO A C 16
ATOM 12535 O O . PRO A 1 52 ? -0.224 -16.016 -1.067 1.00 0.00 52 PRO A O 16
ATOM 12546 N N . SER A 1 53 ? -1.075 -14.639 -2.630 1.00 0.00 53 SER A N 16
ATOM 12547 C CA . SER A 1 53 ? -1.504 -13.632 -1.667 1.00 0.00 53 SER A CA 16
ATOM 12548 C C . SER A 1 53 ? -2.767 -14.081 -0.938 1.00 0.00 53 SER A C 16
ATOM 12549 O O . SER A 1 53 ? -3.754 -14.466 -1.564 1.00 0.00 53 SER A O 16
ATOM 12557 N N . SER A 1 54 ? -2.727 -14.028 0.389 1.00 0.00 54 SER A N 16
ATOM 12558 C CA . SER A 1 54 ? -3.866 -14.432 1.205 1.00 0.00 54 SER A CA 16
ATOM 12559 C C . SER A 1 54 ? -4.102 -13.438 2.338 1.00 0.00 54 SER A C 16
ATOM 12560 O O . SER A 1 54 ? -3.189 -12.729 2.758 1.00 0.00 54 SER A O 16
ATOM 12568 N N . GLY A 1 55 ? -5.337 -13.393 2.830 1.00 0.00 55 GLY A N 16
ATOM 12569 C CA . GLY A 1 55 ? -5.672 -12.484 3.910 1.00 0.00 55 GLY A CA 16
ATOM 12570 C C . GLY A 1 55 ? -6.625 -11.389 3.471 1.00 0.00 55 GLY A C 16
ATOM 12571 O O . GLY A 1 55 ? -7.265 -10.775 4.324 1.00 0.00 55 GLY A O 16
ATOM 12577 N N . GLY A 1 1 ? 14.249 -13.908 -9.990 1.00 0.00 1 GLY A N 17
ATOM 12578 C CA . GLY A 1 1 ? 13.177 -13.153 -10.612 1.00 0.00 1 GLY A CA 17
ATOM 12579 C C . GLY A 1 1 ? 13.640 -12.394 -11.840 1.00 0.00 1 GLY A C 17
ATOM 12580 O O . GLY A 1 1 ? 14.105 -12.993 -12.810 1.00 0.00 1 GLY A O 17
ATOM 12584 N N . SER A 1 2 ? 13.511 -11.072 -11.801 1.00 0.00 2 SER A N 17
ATOM 12585 C CA . SER A 1 2 ? 13.914 -10.230 -12.922 1.00 0.00 2 SER A CA 17
ATOM 12586 C C . SER A 1 2 ? 13.914 -8.758 -12.523 1.00 0.00 2 SER A C 17
ATOM 12587 O O . SER A 1 2 ? 13.468 -8.398 -11.433 1.00 0.00 2 SER A O 17
ATOM 12595 N N . SER A 1 3 ? 14.419 -7.910 -13.414 1.00 0.00 3 SER A N 17
ATOM 12596 C CA . SER A 1 3 ? 14.481 -6.476 -13.155 1.00 0.00 3 SER A CA 17
ATOM 12597 C C . SER A 1 3 ? 13.803 -5.692 -14.274 1.00 0.00 3 SER A C 17
ATOM 12598 O O . SER A 1 3 ? 14.306 -4.660 -14.716 1.00 0.00 3 SER A O 17
ATOM 12606 N N . GLY A 1 4 ? 12.657 -6.190 -14.727 1.00 0.00 4 GLY A N 17
ATOM 12607 C CA . GLY A 1 4 ? 11.928 -5.525 -15.791 1.00 0.00 4 GLY A CA 17
ATOM 12608 C C . GLY A 1 4 ? 11.750 -4.042 -15.532 1.00 0.00 4 GLY A C 17
ATOM 12609 O O . GLY A 1 4 ? 12.602 -3.234 -15.900 1.00 0.00 4 GLY A O 17
ATOM 12613 N N . SER A 1 5 ? 10.638 -3.683 -14.898 1.00 0.00 5 SER A N 17
ATOM 12614 C CA . SER A 1 5 ? 10.347 -2.287 -14.595 1.00 0.00 5 SER A CA 17
ATOM 12615 C C . SER A 1 5 ? 9.447 -2.173 -13.369 1.00 0.00 5 SER A C 17
ATOM 12616 O O . SER A 1 5 ? 8.415 -2.838 -13.278 1.00 0.00 5 SER A O 17
ATOM 12624 N N . SER A 1 6 ? 9.845 -1.324 -12.427 1.00 0.00 6 SER A N 17
ATOM 12625 C CA . SER A 1 6 ? 9.077 -1.124 -11.203 1.00 0.00 6 SER A CA 17
ATOM 12626 C C . SER A 1 6 ? 8.367 0.226 -11.222 1.00 0.00 6 SER A C 17
ATOM 12627 O O . SER A 1 6 ? 8.564 1.031 -12.131 1.00 0.00 6 SER A O 17
ATOM 12635 N N . GLY A 1 7 ? 7.540 0.467 -10.209 1.00 0.00 7 GLY A N 17
ATOM 12636 C CA . GLY A 1 7 ? 6.813 1.720 -10.127 1.00 0.00 7 GLY A CA 17
ATOM 12637 C C . GLY A 1 7 ? 5.310 1.518 -10.107 1.00 0.00 7 GLY A C 17
ATOM 12638 O O . GLY A 1 7 ? 4.821 0.488 -9.642 1.00 0.00 7 GLY A O 17
ATOM 12642 N N . CYS A 1 8 ? 4.576 2.504 -10.611 1.00 0.00 8 CYS A N 17
ATOM 12643 C CA . CYS A 1 8 ? 3.120 2.432 -10.648 1.00 0.00 8 CYS A CA 17
ATOM 12644 C C . CYS A 1 8 ? 2.650 1.489 -11.752 1.00 0.00 8 CYS A C 17
ATOM 12645 O O . CYS A 1 8 ? 2.817 1.755 -12.943 1.00 0.00 8 CYS A O 17
ATOM 12652 N N . PRO A 1 9 ? 2.047 0.361 -11.349 1.00 0.00 9 PRO A N 17
ATOM 12653 C CA . PRO A 1 9 ? 1.540 -0.644 -12.288 1.00 0.00 9 PRO A CA 17
ATOM 12654 C C . PRO A 1 9 ? 0.320 -0.152 -13.060 1.00 0.00 9 PRO A C 17
ATOM 12655 O O . PRO A 1 9 ? -0.201 -0.854 -13.927 1.00 0.00 9 PRO A O 17
ATOM 12666 N N . ILE A 1 10 ? -0.129 1.057 -12.740 1.00 0.00 10 ILE A N 17
ATOM 12667 C CA . ILE A 1 10 ? -1.286 1.642 -13.406 1.00 0.00 10 ILE A CA 17
ATOM 12668 C C . ILE A 1 10 ? -0.861 2.516 -14.581 1.00 0.00 10 ILE A C 17
ATOM 12669 O O . ILE A 1 10 ? -1.288 2.301 -15.715 1.00 0.00 10 ILE A O 17
ATOM 12685 N N . CYS A 1 11 ? -0.015 3.503 -14.301 1.00 0.00 11 CYS A N 17
ATOM 12686 C CA . CYS A 1 11 ? 0.470 4.410 -15.334 1.00 0.00 11 CYS A CA 17
ATOM 12687 C C . CYS A 1 11 ? 1.839 3.970 -15.845 1.00 0.00 11 CYS A C 17
ATOM 12688 O O . CYS A 1 11 ? 2.233 4.303 -16.964 1.00 0.00 11 CYS A O 17
ATOM 12695 N N . LEU A 1 12 ? 2.559 3.219 -15.019 1.00 0.00 12 LEU A N 17
ATOM 12696 C CA . LEU A 1 12 ? 3.884 2.732 -15.387 1.00 0.00 12 LEU A CA 17
ATOM 12697 C C . LEU A 1 12 ? 4.877 3.884 -15.494 1.00 0.00 12 LEU A C 17
ATOM 12698 O O . LEU A 1 12 ? 5.639 3.971 -16.456 1.00 0.00 12 LEU A O 17
ATOM 12714 N N . GLU A 1 13 ? 4.864 4.765 -14.499 1.00 0.00 13 GLU A N 17
ATOM 12715 C CA . GLU A 1 13 ? 5.765 5.912 -14.482 1.00 0.00 13 GLU A CA 17
ATOM 12716 C C . GLU A 1 13 ? 6.438 6.054 -13.120 1.00 0.00 13 GLU A C 17
ATOM 12717 O O . GLU A 1 13 ? 5.785 5.964 -12.080 1.00 0.00 13 GLU A O 17
ATOM 12729 N N . ASP A 1 14 ? 7.748 6.277 -13.135 1.00 0.00 14 ASP A N 17
ATOM 12730 C CA . ASP A 1 14 ? 8.511 6.432 -11.902 1.00 0.00 14 ASP A CA 17
ATOM 12731 C C . ASP A 1 14 ? 7.742 7.276 -10.890 1.00 0.00 14 ASP A C 17
ATOM 12732 O O . ASP A 1 14 ? 7.120 8.277 -11.246 1.00 0.00 14 ASP A O 17
ATOM 12741 N N . ILE A 1 15 ? 7.788 6.863 -9.627 1.00 0.00 15 ILE A N 17
ATOM 12742 C CA . ILE A 1 15 ? 7.095 7.581 -8.564 1.00 0.00 15 ILE A CA 17
ATOM 12743 C C . ILE A 1 15 ? 8.067 8.426 -7.748 1.00 0.00 15 ILE A C 17
ATOM 12744 O O . ILE A 1 15 ? 9.076 7.924 -7.249 1.00 0.00 15 ILE A O 17
ATOM 12760 N N . HIS A 1 16 ? 7.757 9.711 -7.613 1.00 0.00 16 HIS A N 17
ATOM 12761 C CA . HIS A 1 16 ? 8.602 10.626 -6.854 1.00 0.00 16 HIS A CA 17
ATOM 12762 C C . HIS A 1 16 ? 7.895 11.092 -5.584 1.00 0.00 16 HIS A C 17
ATOM 12763 O O . HIS A 1 16 ? 7.230 12.128 -5.575 1.00 0.00 16 HIS A O 17
ATOM 12777 N N . THR A 1 17 ? 8.043 10.319 -4.513 1.00 0.00 17 THR A N 17
ATOM 12778 C CA . THR A 1 17 ? 7.418 10.650 -3.239 1.00 0.00 17 THR A CA 17
ATOM 12779 C C . THR A 1 17 ? 7.827 12.042 -2.772 1.00 0.00 17 THR A C 17
ATOM 12780 O O . THR A 1 17 ? 7.165 12.643 -1.925 1.00 0.00 17 THR A O 17
ATOM 12791 N N . SER A 1 18 ? 8.921 12.551 -3.329 1.00 0.00 18 SER A N 17
ATOM 12792 C CA . SER A 1 18 ? 9.420 13.872 -2.967 1.00 0.00 18 SER A CA 17
ATOM 12793 C C . SER A 1 18 ? 8.552 14.968 -3.578 1.00 0.00 18 SER A C 17
ATOM 12794 O O . SER A 1 18 ? 8.264 15.977 -2.936 1.00 0.00 18 SER A O 17
ATOM 12802 N N . ARG A 1 19 ? 8.138 14.760 -4.824 1.00 0.00 19 ARG A N 17
ATOM 12803 C CA . ARG A 1 19 ? 7.304 15.729 -5.524 1.00 0.00 19 ARG A CA 17
ATOM 12804 C C . ARG A 1 19 ? 5.829 15.352 -5.420 1.00 0.00 19 ARG A C 17
ATOM 12805 O O . ARG A 1 19 ? 5.043 16.046 -4.775 1.00 0.00 19 ARG A O 17
ATOM 12826 N N . VAL A 1 20 ? 5.459 14.247 -6.061 1.00 0.00 20 VAL A N 17
ATOM 12827 C CA . VAL A 1 20 ? 4.079 13.777 -6.041 1.00 0.00 20 VAL A CA 17
ATOM 12828 C C . VAL A 1 20 ? 3.872 12.729 -4.953 1.00 0.00 20 VAL A C 17
ATOM 12829 O O . VAL A 1 20 ? 4.577 11.722 -4.904 1.00 0.00 20 VAL A O 17
ATOM 12842 N N . VAL A 1 21 ? 2.898 12.974 -4.082 1.00 0.00 21 VAL A N 17
ATOM 12843 C CA . VAL A 1 21 ? 2.595 12.050 -2.994 1.00 0.00 21 VAL A CA 17
ATOM 12844 C C . VAL A 1 21 ? 2.606 10.606 -3.482 1.00 0.00 21 VAL A C 17
ATOM 12845 O O . VAL A 1 21 ? 2.319 10.331 -4.646 1.00 0.00 21 VAL A O 17
ATOM 12858 N N . ALA A 1 22 ? 2.938 9.686 -2.582 1.00 0.00 22 ALA A N 17
ATOM 12859 C CA . ALA A 1 22 ? 2.983 8.268 -2.919 1.00 0.00 22 ALA A CA 17
ATOM 12860 C C . ALA A 1 22 ? 2.215 7.436 -1.897 1.00 0.00 22 ALA A C 17
ATOM 12861 O O . ALA A 1 22 ? 2.623 7.323 -0.741 1.00 0.00 22 ALA A O 17
ATOM 12868 N N . HIS A 1 23 ? 1.100 6.856 -2.331 1.00 0.00 23 HIS A N 17
ATOM 12869 C CA . HIS A 1 23 ? 0.274 6.034 -1.454 1.00 0.00 23 HIS A CA 17
ATOM 12870 C C . HIS A 1 23 ? 0.908 4.663 -1.239 1.00 0.00 23 HIS A C 17
ATOM 12871 O O . HIS A 1 23 ? 0.953 3.839 -2.152 1.00 0.00 23 HIS A O 17
ATOM 12885 N N . VAL A 1 24 ? 1.398 4.426 -0.026 1.00 0.00 24 VAL A N 17
ATOM 12886 C CA . VAL A 1 24 ? 2.029 3.155 0.309 1.00 0.00 24 VAL A CA 17
ATOM 12887 C C . VAL A 1 24 ? 0.986 2.096 0.647 1.00 0.00 24 VAL A C 17
ATOM 12888 O O . VAL A 1 24 ? 0.391 2.116 1.725 1.00 0.00 24 VAL A O 17
ATOM 12901 N N . LEU A 1 25 ? 0.768 1.171 -0.282 1.00 0.00 25 LEU A N 17
ATOM 12902 C CA . LEU A 1 25 ? -0.204 0.101 -0.083 1.00 0.00 25 LEU A CA 17
ATOM 12903 C C . LEU A 1 25 ? 0.127 -0.710 1.165 1.00 0.00 25 LEU A C 17
ATOM 12904 O O . LEU A 1 25 ? 1.271 -0.760 1.618 1.00 0.00 25 LEU A O 17
ATOM 12920 N N . PRO A 1 26 ? -0.896 -1.363 1.736 1.00 0.00 26 PRO A N 17
ATOM 12921 C CA . PRO A 1 26 ? -0.738 -2.187 2.938 1.00 0.00 26 PRO A CA 17
ATOM 12922 C C . PRO A 1 26 ? 0.053 -3.462 2.667 1.00 0.00 26 PRO A C 17
ATOM 12923 O O . PRO A 1 26 ? 0.249 -4.285 3.562 1.00 0.00 26 PRO A O 17
ATOM 12934 N N . CYS A 1 27 ? 0.505 -3.621 1.428 1.00 0.00 27 CYS A N 17
ATOM 12935 C CA . CYS A 1 27 ? 1.275 -4.796 1.038 1.00 0.00 27 CYS A CA 17
ATOM 12936 C C . CYS A 1 27 ? 2.752 -4.450 0.879 1.00 0.00 27 CYS A C 17
ATOM 12937 O O . CYS A 1 27 ? 3.626 -5.266 1.167 1.00 0.00 27 CYS A O 17
ATOM 12944 N N . GLY A 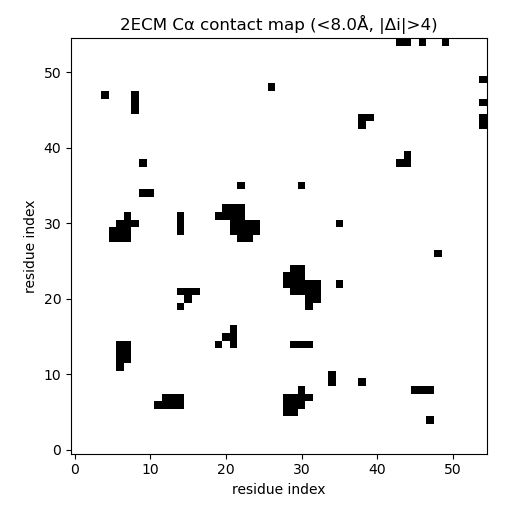1 28 ? 3.023 -3.232 0.418 1.00 0.00 28 GLY A N 17
ATOM 12945 C CA . GLY A 1 28 ? 4.395 -2.799 0.229 1.00 0.00 28 GLY A CA 17
ATOM 12946 C C . GLY A 1 28 ? 4.651 -2.281 -1.172 1.00 0.00 28 GLY A C 17
ATOM 12947 O O . GLY A 1 28 ? 5.579 -2.728 -1.848 1.00 0.00 28 GLY A O 17
ATOM 12951 N N . HIS A 1 29 ? 3.826 -1.336 -1.612 1.00 0.00 29 HIS A N 17
ATOM 12952 C CA . HIS A 1 29 ? 3.967 -0.756 -2.943 1.00 0.00 29 HIS A CA 17
ATOM 12953 C C . HIS A 1 29 ? 3.601 0.725 -2.933 1.00 0.00 29 HIS A C 17
ATOM 12954 O O . HIS A 1 29 ? 2.953 1.208 -2.003 1.00 0.00 29 HIS A O 17
ATOM 12968 N N . LEU A 1 30 ? 4.020 1.440 -3.971 1.00 0.00 30 LEU A N 17
ATOM 12969 C CA . LEU A 1 30 ? 3.737 2.867 -4.081 1.00 0.00 30 LEU A CA 17
ATOM 12970 C C . LEU A 1 30 ? 2.796 3.146 -5.249 1.00 0.00 30 LEU A C 17
ATOM 12971 O O . LEU A 1 30 ? 2.929 2.557 -6.322 1.00 0.00 30 LEU A O 17
ATOM 12987 N N . LEU A 1 31 ? 1.847 4.050 -5.033 1.00 0.00 31 LEU A N 17
ATOM 12988 C CA . LEU A 1 31 ? 0.884 4.411 -6.069 1.00 0.00 31 LEU A CA 17
ATOM 12989 C C . LEU A 1 31 ? 0.641 5.916 -6.085 1.00 0.00 31 LEU A C 17
ATOM 12990 O O . LEU A 1 31 ? 1.089 6.638 -5.194 1.00 0.00 31 LEU A O 17
ATOM 13006 N N . HIS A 1 32 ? -0.074 6.384 -7.104 1.00 0.00 32 HIS A N 17
ATOM 13007 C CA . HIS A 1 32 ? -0.380 7.804 -7.235 1.00 0.00 32 HIS A CA 17
ATOM 13008 C C . HIS A 1 32 ? -1.796 8.102 -6.751 1.00 0.00 32 HIS A C 17
ATOM 13009 O O . HIS A 1 32 ? -2.758 7.471 -7.189 1.00 0.00 32 HIS A O 17
ATOM 13023 N N . ARG A 1 33 ? -1.915 9.066 -5.844 1.00 0.00 33 ARG A N 17
ATOM 13024 C CA . ARG A 1 33 ? -3.213 9.446 -5.299 1.00 0.00 33 ARG A CA 17
ATOM 13025 C C . ARG A 1 33 ? -4.290 9.403 -6.379 1.00 0.00 33 ARG A C 17
ATOM 13026 O O . ARG A 1 33 ? -5.438 9.047 -6.113 1.00 0.00 33 ARG A O 17
ATOM 13047 N N . THR A 1 34 ? -3.912 9.769 -7.600 1.00 0.00 34 THR A N 17
ATOM 13048 C CA . THR A 1 34 ? -4.844 9.775 -8.720 1.00 0.00 34 THR A CA 17
ATOM 13049 C C . THR A 1 34 ? -5.101 8.361 -9.228 1.00 0.00 34 THR A C 17
ATOM 13050 O O . THR A 1 34 ? -6.239 7.993 -9.522 1.00 0.00 34 THR A O 17
ATOM 13061 N N . CYS A 1 35 ? -4.038 7.571 -9.329 1.00 0.00 35 CYS A N 17
ATOM 13062 C CA . CYS A 1 35 ? -4.148 6.196 -9.801 1.00 0.00 35 CYS A CA 17
ATOM 13063 C C . CYS A 1 35 ? -4.934 5.342 -8.811 1.00 0.00 35 CYS A C 17
ATOM 13064 O O . CYS A 1 35 ? -5.864 4.630 -9.191 1.00 0.00 35 CYS A O 17
ATOM 13071 N N . TYR A 1 36 ? -4.554 5.418 -7.540 1.00 0.00 36 TYR A N 17
ATOM 13072 C CA . TYR A 1 36 ? -5.221 4.651 -6.496 1.00 0.00 36 TYR A CA 17
ATOM 13073 C C . TYR A 1 36 ? -6.734 4.841 -6.562 1.00 0.00 36 TYR A C 17
ATOM 13074 O O . TYR A 1 36 ? -7.497 3.888 -6.408 1.00 0.00 36 TYR A O 17
ATOM 13092 N N . GLU A 1 37 ? -7.158 6.079 -6.792 1.00 0.00 37 GLU A N 17
ATOM 13093 C CA . GLU A 1 37 ? -8.579 6.395 -6.879 1.00 0.00 37 GLU A CA 17
ATOM 13094 C C . GLU A 1 37 ? -9.230 5.658 -8.045 1.00 0.00 37 GLU A C 17
ATOM 13095 O O . GLU A 1 37 ? -10.428 5.376 -8.024 1.00 0.00 37 GLU A O 17
ATOM 13107 N N . GLU A 1 38 ? -8.432 5.348 -9.062 1.00 0.00 38 GLU A N 17
ATOM 13108 C CA . GLU A 1 38 ? -8.931 4.645 -10.238 1.00 0.00 38 GLU A CA 17
ATOM 13109 C C . GLU A 1 38 ? -8.999 3.142 -9.985 1.00 0.00 38 GLU A C 17
ATOM 13110 O O . GLU A 1 38 ? -10.077 2.549 -9.992 1.00 0.00 38 GLU A O 17
ATOM 13122 N N . MET A 1 39 ? -7.839 2.532 -9.763 1.00 0.00 39 MET A N 17
ATOM 13123 C CA . MET A 1 39 ? -7.767 1.098 -9.507 1.00 0.00 39 MET A CA 17
ATOM 13124 C C . MET A 1 39 ? -8.801 0.679 -8.467 1.00 0.00 39 MET A C 17
ATOM 13125 O O . MET A 1 39 ? -9.475 -0.341 -8.623 1.00 0.00 39 MET A O 17
ATOM 13139 N N . LEU A 1 40 ? -8.922 1.470 -7.407 1.00 0.00 40 LEU A N 17
ATOM 13140 C CA . LEU A 1 40 ? -9.875 1.180 -6.341 1.00 0.00 40 LEU A CA 17
ATOM 13141 C C . LEU A 1 40 ? -11.282 1.001 -6.902 1.00 0.00 40 LEU A C 17
ATOM 13142 O O . LEU A 1 40 ? -12.011 0.093 -6.502 1.00 0.00 40 LEU A O 17
ATOM 13158 N N . LYS A 1 41 ? -11.658 1.872 -7.832 1.00 0.00 41 LYS A N 17
ATOM 13159 C CA . LYS A 1 41 ? -12.976 1.810 -8.452 1.00 0.00 41 LYS A CA 17
ATOM 13160 C C . LYS A 1 41 ? -13.122 0.546 -9.294 1.00 0.00 41 LYS A C 17
ATOM 13161 O O . LYS A 1 41 ? -14.033 -0.253 -9.077 1.00 0.00 41 LYS A O 17
ATOM 13180 N N . GLU A 1 42 ? -12.218 0.371 -10.253 1.00 0.00 42 GLU A N 17
ATOM 13181 C CA . GLU A 1 42 ? -12.248 -0.796 -11.126 1.00 0.00 42 GLU A CA 17
ATOM 13182 C C . GLU A 1 42 ? -12.509 -2.068 -10.324 1.00 0.00 42 GLU A C 17
ATOM 13183 O O . GLU A 1 42 ? -13.547 -2.711 -10.480 1.00 0.00 42 GLU A O 17
ATOM 13195 N N . GLY A 1 43 ? -11.559 -2.426 -9.466 1.00 0.00 43 GLY A N 17
ATOM 13196 C CA . GLY A 1 43 ? -11.704 -3.619 -8.653 1.00 0.00 43 GLY A CA 17
ATOM 13197 C C . GLY A 1 43 ? -10.381 -4.109 -8.101 1.00 0.00 43 GLY A C 17
ATOM 13198 O O . GLY A 1 43 ? -10.260 -4.378 -6.905 1.00 0.00 43 GLY A O 17
ATOM 13202 N N . TYR A 1 44 ? -9.385 -4.228 -8.972 1.00 0.00 44 TYR A N 17
ATOM 13203 C CA . TYR A 1 44 ? -8.065 -4.694 -8.565 1.00 0.00 44 TYR A CA 17
ATOM 13204 C C . TYR A 1 44 ? -7.473 -3.784 -7.493 1.00 0.00 44 TYR A C 17
ATOM 13205 O O . TYR A 1 44 ? -7.519 -2.559 -7.608 1.00 0.00 44 TYR A O 17
ATOM 13223 N N . ARG A 1 45 ? -6.917 -4.393 -6.451 1.00 0.00 45 ARG A N 17
ATOM 13224 C CA . ARG A 1 45 ? -6.316 -3.640 -5.357 1.00 0.00 45 ARG A CA 17
ATOM 13225 C C . ARG A 1 45 ? -4.811 -3.489 -5.563 1.00 0.00 45 ARG A C 17
ATOM 13226 O O . ARG A 1 45 ? -4.212 -2.500 -5.140 1.00 0.00 45 ARG A O 17
ATOM 13247 N N . CYS A 1 46 ? -4.207 -4.477 -6.215 1.00 0.00 46 CYS A N 17
ATOM 13248 C CA . CYS A 1 46 ? -2.772 -4.456 -6.476 1.00 0.00 46 CYS A CA 17
ATOM 13249 C C . CYS A 1 46 ? -2.395 -5.500 -7.523 1.00 0.00 46 CYS A C 17
ATOM 13250 O O . CYS A 1 46 ? -2.443 -6.706 -7.278 1.00 0.00 46 CYS A O 17
ATOM 13257 N N . PRO A 1 47 ? -2.011 -5.028 -8.718 1.00 0.00 47 PRO A N 17
ATOM 13258 C CA . PRO A 1 47 ? -1.617 -5.903 -9.826 1.00 0.00 47 PRO A CA 17
ATOM 13259 C C . PRO A 1 47 ? -0.288 -6.605 -9.566 1.00 0.00 47 PRO A C 17
ATOM 13260 O O . PRO A 1 47 ? -0.010 -7.661 -10.137 1.00 0.00 47 PRO A O 17
ATOM 13271 N N . LEU A 1 48 ? 0.529 -6.013 -8.702 1.00 0.00 48 LEU A N 17
ATOM 13272 C CA . LEU A 1 48 ? 1.830 -6.582 -8.366 1.00 0.00 48 LEU A CA 17
ATOM 13273 C C . LEU A 1 48 ? 1.675 -7.782 -7.438 1.00 0.00 48 LEU A C 17
ATOM 13274 O O . LEU A 1 48 ? 2.349 -8.800 -7.604 1.00 0.00 48 LEU A O 17
ATOM 13290 N N . CYS A 1 49 ? 0.784 -7.658 -6.461 1.00 0.00 49 CYS A N 17
ATOM 13291 C CA . CYS A 1 49 ? 0.539 -8.732 -5.507 1.00 0.00 49 CYS A CA 17
ATOM 13292 C C . CYS A 1 49 ? -0.452 -9.746 -6.071 1.00 0.00 49 CYS A C 17
ATOM 13293 O O . CYS A 1 49 ? -1.387 -10.163 -5.388 1.00 0.00 49 CYS A O 17
ATOM 13300 N N . SER A 1 50 ? -0.241 -10.137 -7.324 1.00 0.00 50 SER A N 17
ATOM 13301 C CA . SER A 1 50 ? -1.117 -11.099 -7.982 1.00 0.00 50 SER A CA 17
ATOM 13302 C C . SER A 1 50 ? -0.324 -12.306 -8.477 1.00 0.00 50 SER A C 17
ATOM 13303 O O . SER A 1 50 ? 0.606 -12.169 -9.270 1.00 0.00 50 SER A O 17
ATOM 13311 N N . GLY A 1 51 ? -0.701 -13.489 -8.002 1.00 0.00 51 GLY A N 17
ATOM 13312 C CA . GLY A 1 51 ? -0.016 -14.703 -8.406 1.00 0.00 51 GLY A CA 17
ATOM 13313 C C . GLY A 1 51 ? -0.899 -15.620 -9.230 1.00 0.00 51 GLY A C 17
ATOM 13314 O O . GLY A 1 51 ? -1.301 -15.291 -10.346 1.00 0.00 51 GLY A O 17
ATOM 13318 N N . PRO A 1 52 ? -1.211 -16.801 -8.677 1.00 0.00 52 PRO A N 17
ATOM 13319 C CA . PRO A 1 52 ? -2.053 -17.793 -9.351 1.00 0.00 52 PRO A CA 17
ATOM 13320 C C . PRO A 1 52 ? -3.507 -17.345 -9.453 1.00 0.00 52 PRO A C 17
ATOM 13321 O O . PRO A 1 52 ? -4.332 -18.019 -10.070 1.00 0.00 52 PRO A O 17
ATOM 13332 N N . SER A 1 53 ? -3.815 -16.204 -8.844 1.00 0.00 53 SER A N 17
ATOM 13333 C CA . SER A 1 53 ? -5.171 -15.669 -8.864 1.00 0.00 53 SER A CA 17
ATOM 13334 C C . SER A 1 53 ? -5.348 -14.679 -10.012 1.00 0.00 53 SER A C 17
ATOM 13335 O O . SER A 1 53 ? -5.276 -13.466 -9.817 1.00 0.00 53 SER A O 17
ATOM 13343 N N . SER A 1 54 ? -5.578 -15.208 -11.209 1.00 0.00 54 SER A N 17
ATOM 13344 C CA . SER A 1 54 ? -5.762 -14.373 -12.391 1.00 0.00 54 SER A CA 17
ATOM 13345 C C . SER A 1 54 ? -6.319 -15.190 -13.552 1.00 0.00 54 SER A C 17
ATOM 13346 O O . SER A 1 54 ? -5.757 -16.217 -13.929 1.00 0.00 54 SER A O 17
ATOM 13354 N N . GLY A 1 55 ? -7.430 -14.724 -14.116 1.00 0.00 55 GLY A N 17
ATOM 13355 C CA . GLY A 1 55 ? -8.046 -15.422 -15.229 1.00 0.00 55 GLY A CA 17
ATOM 13356 C C . GLY A 1 55 ? -9.181 -16.326 -14.789 1.00 0.00 55 GLY A C 17
ATOM 13357 O O . GLY A 1 55 ? -10.250 -15.821 -14.450 1.00 0.00 55 GLY A O 17
ATOM 13363 N N . GLY A 1 1 ? 10.200 -7.129 -17.669 1.00 0.00 1 GLY A N 18
ATOM 13364 C CA . GLY A 1 1 ? 10.405 -6.664 -16.309 1.00 0.00 1 GLY A CA 18
ATOM 13365 C C . GLY A 1 1 ? 10.745 -7.792 -15.356 1.00 0.00 1 GLY A C 18
ATOM 13366 O O . GLY A 1 1 ? 9.915 -8.664 -15.094 1.00 0.00 1 GLY A O 18
ATOM 13370 N N . SER A 1 2 ? 11.968 -7.778 -14.836 1.00 0.00 2 SER A N 18
ATOM 13371 C CA . SER A 1 2 ? 12.417 -8.811 -13.911 1.00 0.00 2 SER A CA 18
ATOM 13372 C C . SER A 1 2 ? 12.940 -8.192 -12.618 1.00 0.00 2 SER A C 18
ATOM 13373 O O . SER A 1 2 ? 14.014 -7.591 -12.594 1.00 0.00 2 SER A O 18
ATOM 13381 N N . SER A 1 3 ? 12.172 -8.345 -11.544 1.00 0.00 3 SER A N 18
ATOM 13382 C CA . SER A 1 3 ? 12.554 -7.798 -10.247 1.00 0.00 3 SER A CA 18
ATOM 13383 C C . SER A 1 3 ? 13.261 -6.456 -10.410 1.00 0.00 3 SER A C 18
ATOM 13384 O O . SER A 1 3 ? 14.260 -6.183 -9.746 1.00 0.00 3 SER A O 18
ATOM 13392 N N . GLY A 1 4 ? 12.735 -5.621 -11.301 1.00 0.00 4 GLY A N 18
ATOM 13393 C CA . GLY A 1 4 ? 13.328 -4.318 -11.537 1.00 0.00 4 GLY A CA 18
ATOM 13394 C C . GLY A 1 4 ? 13.077 -3.351 -10.397 1.00 0.00 4 GLY A C 18
ATOM 13395 O O . GLY A 1 4 ? 12.484 -3.718 -9.382 1.00 0.00 4 GLY A O 18
ATOM 13399 N N . SER A 1 5 ? 13.530 -2.113 -10.562 1.00 0.00 5 SER A N 18
ATOM 13400 C CA . SER A 1 5 ? 13.355 -1.092 -9.536 1.00 0.00 5 SER A CA 18
ATOM 13401 C C . SER A 1 5 ? 11.877 -0.893 -9.213 1.00 0.00 5 SER A C 18
ATOM 13402 O O . SER A 1 5 ? 11.046 -0.762 -10.112 1.00 0.00 5 SER A O 18
ATOM 13410 N N . SER A 1 6 ? 11.558 -0.871 -7.923 1.00 0.00 6 SER A N 18
ATOM 13411 C CA . SER A 1 6 ? 10.180 -0.693 -7.480 1.00 0.00 6 SER A CA 18
ATOM 13412 C C . SER A 1 6 ? 9.512 0.455 -8.231 1.00 0.00 6 SER A C 18
ATOM 13413 O O . SER A 1 6 ? 10.181 1.262 -8.875 1.00 0.00 6 SER A O 18
ATOM 13421 N N . GLY A 1 7 ? 8.187 0.520 -8.143 1.00 0.00 7 GLY A N 18
ATOM 13422 C CA . GLY A 1 7 ? 7.450 1.572 -8.818 1.00 0.00 7 GLY A CA 18
ATOM 13423 C C . GLY A 1 7 ? 5.961 1.290 -8.878 1.00 0.00 7 GLY A C 18
ATOM 13424 O O . GLY A 1 7 ? 5.526 0.161 -8.650 1.00 0.00 7 GLY A O 18
ATOM 13428 N N . CYS A 1 8 ? 5.178 2.319 -9.183 1.00 0.00 8 CYS A N 18
ATOM 13429 C CA . CYS A 1 8 ? 3.729 2.178 -9.270 1.00 0.00 8 CYS A CA 18
ATOM 13430 C C . CYS A 1 8 ? 3.338 1.298 -10.454 1.00 0.00 8 CYS A C 18
ATOM 13431 O O . CYS A 1 8 ? 3.555 1.644 -11.615 1.00 0.00 8 CYS A O 18
ATOM 13438 N N . PRO A 1 9 ? 2.747 0.132 -10.154 1.00 0.00 9 PRO A N 18
ATOM 13439 C CA . PRO A 1 9 ? 2.312 -0.821 -11.179 1.00 0.00 9 PRO A CA 18
ATOM 13440 C C . PRO A 1 9 ? 1.119 -0.309 -11.979 1.00 0.00 9 PRO A C 18
ATOM 13441 O O . PRO A 1 9 ? 0.842 -0.792 -13.077 1.00 0.00 9 PRO A O 18
ATOM 13452 N N . ILE A 1 10 ? 0.416 0.671 -11.421 1.00 0.00 10 ILE A N 18
ATOM 13453 C CA . ILE A 1 10 ? -0.747 1.249 -12.083 1.00 0.00 10 ILE A CA 18
ATOM 13454 C C . ILE A 1 10 ? -0.338 2.033 -13.325 1.00 0.00 10 ILE A C 18
ATOM 13455 O O . ILE A 1 10 ? -0.715 1.685 -14.445 1.00 0.00 10 ILE A O 18
ATOM 13471 N N . CYS A 1 11 ? 0.437 3.093 -13.121 1.00 0.00 11 CYS A N 18
ATOM 13472 C CA . CYS A 1 11 ? 0.899 3.928 -14.223 1.00 0.00 11 CYS A CA 18
ATOM 13473 C C . CYS A 1 11 ? 2.243 3.435 -14.752 1.00 0.00 11 CYS A C 18
ATOM 13474 O O . CYS A 1 11 ? 2.610 3.707 -15.896 1.00 0.00 11 CYS A O 18
ATOM 13481 N N . LEU A 1 12 ? 2.973 2.710 -13.911 1.00 0.00 12 LEU A N 18
ATOM 13482 C CA . LEU A 1 12 ? 4.277 2.179 -14.293 1.00 0.00 12 LEU A CA 18
ATOM 13483 C C . LEU A 1 12 ? 5.292 3.303 -14.471 1.00 0.00 12 LEU A C 18
ATOM 13484 O O . LEU A 1 12 ? 6.043 3.325 -15.446 1.00 0.00 12 LEU A O 18
ATOM 13500 N N . GLU A 1 13 ? 5.309 4.234 -13.523 1.00 0.00 13 GLU A N 18
ATOM 13501 C CA . GLU A 1 13 ? 6.233 5.361 -13.575 1.00 0.00 13 GLU A CA 18
ATOM 13502 C C . GLU A 1 13 ? 7.033 5.470 -12.280 1.00 0.00 13 GLU A C 18
ATOM 13503 O O . GLU A 1 13 ? 6.584 5.028 -11.222 1.00 0.00 13 GLU A O 18
ATOM 13515 N N . ASP A 1 14 ? 8.219 6.060 -12.372 1.00 0.00 14 ASP A N 18
ATOM 13516 C CA . ASP A 1 14 ? 9.082 6.228 -11.208 1.00 0.00 14 ASP A CA 18
ATOM 13517 C C . ASP A 1 14 ? 8.392 7.067 -10.137 1.00 0.00 14 ASP A C 18
ATOM 13518 O O . ASP A 1 14 ? 8.092 8.241 -10.353 1.00 0.00 14 ASP A O 18
ATOM 13527 N N . ILE A 1 15 ? 8.143 6.456 -8.984 1.00 0.00 15 ILE A N 18
ATOM 13528 C CA . ILE A 1 15 ? 7.489 7.147 -7.880 1.00 0.00 15 ILE A CA 18
ATOM 13529 C C . ILE A 1 15 ? 8.312 8.343 -7.414 1.00 0.00 15 ILE A C 18
ATOM 13530 O O . ILE A 1 15 ? 9.521 8.234 -7.202 1.00 0.00 15 ILE A O 18
ATOM 13546 N N . HIS A 1 16 ? 7.650 9.485 -7.256 1.00 0.00 16 HIS A N 18
ATOM 13547 C CA . HIS A 1 16 ? 8.320 10.702 -6.813 1.00 0.00 16 HIS A CA 18
ATOM 13548 C C . HIS A 1 16 ? 7.550 11.363 -5.674 1.00 0.00 16 HIS A C 18
ATOM 13549 O O . HIS A 1 16 ? 6.739 12.262 -5.897 1.00 0.00 16 HIS A O 18
ATOM 13563 N N . THR A 1 17 ? 7.807 10.910 -4.450 1.00 0.00 17 THR A N 18
ATOM 13564 C CA . THR A 1 17 ? 7.137 11.455 -3.277 1.00 0.00 17 THR A CA 18
ATOM 13565 C C . THR A 1 17 ? 7.488 12.925 -3.076 1.00 0.00 17 THR A C 18
ATOM 13566 O O . THR A 1 17 ? 6.873 13.614 -2.262 1.00 0.00 17 THR A O 18
ATOM 13577 N N . SER A 1 18 ? 8.480 13.399 -3.824 1.00 0.00 18 SER A N 18
ATOM 13578 C CA . SER A 1 18 ? 8.914 14.787 -3.725 1.00 0.00 18 SER A CA 18
ATOM 13579 C C . SER A 1 18 ? 8.043 15.692 -4.591 1.00 0.00 18 SER A C 18
ATOM 13580 O O . SER A 1 18 ? 7.902 16.884 -4.316 1.00 0.00 18 SER A O 18
ATOM 13588 N N . ARG A 1 19 ? 7.461 15.117 -5.638 1.00 0.00 19 ARG A N 18
ATOM 13589 C CA . ARG A 1 19 ? 6.604 15.870 -6.545 1.00 0.00 19 ARG A CA 18
ATOM 13590 C C . ARG A 1 19 ? 5.137 15.506 -6.336 1.00 0.00 19 ARG A C 18
ATOM 13591 O O . ARG A 1 19 ? 4.291 16.379 -6.139 1.00 0.00 19 ARG A O 18
ATOM 13612 N N . VAL A 1 20 ? 4.842 14.210 -6.381 1.00 0.00 20 VAL A N 18
ATOM 13613 C CA . VAL A 1 20 ? 3.478 13.730 -6.196 1.00 0.00 20 VAL A CA 18
ATOM 13614 C C . VAL A 1 20 ? 3.391 12.759 -5.023 1.00 0.00 20 VAL A C 18
ATOM 13615 O O . VAL A 1 20 ? 4.145 11.789 -4.950 1.00 0.00 20 VAL A O 18
ATOM 13628 N N . VAL A 1 21 ? 2.466 13.028 -4.107 1.00 0.00 21 VAL A N 18
ATOM 13629 C CA . VAL A 1 21 ? 2.279 12.177 -2.938 1.00 0.00 21 VAL A CA 18
ATOM 13630 C C . VAL A 1 21 ? 2.513 10.710 -3.282 1.00 0.00 21 VAL A C 18
ATOM 13631 O O . VAL A 1 21 ? 2.266 10.280 -4.408 1.00 0.00 21 VAL A O 18
ATOM 13644 N N . ALA A 1 22 ? 2.990 9.948 -2.304 1.00 0.00 22 ALA A N 18
ATOM 13645 C CA . ALA A 1 22 ? 3.255 8.528 -2.503 1.00 0.00 22 ALA A CA 18
ATOM 13646 C C . ALA A 1 22 ? 2.387 7.674 -1.585 1.00 0.00 22 ALA A C 18
ATOM 13647 O O . ALA A 1 22 ? 2.646 7.572 -0.386 1.00 0.00 22 ALA A O 18
ATOM 13654 N N . HIS A 1 23 ? 1.354 7.062 -2.156 1.00 0.00 23 HIS A N 18
ATOM 13655 C CA . HIS A 1 23 ? 0.446 6.217 -1.388 1.00 0.00 23 HIS A CA 18
ATOM 13656 C C . HIS A 1 23 ? 0.979 4.790 -1.299 1.00 0.00 23 HIS A C 18
ATOM 13657 O O . HIS A 1 23 ? 0.745 3.972 -2.189 1.00 0.00 23 HIS A O 18
ATOM 13671 N N . VAL A 1 24 ? 1.696 4.497 -0.219 1.00 0.00 24 VAL A N 18
ATOM 13672 C CA . VAL A 1 24 ? 2.261 3.169 -0.013 1.00 0.00 24 VAL A CA 18
ATOM 13673 C C . VAL A 1 24 ? 1.203 2.194 0.491 1.00 0.00 24 VAL A C 18
ATOM 13674 O O . VAL A 1 24 ? 0.385 2.535 1.346 1.00 0.00 24 VAL A O 18
ATOM 13687 N N . LEU A 1 25 ? 1.225 0.978 -0.043 1.00 0.00 25 LEU A N 18
ATOM 13688 C CA . LEU A 1 25 ? 0.268 -0.050 0.353 1.00 0.00 25 LEU A CA 18
ATOM 13689 C C . LEU A 1 25 ? 0.811 -0.883 1.509 1.00 0.00 25 LEU A C 18
ATOM 13690 O O . LEU A 1 25 ? 2.020 -0.992 1.714 1.00 0.00 25 LEU A O 18
ATOM 13706 N N . PRO A 1 26 ? -0.102 -1.489 2.283 1.00 0.00 26 PRO A N 18
ATOM 13707 C CA . PRO A 1 26 ? 0.262 -2.326 3.429 1.00 0.00 26 PRO A CA 18
ATOM 13708 C C . PRO A 1 26 ? 0.916 -3.637 3.006 1.00 0.00 26 PRO A C 18
ATOM 13709 O O . PRO A 1 26 ? 1.268 -4.467 3.845 1.00 0.00 26 PRO A O 18
ATOM 13720 N N . CYS A 1 27 ? 1.076 -3.818 1.699 1.00 0.00 27 CYS A N 18
ATOM 13721 C CA . CYS A 1 27 ? 1.687 -5.028 1.163 1.00 0.00 27 CYS A CA 18
ATOM 13722 C C . CYS A 1 27 ? 3.169 -4.805 0.872 1.00 0.00 27 CYS A C 18
ATOM 13723 O O . CYS A 1 27 ? 3.994 -5.693 1.085 1.00 0.00 27 CYS A O 18
ATOM 13730 N N . GLY A 1 28 ? 3.498 -3.613 0.384 1.00 0.00 28 GLY A N 18
ATOM 13731 C CA . GLY A 1 28 ? 4.879 -3.295 0.072 1.00 0.00 28 GLY A CA 18
ATOM 13732 C C . GLY A 1 28 ? 5.042 -2.732 -1.326 1.00 0.00 28 GLY A C 18
ATOM 13733 O O . GLY A 1 28 ? 5.945 -3.130 -2.062 1.00 0.00 28 GLY A O 18
ATOM 13737 N N . HIS A 1 29 ? 4.165 -1.803 -1.694 1.00 0.00 29 HIS A N 18
ATOM 13738 C CA . HIS A 1 29 ? 4.216 -1.185 -3.015 1.00 0.00 29 HIS A CA 18
ATOM 13739 C C . HIS A 1 29 ? 3.829 0.289 -2.939 1.00 0.00 29 HIS A C 18
ATOM 13740 O O . HIS A 1 29 ? 3.173 0.722 -1.991 1.00 0.00 29 HIS A O 18
ATOM 13754 N N . LEU A 1 30 ? 4.240 1.055 -3.944 1.00 0.00 30 LEU A N 18
ATOM 13755 C CA . LEU A 1 30 ? 3.937 2.482 -3.991 1.00 0.00 30 LEU A CA 18
ATOM 13756 C C . LEU A 1 30 ? 2.873 2.778 -5.044 1.00 0.00 30 LEU A C 18
ATOM 13757 O O . LEU A 1 30 ? 2.823 2.131 -6.091 1.00 0.00 30 LEU A O 18
ATOM 13773 N N . LEU A 1 31 ? 2.025 3.760 -4.760 1.00 0.00 31 LEU A N 18
ATOM 13774 C CA . LEU A 1 31 ? 0.963 4.145 -5.684 1.00 0.00 31 LEU A CA 18
ATOM 13775 C C . LEU A 1 31 ? 0.804 5.661 -5.730 1.00 0.00 31 LEU A C 18
ATOM 13776 O O . LEU A 1 31 ? 1.410 6.384 -4.939 1.00 0.00 31 LEU A O 18
ATOM 13792 N N . HIS A 1 32 ? -0.017 6.136 -6.661 1.00 0.00 32 HIS A N 18
ATOM 13793 C CA . HIS A 1 32 ? -0.259 7.567 -6.808 1.00 0.00 32 HIS A CA 18
ATOM 13794 C C . HIS A 1 32 ? -1.711 7.909 -6.487 1.00 0.00 32 HIS A C 18
ATOM 13795 O O . HIS A 1 32 ? -2.631 7.209 -6.909 1.00 0.00 32 HIS A O 18
ATOM 13809 N N . ARG A 1 33 ? -1.907 8.989 -5.738 1.00 0.00 33 ARG A N 18
ATOM 13810 C CA . ARG A 1 33 ? -3.247 9.422 -5.358 1.00 0.00 33 ARG A CA 18
ATOM 13811 C C . ARG A 1 33 ? -4.248 9.131 -6.473 1.00 0.00 33 ARG A C 18
ATOM 13812 O O . ARG A 1 33 ? -5.259 8.463 -6.256 1.00 0.00 33 ARG A O 18
ATOM 13833 N N . THR A 1 34 ? -3.960 9.639 -7.667 1.00 0.00 34 THR A N 18
ATOM 13834 C CA . THR A 1 34 ? -4.835 9.436 -8.815 1.00 0.00 34 THR A CA 18
ATOM 13835 C C . THR A 1 34 ? -4.974 7.955 -9.145 1.00 0.00 34 THR A C 18
ATOM 13836 O O . THR A 1 34 ? -6.078 7.460 -9.377 1.00 0.00 34 THR A O 18
ATOM 13847 N N . CYS A 1 35 ? -3.848 7.249 -9.165 1.00 0.00 35 CYS A N 18
ATOM 13848 C CA . CYS A 1 35 ? -3.843 5.823 -9.467 1.00 0.00 35 CYS A CA 18
ATOM 13849 C C . CYS A 1 35 ? -4.728 5.057 -8.488 1.00 0.00 35 CYS A C 18
ATOM 13850 O O . CYS A 1 35 ? -5.667 4.369 -8.891 1.00 0.00 35 CYS A O 18
ATOM 13857 N N . TYR A 1 36 ? -4.423 5.182 -7.201 1.00 0.00 36 TYR A N 18
ATOM 13858 C CA . TYR A 1 36 ? -5.189 4.500 -6.165 1.00 0.00 36 TYR A CA 18
ATOM 13859 C C . TYR A 1 36 ? -6.672 4.844 -6.268 1.00 0.00 36 TYR A C 18
ATOM 13860 O O . TYR A 1 36 ? -7.533 4.022 -5.957 1.00 0.00 36 TYR A O 18
ATOM 13878 N N . GLU A 1 37 ? -6.961 6.065 -6.708 1.00 0.00 37 GLU A N 18
ATOM 13879 C CA . GLU A 1 37 ? -8.339 6.518 -6.853 1.00 0.00 37 GLU A CA 18
ATOM 13880 C C . GLU A 1 37 ? -9.023 5.816 -8.023 1.00 0.00 37 GLU A C 18
ATOM 13881 O O . GLU A 1 37 ? -10.231 5.584 -8.000 1.00 0.00 37 GLU A O 18
ATOM 13893 N N . GLU A 1 38 ? -8.240 5.481 -9.044 1.00 0.00 38 GLU A N 18
ATOM 13894 C CA . GLU A 1 38 ? -8.770 4.806 -10.223 1.00 0.00 38 GLU A CA 18
ATOM 13895 C C . GLU A 1 38 ? -8.956 3.315 -9.959 1.00 0.00 38 GLU A C 18
ATOM 13896 O O . GLU A 1 38 ? -10.076 2.805 -9.982 1.00 0.00 38 GLU A O 18
ATOM 13908 N N . MET A 1 39 ? -7.850 2.622 -9.710 1.00 0.00 39 MET A N 18
ATOM 13909 C CA . MET A 1 39 ? -7.891 1.189 -9.442 1.00 0.00 39 MET A CA 18
ATOM 13910 C C . MET A 1 39 ? -8.999 0.853 -8.449 1.00 0.00 39 MET A C 18
ATOM 13911 O O . MET A 1 39 ? -9.588 -0.228 -8.503 1.00 0.00 39 MET A O 18
ATOM 13925 N N . LEU A 1 40 ? -9.279 1.784 -7.544 1.00 0.00 40 LEU A N 18
ATOM 13926 C CA . LEU A 1 40 ? -10.317 1.587 -6.539 1.00 0.00 40 LEU A CA 18
ATOM 13927 C C . LEU A 1 40 ? -11.685 1.426 -7.193 1.00 0.00 40 LEU A C 18
ATOM 13928 O O . LEU A 1 40 ? -12.397 0.454 -6.939 1.00 0.00 40 LEU A O 18
ATOM 13944 N N . LYS A 1 41 ? -12.047 2.384 -8.039 1.00 0.00 41 LYS A N 18
ATOM 13945 C CA . LYS A 1 41 ? -13.329 2.348 -8.734 1.00 0.00 41 LYS A CA 18
ATOM 13946 C C . LYS A 1 41 ? -13.340 1.255 -9.798 1.00 0.00 41 LYS A C 18
ATOM 13947 O O . LYS A 1 41 ? -14.350 0.581 -9.996 1.00 0.00 41 LYS A O 18
ATOM 13966 N N . GLU A 1 42 ? -12.211 1.084 -10.477 1.00 0.00 42 GLU A N 18
ATOM 13967 C CA . GLU A 1 42 ? -12.092 0.072 -11.520 1.00 0.00 42 GLU A CA 18
ATOM 13968 C C . GLU A 1 42 ? -12.566 -1.288 -11.014 1.00 0.00 42 GLU A C 18
ATOM 13969 O O . GLU A 1 42 ? -13.464 -1.899 -11.591 1.00 0.00 42 GLU A O 18
ATOM 13981 N N . GLY A 1 43 ? -11.953 -1.756 -9.931 1.00 0.00 43 GLY A N 18
ATOM 13982 C CA . GLY A 1 43 ? -12.324 -3.040 -9.365 1.00 0.00 43 GLY A CA 18
ATOM 13983 C C . GLY A 1 43 ? -11.178 -4.032 -9.378 1.00 0.00 43 GLY A C 18
ATOM 13984 O O . GLY A 1 43 ? -11.361 -5.198 -9.726 1.00 0.00 43 GLY A O 18
ATOM 13988 N N . TYR A 1 44 ? -9.992 -3.568 -8.999 1.00 0.00 44 TYR A N 18
ATOM 13989 C CA . TYR A 1 44 ? -8.810 -4.422 -8.972 1.00 0.00 44 TYR A CA 18
ATOM 13990 C C . TYR A 1 44 ? -7.793 -3.912 -7.956 1.00 0.00 44 TYR A C 18
ATOM 13991 O O . TYR A 1 44 ? -7.425 -2.737 -7.965 1.00 0.00 44 TYR A O 18
ATOM 14009 N N . ARG A 1 45 ? -7.341 -4.805 -7.082 1.00 0.00 45 ARG A N 18
ATOM 14010 C CA . ARG A 1 45 ? -6.366 -4.447 -6.058 1.00 0.00 45 ARG A CA 18
ATOM 14011 C C . ARG A 1 45 ? -4.942 -4.614 -6.582 1.00 0.00 45 ARG A C 18
ATOM 14012 O O . ARG A 1 45 ? -4.734 -4.965 -7.744 1.00 0.00 45 ARG A O 18
ATOM 14033 N N . CYS A 1 46 ? -3.966 -4.359 -5.717 1.00 0.00 46 CYS A N 18
ATOM 14034 C CA . CYS A 1 46 ? -2.562 -4.479 -6.091 1.00 0.00 46 CYS A CA 18
ATOM 14035 C C . CYS A 1 46 ? -2.359 -5.620 -7.083 1.00 0.00 46 CYS A C 18
ATOM 14036 O O . CYS A 1 46 ? -2.316 -6.795 -6.716 1.00 0.00 46 CYS A O 18
ATOM 14043 N N . PRO A 1 47 ? -2.231 -5.269 -8.371 1.00 0.00 47 PRO A N 18
ATOM 14044 C CA . PRO A 1 47 ? -2.030 -6.249 -9.443 1.00 0.00 47 PRO A CA 18
ATOM 14045 C C . PRO A 1 47 ? -0.652 -6.900 -9.382 1.00 0.00 47 PRO A C 18
ATOM 14046 O O . PRO A 1 47 ? -0.331 -7.774 -10.188 1.00 0.00 47 PRO A O 18
ATOM 14057 N N . LEU A 1 48 ? 0.158 -6.469 -8.422 1.00 0.00 48 LEU A N 18
ATOM 14058 C CA . LEU A 1 48 ? 1.502 -7.011 -8.255 1.00 0.00 48 LEU A CA 18
ATOM 14059 C C . LEU A 1 48 ? 1.505 -8.163 -7.256 1.00 0.00 48 LEU A C 18
ATOM 14060 O O . LEU A 1 48 ? 2.165 -9.181 -7.467 1.00 0.00 48 LEU A O 18
ATOM 14076 N N . CYS A 1 49 ? 0.762 -7.997 -6.167 1.00 0.00 49 CYS A N 18
ATOM 14077 C CA . CYS A 1 49 ? 0.676 -9.023 -5.135 1.00 0.00 49 CYS A CA 18
ATOM 14078 C C . CYS A 1 49 ? -0.359 -10.081 -5.504 1.00 0.00 49 CYS A C 18
ATOM 14079 O O . CYS A 1 49 ? -1.177 -10.481 -4.676 1.00 0.00 49 CYS A O 18
ATOM 14086 N N . SER A 1 50 ? -0.317 -10.532 -6.754 1.00 0.00 50 SER A N 18
ATOM 14087 C CA . SER A 1 50 ? -1.253 -11.541 -7.235 1.00 0.00 50 SER A CA 18
ATOM 14088 C C . SER A 1 50 ? -0.774 -12.943 -6.873 1.00 0.00 50 SER A C 18
ATOM 14089 O O . SER A 1 50 ? 0.064 -13.523 -7.563 1.00 0.00 50 SER A O 18
ATOM 14097 N N . GLY A 1 51 ? -1.312 -13.483 -5.784 1.00 0.00 51 GLY A N 18
ATOM 14098 C CA . GLY A 1 51 ? -0.928 -14.813 -5.348 1.00 0.00 51 GLY A CA 18
ATOM 14099 C C . GLY A 1 51 ? -1.768 -15.899 -5.990 1.00 0.00 51 GLY A C 18
ATOM 14100 O O . GLY A 1 51 ? -2.851 -15.645 -6.517 1.00 0.00 51 GLY A O 18
ATOM 14104 N N . PRO A 1 52 ? -1.266 -17.142 -5.951 1.00 0.00 52 PRO A N 18
ATOM 14105 C CA . PRO A 1 52 ? -1.961 -18.295 -6.530 1.00 0.00 52 PRO A CA 18
ATOM 14106 C C . PRO A 1 52 ? -3.212 -18.672 -5.745 1.00 0.00 52 PRO A C 18
ATOM 14107 O O . PRO A 1 52 ? -3.875 -19.663 -6.053 1.00 0.00 52 PRO A O 18
ATOM 14118 N N . SER A 1 53 ? -3.531 -17.875 -4.730 1.00 0.00 53 SER A N 18
ATOM 14119 C CA . SER A 1 53 ? -4.702 -18.127 -3.898 1.00 0.00 53 SER A CA 18
ATOM 14120 C C . SER A 1 53 ? -5.817 -18.777 -4.713 1.00 0.00 53 SER A C 18
ATOM 14121 O O . SER A 1 53 ? -6.374 -18.163 -5.622 1.00 0.00 53 SER A O 18
ATOM 14129 N N . SER A 1 54 ? -6.136 -20.023 -4.378 1.00 0.00 54 SER A N 18
ATOM 14130 C CA . SER A 1 54 ? -7.181 -20.759 -5.080 1.00 0.00 54 SER A CA 18
ATOM 14131 C C . SER A 1 54 ? -8.514 -20.021 -4.996 1.00 0.00 54 SER A C 18
ATOM 14132 O O . SER A 1 54 ? -9.246 -19.926 -5.980 1.00 0.00 54 SER A O 18
ATOM 14140 N N . GLY A 1 55 ? -8.822 -19.501 -3.812 1.00 0.00 55 GLY A N 18
ATOM 14141 C CA . GLY A 1 55 ? -10.067 -18.779 -3.620 1.00 0.00 55 GLY A CA 18
ATOM 14142 C C . GLY A 1 55 ? -10.760 -19.152 -2.325 1.00 0.00 55 GLY A C 18
ATOM 14143 O O . GLY A 1 55 ? -11.865 -19.691 -2.371 1.00 0.00 55 GLY A O 18
ATOM 14149 N N . GLY A 1 1 ? 14.490 -11.679 -21.378 1.00 0.00 1 GLY A N 19
ATOM 14150 C CA . GLY A 1 1 ? 13.416 -11.269 -20.493 1.00 0.00 1 GLY A CA 19
ATOM 14151 C C . GLY A 1 1 ? 13.861 -10.229 -19.484 1.00 0.00 1 GLY A C 19
ATOM 14152 O O . GLY A 1 1 ? 13.736 -10.432 -18.276 1.00 0.00 1 GLY A O 19
ATOM 14156 N N . SER A 1 2 ? 14.384 -9.112 -19.980 1.00 0.00 2 SER A N 19
ATOM 14157 C CA . SER A 1 2 ? 14.854 -8.038 -19.113 1.00 0.00 2 SER A CA 19
ATOM 14158 C C . SER A 1 2 ? 13.718 -7.080 -18.768 1.00 0.00 2 SER A C 19
ATOM 14159 O O . SER A 1 2 ? 13.557 -6.036 -19.401 1.00 0.00 2 SER A O 19
ATOM 14167 N N . SER A 1 3 ? 12.931 -7.444 -17.761 1.00 0.00 3 SER A N 19
ATOM 14168 C CA . SER A 1 3 ? 11.806 -6.620 -17.333 1.00 0.00 3 SER A CA 19
ATOM 14169 C C . SER A 1 3 ? 12.259 -5.558 -16.335 1.00 0.00 3 SER A C 19
ATOM 14170 O O . SER A 1 3 ? 13.091 -5.820 -15.468 1.00 0.00 3 SER A O 19
ATOM 14178 N N . GLY A 1 4 ? 11.703 -4.357 -16.466 1.00 0.00 4 GLY A N 19
ATOM 14179 C CA . GLY A 1 4 ? 12.061 -3.273 -15.570 1.00 0.00 4 GLY A CA 19
ATOM 14180 C C . GLY A 1 4 ? 10.891 -2.807 -14.727 1.00 0.00 4 GLY A C 19
ATOM 14181 O O . GLY A 1 4 ? 10.505 -1.639 -14.780 1.00 0.00 4 GLY A O 19
ATOM 14185 N N . SER A 1 5 ? 10.323 -3.722 -13.948 1.00 0.00 5 SER A N 19
ATOM 14186 C CA . SER A 1 5 ? 9.185 -3.399 -13.094 1.00 0.00 5 SER A CA 19
ATOM 14187 C C . SER A 1 5 ? 9.654 -2.880 -11.738 1.00 0.00 5 SER A C 19
ATOM 14188 O O . SER A 1 5 ? 9.922 -3.658 -10.822 1.00 0.00 5 SER A O 19
ATOM 14196 N N . SER A 1 6 ? 9.749 -1.560 -11.618 1.00 0.00 6 SER A N 19
ATOM 14197 C CA . SER A 1 6 ? 10.189 -0.935 -10.376 1.00 0.00 6 SER A CA 19
ATOM 14198 C C . SER A 1 6 ? 9.284 0.237 -10.007 1.00 0.00 6 SER A C 19
ATOM 14199 O O . SER A 1 6 ? 8.947 0.432 -8.841 1.00 0.00 6 SER A O 19
ATOM 14207 N N . GLY A 1 7 ? 8.894 1.014 -11.013 1.00 0.00 7 GLY A N 19
ATOM 14208 C CA . GLY A 1 7 ? 8.032 2.158 -10.776 1.00 0.00 7 GLY A CA 19
ATOM 14209 C C . GLY A 1 7 ? 6.571 1.769 -10.663 1.00 0.00 7 GLY A C 19
ATOM 14210 O O . GLY A 1 7 ? 6.227 0.589 -10.738 1.00 0.00 7 GLY A O 19
ATOM 14214 N N . CYS A 1 8 ? 5.709 2.763 -10.481 1.00 0.00 8 CYS A N 19
ATOM 14215 C CA . CYS A 1 8 ? 4.277 2.520 -10.356 1.00 0.00 8 CYS A CA 19
ATOM 14216 C C . CYS A 1 8 ? 3.804 1.504 -11.391 1.00 0.00 8 CYS A C 19
ATOM 14217 O O . CYS A 1 8 ? 3.896 1.723 -12.599 1.00 0.00 8 CYS A O 19
ATOM 14224 N N . PRO A 1 9 ? 3.286 0.365 -10.909 1.00 0.00 9 PRO A N 19
ATOM 14225 C CA . PRO A 1 9 ? 2.789 -0.708 -11.776 1.00 0.00 9 PRO A CA 19
ATOM 14226 C C . PRO A 1 9 ? 1.506 -0.317 -12.503 1.00 0.00 9 PRO A C 19
ATOM 14227 O O . PRO A 1 9 ? 0.925 -1.122 -13.231 1.00 0.00 9 PRO A O 19
ATOM 14238 N N . ILE A 1 10 ? 1.071 0.921 -12.300 1.00 0.00 10 ILE A N 19
ATOM 14239 C CA . ILE A 1 10 ? -0.142 1.418 -12.939 1.00 0.00 10 ILE A CA 19
ATOM 14240 C C . ILE A 1 10 ? 0.188 2.280 -14.152 1.00 0.00 10 ILE A C 19
ATOM 14241 O O . ILE A 1 10 ? -0.190 1.957 -15.278 1.00 0.00 10 ILE A O 19
ATOM 14257 N N . CYS A 1 11 ? 0.899 3.378 -13.915 1.00 0.00 11 CYS A N 19
ATOM 14258 C CA . CYS A 1 11 ? 1.283 4.287 -14.988 1.00 0.00 11 CYS A CA 19
ATOM 14259 C C . CYS A 1 11 ? 2.694 3.981 -15.482 1.00 0.00 11 CYS A C 19
ATOM 14260 O O . CYS A 1 11 ? 3.048 4.294 -16.619 1.00 0.00 11 CYS A O 19
ATOM 14267 N N . LEU A 1 12 ? 3.496 3.366 -14.619 1.00 0.00 12 LEU A N 19
ATOM 14268 C CA . LEU A 1 12 ? 4.869 3.016 -14.966 1.00 0.00 12 LEU A CA 19
ATOM 14269 C C . LEU A 1 12 ? 5.714 4.269 -15.172 1.00 0.00 12 LEU A C 19
ATOM 14270 O O . LEU A 1 12 ? 6.430 4.390 -16.166 1.00 0.00 12 LEU A O 19
ATOM 14286 N N . GLU A 1 13 ? 5.628 5.197 -14.224 1.00 0.00 13 GLU A N 19
ATOM 14287 C CA . GLU A 1 13 ? 6.387 6.440 -14.302 1.00 0.00 13 GLU A CA 19
ATOM 14288 C C . GLU A 1 13 ? 7.145 6.697 -13.002 1.00 0.00 13 GLU A C 19
ATOM 14289 O O . GLU A 1 13 ? 6.555 6.720 -11.922 1.00 0.00 13 GLU A O 19
ATOM 14301 N N . ASP A 1 14 ? 8.454 6.888 -13.116 1.00 0.00 14 ASP A N 19
ATOM 14302 C CA . ASP A 1 14 ? 9.294 7.144 -11.951 1.00 0.00 14 ASP A CA 19
ATOM 14303 C C . ASP A 1 14 ? 8.547 7.980 -10.916 1.00 0.00 14 ASP A C 19
ATOM 14304 O O . ASP A 1 14 ? 8.270 9.159 -11.139 1.00 0.00 14 ASP A O 19
ATOM 14313 N N . ILE A 1 15 ? 8.224 7.361 -9.786 1.00 0.00 15 ILE A N 19
ATOM 14314 C CA . ILE A 1 15 ? 7.510 8.049 -8.717 1.00 0.00 15 ILE A CA 19
ATOM 14315 C C . ILE A 1 15 ? 8.392 9.100 -8.053 1.00 0.00 15 ILE A C 19
ATOM 14316 O O . ILE A 1 15 ? 9.554 8.841 -7.736 1.00 0.00 15 ILE A O 19
ATOM 14332 N N . HIS A 1 16 ? 7.833 10.288 -7.844 1.00 0.00 16 HIS A N 19
ATOM 14333 C CA . HIS A 1 16 ? 8.569 11.379 -7.216 1.00 0.00 16 HIS A CA 19
ATOM 14334 C C . HIS A 1 16 ? 7.831 11.893 -5.983 1.00 0.00 16 HIS A C 19
ATOM 14335 O O . HIS A 1 16 ? 7.167 12.929 -6.030 1.00 0.00 16 HIS A O 19
ATOM 14349 N N . THR A 1 17 ? 7.950 11.161 -4.880 1.00 0.00 17 THR A N 19
ATOM 14350 C CA . THR A 1 17 ? 7.293 11.540 -3.636 1.00 0.00 17 THR A CA 19
ATOM 14351 C C . THR A 1 17 ? 7.329 13.051 -3.434 1.00 0.00 17 THR A C 19
ATOM 14352 O O . THR A 1 17 ? 6.299 13.678 -3.187 1.00 0.00 17 THR A O 19
ATOM 14363 N N . SER A 1 18 ? 8.520 13.630 -3.541 1.00 0.00 18 SER A N 19
ATOM 14364 C CA . SER A 1 18 ? 8.690 15.068 -3.367 1.00 0.00 18 SER A CA 19
ATOM 14365 C C . SER A 1 18 ? 7.668 15.840 -4.197 1.00 0.00 18 SER A C 19
ATOM 14366 O O . SER A 1 18 ? 6.914 16.657 -3.669 1.00 0.00 18 SER A O 19
ATOM 14374 N N . ARG A 1 19 ? 7.651 15.574 -5.499 1.00 0.00 19 ARG A N 19
ATOM 14375 C CA . ARG A 1 19 ? 6.723 16.244 -6.403 1.00 0.00 19 ARG A CA 19
ATOM 14376 C C . ARG A 1 19 ? 5.299 15.739 -6.192 1.00 0.00 19 ARG A C 19
ATOM 14377 O O . ARG A 1 19 ? 4.415 16.494 -5.786 1.00 0.00 19 ARG A O 19
ATOM 14398 N N . VAL A 1 20 ? 5.083 14.457 -6.471 1.00 0.00 20 VAL A N 19
ATOM 14399 C CA . VAL A 1 20 ? 3.767 13.851 -6.312 1.00 0.00 20 VAL A CA 19
ATOM 14400 C C . VAL A 1 20 ? 3.757 12.854 -5.159 1.00 0.00 20 VAL A C 19
ATOM 14401 O O . VAL A 1 20 ? 4.635 11.998 -5.057 1.00 0.00 20 VAL A O 19
ATOM 14414 N N . VAL A 1 21 ? 2.756 12.971 -4.291 1.00 0.00 21 VAL A N 19
ATOM 14415 C CA . VAL A 1 21 ? 2.630 12.078 -3.145 1.00 0.00 21 VAL A CA 19
ATOM 14416 C C . VAL A 1 21 ? 2.728 10.618 -3.572 1.00 0.00 21 VAL A C 19
ATOM 14417 O O . VAL A 1 21 ? 2.526 10.288 -4.741 1.00 0.00 21 VAL A O 19
ATOM 14430 N N . ALA A 1 22 ? 3.037 9.747 -2.617 1.00 0.00 22 ALA A N 19
ATOM 14431 C CA . ALA A 1 22 ? 3.159 8.321 -2.894 1.00 0.00 22 ALA A CA 19
ATOM 14432 C C . ALA A 1 22 ? 2.454 7.493 -1.825 1.00 0.00 22 ALA A C 19
ATOM 14433 O O . ALA A 1 22 ? 2.919 7.402 -0.689 1.00 0.00 22 ALA A O 19
ATOM 14440 N N . HIS A 1 23 ? 1.329 6.890 -2.197 1.00 0.00 23 HIS A N 19
ATOM 14441 C CA . HIS A 1 23 ? 0.560 6.068 -1.270 1.00 0.00 23 HIS A CA 19
ATOM 14442 C C . HIS A 1 23 ? 1.232 4.715 -1.056 1.00 0.00 23 HIS A C 19
ATOM 14443 O O . HIS A 1 23 ? 1.827 4.154 -1.976 1.00 0.00 23 HIS A O 19
ATOM 14457 N N . VAL A 1 24 ? 1.133 4.197 0.164 1.00 0.00 24 VAL A N 19
ATOM 14458 C CA . VAL A 1 24 ? 1.732 2.910 0.499 1.00 0.00 24 VAL A CA 19
ATOM 14459 C C . VAL A 1 24 ? 0.661 1.875 0.827 1.00 0.00 24 VAL A C 19
ATOM 14460 O O . VAL A 1 24 ? -0.186 2.095 1.693 1.00 0.00 24 VAL A O 19
ATOM 14473 N N . LEU A 1 25 ? 0.705 0.746 0.129 1.00 0.00 25 LEU A N 19
ATOM 14474 C CA . LEU A 1 25 ? -0.261 -0.325 0.346 1.00 0.00 25 LEU A CA 19
ATOM 14475 C C . LEU A 1 25 ? 0.166 -1.217 1.508 1.00 0.00 25 LEU A C 19
ATOM 14476 O O . LEU A 1 25 ? 1.346 -1.315 1.846 1.00 0.00 25 LEU A O 19
ATOM 14492 N N . PRO A 1 26 ? -0.815 -1.885 2.133 1.00 0.00 26 PRO A N 19
ATOM 14493 C CA . PRO A 1 26 ? -0.565 -2.783 3.264 1.00 0.00 26 PRO A CA 19
ATOM 14494 C C . PRO A 1 26 ? 0.167 -4.053 2.846 1.00 0.00 26 PRO A C 19
ATOM 14495 O O . PRO A 1 26 ? 0.427 -4.932 3.668 1.00 0.00 26 PRO A O 19
ATOM 14506 N N . CYS A 1 27 ? 0.497 -4.145 1.562 1.00 0.00 27 CYS A N 19
ATOM 14507 C CA . CYS A 1 27 ? 1.198 -5.308 1.033 1.00 0.00 27 CYS A CA 19
ATOM 14508 C C . CYS A 1 27 ? 2.695 -5.034 0.917 1.00 0.00 27 CYS A C 19
ATOM 14509 O O . CYS A 1 27 ? 3.512 -5.952 0.984 1.00 0.00 27 CYS A O 19
ATOM 14516 N N . GLY A 1 28 ? 3.047 -3.764 0.744 1.00 0.00 28 GLY A N 19
ATOM 14517 C CA . GLY A 1 28 ? 4.445 -3.391 0.622 1.00 0.00 28 GLY A CA 19
ATOM 14518 C C . GLY A 1 28 ? 4.778 -2.831 -0.746 1.00 0.00 28 GLY A C 19
ATOM 14519 O O . GLY A 1 28 ? 5.767 -3.228 -1.363 1.00 0.00 28 GLY A O 19
ATOM 14523 N N . HIS A 1 29 ? 3.951 -1.907 -1.224 1.00 0.00 29 HIS A N 19
ATOM 14524 C CA . HIS A 1 29 ? 4.163 -1.292 -2.529 1.00 0.00 29 HIS A CA 19
ATOM 14525 C C . HIS A 1 29 ? 3.784 0.186 -2.502 1.00 0.00 29 HIS A C 19
ATOM 14526 O O . HIS A 1 29 ? 3.148 0.657 -1.558 1.00 0.00 29 HIS A O 19
ATOM 14540 N N . LEU A 1 30 ? 4.179 0.912 -3.542 1.00 0.00 30 LEU A N 19
ATOM 14541 C CA . LEU A 1 30 ? 3.881 2.337 -3.637 1.00 0.00 30 LEU A CA 19
ATOM 14542 C C . LEU A 1 30 ? 2.993 2.628 -4.843 1.00 0.00 30 LEU A C 19
ATOM 14543 O O . LEU A 1 30 ? 3.208 2.090 -5.930 1.00 0.00 30 LEU A O 19
ATOM 14559 N N . LEU A 1 31 ? 1.998 3.485 -4.644 1.00 0.00 31 LEU A N 19
ATOM 14560 C CA . LEU A 1 31 ? 1.078 3.851 -5.716 1.00 0.00 31 LEU A CA 19
ATOM 14561 C C . LEU A 1 31 ? 0.730 5.335 -5.652 1.00 0.00 31 LEU A C 19
ATOM 14562 O O . LEU A 1 31 ? 0.718 5.935 -4.576 1.00 0.00 31 LEU A O 19
ATOM 14578 N N . HIS A 1 32 ? 0.445 5.921 -6.810 1.00 0.00 32 HIS A N 19
ATOM 14579 C CA . HIS A 1 32 ? 0.094 7.335 -6.886 1.00 0.00 32 HIS A CA 19
ATOM 14580 C C . HIS A 1 32 ? -1.324 7.570 -6.372 1.00 0.00 32 HIS A C 19
ATOM 14581 O O . HIS A 1 32 ? -2.211 6.739 -6.566 1.00 0.00 32 HIS A O 19
ATOM 14595 N N . ARG A 1 33 ? -1.529 8.708 -5.716 1.00 0.00 33 ARG A N 19
ATOM 14596 C CA . ARG A 1 33 ? -2.837 9.051 -5.173 1.00 0.00 33 ARG A CA 19
ATOM 14597 C C . ARG A 1 33 ? -3.926 8.879 -6.228 1.00 0.00 33 ARG A C 19
ATOM 14598 O O . ARG A 1 33 ? -5.020 8.395 -5.935 1.00 0.00 33 ARG A O 19
ATOM 14619 N N . THR A 1 34 ? -3.619 9.280 -7.458 1.00 0.00 34 THR A N 19
ATOM 14620 C CA . THR A 1 34 ? -4.571 9.173 -8.556 1.00 0.00 34 THR A CA 19
ATOM 14621 C C . THR A 1 34 ? -4.727 7.726 -9.009 1.00 0.00 34 THR A C 19
ATOM 14622 O O . THR A 1 34 ? -5.837 7.194 -9.052 1.00 0.00 34 THR A O 19
ATOM 14633 N N . CYS A 1 35 ? -3.609 7.092 -9.346 1.00 0.00 35 CYS A N 19
ATOM 14634 C CA . CYS A 1 35 ? -3.621 5.705 -9.796 1.00 0.00 35 CYS A CA 19
ATOM 14635 C C . CYS A 1 35 ? -4.380 4.821 -8.811 1.00 0.00 35 CYS A C 19
ATOM 14636 O O . CYS A 1 35 ? -5.122 3.923 -9.211 1.00 0.00 35 CYS A O 19
ATOM 14643 N N . TYR A 1 36 ? -4.190 5.081 -7.523 1.00 0.00 36 TYR A N 19
ATOM 14644 C CA . TYR A 1 36 ? -4.855 4.308 -6.480 1.00 0.00 36 TYR A CA 19
ATOM 14645 C C . TYR A 1 36 ? -6.340 4.653 -6.409 1.00 0.00 36 TYR A C 19
ATOM 14646 O O . TYR A 1 36 ? -7.161 3.828 -6.011 1.00 0.00 36 TYR A O 19
ATOM 14664 N N . GLU A 1 37 ? -6.675 5.879 -6.799 1.00 0.00 37 GLU A N 19
ATOM 14665 C CA . GLU A 1 37 ? -8.060 6.334 -6.780 1.00 0.00 37 GLU A CA 19
ATOM 14666 C C . GLU A 1 37 ? -8.837 5.762 -7.962 1.00 0.00 37 GLU A C 19
ATOM 14667 O O . GLU A 1 37 ? -10.058 5.615 -7.903 1.00 0.00 37 GLU A O 19
ATOM 14679 N N . GLU A 1 38 ? -8.120 5.442 -9.035 1.00 0.00 38 GLU A N 19
ATOM 14680 C CA . GLU A 1 38 ? -8.743 4.887 -10.231 1.00 0.00 38 GLU A CA 19
ATOM 14681 C C . GLU A 1 38 ? -8.948 3.382 -10.090 1.00 0.00 38 GLU A C 19
ATOM 14682 O O . GLU A 1 38 ? -10.054 2.876 -10.276 1.00 0.00 38 GLU A O 19
ATOM 14694 N N . MET A 1 39 ? -7.874 2.673 -9.760 1.00 0.00 39 MET A N 19
ATOM 14695 C CA . MET A 1 39 ? -7.936 1.225 -9.594 1.00 0.00 39 MET A CA 19
ATOM 14696 C C . MET A 1 39 ? -9.009 0.840 -8.580 1.00 0.00 39 MET A C 19
ATOM 14697 O O . MET A 1 39 ? -9.713 -0.156 -8.755 1.00 0.00 39 MET A O 19
ATOM 14711 N N . LEU A 1 40 ? -9.129 1.634 -7.522 1.00 0.00 40 LEU A N 19
ATOM 14712 C CA . LEU A 1 40 ? -10.118 1.376 -6.480 1.00 0.00 40 LEU A CA 19
ATOM 14713 C C . LEU A 1 40 ? -11.525 1.325 -7.066 1.00 0.00 40 LEU A C 19
ATOM 14714 O O . LEU A 1 40 ? -12.301 0.417 -6.767 1.00 0.00 40 LEU A O 19
ATOM 14730 N N . LYS A 1 41 ? -11.848 2.305 -7.904 1.00 0.00 41 LYS A N 19
ATOM 14731 C CA . LYS A 1 41 ? -13.161 2.371 -8.535 1.00 0.00 41 LYS A CA 19
ATOM 14732 C C . LYS A 1 41 ? -13.355 1.213 -9.508 1.00 0.00 41 LYS A C 19
ATOM 14733 O O . LYS A 1 41 ? -14.389 0.546 -9.495 1.00 0.00 41 LYS A O 19
ATOM 14752 N N . GLU A 1 42 ? -12.353 0.979 -10.350 1.00 0.00 42 GLU A N 19
ATOM 14753 C CA . GLU A 1 42 ? -12.416 -0.100 -11.330 1.00 0.00 42 GLU A CA 19
ATOM 14754 C C . GLU A 1 42 ? -12.871 -1.402 -10.677 1.00 0.00 42 GLU A C 19
ATOM 14755 O O . GLU A 1 42 ? -13.879 -1.987 -11.071 1.00 0.00 42 GLU A O 19
ATOM 14767 N N . GLY A 1 43 ? -12.119 -1.850 -9.676 1.00 0.00 43 GLY A N 19
ATOM 14768 C CA . GLY A 1 43 ? -12.460 -3.080 -8.985 1.00 0.00 43 GLY A CA 19
ATOM 14769 C C . GLY A 1 43 ? -11.340 -4.100 -9.029 1.00 0.00 43 GLY A C 19
ATOM 14770 O O . GLY A 1 43 ? -11.566 -5.267 -9.349 1.00 0.00 43 GLY A O 19
ATOM 14774 N N . TYR A 1 44 ? -10.128 -3.659 -8.710 1.00 0.00 44 TYR A N 19
ATOM 14775 C CA . TYR A 1 44 ? -8.967 -4.542 -8.719 1.00 0.00 44 TYR A CA 19
ATOM 14776 C C . TYR A 1 44 ? -7.894 -4.040 -7.758 1.00 0.00 44 TYR A C 19
ATOM 14777 O O . TYR A 1 44 ? -7.432 -2.903 -7.865 1.00 0.00 44 TYR A O 19
ATOM 14795 N N . ARG A 1 45 ? -7.502 -4.895 -6.820 1.00 0.00 45 ARG A N 19
ATOM 14796 C CA . ARG A 1 45 ? -6.483 -4.540 -5.840 1.00 0.00 45 ARG A CA 19
ATOM 14797 C C . ARG A 1 45 ? -5.096 -4.532 -6.475 1.00 0.00 45 ARG A C 19
ATOM 14798 O O . ARG A 1 45 ? -4.951 -4.752 -7.678 1.00 0.00 45 ARG A O 19
ATOM 14819 N N . CYS A 1 46 ? -4.079 -4.277 -5.659 1.00 0.00 46 CYS A N 19
ATOM 14820 C CA . CYS A 1 46 ? -2.703 -4.240 -6.140 1.00 0.00 46 CYS A CA 19
ATOM 14821 C C . CYS A 1 46 ? -2.452 -5.348 -7.159 1.00 0.00 46 CYS A C 19
ATOM 14822 O O . CYS A 1 46 ? -2.553 -6.537 -6.858 1.00 0.00 46 CYS A O 19
ATOM 14829 N N . PRO A 1 47 ? -2.119 -4.949 -8.396 1.00 0.00 47 PRO A N 19
ATOM 14830 C CA . PRO A 1 47 ? -1.846 -5.892 -9.484 1.00 0.00 47 PRO A CA 19
ATOM 14831 C C . PRO A 1 47 ? -0.545 -6.660 -9.275 1.00 0.00 47 PRO A C 19
ATOM 14832 O O . PRO A 1 47 ? -0.385 -7.776 -9.770 1.00 0.00 47 PRO A O 19
ATOM 14843 N N . LEU A 1 48 ? 0.380 -6.056 -8.538 1.00 0.00 48 LEU A N 19
ATOM 14844 C CA . LEU A 1 48 ? 1.668 -6.684 -8.262 1.00 0.00 48 LEU A CA 19
ATOM 14845 C C . LEU A 1 48 ? 1.502 -7.881 -7.332 1.00 0.00 48 LEU A C 19
ATOM 14846 O O . LEU A 1 48 ? 2.131 -8.922 -7.524 1.00 0.00 48 LEU A O 19
ATOM 14862 N N . CYS A 1 49 ? 0.648 -7.728 -6.325 1.00 0.00 49 CYS A N 19
ATOM 14863 C CA . CYS A 1 49 ? 0.397 -8.797 -5.366 1.00 0.00 49 CYS A CA 19
ATOM 14864 C C . CYS A 1 49 ? -0.802 -9.639 -5.792 1.00 0.00 49 CYS A C 19
ATOM 14865 O O . CYS A 1 49 ? -1.637 -10.011 -4.967 1.00 0.00 49 CYS A O 19
ATOM 14872 N N . SER A 1 50 ? -0.880 -9.936 -7.085 1.00 0.00 50 SER A N 19
ATOM 14873 C CA . SER A 1 50 ? -1.979 -10.731 -7.622 1.00 0.00 50 SER A CA 19
ATOM 14874 C C . SER A 1 50 ? -2.367 -11.845 -6.654 1.00 0.00 50 SER A C 19
ATOM 14875 O O . SER A 1 50 ? -1.642 -12.827 -6.498 1.00 0.00 50 SER A O 19
ATOM 14883 N N . GLY A 1 51 ? -3.517 -11.684 -6.006 1.00 0.00 51 GLY A N 19
ATOM 14884 C CA . GLY A 1 51 ? -3.982 -12.682 -5.062 1.00 0.00 51 GLY A CA 19
ATOM 14885 C C . GLY A 1 51 ? -4.889 -12.096 -3.998 1.00 0.00 51 GLY A C 19
ATOM 14886 O O . GLY A 1 51 ? -4.523 -11.160 -3.287 1.00 0.00 51 GLY A O 19
ATOM 14890 N N . PRO A 1 52 ? -6.104 -12.652 -3.879 1.00 0.00 52 PRO A N 19
ATOM 14891 C CA . PRO A 1 52 ? -7.092 -12.193 -2.898 1.00 0.00 52 PRO A CA 19
ATOM 14892 C C . PRO A 1 52 ? -6.688 -12.533 -1.467 1.00 0.00 52 PRO A C 19
ATOM 14893 O O . PRO A 1 52 ? -5.700 -13.231 -1.240 1.00 0.00 52 PRO A O 19
ATOM 14904 N N . SER A 1 53 ? -7.459 -12.035 -0.505 1.00 0.00 53 SER A N 19
ATOM 14905 C CA . SER A 1 53 ? -7.180 -12.284 0.904 1.00 0.00 53 SER A CA 19
ATOM 14906 C C . SER A 1 53 ? -7.595 -13.698 1.299 1.00 0.00 53 SER A C 19
ATOM 14907 O O . SER A 1 53 ? -8.710 -13.920 1.773 1.00 0.00 53 SER A O 19
ATOM 14915 N N . SER A 1 54 ? -6.691 -14.651 1.100 1.00 0.00 54 SER A N 19
ATOM 14916 C CA . SER A 1 54 ? -6.963 -16.044 1.431 1.00 0.00 54 SER A CA 19
ATOM 14917 C C . SER A 1 54 ? -7.397 -16.182 2.888 1.00 0.00 54 SER A C 19
ATOM 14918 O O . SER A 1 54 ? -7.029 -15.371 3.736 1.00 0.00 54 SER A O 19
ATOM 14926 N N . GLY A 1 55 ? -8.183 -17.217 3.169 1.00 0.00 55 GLY A N 19
ATOM 14927 C CA . GLY A 1 55 ? -8.655 -17.443 4.523 1.00 0.00 55 GLY A CA 19
ATOM 14928 C C . GLY A 1 55 ? -9.148 -16.171 5.185 1.00 0.00 55 GLY A C 19
ATOM 14929 O O . GLY A 1 55 ? -9.012 -16.037 6.400 1.00 0.00 55 GLY A O 19
ATOM 14935 N N . GLY A 1 1 ? 14.812 -12.047 -18.699 1.00 0.00 1 GLY A N 20
ATOM 14936 C CA . GLY A 1 1 ? 13.601 -11.708 -17.975 1.00 0.00 1 GLY A CA 20
ATOM 14937 C C . GLY A 1 1 ? 12.785 -10.642 -18.678 1.00 0.00 1 GLY A C 20
ATOM 14938 O O . GLY A 1 1 ? 13.298 -9.572 -19.004 1.00 0.00 1 GLY A O 20
ATOM 14942 N N . SER A 1 2 ? 11.510 -10.935 -18.914 1.00 0.00 2 SER A N 20
ATOM 14943 C CA . SER A 1 2 ? 10.622 -9.995 -19.588 1.00 0.00 2 SER A CA 20
ATOM 14944 C C . SER A 1 2 ? 9.695 -9.311 -18.588 1.00 0.00 2 SER A C 20
ATOM 14945 O O . SER A 1 2 ? 9.625 -8.083 -18.528 1.00 0.00 2 SER A O 20
ATOM 14953 N N . SER A 1 3 ? 8.984 -10.114 -17.804 1.00 0.00 3 SER A N 20
ATOM 14954 C CA . SER A 1 3 ? 8.057 -9.588 -16.808 1.00 0.00 3 SER A CA 20
ATOM 14955 C C . SER A 1 3 ? 8.798 -8.762 -15.761 1.00 0.00 3 SER A C 20
ATOM 14956 O O . SER A 1 3 ? 9.555 -9.297 -14.953 1.00 0.00 3 SER A O 20
ATOM 14964 N N . GLY A 1 4 ? 8.571 -7.452 -15.781 1.00 0.00 4 GLY A N 20
ATOM 14965 C CA . GLY A 1 4 ? 9.223 -6.571 -14.830 1.00 0.00 4 GLY A CA 20
ATOM 14966 C C . GLY A 1 4 ? 8.614 -5.184 -14.811 1.00 0.00 4 GLY A C 20
ATOM 14967 O O . GLY A 1 4 ? 8.974 -4.329 -15.621 1.00 0.00 4 GLY A O 20
ATOM 14971 N N . SER A 1 5 ? 7.686 -4.959 -13.886 1.00 0.00 5 SER A N 20
ATOM 14972 C CA . SER A 1 5 ? 7.020 -3.667 -13.770 1.00 0.00 5 SER A CA 20
ATOM 14973 C C . SER A 1 5 ? 7.630 -2.842 -12.640 1.00 0.00 5 SER A C 20
ATOM 14974 O O . SER A 1 5 ? 7.423 -3.134 -11.462 1.00 0.00 5 SER A O 20
ATOM 14982 N N . SER A 1 6 ? 8.382 -1.810 -13.009 1.00 0.00 6 SER A N 20
ATOM 14983 C CA . SER A 1 6 ? 9.025 -0.944 -12.027 1.00 0.00 6 SER A CA 20
ATOM 14984 C C . SER A 1 6 ? 8.184 0.302 -11.768 1.00 0.00 6 SER A C 20
ATOM 14985 O O . SER A 1 6 ? 7.356 0.689 -12.591 1.00 0.00 6 SER A O 20
ATOM 14993 N N . GLY A 1 7 ? 8.403 0.927 -10.614 1.00 0.00 7 GLY A N 20
ATOM 14994 C CA . GLY A 1 7 ? 7.658 2.122 -10.265 1.00 0.00 7 GLY A CA 20
ATOM 14995 C C . GLY A 1 7 ? 6.178 1.850 -10.083 1.00 0.00 7 GLY A C 20
ATOM 14996 O O . GLY A 1 7 ? 5.792 0.847 -9.480 1.00 0.00 7 GLY A O 20
ATOM 15000 N N . CYS A 1 8 ? 5.345 2.745 -10.603 1.00 0.00 8 CYS A N 20
ATOM 15001 C CA . CYS A 1 8 ? 3.899 2.599 -10.493 1.00 0.00 8 CYS A CA 20
ATOM 15002 C C . CYS A 1 8 ? 3.377 1.581 -11.503 1.00 0.00 8 CYS A C 20
ATOM 15003 O O . CYS A 1 8 ? 3.488 1.758 -12.716 1.00 0.00 8 CYS A O 20
ATOM 15010 N N . PRO A 1 9 ? 2.792 0.487 -10.991 1.00 0.00 9 PRO A N 20
ATOM 15011 C CA . PRO A 1 9 ? 2.241 -0.581 -11.830 1.00 0.00 9 PRO A CA 20
ATOM 15012 C C . PRO A 1 9 ? 0.987 -0.142 -12.578 1.00 0.00 9 PRO A C 20
ATOM 15013 O O . PRO A 1 9 ? 0.361 -0.937 -13.280 1.00 0.00 9 PRO A O 20
ATOM 15024 N N . ILE A 1 10 ? 0.626 1.128 -12.425 1.00 0.00 10 ILE A N 20
ATOM 15025 C CA . ILE A 1 10 ? -0.552 1.672 -13.088 1.00 0.00 10 ILE A CA 20
ATOM 15026 C C . ILE A 1 10 ? -0.162 2.518 -14.296 1.00 0.00 10 ILE A C 20
ATOM 15027 O O . ILE A 1 10 ? -0.529 2.208 -15.429 1.00 0.00 10 ILE A O 20
ATOM 15043 N N . CYS A 1 11 ? 0.587 3.587 -14.045 1.00 0.00 11 CYS A N 20
ATOM 15044 C CA . CYS A 1 11 ? 1.029 4.478 -15.111 1.00 0.00 11 CYS A CA 20
ATOM 15045 C C . CYS A 1 11 ? 2.431 4.104 -15.585 1.00 0.00 11 CYS A C 20
ATOM 15046 O O . CYS A 1 11 ? 2.801 4.366 -16.730 1.00 0.00 11 CYS A O 20
ATOM 15053 N N . LEU A 1 12 ? 3.206 3.491 -14.697 1.00 0.00 12 LEU A N 20
ATOM 15054 C CA . LEU A 1 12 ? 4.567 3.081 -15.024 1.00 0.00 12 LEU A CA 20
ATOM 15055 C C . LEU A 1 12 ? 5.483 4.293 -15.161 1.00 0.00 12 LEU A C 20
ATOM 15056 O O . LEU A 1 12 ? 6.184 4.442 -16.161 1.00 0.00 12 LEU A O 20
ATOM 15072 N N . GLU A 1 13 ? 5.473 5.153 -14.147 1.00 0.00 13 GLU A N 20
ATOM 15073 C CA . GLU A 1 13 ? 6.304 6.351 -14.155 1.00 0.00 13 GLU A CA 20
ATOM 15074 C C . GLU A 1 13 ? 7.002 6.537 -12.811 1.00 0.00 13 GLU A C 20
ATOM 15075 O O . GLU A 1 13 ? 6.369 6.473 -11.757 1.00 0.00 13 GLU A O 20
ATOM 15087 N N . ASP A 1 14 ? 8.310 6.767 -12.857 1.00 0.00 14 ASP A N 20
ATOM 15088 C CA . ASP A 1 14 ? 9.095 6.963 -11.643 1.00 0.00 14 ASP A CA 20
ATOM 15089 C C . ASP A 1 14 ? 8.289 7.717 -10.591 1.00 0.00 14 ASP A C 20
ATOM 15090 O O . ASP A 1 14 ? 7.716 8.771 -10.871 1.00 0.00 14 ASP A O 20
ATOM 15099 N N . ILE A 1 15 ? 8.248 7.171 -9.380 1.00 0.00 15 ILE A N 20
ATOM 15100 C CA . ILE A 1 15 ? 7.512 7.792 -8.286 1.00 0.00 15 ILE A CA 20
ATOM 15101 C C . ILE A 1 15 ? 8.455 8.516 -7.331 1.00 0.00 15 ILE A C 20
ATOM 15102 O O . ILE A 1 15 ? 9.400 7.926 -6.808 1.00 0.00 15 ILE A O 20
ATOM 15118 N N . HIS A 1 16 ? 8.190 9.799 -7.106 1.00 0.00 16 HIS A N 20
ATOM 15119 C CA . HIS A 1 16 ? 9.014 10.605 -6.211 1.00 0.00 16 HIS A CA 20
ATOM 15120 C C . HIS A 1 16 ? 8.215 11.049 -4.990 1.00 0.00 16 HIS A C 20
ATOM 15121 O O . HIS A 1 16 ? 7.192 11.725 -5.115 1.00 0.00 16 HIS A O 20
ATOM 15135 N N . THR A 1 17 ? 8.686 10.665 -3.808 1.00 0.00 17 THR A N 20
ATOM 15136 C CA . THR A 1 17 ? 8.015 11.021 -2.564 1.00 0.00 17 THR A CA 20
ATOM 15137 C C . THR A 1 17 ? 8.406 12.423 -2.111 1.00 0.00 17 THR A C 20
ATOM 15138 O O . THR A 1 17 ? 8.547 12.683 -0.916 1.00 0.00 17 THR A O 20
ATOM 15149 N N . SER A 1 18 ? 8.578 13.325 -3.073 1.00 0.00 18 SER A N 20
ATOM 15150 C CA . SER A 1 18 ? 8.956 14.701 -2.772 1.00 0.00 18 SER A CA 20
ATOM 15151 C C . SER A 1 18 ? 8.068 15.685 -3.527 1.00 0.00 18 SER A C 20
ATOM 15152 O O . SER A 1 18 ? 7.559 16.647 -2.950 1.00 0.00 18 SER A O 20
ATOM 15160 N N . ARG A 1 19 ? 7.886 15.437 -4.820 1.00 0.00 19 ARG A N 20
ATOM 15161 C CA . ARG A 1 19 ? 7.060 16.302 -5.655 1.00 0.00 19 ARG A CA 20
ATOM 15162 C C . ARG A 1 19 ? 5.582 15.958 -5.497 1.00 0.00 19 ARG A C 20
ATOM 15163 O O . ARG A 1 19 ? 4.752 16.835 -5.257 1.00 0.00 19 ARG A O 20
ATOM 15184 N N . VAL A 1 20 ? 5.259 14.676 -5.635 1.00 0.00 20 VAL A N 20
ATOM 15185 C CA . VAL A 1 20 ? 3.881 14.216 -5.508 1.00 0.00 20 VAL A CA 20
ATOM 15186 C C . VAL A 1 20 ? 3.742 13.203 -4.377 1.00 0.00 20 VAL A C 20
ATOM 15187 O O . VAL A 1 20 ? 4.736 12.684 -3.868 1.00 0.00 20 VAL A O 20
ATOM 15200 N N . VAL A 1 21 ? 2.502 12.925 -3.988 1.00 0.00 21 VAL A N 20
ATOM 15201 C CA . VAL A 1 21 ? 2.232 11.972 -2.918 1.00 0.00 21 VAL A CA 20
ATOM 15202 C C . VAL A 1 21 ? 2.338 10.537 -3.421 1.00 0.00 21 VAL A C 20
ATOM 15203 O O . VAL A 1 21 ? 2.165 10.270 -4.609 1.00 0.00 21 VAL A O 20
ATOM 15216 N N . ALA A 1 22 ? 2.624 9.616 -2.507 1.00 0.00 22 ALA A N 20
ATOM 15217 C CA . ALA A 1 22 ? 2.751 8.206 -2.856 1.00 0.00 22 ALA A CA 20
ATOM 15218 C C . ALA A 1 22 ? 1.954 7.329 -1.897 1.00 0.00 22 ALA A C 20
ATOM 15219 O O . ALA A 1 22 ? 2.353 7.125 -0.750 1.00 0.00 22 ALA A O 20
ATOM 15226 N N . HIS A 1 23 ? 0.826 6.811 -2.373 1.00 0.00 23 HIS A N 20
ATOM 15227 C CA . HIS A 1 23 ? -0.027 5.955 -1.557 1.00 0.00 23 HIS A CA 20
ATOM 15228 C C . HIS A 1 23 ? 0.527 4.534 -1.498 1.00 0.00 23 HIS A C 20
ATOM 15229 O O . HIS A 1 23 ? 0.040 3.638 -2.188 1.00 0.00 23 HIS A O 20
ATOM 15243 N N . VAL A 1 24 ? 1.548 4.336 -0.670 1.00 0.00 24 VAL A N 20
ATOM 15244 C CA . VAL A 1 24 ? 2.167 3.025 -0.521 1.00 0.00 24 VAL A CA 20
ATOM 15245 C C . VAL A 1 24 ? 1.194 2.024 0.091 1.00 0.00 24 VAL A C 20
ATOM 15246 O O . VAL A 1 24 ? 0.733 2.200 1.220 1.00 0.00 24 VAL A O 20
ATOM 15259 N N . LEU A 1 25 ? 0.885 0.972 -0.660 1.00 0.00 25 LEU A N 20
ATOM 15260 C CA . LEU A 1 25 ? -0.033 -0.059 -0.191 1.00 0.00 25 LEU A CA 20
ATOM 15261 C C . LEU A 1 25 ? 0.570 -0.838 0.974 1.00 0.00 25 LEU A C 20
ATOM 15262 O O . LEU A 1 25 ? 1.788 -0.914 1.136 1.00 0.00 25 LEU A O 20
ATOM 15278 N N . PRO A 1 26 ? -0.300 -1.433 1.802 1.00 0.00 26 PRO A N 20
ATOM 15279 C CA . PRO A 1 26 ? 0.124 -2.219 2.965 1.00 0.00 26 PRO A CA 20
ATOM 15280 C C . PRO A 1 26 ? 0.790 -3.531 2.565 1.00 0.00 26 PRO A C 20
ATOM 15281 O O . PRO A 1 26 ? 1.151 -4.342 3.419 1.00 0.00 26 PRO A O 20
ATOM 15292 N N . CYS A 1 27 ? 0.951 -3.735 1.262 1.00 0.00 27 CYS A N 20
ATOM 15293 C CA . CYS A 1 27 ? 1.574 -4.948 0.748 1.00 0.00 27 CYS A CA 20
ATOM 15294 C C . CYS A 1 27 ? 3.060 -4.726 0.480 1.00 0.00 27 CYS A C 20
ATOM 15295 O O . CYS A 1 27 ? 3.889 -5.590 0.761 1.00 0.00 27 CYS A O 20
ATOM 15302 N N . GLY A 1 28 ? 3.389 -3.558 -0.065 1.00 0.00 28 GLY A N 20
ATOM 15303 C CA . GLY A 1 28 ? 4.774 -3.242 -0.362 1.00 0.00 28 GLY A CA 20
ATOM 15304 C C . GLY A 1 28 ? 4.953 -2.670 -1.754 1.00 0.00 28 GLY A C 20
ATOM 15305 O O . GLY A 1 28 ? 5.908 -3.008 -2.454 1.00 0.00 28 GLY A O 20
ATOM 15309 N N . HIS A 1 29 ? 4.031 -1.801 -2.158 1.00 0.00 29 HIS A N 20
ATOM 15310 C CA . HIS A 1 29 ? 4.091 -1.181 -3.477 1.00 0.00 29 HIS A CA 20
ATOM 15311 C C . HIS A 1 29 ? 3.738 0.301 -3.397 1.00 0.00 29 HIS A C 20
ATOM 15312 O O . HIS A 1 29 ? 2.976 0.722 -2.525 1.00 0.00 29 HIS A O 20
ATOM 15326 N N . LEU A 1 30 ? 4.297 1.087 -4.310 1.00 0.00 30 LEU A N 20
ATOM 15327 C CA . LEU A 1 30 ? 4.042 2.523 -4.342 1.00 0.00 30 LEU A CA 20
ATOM 15328 C C . LEU A 1 30 ? 3.067 2.878 -5.461 1.00 0.00 30 LEU A C 20
ATOM 15329 O O . LEU A 1 30 ? 3.148 2.336 -6.564 1.00 0.00 30 LEU A O 20
ATOM 15345 N N . LEU A 1 31 ? 2.148 3.792 -5.170 1.00 0.00 31 LEU A N 20
ATOM 15346 C CA . LEU A 1 31 ? 1.159 4.222 -6.152 1.00 0.00 31 LEU A CA 20
ATOM 15347 C C . LEU A 1 31 ? 0.917 5.725 -6.059 1.00 0.00 31 LEU A C 20
ATOM 15348 O O . LEU A 1 31 ? 1.366 6.380 -5.118 1.00 0.00 31 LEU A O 20
ATOM 15364 N N . HIS A 1 32 ? 0.203 6.266 -7.041 1.00 0.00 32 HIS A N 20
ATOM 15365 C CA . HIS A 1 32 ? -0.102 7.692 -7.069 1.00 0.00 32 HIS A CA 20
ATOM 15366 C C . HIS A 1 32 ? -1.532 7.951 -6.604 1.00 0.00 32 HIS A C 20
ATOM 15367 O O . HIS A 1 32 ? -2.358 7.040 -6.569 1.00 0.00 32 HIS A O 20
ATOM 15381 N N . ARG A 1 33 ? -1.816 9.200 -6.247 1.00 0.00 33 ARG A N 20
ATOM 15382 C CA . ARG A 1 33 ? -3.145 9.578 -5.782 1.00 0.00 33 ARG A CA 20
ATOM 15383 C C . ARG A 1 33 ? -4.176 9.421 -6.896 1.00 0.00 33 ARG A C 20
ATOM 15384 O O . ARG A 1 33 ? -5.286 8.940 -6.667 1.00 0.00 33 ARG A O 20
ATOM 15405 N N . THR A 1 34 ? -3.801 9.830 -8.104 1.00 0.00 34 THR A N 20
ATOM 15406 C CA . THR A 1 34 ? -4.692 9.737 -9.254 1.00 0.00 34 THR A CA 20
ATOM 15407 C C . THR A 1 34 ? -4.827 8.295 -9.729 1.00 0.00 34 THR A C 20
ATOM 15408 O O . THR A 1 34 ? -5.868 7.899 -10.254 1.00 0.00 34 THR A O 20
ATOM 15419 N N . CYS A 1 35 ? -3.769 7.514 -9.542 1.00 0.00 35 CYS A N 20
ATOM 15420 C CA . CYS A 1 35 ? -3.769 6.114 -9.951 1.00 0.00 35 CYS A CA 20
ATOM 15421 C C . CYS A 1 35 ? -4.566 5.260 -8.969 1.00 0.00 35 CYS A C 20
ATOM 15422 O O . CYS A 1 35 ? -5.287 4.346 -9.368 1.00 0.00 35 CYS A O 20
ATOM 15429 N N . TYR A 1 36 ? -4.430 5.565 -7.683 1.00 0.00 36 TYR A N 20
ATOM 15430 C CA . TYR A 1 36 ? -5.134 4.825 -6.643 1.00 0.00 36 TYR A CA 20
ATOM 15431 C C . TYR A 1 36 ? -6.641 5.046 -6.743 1.00 0.00 36 TYR A C 20
ATOM 15432 O O . TYR A 1 36 ? -7.431 4.215 -6.297 1.00 0.00 36 TYR A O 20
ATOM 15450 N N . GLU A 1 37 ? -7.029 6.172 -7.333 1.00 0.00 37 GLU A N 20
ATOM 15451 C CA . GLU A 1 37 ? -8.441 6.502 -7.492 1.00 0.00 37 GLU A CA 20
ATOM 15452 C C . GLU A 1 37 ? -9.078 5.655 -8.589 1.00 0.00 37 GLU A C 20
ATOM 15453 O O . GLU A 1 37 ? -10.269 5.352 -8.540 1.00 0.00 37 GLU A O 20
ATOM 15465 N N . GLU A 1 38 ? -8.274 5.277 -9.579 1.00 0.00 38 GLU A N 20
ATOM 15466 C CA . GLU A 1 38 ? -8.760 4.466 -10.689 1.00 0.00 38 GLU A CA 20
ATOM 15467 C C . GLU A 1 38 ? -8.985 3.022 -10.250 1.00 0.00 38 GLU A C 20
ATOM 15468 O O . GLU A 1 38 ? -10.118 2.544 -10.209 1.00 0.00 38 GLU A O 20
ATOM 15480 N N . MET A 1 39 ? -7.897 2.332 -9.924 1.00 0.00 39 MET A N 20
ATOM 15481 C CA . MET A 1 39 ? -7.975 0.943 -9.488 1.00 0.00 39 MET A CA 20
ATOM 15482 C C . MET A 1 39 ? -9.155 0.735 -8.544 1.00 0.00 39 MET A C 20
ATOM 15483 O O . MET A 1 39 ? -9.885 -0.251 -8.654 1.00 0.00 39 MET A O 20
ATOM 15497 N N . LEU A 1 40 ? -9.337 1.669 -7.617 1.00 0.00 40 LEU A N 20
ATOM 15498 C CA . LEU A 1 40 ? -10.429 1.588 -6.653 1.00 0.00 40 LEU A CA 20
ATOM 15499 C C . LEU A 1 40 ? -11.751 1.285 -7.352 1.00 0.00 40 LEU A C 20
ATOM 15500 O O . LEU A 1 40 ? -12.529 0.446 -6.897 1.00 0.00 40 LEU A O 20
ATOM 15516 N N . LYS A 1 41 ? -11.998 1.972 -8.463 1.00 0.00 41 LYS A N 20
ATOM 15517 C CA . LYS A 1 41 ? -13.223 1.775 -9.228 1.00 0.00 41 LYS A CA 20
ATOM 15518 C C . LYS A 1 41 ? -13.314 0.345 -9.751 1.00 0.00 41 LYS A C 20
ATOM 15519 O O . LYS A 1 41 ? -14.182 -0.423 -9.336 1.00 0.00 41 LYS A O 20
ATOM 15538 N N . GLU A 1 42 ? -12.413 -0.006 -10.663 1.00 0.00 42 GLU A N 20
ATOM 15539 C CA . GLU A 1 42 ? -12.392 -1.344 -11.241 1.00 0.00 42 GLU A CA 20
ATOM 15540 C C . GLU A 1 42 ? -12.742 -2.395 -10.191 1.00 0.00 42 GLU A C 20
ATOM 15541 O O . GLU A 1 42 ? -13.842 -2.946 -10.192 1.00 0.00 42 GLU A O 20
ATOM 15553 N N . GLY A 1 43 ? -11.797 -2.669 -9.298 1.00 0.00 43 GLY A N 20
ATOM 15554 C CA . GLY A 1 43 ? -12.023 -3.653 -8.256 1.00 0.00 43 GLY A CA 20
ATOM 15555 C C . GLY A 1 43 ? -10.800 -4.508 -7.989 1.00 0.00 43 GLY A C 20
ATOM 15556 O O . GLY A 1 43 ? -10.821 -5.719 -8.209 1.00 0.00 43 GLY A O 20
ATOM 15560 N N . TYR A 1 44 ? -9.731 -3.876 -7.517 1.00 0.00 44 TYR A N 20
ATOM 15561 C CA . TYR A 1 44 ? -8.491 -4.586 -7.225 1.00 0.00 44 TYR A CA 20
ATOM 15562 C C . TYR A 1 44 ? -7.582 -3.749 -6.331 1.00 0.00 44 TYR A C 20
ATOM 15563 O O . TYR A 1 44 ? -7.202 -2.632 -6.684 1.00 0.00 44 TYR A O 20
ATOM 15581 N N . ARG A 1 45 ? -7.236 -4.297 -5.171 1.00 0.00 45 ARG A N 20
ATOM 15582 C CA . ARG A 1 45 ? -6.371 -3.602 -4.225 1.00 0.00 45 ARG A CA 20
ATOM 15583 C C . ARG A 1 45 ? -4.967 -3.429 -4.796 1.00 0.00 45 ARG A C 20
ATOM 15584 O O . ARG A 1 45 ? -4.349 -2.375 -4.645 1.00 0.00 45 ARG A O 20
ATOM 15605 N N . CYS A 1 46 ? -4.469 -4.471 -5.454 1.00 0.00 46 CYS A N 20
ATOM 15606 C CA . CYS A 1 46 ? -3.139 -4.436 -6.048 1.00 0.00 46 CYS A CA 20
ATOM 15607 C C . CYS A 1 46 ? -3.000 -5.498 -7.135 1.00 0.00 46 CYS A C 20
ATOM 15608 O O . CYS A 1 46 ? -3.208 -6.689 -6.905 1.00 0.00 46 CYS A O 20
ATOM 15615 N N . PRO A 1 47 ? -2.641 -5.057 -8.350 1.00 0.00 47 PRO A N 20
ATOM 15616 C CA . PRO A 1 47 ? -2.466 -5.952 -9.497 1.00 0.00 47 PRO A CA 20
ATOM 15617 C C . PRO A 1 47 ? -1.240 -6.848 -9.352 1.00 0.00 47 PRO A C 20
ATOM 15618 O O . PRO A 1 47 ? -1.199 -7.954 -9.891 1.00 0.00 47 PRO A O 20
ATOM 15629 N N . LEU A 1 48 ? -0.243 -6.363 -8.620 1.00 0.00 48 LEU A N 20
ATOM 15630 C CA . LEU A 1 48 ? 0.985 -7.121 -8.403 1.00 0.00 48 LEU A CA 20
ATOM 15631 C C . LEU A 1 48 ? 0.750 -8.271 -7.430 1.00 0.00 48 LEU A C 20
ATOM 15632 O O . LEU A 1 48 ? 0.926 -9.439 -7.778 1.00 0.00 48 LEU A O 20
ATOM 15648 N N . CYS A 1 49 ? 0.350 -7.934 -6.208 1.00 0.00 49 CYS A N 20
ATOM 15649 C CA . CYS A 1 49 ? 0.089 -8.937 -5.184 1.00 0.00 49 CYS A CA 20
ATOM 15650 C C . CYS A 1 49 ? -1.200 -9.697 -5.483 1.00 0.00 49 CYS A C 20
ATOM 15651 O O . CYS A 1 49 ? -2.274 -9.331 -5.004 1.00 0.00 49 CYS A O 20
ATOM 15658 N N . SER A 1 50 ? -1.085 -10.757 -6.277 1.00 0.00 50 SER A N 20
ATOM 15659 C CA . SER A 1 50 ? -2.242 -11.566 -6.643 1.00 0.00 50 SER A CA 20
ATOM 15660 C C . SER A 1 50 ? -2.345 -12.800 -5.752 1.00 0.00 50 SER A C 20
ATOM 15661 O O . SER A 1 50 ? -1.365 -13.514 -5.545 1.00 0.00 50 SER A O 20
ATOM 15669 N N . GLY A 1 51 ? -3.542 -13.043 -5.225 1.00 0.00 51 GLY A N 20
ATOM 15670 C CA . GLY A 1 51 ? -3.753 -14.191 -4.362 1.00 0.00 51 GLY A CA 20
ATOM 15671 C C . GLY A 1 51 ? -4.531 -13.838 -3.110 1.00 0.00 51 GLY A C 20
ATOM 15672 O O . GLY A 1 51 ? -4.125 -12.985 -2.320 1.00 0.00 51 GLY A O 20
ATOM 15676 N N . PRO A 1 52 ? -5.679 -14.504 -2.915 1.00 0.00 52 PRO A N 20
ATOM 15677 C CA . PRO A 1 52 ? -6.541 -14.272 -1.752 1.00 0.00 52 PRO A CA 20
ATOM 15678 C C . PRO A 1 52 ? -5.915 -14.777 -0.457 1.00 0.00 52 PRO A C 20
ATOM 15679 O O . PRO A 1 52 ? -6.358 -14.426 0.636 1.00 0.00 52 PRO A O 20
ATOM 15690 N N . SER A 1 53 ? -4.881 -15.603 -0.587 1.00 0.00 53 SER A N 20
ATOM 15691 C CA . SER A 1 53 ? -4.196 -16.159 0.574 1.00 0.00 53 SER A CA 20
ATOM 15692 C C . SER A 1 53 ? -3.760 -15.053 1.529 1.00 0.00 53 SER A C 20
ATOM 15693 O O . SER A 1 53 ? -2.626 -14.578 1.470 1.00 0.00 53 SER A O 20
ATOM 15701 N N . SER A 1 54 ? -4.670 -14.647 2.409 1.00 0.00 54 SER A N 20
ATOM 15702 C CA . SER A 1 54 ? -4.383 -13.593 3.375 1.00 0.00 54 SER A CA 20
ATOM 15703 C C . SER A 1 54 ? -4.767 -14.030 4.785 1.00 0.00 54 SER A C 20
ATOM 15704 O O . SER A 1 54 ? -5.644 -14.874 4.969 1.00 0.00 54 SER A O 20
ATOM 15712 N N . GLY A 1 55 ? -4.104 -13.448 5.780 1.00 0.00 55 GLY A N 20
ATOM 15713 C CA . GLY A 1 55 ? -4.389 -13.789 7.162 1.00 0.00 55 GLY A CA 20
ATOM 15714 C C . GLY A 1 55 ? -3.266 -13.396 8.100 1.00 0.00 55 GLY A C 20
ATOM 15715 O O . GLY A 1 55 ? -2.120 -13.769 7.853 1.00 0.00 55 GLY A O 20
#

Solvent-accessible surface area: 4441 Å² total; per-residue (Å²): 134,104,126,53,88,106,28,0,24,45,46,142,114,109,34,80,100,117,189,77,100,24,57,101,14,136,61,54,36,71,0,23,143,96,13,62,81,94,6,106,155,147,63,69,194,19,78,64,57,113,52,111,126,80,118

Nearest PDB structures (foldseek):
  2ecm-assembly1_A  TM=8.364E-01  e=8.403E-09  Mus musculus
  2jrj-assembly1_A  TM=6.513E-01  e=4.138E-06  Homo sapiens
  2ep4-assembly1_A  TM=7.086E-01  e=2.887E-03  Homo sapiens
  2ct2-assembly1_A  TM=5.627E-01  e=1.893E-02  Homo sapiens
  6gq1-assembly1_W  TM=3.966E-01  e=8.696E+00  Saccharomyces cerevisiae S288C

Organism: Mus musculus (NCBI:txid10090)

Sequence (55 aa):
GSSGSSGCPICLEDIHTSRVVAHVLPCGHLLHRTCYEEMLKEGYRCPLCSGPSSGGSSGSSGCPICLEDIHTSRVVAHVLPCGHLLHRTCYEEMLKEGYRCPLCSGPSSGGSSGSSGCPICLEDIHTSRVVAHVLPCGHLLHRTCYEEMLKEGYRCPLCSGPSSGGSSGSSGCPICLEDIHTSRVVAHVLPCGHLLHRTCYEEMLKEGYRCPLCSGPSSGGSSGSSGCPICLEDIHTSRVVAHVLPCGHLLHRTCYEEMLKEGYRCPLCSGPSSGGSSGSSGCPICLEDIHTSRVVAHVLPCGHLLHRTCYEEMLKEGYRCPLCSGPSSGGSSGSSGCPICLEDIHTSRVVAHVLPCGHLLHRTCYEEMLKEGYRCPLCSGPSSGGSSGSSGCPICLEDIHTSRVVAHVLPCGHLLHRTCYEEMLKEGYRCPLCSGPSSGGSSGSSGCPICLEDIHTSRVVAHVLPCGHLLHRTCYEEMLKEGYRCPLCSGPSSGGSSGSSGCPICLEDIHTSRVVAHVLPCGHLLHRTCYEEMLKEGYRCPLCSGPSSGGSSGSSGCPICLEDIHTSRVVAHVLPCGHLLHRTCYEEMLKEGYRCPLCSGPSSGGSSGSSGCPICLEDIHTSRVVAHVLPCGHLLHRTCYEEMLKEGYRCPLCSGPSSGGSSGSSGCPICLEDIHTSRVVAHVLPCGHLLHRTCYEEMLKEGYRCPLCSGPSSGGSSGSSGCPICLEDIHTSRVVAHVLPCGHLLHRTCYEEMLKEGYRCPLCSGPSSGGSSGSSGCPICLEDIHTSRVVAHVLPCGHLLHRTCYEEMLKEGYRCPLCSGPSSGGSSGSSGCPICLEDIHTSRVVAHVLPCGHLLHRTCYEEMLKEGYRCPLCSGPSSGGSSGSSGCPICLEDIHTSRVVAHVLPCGHLLHRTCYEEMLKEGYRCPLCSGPSSGGSSGSSGCPICLEDIHTSRVVAHVLPCGHLLHRTCYEEMLKEGYRCPLCSGPSSGGSSGSSGCPICLEDIHTSRVVAHVLPCGHLLHRTCYEEMLKEGYRCPLCSGPSSGGSSGSSGCPICLEDIHTSRVVAHVLPCGHLLHRTCYEEMLKEGYRCPLCSGPSSG

Foldseek 3Di:
DPDDQPAAPQPRDHDDVPPAHWPQAPVGHTHHPVRCVVCVVVPDSDPVPDDPPDD

Radius of gyration: 11.27 Å; Cα contacts (8 Å, |Δi|>4): 59; chains: 1; bounding box: 27×32×24 Å